Protein 9FYN (pdb70)

Structure (mmCIF, N/CA/C/O backbone):
data_9FYN
#
_entry.id   9FYN
#
_cell.length_a   90.788
_cell.length_b   93.628
_cell.length_c   93.729
_cell.angle_alpha   90.000
_cell.angle_beta   90.000
_cell.angle_gamma   90.000
#
_symmetry.space_group_name_H-M   'P 21 21 21'
#
loop_
_entity.id
_entity.type
_entity.pdbx_description
1 polymer 'lacto-n-biosidase GH20'
2 non-polymer 'NICKEL (II) ION'
3 water water
#
loop_
_atom_site.group_PDB
_atom_site.id
_atom_site.type_symbol
_atom_site.label_atom_id
_atom_site.label_alt_id
_atom_site.label_comp_id
_atom_site.label_asym_id
_atom_site.label_entity_id
_atom_site.label_seq_id
_atom_site.pdbx_PDB_ins_code
_atom_site.Cartn_x
_atom_site.Cartn_y
_atom_site.Cartn_z
_atom_site.occupancy
_atom_site.B_iso_or_equiv
_atom_site.auth_seq_id
_atom_site.auth_comp_id
_atom_site.auth_asym_id
_atom_site.auth_atom_id
_atom_site.pdbx_PDB_model_num
ATOM 1 N N . GLY A 1 13 ? 32.41307 -46.26823 -1.39240 1.000 79.31440 285 GLY A N 1
ATOM 2 C CA . GLY A 1 13 ? 32.46646 -46.83419 -2.73176 1.000 103.39449 285 GLY A CA 1
ATOM 3 C C . GLY A 1 13 ? 31.79503 -48.19106 -2.82279 1.000 103.64159 285 GLY A C 1
ATOM 4 O O . GLY A 1 13 ? 31.04099 -48.56648 -1.92994 1.000 102.99373 285 GLY A O 1
ATOM 7 N N . LEU A 1 14 ? 32.06031 -48.93173 -3.90240 1.000 99.61570 286 LEU A N 1
ATOM 8 C CA . LEU A 1 14 ? 31.50866 -50.27340 -4.06397 1.000 96.16078 286 LEU A CA 1
ATOM 9 C C . LEU A 1 14 ? 32.42995 -51.36843 -3.53320 1.000 96.86598 286 LEU A C 1
ATOM 10 O O . LEU A 1 14 ? 32.01452 -52.53179 -3.48604 1.000 93.85145 286 LEU A O 1
ATOM 26 N N . VAL A 1 15 ? 33.66449 -51.03182 -3.15923 1.000 108.86892 287 VAL A N 1
ATOM 27 C CA . VAL A 1 15 ? 34.54185 -51.94802 -2.42517 1.000 111.00727 287 VAL A CA 1
ATOM 28 C C . VAL A 1 15 ? 34.81795 -51.34040 -1.05232 1.000 96.16108 287 VAL A C 1
ATOM 29 O O . VAL A 1 15 ? 35.07021 -50.12316 -0.96813 1.000 96.02317 287 VAL A O 1
ATOM 42 N N . PRO A 1 16 ? 34.78237 -52.11294 0.04483 1.000 84.29228 288 PRO A N 1
ATOM 43 C CA . PRO A 1 16 ? 34.28882 -53.4914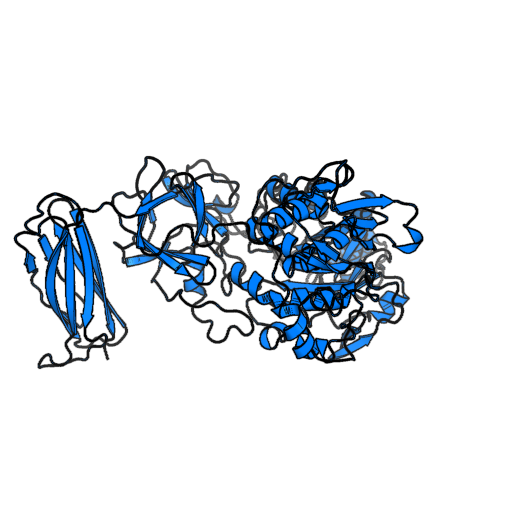8 0.19200 1.000 89.45352 288 PRO A CA 1
ATOM 44 C C . PRO A 1 16 ? 32.94897 -53.77576 -0.47978 1.000 86.97983 288 PRO A C 1
ATOM 45 O O . PRO A 1 16 ? 32.09527 -52.90384 -0.58960 1.000 79.54229 288 PRO A O 1
ATOM 56 N N . ARG A 1 17 ? 32.75799 -55.00868 -0.93802 1.000 105.81135 289 ARG A N 1
ATOM 57 C CA . ARG A 1 17 ? 31.62733 -55.32981 -1.79609 1.000 108.70624 289 ARG A CA 1
ATOM 58 C C . ARG A 1 17 ? 30.32131 -55.26025 -1.01318 1.000 106.75786 289 ARG A C 1
ATOM 59 O O . ARG A 1 17 ? 30.14588 -55.96883 -0.01777 1.000 102.45720 289 ARG A O 1
ATOM 80 N N . GLY A 1 18 ? 29.41146 -54.39903 -1.46138 1.000 87.87401 290 GLY A N 1
ATOM 81 C CA . GLY A 1 18 ? 28.06680 -54.36789 -0.91831 1.000 75.73667 290 GLY A CA 1
ATOM 82 C C . GLY A 1 18 ? 27.93193 -53.78656 0.46982 1.000 64.35869 290 GLY A C 1
ATOM 83 O O . GLY A 1 18 ? 27.01603 -54.16523 1.20933 1.000 68.55192 290 GLY A O 1
ATOM 87 N N . SER A 1 19 ? 28.80701 -52.86541 0.84441 1.000 60.63083 291 SER A N 1
ATOM 88 C CA . SER A 1 19 ? 28.77691 -52.27940 2.17387 1.000 60.56176 291 SER A CA 1
ATOM 89 C C . SER A 1 19 ? 27.98382 -50.98305 2.22388 1.000 51.89082 291 SER A C 1
ATOM 90 O O . SER A 1 19 ? 27.85199 -50.39821 3.30071 1.000 51.23570 291 SER A O 1
ATOM 98 N N . HIS A 1 20 ? 27.45379 -50.50988 1.09086 1.000 41.83057 292 HIS A N 1
ATOM 99 C CA . HIS A 1 20 ? 26.69548 -49.26263 1.04397 1.000 47.31458 292 HIS A CA 1
ATOM 100 C C . HIS A 1 20 ? 25.37354 -49.53553 0.32403 1.000 66.56981 292 HIS A C 1
ATOM 101 O O . HIS A 1 20 ? 25.12473 -49.02863 -0.76793 1.000 65.98682 292 HIS A O 1
ATOM 115 N N . MET A 1 21 ? 24.53081 -50.35787 0.93423 1.000 42.32639 293 MET A N 1
ATOM 116 C CA . MET A 1 21 ? 23.21069 -50.65307 0.39151 1.000 43.42070 293 MET A CA 1
ATOM 117 C C . MET A 1 21 ? 22.27848 -51.04914 1.52610 1.000 42.59609 293 MET A C 1
ATOM 118 O O . MET A 1 21 ? 22.71886 -51.49836 2.58701 1.000 39.38094 293 MET A O 1
ATOM 132 N N . ILE A 1 22 ? 20.98017 -50.87051 1.28613 1.000 36.62368 294 ILE A N 1
ATOM 133 C CA . ILE A 1 22 ? 19.95200 -51.22280 2.27244 1.000 32.11661 294 ILE A CA 1
ATOM 134 C C . ILE A 1 22 ? 18.81432 -51.97378 1.58450 1.000 33.85179 294 ILE A C 1
ATOM 135 O O . ILE A 1 22 ? 18.22473 -51.46357 0.60119 1.000 34.30573 294 ILE A O 1
ATOM 151 N N . PRO A 1 23 ? 18.47225 -53.18269 2.04135 1.000 33.33233 295 PRO A N 1
ATOM 152 C CA . PRO A 1 23 ? 19.09843 -53.96576 3.13169 1.000 34.31100 295 PRO A CA 1
ATOM 153 C C . PRO A 1 23 ? 20.49158 -54.46479 2.76579 1.000 44.18815 295 PRO A C 1
ATOM 154 O O . PRO A 1 23 ? 20.80168 -54.64554 1.57958 1.000 36.06021 295 PRO A O 1
ATOM 165 N N . ALA A 1 24 ? 21.36692 -54.68360 3.74664 1.000 32.94842 296 ALA A N 1
ATOM 166 C CA . ALA A 1 24 ? 22.64174 -55.33049 3.46315 1.000 34.77304 296 ALA A CA 1
ATOM 167 C C . ALA A 1 24 ? 22.40697 -56.73932 2.91074 1.000 40.44712 296 ALA A C 1
ATOM 168 O O . ALA A 1 24 ? 21.38400 -57.38958 3.17886 1.000 37.23373 296 ALA A O 1
ATOM 175 N N . LEU A 1 25 ? 23.38943 -57.22807 2.15559 1.000 42.53104 297 LEU A N 1
ATOM 176 C CA . LEU A 1 25 ? 23.29972 -58.57212 1.59237 1.000 43.86198 297 LEU A CA 1
ATOM 177 C C . LEU A 1 25 ? 23.42377 -59.61571 2.69678 1.000 43.33222 297 LEU A C 1
ATOM 178 O O . LEU A 1 25 ? 24.15858 -59.42130 3.66724 1.000 43.84588 297 LEU A O 1
ATOM 194 N N . THR A 1 26 ? 22.69675 -60.72707 2.54888 1.000 41.38747 298 THR A N 1
ATOM 195 C CA . THR A 1 26 ? 22.65746 -61.76564 3.57632 1.000 46.76300 298 THR A CA 1
ATOM 196 C C . THR A 1 26 ? 23.73493 -62.82852 3.40609 1.000 44.91907 298 THR A C 1
ATOM 197 O O . THR A 1 26 ? 23.82629 -63.74135 4.24066 1.000 45.48496 298 THR A O 1
ATOM 208 N N . SER A 1 27 ? 24.55446 -62.73913 2.35832 1.000 47.08002 299 SER A N 1
ATOM 209 C CA . SER A 1 27 ? 25.77196 -63.53743 2.24611 1.000 50.43508 299 SER A CA 1
ATOM 210 C C . SER A 1 27 ? 26.84788 -62.66623 1.61311 1.000 50.53865 299 SER A C 1
ATOM 211 O O . SER A 1 27 ? 26.58742 -61.54816 1.16851 1.000 44.28959 299 SER A O 1
ATOM 219 N N . ASN A 1 28 ? 28.07514 -63.17063 1.59574 1.000 56.39515 300 ASN A N 1
ATOM 220 C CA . ASN A 1 28 ? 29.19224 -62.36897 1.12211 1.000 59.47323 300 ASN A CA 1
ATOM 221 C C . ASN A 1 28 ? 29.25790 -62.38282 -0.39842 1.000 47.69054 300 ASN A C 1
ATOM 222 O O . ASN A 1 28 ? 29.02520 -63.41208 -1.04218 1.000 52.93763 300 ASN A O 1
ATOM 233 N N . PHE A 1 29 ? 29.56778 -61.22384 -0.96621 1.000 55.82546 301 PHE A N 1
ATOM 234 C CA . PHE A 1 29 ? 29.75192 -61.07531 -2.40764 1.000 55.70479 301 PHE A CA 1
ATOM 235 C C . PHE A 1 29 ? 31.12329 -61.63541 -2.75995 1.000 55.24105 301 PHE A C 1
ATOM 236 O O . PHE A 1 29 ? 32.14954 -61.06643 -2.37617 1.000 54.84315 301 PHE A O 1
ATOM 253 N N . LYS A 1 30 ? 31.14263 -62.77168 -3.45213 1.000 51.98227 302 LYS A N 1
ATOM 254 C CA . LYS A 1 30 ? 32.39334 -63.40399 -3.85850 1.000 58.07605 302 LYS A CA 1
ATOM 255 C C . LYS A 1 30 ? 32.96218 -62.66897 -5.06856 1.000 54.77946 302 LYS A C 1
ATOM 256 O O . LYS A 1 30 ? 32.31004 -62.58674 -6.11403 1.000 50.78951 302 LYS A O 1
ATOM 275 N N . ALA A 1 31 ? 34.17619 -62.14605 -4.93111 1.000 55.96733 303 ALA A N 1
ATOM 276 C CA . ALA A 1 31 ? 34.77709 -61.32494 -5.97492 1.000 63.72954 303 ALA A CA 1
ATOM 277 C C . ALA A 1 31 ? 35.29426 -62.17620 -7.12601 1.000 52.08152 303 ALA A C 1
ATOM 278 O O . ALA A 1 31 ? 35.68163 -63.33065 -6.94658 1.000 56.12769 303 ALA A O 1
ATOM 285 N N . ALA A 1 32 ? 35.28829 -61.58865 -8.32252 1.000 55.04492 304 ALA A N 1
ATOM 286 C CA . ALA A 1 32 ? 35.82022 -62.22583 -9.51968 1.000 52.78621 304 ALA A CA 1
ATOM 287 C C . ALA A 1 32 ? 36.66195 -61.20714 -10.27587 1.000 50.74502 304 ALA A C 1
ATOM 288 O O . ALA A 1 32 ? 36.75871 -60.03904 -9.88343 1.000 50.69414 304 ALA A O 1
ATOM 295 N N . GLU A 1 33 ? 37.25462 -61.64990 -11.38497 1.000 57.80482 305 GLU A N 1
ATOM 296 C CA . GLU A 1 33 ? 38.17552 -60.80761 -12.13625 1.000 60.20797 305 GLU A CA 1
ATOM 297 C C . GLU A 1 33 ? 37.43125 -59.73711 -12.92441 1.000 54.57253 305 GLU A C 1
ATOM 298 O O . GLU A 1 33 ? 36.39161 -59.99493 -13.53031 1.000 54.36255 305 GLU A O 1
ATOM 310 N N . GLY A 1 34 ? 37.97477 -58.53143 -12.91428 1.000 53.64725 306 GLY A N 1
ATOM 311 C CA . GLY A 1 34 ? 37.49551 -57.47583 -13.77999 1.000 58.07513 306 GLY A CA 1
ATOM 312 C C . GLY A 1 34 ? 36.34958 -56.67615 -13.19475 1.000 54.32095 306 GLY A C 1
ATOM 313 O O . GLY A 1 34 ? 36.08530 -56.66224 -11.98830 1.000 45.20201 306 GLY A O 1
ATOM 317 N N . SER A 1 35 ? 35.64882 -55.99590 -14.09708 1.000 48.42490 307 SER A N 1
ATOM 318 C CA . SER A 1 35 ? 34.54393 -55.12821 -13.72602 1.000 50.39877 307 SER A CA 1
ATOM 319 C C . SER A 1 35 ? 33.58840 -55.02112 -14.90709 1.000 50.11300 307 SER A C 1
ATOM 320 O O . SER A 1 35 ? 33.85303 -55.53626 -15.99552 1.000 44.58482 307 SER A O 1
ATOM 328 N N . TRP A 1 36 ? 32.48173 -54.31972 -14.68623 1.000 42.82513 308 TRP A N 1
ATOM 329 C CA . TRP A 1 36 ? 31.49647 -54.05120 -15.71988 1.000 40.44761 308 TRP A CA 1
ATOM 330 C C . TRP A 1 36 ? 30.93401 -52.65830 -15.49352 1.000 44.44387 308 TRP A C 1
ATOM 331 O O . TRP A 1 36 ? 30.63876 -52.28082 -14.35888 1.000 40.00408 308 TRP A O 1
ATOM 352 N N . THR A 1 37 ? 30.77816 -51.89443 -16.57183 1.000 38.79497 309 THR A N 1
ATOM 353 C CA . THR A 1 37 ? 30.33715 -50.51029 -16.47336 1.000 35.11336 309 THR A CA 1
ATOM 354 C C . THR A 1 37 ? 29.03034 -50.32450 -17.22818 1.000 44.30228 309 THR A C 1
ATOM 355 O O . THR A 1 37 ? 28.92478 -50.68289 -18.40389 1.000 37.81661 309 THR A O 1
ATOM 366 N N . ALA A 1 38 ? 28.03996 -49.75422 -16.55526 1.000 39.58593 310 ALA A N 1
ATOM 367 C CA . ALA A 1 38 ? 26.81822 -49.35888 -17.24268 1.000 35.20711 310 ALA A CA 1
ATOM 368 C C . ALA A 1 38 ? 27.10990 -48.16934 -18.14521 1.000 39.10285 310 ALA A C 1
ATOM 369 O O . ALA A 1 38 ? 27.73918 -47.19166 -17.71939 1.000 34.49539 310 ALA A O 1
ATOM 376 N N . THR A 1 39 ? 26.65997 -48.26233 -19.39915 1.000 37.48078 311 THR A N 1
ATOM 377 C CA . THR A 1 39 ? 26.75787 -47.17443 -20.35019 1.000 36.78760 311 THR A CA 1
ATOM 378 C C . THR A 1 39 ? 25.42446 -47.05513 -21.07846 1.000 45.46818 311 THR A C 1
ATOM 379 O O . THR A 1 39 ? 24.52470 -47.88461 -20.90488 1.000 38.68055 311 THR A O 1
ATOM 390 N N . GLN A 1 40 ? 25.32138 -46.05057 -21.95772 1.000 41.45189 312 GLN A N 1
ATOM 391 C CA . GLN A 1 40 ? 24.14009 -45.89850 -22.80070 1.000 38.40445 312 GLN A CA 1
ATOM 392 C C . GLN A 1 40 ? 24.07533 -46.92254 -23.93219 1.000 40.13822 312 GLN A C 1
ATOM 393 O O . GLN A 1 40 ? 23.13366 -46.88491 -24.73539 1.000 41.14033 312 GLN A O 1
ATOM 407 N N . GLY A 1 41 ? 25.04003 -47.82653 -24.01990 1.000 37.91146 313 GLY A N 1
ATOM 408 C CA . GLY A 1 41 ? 25.00096 -48.89167 -24.98944 1.000 38.30755 313 GLY A CA 1
ATOM 409 C C . GLY A 1 41 ? 24.36326 -50.17778 -24.51125 1.000 45.50185 313 GLY A C 1
ATOM 410 O O . GLY A 1 41 ? 24.19822 -51.10668 -25.30745 1.000 45.82180 313 GLY A O 1
ATOM 414 N N . ILE A 1 42 ? 23.97947 -50.26465 -23.23575 1.000 37.55743 314 ILE A N 1
ATOM 415 C CA . ILE A 1 42 ? 23.51296 -51.52680 -22.68290 1.000 42.37318 314 ILE A CA 1
ATOM 416 C C . ILE A 1 42 ? 22.00131 -51.65217 -22.85063 1.000 39.45532 314 ILE A C 1
ATOM 417 O O . ILE A 1 42 ? 21.27428 -50.68313 -23.08851 1.000 38.22477 314 ILE A O 1
ATOM 433 N N . THR A 1 43 ? 21.51853 -52.88704 -22.66564 1.000 41.70288 315 THR A N 1
ATOM 434 C CA . THR A 1 43 ? 20.09866 -53.22476 -22.66817 1.000 34.34665 315 THR A CA 1
ATOM 435 C C . THR A 1 43 ? 19.77310 -54.02992 -21.41176 1.000 43.66970 315 THR A C 1
ATOM 436 O O . THR A 1 43 ? 20.62688 -54.74159 -20.86920 1.000 41.51725 315 THR A O 1
ATOM 447 N N . VAL A 1 44 ? 18.54511 -53.87311 -20.92458 1.000 39.27736 316 VAL A N 1
ATOM 448 C CA . VAL A 1 44 ? 18.02138 -54.73403 -19.86640 1.000 42.34292 316 VAL A CA 1
ATOM 449 C C . VAL A 1 44 ? 17.25100 -55.87454 -20.52541 1.000 45.73877 316 VAL A C 1
ATOM 450 O O . VAL A 1 44 ? 16.16284 -55.66731 -21.07282 1.000 40.95600 316 VAL A O 1
ATOM 463 N N . VAL A 1 45 ? 17.84338 -57.06191 -20.52871 1.000 45.07305 317 VAL A N 1
ATOM 464 C CA . VAL A 1 45 ? 17.27669 -58.21694 -21.21213 1.000 43.72320 317 VAL A CA 1
ATOM 465 C C . VAL A 1 45 ? 16.42458 -58.98298 -20.21254 1.000 50.27705 317 VAL A C 1
ATOM 466 O O . VAL A 1 45 ? 16.92234 -59.40933 -19.16675 1.000 47.02847 317 VAL A O 1
ATOM 479 N N . ARG A 1 46 ? 15.14509 -59.16260 -20.53085 1.000 47.41768 318 ARG A N 1
ATOM 480 C CA . ARG A 1 46 ? 14.20878 -59.80006 -19.61661 1.000 48.61008 318 ARG A CA 1
ATOM 481 C C . ARG A 1 46 ? 13.07758 -60.41500 -20.41911 1.000 50.38004 318 ARG A C 1
ATOM 482 O O . ARG A 1 46 ? 12.74149 -59.90685 -21.49516 1.000 52.22520 318 ARG A O 1
ATOM 503 N N . PRO A 1 47 ? 12.44761 -61.47493 -19.91059 1.000 54.25693 319 PRO A N 1
ATOM 504 C CA . PRO A 1 47 ? 11.26834 -62.02015 -20.59778 1.000 59.52573 319 PRO A CA 1
ATOM 505 C C . PRO A 1 47 ? 10.12023 -61.02401 -20.54516 1.000 54.55767 319 PRO A C 1
ATOM 506 O O . PRO A 1 47 ? 10.02825 -60.19518 -19.63723 1.000 53.78647 319 PRO A O 1
ATOM 517 N N . GLU A 1 48 ? 9.22877 -61.11630 -21.53364 1.000 51.31126 320 GLU A N 1
ATOM 518 C CA . GLU A 1 48 ? 8.18181 -60.10255 -21.65499 1.000 55.30755 320 GLU A CA 1
ATOM 519 C C . GLU A 1 48 ? 7.26758 -60.07001 -20.43095 1.000 52.65161 320 GLU A C 1
ATOM 520 O O . GLU A 1 48 ? 6.70224 -59.01554 -20.10249 1.000 49.43071 320 GLU A O 1
ATOM 532 N N . LYS A 1 49 ? 7.09980 -61.20168 -19.74434 1.000 53.27587 321 LYS A N 1
ATOM 533 C CA . LYS A 1 49 ? 6.26271 -61.20042 -18.54649 1.000 53.06195 321 LYS A CA 1
ATOM 534 C C . LYS A 1 49 ? 6.86818 -60.36270 -17.42815 1.000 55.36854 321 LYS A C 1
ATOM 535 O O . LYS A 1 49 ? 6.15624 -59.97286 -16.49436 1.000 54.79916 321 LYS A O 1
ATOM 554 N N . PHE A 1 50 ? 8.16003 -60.05764 -17.50558 1.000 50.36190 322 PHE A N 1
ATOM 555 C CA . PHE A 1 50 ? 8.83130 -59.22490 -16.51245 1.000 48.45939 322 PHE A CA 1
ATOM 556 C C . PHE A 1 50 ? 8.96585 -57.76989 -16.95939 1.000 42.80013 322 PHE A C 1
ATOM 557 O O . PHE A 1 50 ? 9.66147 -56.98973 -16.30428 1.000 40.19111 322 PHE A O 1
ATOM 574 N N . ALA A 1 51 ? 8.29058 -57.37585 -18.04214 1.000 46.59836 323 ALA A N 1
ATOM 575 C CA . ALA A 1 51 ? 8.52061 -56.05015 -18.60871 1.000 44.77482 323 ALA A CA 1
ATOM 576 C C . ALA A 1 51 ? 8.18212 -54.95311 -17.60957 1.000 47.14584 323 ALA A C 1
ATOM 577 O O . ALA A 1 51 ? 8.98183 -54.04072 -17.38682 1.000 46.32090 323 ALA A O 1
ATOM 584 N N . ALA A 1 52 ? 7.00791 -55.03462 -16.98397 1.000 45.50077 324 ALA A N 1
ATOM 585 C CA . ALA A 1 52 ? 6.56768 -53.97764 -16.08157 1.000 50.72116 324 ALA A CA 1
ATOM 586 C C . ALA A 1 52 ? 7.45128 -53.87618 -14.84863 1.000 42.07569 324 ALA A C 1
ATOM 587 O O . ALA A 1 52 ? 7.67404 -52.77289 -14.34932 1.000 38.68991 324 ALA A O 1
ATOM 594 N N . SER A 1 53 ? 7.98620 -55.00147 -14.36963 1.000 46.48766 325 SER A N 1
ATOM 595 C CA . SER A 1 53 ? 8.85470 -54.97624 -13.19899 1.000 40.16695 325 SER A CA 1
ATOM 596 C C . SER A 1 53 ? 10.23754 -54.42887 -13.54987 1.000 43.87968 325 SER A C 1
ATOM 597 O O . SER A 1 53 ? 10.86360 -53.73296 -12.73808 1.000 37.42910 325 SER A O 1
ATOM 605 N N . ALA A 1 54 ? 10.73538 -54.73152 -14.75900 1.000 39.47344 326 ALA A N 1
ATOM 606 C CA . ALA A 1 54 ? 12.04279 -54.22559 -15.16670 1.000 39.93680 326 ALA A CA 1
ATOM 607 C C . ALA A 1 54 ? 12.00101 -52.74030 -15.51611 1.000 40.00508 326 ALA A C 1
ATOM 608 O O . ALA A 1 54 ? 13.06038 -52.10130 -15.61035 1.000 38.15698 326 ALA A O 1
ATOM 615 N N . GLN A 1 55 ? 10.80858 -52.18086 -15.74028 1.000 38.55750 327 GLN A N 1
ATOM 616 C CA . GLN A 1 55 ? 10.73203 -50.80643 -16.22981 1.000 40.36411 327 GLN A CA 1
ATOM 617 C C . GLN A 1 55 ? 11.43775 -49.84232 -15.28473 1.000 44.05088 327 GLN A C 1
ATOM 618 O O . GLN A 1 55 ? 12.14850 -48.93149 -15.72935 1.000 39.44459 327 GLN A O 1
ATOM 632 N N . LEU A 1 56 ? 11.26365 -50.02624 -13.97154 1.000 39.94937 328 LEU A N 1
ATOM 633 C CA . LEU A 1 56 ? 11.91043 -49.13597 -13.01090 1.000 35.10643 328 LEU A CA 1
ATOM 634 C C . LEU A 1 56 ? 13.41673 -49.09041 -13.23063 1.000 36.15156 328 LEU A C 1
ATOM 635 O O . LEU A 1 56 ? 14.01603 -48.00869 -13.29208 1.000 36.39374 328 LEU A O 1
ATOM 651 N N . LEU A 1 57 ? 14.04748 -50.26133 -13.36137 1.000 34.82194 329 LEU A N 1
ATOM 652 C CA . LEU A 1 57 ? 15.49030 -50.29906 -13.60199 1.000 36.96975 329 LEU A CA 1
ATOM 653 C C . LEU A 1 57 ? 15.85494 -49.60396 -14.91281 1.000 35.14276 329 LEU A C 1
ATOM 654 O O . LEU A 1 57 ? 16.84564 -48.85869 -14.98200 1.000 32.87108 329 LEU A O 1
ATOM 670 N N . VAL A 1 58 ? 15.05962 -49.82101 -15.95715 1.000 35.68858 330 VAL A N 1
ATOM 671 C CA . VAL A 1 58 ? 15.34538 -49.19125 -17.24502 1.000 37.62989 330 VAL A CA 1
ATOM 672 C C . VAL A 1 58 ? 15.36293 -47.67338 -17.09926 1.000 37.34778 330 VAL A C 1
ATOM 673 O O . VAL A 1 58 ? 16.30668 -47.00313 -17.53482 1.000 36.74069 330 VAL A O 1
ATOM 686 N N . ASP A 1 59 ? 14.32099 -47.10953 -16.47338 1.000 40.15890 331 ASP A N 1
ATOM 687 C CA . ASP A 1 59 ? 14.25933 -45.66255 -16.28754 1.000 39.53497 331 ASP A CA 1
ATOM 688 C C . ASP A 1 59 ? 15.41150 -45.16268 -15.42728 1.000 32.88591 331 ASP A C 1
ATOM 689 O O . ASP A 1 59 ? 15.97798 -44.09310 -15.68766 1.000 36.43807 331 ASP A O 1
ATOM 698 N N . GLU A 1 60 ? 15.77986 -45.92592 -14.40421 1.000 35.77255 332 GLU A N 1
ATOM 699 C CA . GLU A 1 60 ? 16.88403 -45.51803 -13.53820 1.000 34.72998 332 GLU A CA 1
ATOM 700 C C . GLU A 1 60 ? 18.21050 -45.54848 -14.28384 1.000 35.29270 332 GLU A C 1
ATOM 701 O O . GLU A 1 60 ? 19.04560 -44.64981 -14.11985 1.000 35.49003 332 GLU A O 1
ATOM 713 N N . LEU A 1 61 ? 18.42974 -46.59196 -15.08415 1.000 38.84230 333 LEU A N 1
ATOM 714 C CA . LEU A 1 61 ? 19.67529 -46.70137 -15.84924 1.000 42.05414 333 LEU A CA 1
ATOM 715 C C . LEU A 1 61 ? 19.88449 -45.50583 -16.78102 1.000 34.26020 333 LEU A C 1
ATOM 716 O O . LEU A 1 61 ? 20.99995 -44.97859 -16.90260 1.000 37.14639 333 LEU A O 1
ATOM 732 N N . ASN A 1 62 ? 18.82398 -45.05546 -17.43949 1.000 35.43877 334 ASN A N 1
ATOM 733 C CA . ASN A 1 62 ? 18.93173 -43.86038 -18.25900 1.000 39.36810 334 ASN A CA 1
ATOM 734 C C . ASN A 1 62 ? 19.24665 -42.62953 -17.41331 1.000 43.04601 334 ASN A C 1
ATOM 735 O O . ASN A 1 62 ? 20.02933 -41.76444 -17.83118 1.000 34.93232 334 ASN A O 1
ATOM 746 N N . ALA A 1 63 ? 18.65679 -42.52421 -16.22109 1.000 39.08965 335 ALA A N 1
ATOM 747 C CA . ALA A 1 63 ? 19.02873 -41.43282 -15.33091 1.000 37.48297 335 ALA A CA 1
ATOM 748 C C . ALA A 1 63 ? 20.50683 -41.50604 -14.97397 1.000 31.53245 335 ALA A C 1
ATOM 749 O O . ALA A 1 63 ? 21.22881 -40.50832 -15.07621 1.000 36.03583 335 ALA A O 1
ATOM 756 N N . TYR A 1 64 ? 20.97883 -42.68745 -14.56112 1.000 33.29876 336 TYR A N 1
ATOM 757 C CA . TYR A 1 64 ? 22.35169 -42.80117 -14.07815 1.000 36.42464 336 TYR A CA 1
ATOM 758 C C . TYR A 1 64 ? 23.35932 -42.45885 -15.16532 1.000 40.93198 336 TYR A C 1
ATOM 759 O O . TYR A 1 64 ? 24.36489 -41.78545 -14.90122 1.000 37.28991 336 TYR A O 1
ATOM 777 N N . THR A 1 65 ? 23.11825 -42.93601 -16.39047 1.000 33.86874 337 THR A N 1
ATOM 778 C CA . THR A 1 65 ? 24.03751 -42.76604 -17.50787 1.000 36.16500 337 THR A CA 1
ATOM 779 C C . THR A 1 65 ? 23.75717 -41.51163 -18.32331 1.000 42.14911 337 THR A C 1
ATOM 780 O O . THR A 1 65 ? 24.42789 -41.29219 -19.33600 1.000 41.69484 337 THR A O 1
ATOM 791 N N . LYS A 1 66 ? 22.78901 -40.68849 -17.91323 1.000 41.61819 338 LYS A N 1
ATOM 792 C CA . LYS A 1 66 ? 22.55645 -39.36960 -18.51508 1.000 39.02077 338 LYS A CA 1
ATOM 793 C C . LYS A 1 66 ? 22.27029 -39.47159 -20.01532 1.000 42.15418 338 LYS A C 1
ATOM 794 O O . LYS A 1 66 ? 22.86822 -38.76409 -20.83748 1.000 45.79719 338 LYS A O 1
ATOM 813 N N . GLY A 1 67 ? 21.32143 -40.33730 -20.35838 1.000 41.39031 339 GLY A N 1
ATOM 814 C CA . GLY A 1 67 ? 20.84643 -40.50811 -21.71314 1.000 45.89302 339 GLY A CA 1
ATOM 815 C C . GLY A 1 67 ? 19.43639 -41.05718 -21.67750 1.000 48.59111 339 GLY A C 1
ATOM 816 O O . GLY A 1 67 ? 18.77990 -41.10148 -20.63266 1.000 41.86938 339 GLY A O 1
ATOM 820 N N . THR A 1 68 ? 18.97880 -41.50860 -22.85960 1.000 47.23330 340 THR A N 1
ATOM 821 C CA . THR A 1 68 ? 17.61648 -42.02201 -22.94547 1.000 46.02606 340 THR A CA 1
ATOM 822 C C . THR A 1 68 ? 17.45890 -43.24727 -23.83959 1.000 43.64100 340 THR A C 1
ATOM 823 O O . THR A 1 68 ? 16.31456 -43.60636 -24.16681 1.000 41.32132 340 THR A O 1
ATOM 834 N N . ALA A 1 69 ? 18.54985 -43.90271 -24.23072 1.000 44.39671 341 ALA A N 1
ATOM 835 C CA . ALA A 1 69 ? 18.51376 -44.93293 -25.26160 1.000 44.46860 341 ALA A CA 1
ATOM 836 C C . ALA A 1 69 ? 18.35654 -46.34139 -24.70130 1.000 46.84905 341 ALA A C 1
ATOM 837 O O . ALA A 1 69 ? 18.04383 -47.26241 -25.46296 1.000 39.70761 341 ALA A O 1
ATOM 844 N N . ILE A 1 70 ? 18.54912 -46.53601 -23.39695 1.000 43.32874 342 ILE A N 1
ATOM 845 C CA . ILE A 1 70 ? 18.47197 -47.87681 -22.83759 1.000 42.86508 342 ILE A CA 1
ATOM 846 C C . ILE A 1 70 ? 17.02027 -48.33223 -22.80905 1.000 45.55756 342 ILE A C 1
ATOM 847 O O . ILE A 1 70 ? 16.12692 -47.59175 -22.37049 1.000 45.10935 342 ILE A O 1
ATOM 863 N N . LYS A 1 71 ? 16.78396 -49.56475 -23.25496 1.000 40.59629 343 LYS A N 1
ATOM 864 C CA . LYS A 1 71 ? 15.45448 -50.15688 -23.28335 1.000 43.27476 343 LYS A CA 1
ATOM 865 C C . LYS A 1 71 ? 15.47259 -51.51914 -22.59612 1.000 43.97477 343 LYS A C 1
ATOM 866 O O . LYS A 1 71 ? 16.52990 -52.12332 -22.38581 1.000 41.24508 343 LYS A O 1
ATOM 885 N N . GLY A 1 72 ? 14.28335 -52.00356 -22.24826 1.000 47.13550 344 GLY A N 1
ATOM 886 C CA . GLY A 1 72 ? 14.09688 -53.39934 -21.86645 1.000 44.81498 344 GLY A CA 1
ATOM 887 C C . GLY A 1 72 ? 13.64234 -54.18951 -23.07479 1.000 45.56830 344 GLY A C 1
ATOM 888 O O . GLY A 1 72 ? 12.77612 -53.74587 -23.82414 1.000 46.04050 344 GLY A O 1
ATOM 892 N N . ALA A 1 73 ? 14.24353 -55.36475 -23.27356 1.000 41.66811 345 ALA A N 1
ATOM 893 C CA . ALA A 1 73 ? 13.98211 -56.16115 -24.46875 1.000 49.80554 345 ALA A CA 1
ATOM 894 C C . ALA A 1 73 ? 14.17301 -57.63177 -24.12905 1.000 50.93227 345 ALA A C 1
ATOM 895 O O . ALA A 1 73 ? 14.75634 -57.98659 -23.10432 1.000 44.47734 345 ALA A O 1
ATOM 902 N N . THR A 1 74 ? 13.67198 -58.49574 -25.00499 1.000 49.50737 346 THR A N 1
ATOM 903 C CA . THR A 1 74 ? 13.82900 -59.93075 -24.80099 1.000 53.21533 346 THR A CA 1
ATOM 904 C C . THR A 1 74 ? 15.18869 -60.43827 -25.25356 1.000 57.75750 346 THR A C 1
ATOM 905 O O . THR A 1 74 ? 15.54102 -61.58192 -24.94657 1.000 60.76431 346 THR A O 1
ATOM 916 N N . ALA A 1 75 ? 15.95620 -59.62226 -25.97033 1.000 53.47632 347 ALA A N 1
ATOM 917 C CA . ALA A 1 75 ? 17.29777 -59.97951 -26.40401 1.000 51.34683 347 ALA A CA 1
ATOM 918 C C . ALA A 1 75 ? 18.17536 -58.73782 -26.36355 1.000 53.86520 347 ALA A C 1
ATOM 919 O O . ALA A 1 75 ? 17.68191 -57.60914 -26.45961 1.000 58.63349 347 ALA A O 1
ATOM 926 N N . GLY A 1 76 ? 19.47348 -58.95084 -26.21981 1.000 51.36765 348 GLY A N 1
ATOM 927 C CA . GLY A 1 76 ? 20.41589 -57.85534 -26.15637 1.000 53.83058 348 GLY A CA 1
ATOM 928 C C . GLY A 1 76 ? 21.57532 -58.20385 -25.24440 1.000 50.88342 348 GLY A C 1
ATOM 929 O O . GLY A 1 76 ? 21.72797 -59.33932 -24.80512 1.000 54.05603 348 GLY A O 1
ATOM 933 N N . THR A 1 77 ? 22.39226 -57.18942 -24.96952 1.000 49.75359 349 THR A N 1
ATOM 934 C CA . THR A 1 77 ? 23.60155 -57.34301 -24.17786 1.000 42.26546 349 THR A CA 1
ATOM 935 C C . THR A 1 77 ? 23.60285 -56.32003 -23.05385 1.000 45.68051 349 THR A C 1
ATOM 936 O O . THR A 1 77 ? 23.19170 -55.17086 -23.24843 1.000 43.31884 349 THR A O 1
ATOM 947 N N . GLY A 1 78 ? 24.06740 -56.73989 -21.87848 1.000 41.88038 350 GLY A N 1
ATOM 948 C CA . GLY A 1 78 ? 24.14000 -55.82820 -20.76249 1.000 40.93423 350 GLY A CA 1
ATOM 949 C C . GLY A 1 78 ? 23.71956 -56.43846 -19.44003 1.000 45.49839 350 GLY A C 1
ATOM 950 O O . GLY A 1 78 ? 24.55047 -56.98583 -18.70761 1.000 46.84927 350 GLY A O 1
ATOM 954 N N . ILE A 1 79 ? 22.43457 -56.33240 -19.11915 1.000 40.81091 351 ILE A N 1
ATOM 955 C CA . ILE A 1 79 ? 21.86850 -56.88731 -17.89337 1.000 36.57206 351 ILE A CA 1
ATOM 956 C C . ILE A 1 79 ? 20.80332 -57.89239 -18.30038 1.000 47.16251 351 ILE A C 1
ATOM 957 O O . ILE A 1 79 ? 19.82162 -57.52419 -18.95450 1.000 50.86236 351 ILE A O 1
ATOM 973 N N . GLU A 1 80 ? 20.98864 -59.15143 -17.91668 1.000 48.01549 352 GLU A N 1
ATOM 974 C CA . GLU A 1 80 ? 20.02502 -60.20393 -18.20907 1.000 47.41040 352 GLU A CA 1
ATOM 975 C C . GLU A 1 80 ? 19.28565 -60.58125 -16.93399 1.000 44.49566 352 GLU A C 1
ATOM 976 O O . GLU A 1 80 ? 19.90428 -60.75044 -15.88085 1.000 42.91124 352 GLU A O 1
ATOM 988 N N . ILE A 1 81 ? 17.96946 -60.73883 -17.04186 1.000 42.88029 353 ILE A N 1
ATOM 989 C CA . ILE A 1 81 ? 17.12571 -61.19948 -15.94444 1.000 47.04165 353 ILE A CA 1
ATOM 990 C C . ILE A 1 81 ? 16.50815 -62.52197 -16.37033 1.000 52.47016 353 ILE A C 1
ATOM 991 O O . ILE A 1 81 ? 15.91420 -62.61248 -17.45181 1.000 47.54480 353 ILE A O 1
ATOM 1007 N N . VAL A 1 82 ? 16.67533 -63.54750 -15.53814 1.000 43.21511 354 VAL A N 1
ATOM 1008 C CA . VAL A 1 82 ? 16.25402 -64.90413 -15.85691 1.000 46.48039 354 VAL A CA 1
ATOM 1009 C C . VAL A 1 82 ? 15.33029 -65.40215 -14.75626 1.000 50.10580 354 VAL A C 1
ATOM 1010 O O . VAL A 1 82 ? 15.72126 -65.43441 -13.58279 1.000 49.47011 354 VAL A O 1
ATOM 1023 N N . LEU A 1 83 ? 14.12019 -65.80844 -15.13800 1.000 49.60431 355 LEU A N 1
ATOM 1024 C CA . LEU A 1 83 ? 13.17319 -66.45141 -14.23736 1.000 50.12470 355 LEU A CA 1
ATOM 1025 C C . LEU A 1 83 ? 13.21856 -67.95180 -14.49003 1.000 54.16893 355 LEU A C 1
ATOM 1026 O O . LEU A 1 83 ? 12.87819 -68.41484 -15.58816 1.000 59.11669 355 LEU A O 1
ATOM 1042 N N . ASP A 1 84 ? 13.64526 -68.70977 -13.48377 1.000 49.15016 356 ASP A N 1
ATOM 1043 C CA . ASP A 1 84 ? 13.90228 -70.14415 -13.64587 1.000 56.78024 356 ASP A CA 1
ATOM 1044 C C . ASP A 1 84 ? 13.31864 -70.89356 -12.45657 1.000 52.22847 356 ASP A C 1
ATOM 1045 O O . ASP A 1 84 ? 13.86638 -70.83497 -11.35308 1.000 54.81023 356 ASP A O 1
ATOM 1054 N N . GLU A 1 85 ? 12.21819 -71.60940 -12.68589 1.000 57.85861 357 GLU A N 1
ATOM 1055 C CA . GLU A 1 85 ? 11.54909 -72.31203 -11.59374 1.000 67.07676 357 GLU A CA 1
ATOM 1056 C C . GLU A 1 85 ? 12.44772 -73.36161 -10.94802 1.000 63.36089 357 GLU A C 1
ATOM 1057 O O . GLU A 1 85 ? 12.27538 -73.68135 -9.76691 1.000 65.45766 357 GLU A O 1
ATOM 1069 N N . ASN A 1 86 ? 13.40919 -73.90460 -11.69683 1.000 60.59213 358 ASN A N 1
ATOM 1070 C CA . ASN A 1 86 ? 14.31308 -74.90380 -11.13726 1.000 66.16732 358 ASN A CA 1
ATOM 1071 C C . ASN A 1 86 ? 15.05090 -74.39530 -9.90415 1.000 59.58809 358 ASN A C 1
ATOM 1072 O O . ASN A 1 86 ? 15.53495 -75.20499 -9.10765 1.000 64.21651 358 ASN A O 1
ATOM 1083 N N . GLN A 1 87 ? 15.13939 -73.08060 -9.72389 1.000 65.19271 359 GLN A N 1
ATOM 1084 C CA . GLN A 1 87 ? 15.85702 -72.48319 -8.60873 1.000 57.11829 359 GLN A CA 1
ATOM 1085 C C . GLN A 1 87 ? 14.96095 -72.23221 -7.39913 1.000 55.53587 359 GLN A C 1
ATOM 1086 O O . GLN A 1 87 ? 15.39797 -71.58525 -6.44847 1.000 53.60224 359 GLN A O 1
ATOM 1100 N N . LYS A 1 88 ? 13.72575 -72.73422 -7.41003 1.000 57.00556 360 LYS A N 1
ATOM 1101 C CA . LYS A 1 88 ? 12.78647 -72.41502 -6.33871 1.000 64.13106 360 LYS A CA 1
ATOM 1102 C C . LYS A 1 88 ? 13.25474 -72.98595 -5.00353 1.000 65.48164 360 LYS A C 1
ATOM 1103 O O . LYS A 1 88 ? 13.07750 -72.35566 -3.95383 1.000 55.00028 360 LYS A O 1
ATOM 1122 N N . ALA A 1 89 ? 13.85224 -74.17603 -5.02004 1.000 56.47516 361 ALA A N 1
ATOM 1123 C CA . ALA A 1 89 ? 14.30465 -74.78295 -3.77434 1.000 64.54573 361 ALA A CA 1
ATOM 1124 C C . ALA A 1 89 ? 15.49372 -74.02948 -3.19148 1.000 63.86160 361 ALA A C 1
ATOM 1125 O O . ALA A 1 89 ? 15.59134 -73.86201 -1.97084 1.000 67.84433 361 ALA A O 1
ATOM 1132 N N . ASP A 1 90 ? 16.40326 -73.56028 -4.04521 1.000 59.77854 362 ASP A N 1
ATOM 1133 C CA . ASP A 1 90 ? 17.59228 -72.87124 -3.55303 1.000 65.14417 362 ASP A CA 1
ATOM 1134 C C . ASP A 1 90 ? 17.29326 -71.42529 -3.17256 1.000 59.84397 362 ASP A C 1
ATOM 1135 O O . ASP A 1 90 ? 17.85606 -70.90674 -2.20304 1.000 55.61853 362 ASP A O 1
ATOM 1144 N N . LEU A 1 91 ? 16.42340 -70.75558 -3.92978 1.000 58.49119 363 LEU A N 1
ATOM 1145 C CA . LEU A 1 91 ? 16.19638 -69.32738 -3.76858 1.000 57.44638 363 LEU A CA 1
ATOM 1146 C C . LEU A 1 91 ? 14.87783 -68.99180 -3.08823 1.000 51.77400 363 LEU A C 1
ATOM 1147 O O . LEU A 1 91 ? 14.73199 -67.87806 -2.57512 1.000 51.02508 363 LEU A O 1
ATOM 1163 N N . GLY A 1 92 ? 13.93166 -69.91528 -3.05614 1.000 57.48882 364 GLY A N 1
ATOM 1164 C CA . GLY A 1 92 ? 12.63875 -69.60595 -2.49574 1.000 57.38395 364 GLY A CA 1
ATOM 1165 C C . GLY A 1 92 ? 11.88113 -68.63367 -3.38384 1.000 55.00104 364 GLY A C 1
ATOM 1166 O O . GLY A 1 92 ? 12.22983 -68.38621 -4.53246 1.000 44.81275 364 GLY A O 1
ATOM 1170 N N . ALA A 1 93 ? 10.82424 -68.06529 -2.80733 1.000 48.75603 365 ALA A N 1
ATOM 1171 C CA . ALA A 1 93 ? 9.93641 -67.18800 -3.56055 1.000 53.23834 365 ALA A CA 1
ATOM 1172 C C . ALA A 1 93 ? 10.49352 -65.78156 -3.73921 1.000 48.83915 365 ALA A C 1
ATOM 1173 O O . ALA A 1 93 ? 9.98563 -65.03403 -4.58204 1.000 47.13619 365 ALA A O 1
ATOM 1180 N N . GLU A 1 94 ? 11.51200 -65.39420 -2.96330 1.000 42.13967 366 GLU A N 1
ATOM 1181 C CA . GLU A 1 94 ? 12.01935 -64.03396 -3.03618 1.000 40.73521 366 GLU A CA 1
ATOM 1182 C C . GLU A 1 94 ? 13.53245 -63.93497 -3.15740 1.000 35.01300 366 GLU A C 1
ATOM 1183 O O . GLU A 1 94 ? 14.05763 -62.81476 -3.20514 1.000 38.62974 366 GLU A O 1
ATOM 1195 N N . GLY A 1 95 ? 14.24466 -65.05074 -3.18689 1.000 40.60033 367 GLY A N 1
ATOM 1196 C CA . GLY A 1 95 ? 15.67968 -64.99396 -3.30246 1.000 42.57556 367 GLY A CA 1
ATOM 1197 C C . GLY A 1 95 ? 16.13020 -64.79698 -4.73447 1.000 40.38815 367 GLY A C 1
ATOM 1198 O O . GLY A 1 95 ? 15.39691 -65.02758 -5.69134 1.000 42.59212 367 GLY A O 1
ATOM 1202 N N . TYR A 1 96 ? 17.37079 -64.34860 -4.87422 1.000 39.47384 368 TYR A N 1
ATOM 1203 C CA . TYR A 1 96 ? 17.95159 -64.12125 -6.18737 1.000 41.58295 368 TYR A CA 1
ATOM 1204 C C . TYR A 1 96 ? 19.45336 -64.33129 -6.10403 1.000 41.68479 368 TYR A C 1
ATOM 1205 O O . TYR A 1 96 ? 20.05138 -64.29095 -5.02725 1.000 37.18579 368 TYR A O 1
ATOM 1223 N N . THR A 1 97 ? 20.05972 -64.53636 -7.26180 1.000 39.61093 369 THR A N 1
ATOM 1224 C CA . THR A 1 97 ? 21.50531 -64.54073 -7.41241 1.000 35.48019 369 THR A CA 1
ATOM 1225 C C . THR A 1 97 ? 21.87137 -63.40950 -8.35698 1.000 39.43980 369 THR A C 1
ATOM 1226 O O . THR A 1 97 ? 21.29949 -63.29913 -9.44648 1.000 38.40567 369 THR A O 1
ATOM 1237 N N . LEU A 1 98 ? 22.80958 -62.57097 -7.93687 1.000 39.38721 370 LEU A N 1
ATOM 1238 C CA . LEU A 1 98 ? 23.30502 -61.46420 -8.74339 1.000 37.89454 370 LEU A CA 1
ATOM 1239 C C . LEU A 1 98 ? 24.73477 -61.78811 -9.14065 1.000 45.95870 370 LEU A C 1
ATOM 1240 O O . LEU A 1 98 ? 25.57460 -62.03694 -8.27677 1.000 39.63928 370 LEU A O 1
ATOM 1256 N N . THR A 1 99 ? 25.01058 -61.78446 -10.44217 1.000 41.52056 371 THR A N 1
ATOM 1257 C CA . THR A 1 99 ? 26.32419 -62.13206 -10.96043 1.000 39.31244 371 THR A CA 1
ATOM 1258 C C . THR A 1 99 ? 26.79626 -61.02561 -11.88803 1.000 45.88806 371 THR A C 1
ATOM 1259 O O . THR A 1 99 ? 26.07803 -60.64335 -12.81525 1.000 41.19524 371 THR A O 1
ATOM 1270 N N . ILE A 1 100 ? 27.99285 -60.51028 -11.62505 1.000 45.63074 372 ILE A N 1
ATOM 1271 C CA . ILE A 1 100 ? 28.60003 -59.44562 -12.40823 1.000 39.42208 372 ILE A CA 1
ATOM 1272 C C . ILE A 1 100 ? 29.87509 -59.99558 -13.02931 1.000 43.30576 372 ILE A C 1
ATOM 1273 O O . ILE A 1 100 ? 30.73817 -60.52467 -12.31934 1.000 45.93813 372 ILE A O 1
ATOM 1289 N N . ALA A 1 101 ? 29.99132 -59.86756 -14.35008 1.000 44.54299 373 ALA A N 1
ATOM 1290 C CA . ALA A 1 101 ? 31.17804 -60.29136 -15.07447 1.000 40.08149 373 ALA A CA 1
ATOM 1291 C C . ALA A 1 101 ? 31.47779 -59.25618 -16.14790 1.000 45.92582 373 ALA A C 1
ATOM 1292 O O . ALA A 1 101 ? 30.63691 -58.41878 -16.48218 1.000 41.35433 373 ALA A O 1
ATOM 1299 N N . GLU A 1 102 ? 32.68991 -59.32163 -16.70007 1.000 49.72935 374 GLU A N 1
ATOM 1300 C CA . GLU A 1 102 ? 33.04807 -58.39460 -17.76742 1.000 48.98604 374 GLU A CA 1
ATOM 1301 C C . GLU A 1 102 ? 32.02194 -58.43612 -18.88507 1.000 45.71455 374 GLU A C 1
ATOM 1302 O O . GLU A 1 102 ? 31.71352 -57.40183 -19.48105 1.000 47.05497 374 GLU A O 1
ATOM 1314 N N . SER A 1 103 ? 31.45647 -59.61600 -19.15475 1.000 45.97618 375 SER A N 1
ATOM 1315 C CA . SER A 1 103 ? 30.49728 -59.76735 -20.24470 1.000 49.99021 375 SER A CA 1
ATOM 1316 C C . SER A 1 103 ? 29.16038 -59.09224 -19.94119 1.000 52.52659 375 SER A C 1
ATOM 1317 O O . SER A 1 103 ? 28.42538 -58.73636 -20.86876 1.000 48.23000 375 SER A O 1
ATOM 1325 N N . GLY A 1 104 ? 28.81343 -58.92719 -18.67391 1.000 43.35947 376 GLY A N 1
ATOM 1326 C CA . GLY A 1 104 ? 27.56029 -58.29485 -18.31405 1.000 41.01601 376 GLY A CA 1
ATOM 1327 C C . GLY A 1 104 ? 27.07208 -58.78911 -16.97014 1.000 38.13471 376 GLY A C 1
ATOM 1328 O O . GLY A 1 104 ? 27.80099 -59.44719 -16.23272 1.000 45.28370 376 GLY A O 1
ATOM 1332 N N . VAL A 1 105 ? 25.82973 -58.42182 -16.66105 1.000 38.66251 377 VAL A N 1
ATOM 1333 C CA . VAL A 1 105 ? 25.19752 -58.71344 -15.37508 1.000 41.74858 377 VAL A CA 1
ATOM 1334 C C . VAL A 1 105 ? 24.09196 -59.73035 -15.59845 1.000 42.93196 377 VAL A C 1
ATOM 1335 O O . VAL A 1 105 ? 23.40547 -59.69312 -16.62467 1.000 41.44800 377 VAL A O 1
ATOM 1348 N N . LYS A 1 106 ? 23.91220 -60.62709 -14.62805 1.000 38.53652 378 LYS A N 1
ATOM 1349 C CA . LYS A 1 106 ? 22.89974 -61.67155 -14.69182 1.000 39.75214 378 LYS A CA 1
ATOM 1350 C C . LYS A 1 106 ? 22.18542 -61.72911 -13.35248 1.000 46.25492 378 LYS A C 1
ATOM 1351 O O . LYS A 1 106 ? 22.82375 -61.93988 -12.31541 1.000 40.73436 378 LYS A O 1
ATOM 1370 N N . ILE A 1 107 ? 20.87318 -61.52736 -13.37210 1.000 37.10668 379 ILE A N 1
ATOM 1371 C CA . ILE A 1 107 ? 20.03013 -61.71300 -12.19542 1.000 38.27164 379 ILE A CA 1
ATOM 1372 C C . ILE A 1 107 ? 19.19443 -62.96274 -12.44090 1.000 45.19357 379 ILE A C 1
ATOM 1373 O O . ILE A 1 107 ? 18.47353 -63.04669 -13.44464 1.000 46.19566 379 ILE A O 1
ATOM 1389 N N . THR A 1 108 ? 19.31117 -63.94196 -11.54547 1.000 38.97747 380 THR A N 1
ATOM 1390 C CA . THR A 1 108 ? 18.54122 -65.17444 -11.61207 1.000 37.21126 380 THR A CA 1
ATOM 1391 C C . THR A 1 108 ? 17.66446 -65.29316 -10.37431 1.000 42.01572 380 THR A C 1
ATOM 1392 O O . THR A 1 108 ? 18.10084 -65.00876 -9.25321 1.000 40.05109 380 THR A O 1
ATOM 1403 N N . ALA A 1 109 ? 16.41854 -65.69770 -10.58879 1.000 47.09176 381 ALA A N 1
ATOM 1404 C CA . ALA A 1 109 ? 15.47236 -65.88435 -9.49848 1.000 45.22331 381 ALA A CA 1
ATOM 1405 C C . ALA A 1 109 ? 14.48189 -66.95125 -9.92294 1.000 47.57282 381 ALA A C 1
ATOM 1406 O O . ALA A 1 109 ? 14.38761 -67.30106 -11.10067 1.000 46.76115 381 ALA A O 1
ATOM 1413 N N . ALA A 1 110 ? 13.74465 -67.47470 -8.94396 1.000 54.09246 382 ALA A N 1
ATOM 1414 C CA . ALA A 1 110 ? 12.72855 -68.47809 -9.23452 1.000 51.17713 382 ALA A CA 1
ATOM 1415 C C . ALA A 1 110 ? 11.40393 -67.85126 -9.63862 1.000 50.80669 382 ALA A C 1
ATOM 1416 O O . ALA A 1 110 ? 10.58384 -68.52679 -10.26712 1.000 47.46062 382 ALA A O 1
ATOM 1423 N N . ALA A 1 111 ? 11.17574 -66.58517 -9.28529 1.000 47.47627 383 ALA A N 1
ATOM 1424 C CA . ALA A 1 111 ? 9.92458 -65.91376 -9.60053 1.000 51.16375 383 ALA A CA 1
ATOM 1425 C C . ALA A 1 111 ? 10.19057 -64.42272 -9.77715 1.000 50.16843 383 ALA A C 1
ATOM 1426 O O . ALA A 1 111 ? 11.30202 -63.93655 -9.55858 1.000 46.58902 383 ALA A O 1
ATOM 1433 N N . GLN A 1 112 ? 9.14494 -63.69596 -10.17576 1.000 44.29372 384 GLN A N 1
ATOM 1434 C CA . GLN A 1 112 ? 9.27581 -62.26490 -10.42417 1.000 47.04510 384 GLN A CA 1
ATOM 1435 C C . GLN A 1 112 ? 9.72579 -61.51550 -9.17600 1.000 45.35860 384 GLN A C 1
ATOM 1436 O O . GLN A 1 112 ? 10.59396 -60.63548 -9.24351 1.000 41.09908 384 GLN A O 1
ATOM 1450 N N . ARG A 1 113 ? 9.13294 -61.82573 -8.02636 1.000 41.58552 385 ARG A N 1
ATOM 1451 C CA . ARG A 1 113 ? 9.47503 -61.08320 -6.82134 1.000 39.30977 385 ARG A CA 1
ATOM 1452 C C . ARG A 1 113 ? 10.97705 -61.07534 -6.59380 1.000 35.45146 385 ARG A C 1
ATOM 1453 O O . ARG A 1 113 ? 11.58873 -60.01356 -6.40725 1.000 38.26428 385 ARG A O 1
ATOM 1474 N N . GLY A 1 114 ? 11.59404 -62.25157 -6.61626 1.000 37.03727 386 GLY A N 1
ATOM 1475 C CA . GLY A 1 114 ? 13.02462 -62.31965 -6.35738 1.000 39.04269 386 GLY A CA 1
ATOM 1476 C C . GLY A 1 114 ? 13.83553 -61.58442 -7.40549 1.000 42.85711 386 GLY A C 1
ATOM 1477 O O . GLY A 1 114 ? 14.79869 -60.89006 -7.08755 1.000 39.64845 386 GLY A O 1
ATOM 1481 N N . ALA A 1 115 ? 13.45436 -61.72116 -8.67386 1.000 40.14167 387 ALA A N 1
ATOM 1482 C CA . ALA A 1 115 ? 14.16876 -61.00206 -9.72446 1.000 43.92772 387 ALA A CA 1
ATOM 1483 C C . ALA A 1 115 ? 14.08156 -59.49597 -9.50840 1.000 33.64895 387 ALA A C 1
ATOM 1484 O O . ALA A 1 115 ? 15.06296 -58.77283 -9.71717 1.000 37.31728 387 ALA A O 1
ATOM 1491 N N . PHE A 1 116 ? 12.90768 -58.99797 -9.09856 1.000 37.26703 388 PHE A N 1
ATOM 1492 C CA . PHE A 1 116 ? 12.77285 -57.56376 -8.84856 1.000 35.62888 388 PHE A CA 1
ATOM 1493 C C . PHE A 1 116 ? 13.69499 -57.10681 -7.72632 1.000 35.58773 388 PHE A C 1
ATOM 1494 O O . PHE A 1 116 ? 14.37534 -56.07700 -7.84188 1.000 35.31099 388 PHE A O 1
ATOM 1511 N N . TRP A 1 117 ? 13.70038 -57.83267 -6.60221 1.000 38.55592 389 TRP A N 1
ATOM 1512 C CA . TRP A 1 117 ? 14.61174 -57.46322 -5.52051 1.000 33.85935 389 TRP A CA 1
ATOM 1513 C C . TRP A 1 117 ? 16.05602 -57.41252 -6.02968 1.000 38.28156 389 TRP A C 1
ATOM 1514 O O . TRP A 1 117 ? 16.83034 -56.51591 -5.66537 1.000 36.09812 389 TRP A O 1
ATOM 1535 N N . GLY A 1 118 ? 16.43339 -58.36054 -6.88615 1.000 35.64475 390 GLY A N 1
ATOM 1536 C CA . GLY A 1 118 ? 17.75540 -58.30371 -7.50413 1.000 37.40069 390 GLY A CA 1
ATOM 1537 C C . GLY A 1 118 ? 18.02794 -57.00046 -8.24157 1.000 35.67493 390 GLY A C 1
ATOM 1538 O O . GLY A 1 118 ? 19.12590 -56.43568 -8.14157 1.000 32.43863 390 GLY A O 1
ATOM 1542 N N . THR A 1 119 ? 17.02967 -56.48698 -8.97305 1.000 34.63576 391 THR A N 1
ATOM 1543 C CA . THR A 1 119 ? 17.23937 -55.22271 -9.67569 1.000 34.57816 391 THR A CA 1
ATOM 1544 C C . THR A 1 119 ? 17.41533 -54.06051 -8.70539 1.000 35.95010 391 THR A C 1
ATOM 1545 O O . THR A 1 119 ? 18.07453 -53.06547 -9.03753 1.000 32.40778 391 THR A O 1
ATOM 1556 N N . ARG A 1 120 ? 16.80763 -54.14082 -7.51829 1.000 33.93590 392 ARG A N 1
ATOM 1557 C CA . ARG A 1 120 ? 16.99611 -53.09257 -6.51504 1.000 29.64551 392 ARG A CA 1
ATOM 1558 C C . ARG A 1 120 ? 18.43083 -53.07310 -6.01870 1.000 29.91266 392 ARG A C 1
ATOM 1559 O O . ARG A 1 120 ? 19.04012 -52.00449 -5.88559 1.000 32.00756 392 ARG A O 1
ATOM 1580 N N . THR A 1 121 ? 18.98558 -54.25288 -5.72869 1.000 31.64229 393 THR A N 1
ATOM 1581 C CA . THR A 1 121 ? 20.38983 -54.34959 -5.34810 1.000 31.78885 393 THR A CA 1
ATOM 1582 C C . THR A 1 121 ? 21.28930 -53.77198 -6.43279 1.000 39.16061 393 THR A C 1
ATOM 1583 O O . THR A 1 121 ? 22.17396 -52.95171 -6.15440 1.000 34.12165 393 THR A O 1
ATOM 1594 N N . LEU A 1 122 ? 21.07761 -54.20676 -7.67834 1.000 37.17987 394 LEU A N 1
ATOM 1595 C CA . LEU A 1 122 ? 21.85668 -53.69844 -8.80431 1.000 36.10125 394 LEU A CA 1
ATOM 1596 C C . LEU A 1 122 ? 21.70273 -52.19157 -8.93045 1.000 32.63763 394 LEU A C 1
ATOM 1597 O O . LEU A 1 122 ? 22.69198 -51.46030 -9.07598 1.000 34.51880 394 LEU A O 1
ATOM 1613 N N . SER A 1 123 ? 20.46451 -51.70829 -8.83932 1.000 34.92297 395 SER A N 1
ATOM 1614 C CA . SER A 1 123 ? 20.20502 -50.27443 -8.94053 1.000 28.54380 395 SER A CA 1
ATOM 1615 C C . SER A 1 123 ? 20.94651 -49.49230 -7.86581 1.000 33.85252 395 SER A C 1
ATOM 1616 O O . SER A 1 123 ? 21.56507 -48.46274 -8.15948 1.000 31.46736 395 SER A O 1
ATOM 1624 N N . GLN A 1 124 ? 20.90310 -49.96293 -6.60429 1.000 33.05869 396 GLN A N 1
ATOM 1625 C CA . GLN A 1 124 ? 21.58265 -49.22455 -5.54395 1.000 30.66742 396 GLN A CA 1
ATOM 1626 C C . GLN A 1 124 ? 23.08938 -49.18247 -5.77759 1.000 34.81320 396 GLN A C 1
ATOM 1627 O O . GLN A 1 124 ? 23.76393 -48.19761 -5.43662 1.000 33.12769 396 GLN A O 1
ATOM 1641 N N . MET A 1 125 ? 23.64678 -50.25893 -6.32182 1.000 34.73660 397 MET A N 1
ATOM 1642 C CA . MET A 1 125 ? 25.07260 -50.26233 -6.63686 1.000 36.51079 397 MET A CA 1
ATOM 1643 C C . MET A 1 125 ? 25.39718 -49.24299 -7.72380 1.000 34.58421 397 MET A C 1
ATOM 1644 O O . MET A 1 125 ? 26.35478 -48.47025 -7.60373 1.000 32.81092 397 MET A O 1
ATOM 1658 N N . LEU A 1 126 ? 24.61616 -49.24295 -8.80659 1.000 33.87315 398 LEU A N 1
ATOM 1659 C CA . LEU A 1 126 ? 24.85818 -48.31454 -9.91360 1.000 34.90468 398 LEU A CA 1
ATOM 1660 C C . LEU A 1 126 ? 24.52951 -46.88534 -9.52336 1.000 38.70359 398 LEU A C 1
ATOM 1661 O O . LEU A 1 126 ? 25.08109 -45.94727 -10.10587 1.000 37.08121 398 LEU A O 1
ATOM 1677 N N . ARG A 1 127 ? 23.65007 -46.70801 -8.54045 1.000 34.89197 399 ARG A N 1
ATOM 1678 C CA . ARG A 1 127 ? 23.35618 -45.38048 -8.01865 1.000 35.82590 399 ARG A CA 1
ATOM 1679 C C . ARG A 1 127 ? 24.59799 -44.70635 -7.45905 1.000 37.50114 399 ARG A C 1
ATOM 1680 O O . ARG A 1 127 ? 24.66190 -43.46940 -7.41183 1.000 37.52860 399 ARG A O 1
ATOM 1701 N N . GLN A 1 128 ? 25.58326 -45.49379 -7.01666 1.000 34.56454 400 GLN A N 1
ATOM 1702 C CA . GLN A 1 128 ? 26.80250 -44.95509 -6.42341 1.000 42.86208 400 GLN A CA 1
ATOM 1703 C C . GLN A 1 128 ? 27.99558 -44.96614 -7.36593 1.000 36.91977 400 GLN A C 1
ATOM 1704 O O . GLN A 1 128 ? 28.85854 -44.08804 -7.27252 1.000 37.15590 400 GLN A O 1
ATOM 1718 N N . ASN A 1 129 ? 28.09460 -45.95170 -8.24651 1.000 39.17091 401 ASN A N 1
ATOM 1719 C CA . ASN A 1 129 ? 29.20616 -45.99608 -9.18807 1.000 42.00729 401 ASN A CA 1
ATOM 1720 C C . ASN A 1 129 ? 28.76929 -46.77625 -10.41862 1.000 41.25022 401 ASN A C 1
ATOM 1721 O O . ASN A 1 129 ? 28.17016 -47.84800 -10.28752 1.000 33.78473 401 ASN A O 1
ATOM 1732 N N . LEU A 1 130 ? 29.06367 -46.23447 -11.60682 1.000 36.70362 402 LEU A N 1
ATOM 1733 C CA . LEU A 1 130 ? 28.66510 -46.90072 -12.83900 1.000 40.96291 402 LEU A CA 1
ATOM 1734 C C . LEU A 1 130 ? 29.48516 -48.15344 -13.09313 1.000 36.82425 402 LEU A C 1
ATOM 1735 O O . LEU A 1 130 ? 29.02013 -49.05443 -13.79592 1.000 41.74372 402 LEU A O 1
ATOM 1751 N N . THR A 1 131 ? 30.69374 -48.23404 -12.54579 1.000 40.17168 403 THR A N 1
ATOM 1752 C CA . THR A 1 131 ? 31.55014 -49.40390 -12.70894 1.000 36.83957 403 THR A CA 1
ATOM 1753 C C . THR A 1 131 ? 31.36546 -50.32778 -11.50835 1.000 43.25432 403 THR A C 1
ATOM 1754 O O . THR A 1 131 ? 31.52418 -49.89893 -10.36198 1.000 38.39493 403 THR A O 1
ATOM 1765 N N . LEU A 1 132 ? 31.01321 -51.58783 -11.76913 1.000 44.14380 404 LEU A N 1
ATOM 1766 C CA . LEU A 1 132 ? 30.78625 -52.55407 -10.70176 1.000 43.51289 404 LEU A CA 1
ATOM 1767 C C . LEU A 1 132 ? 31.88719 -53.60669 -10.67281 1.000 44.42321 404 LEU A C 1
ATOM 1768 O O . LEU A 1 132 ? 32.31693 -54.08481 -11.72672 1.000 39.48000 404 LEU A O 1
ATOM 1784 N N . PRO A 1 133 ? 32.36343 -53.99935 -9.49541 1.000 41.70556 405 PRO A N 1
ATOM 1785 C CA . PRO A 1 133 ? 33.31555 -55.11367 -9.43842 1.000 37.56618 405 PRO A CA 1
ATOM 1786 C C . PRO A 1 133 ? 32.63863 -56.41381 -9.83807 1.000 41.96295 405 PRO A C 1
ATOM 1787 O O . PRO A 1 133 ? 31.46378 -56.64726 -9.52956 1.000 40.12373 405 PRO A O 1
ATOM 1798 N N . ALA A 1 134 ? 33.39700 -57.26860 -10.52202 1.000 50.63117 406 ALA A N 1
ATOM 1799 C CA . ALA A 1 134 ? 32.89210 -58.58169 -10.89521 1.000 48.31810 406 ALA A CA 1
ATOM 1800 C C . ALA A 1 134 ? 32.77904 -59.47842 -9.66532 1.000 45.12213 406 ALA A C 1
ATOM 1801 O O . ALA A 1 134 ? 33.57940 -59.39078 -8.72988 1.000 47.15724 406 ALA A O 1
ATOM 1808 N N . GLY A 1 135 ? 31.76910 -60.33585 -9.67448 1.000 46.57102 407 GLY A N 1
ATOM 1809 C CA . GLY A 1 135 ? 31.53011 -61.24684 -8.57438 1.000 49.91568 407 GLY A CA 1
ATOM 1810 C C . GLY A 1 135 ? 30.08966 -61.70890 -8.57946 1.000 45.81683 407 GLY A C 1
ATOM 1811 O O . GLY A 1 135 ? 29.30960 -61.38740 -9.47261 1.000 39.96053 407 GLY A O 1
ATOM 1815 N N . SER A 1 136 ? 29.74704 -62.46963 -7.54869 1.000 46.37734 408 SER A N 1
ATOM 1816 C CA . SER A 1 136 ? 28.39376 -62.99212 -7.42830 1.000 45.12075 408 SER A CA 1
ATOM 1817 C C . SER A 1 136 ? 27.97603 -63.04574 -5.97176 1.000 46.82127 408 SER A C 1
ATOM 1818 O O . SER A 1 136 ? 28.80854 -63.16782 -5.07240 1.000 44.85636 408 SER A O 1
ATOM 1826 N N . VAL A 1 137 ? 26.66966 -62.95420 -5.75400 1.000 43.56946 409 VAL A N 1
ATOM 1827 C CA . VAL A 1 137 ? 26.10064 -63.06068 -4.41560 1.000 42.39236 409 VAL A CA 1
ATOM 1828 C C . VAL A 1 137 ? 24.70040 -63.63700 -4.55018 1.000 40.73327 409 VAL A C 1
ATOM 1829 O O . VAL A 1 137 ? 23.98599 -63.34058 -5.51332 1.000 42.27179 409 VAL A O 1
ATOM 1842 N N . THR A 1 138 ? 24.32377 -64.48813 -3.59610 1.000 39.70299 410 THR A N 1
ATOM 1843 C CA . THR A 1 138 ? 22.95597 -64.97002 -3.43612 1.000 44.77234 410 THR A CA 1
ATOM 1844 C C . THR A 1 138 ? 22.36069 -64.31176 -2.19538 1.000 45.76682 410 THR A C 1
ATOM 1845 O O . THR A 1 138 ? 23.00882 -64.27029 -1.14458 1.000 41.24004 410 THR A O 1
ATOM 1856 N N . ASP A 1 139 ? 21.13153 -63.80587 -2.31239 1.000 39.24302 411 ASP A N 1
ATOM 1857 C CA . ASP A 1 139 ? 20.51240 -62.98232 -1.26978 1.000 39.85006 411 ASP A CA 1
ATOM 1858 C C . ASP A 1 139 ? 19.07549 -63.43783 -1.09646 1.000 42.80240 411 ASP A C 1
ATOM 1859 O O . ASP A 1 139 ? 18.36864 -63.61025 -2.09224 1.000 39.05482 411 ASP A O 1
ATOM 1868 N N . LYS A 1 140 ? 18.65551 -63.64413 0.15394 1.000 41.75671 412 LYS A N 1
ATOM 1869 C CA . LYS A 1 140 ? 17.33290 -64.15549 0.48467 1.000 38.97215 412 LYS A CA 1
ATOM 1870 C C . LYS A 1 140 ? 16.81938 -63.48705 1.75314 1.000 43.84420 412 LYS A C 1
ATOM 1871 O O . LYS A 1 140 ? 17.60804 -63.15403 2.64679 1.000 41.48478 412 LYS A O 1
ATOM 1890 N N . PRO A 1 141 ? 15.50687 -63.28571 1.86364 1.000 36.65752 413 PRO A N 1
ATOM 1891 C CA . PRO A 1 141 ? 14.96797 -62.58270 3.03474 1.000 34.93660 413 PRO A CA 1
ATOM 1892 C C . PRO A 1 141 ? 14.79198 -63.48958 4.24241 1.000 40.07385 413 PRO A C 1
ATOM 1893 O O . PRO A 1 141 ? 14.46238 -64.67242 4.13658 1.000 41.42271 413 PRO A O 1
ATOM 1904 N N . ALA A 1 142 ? 14.99246 -62.89661 5.41041 1.000 38.18578 414 ALA A N 1
ATOM 1905 C CA . ALA A 1 142 ? 14.76731 -63.62202 6.65624 1.000 36.22323 414 ALA A CA 1
ATOM 1906 C C . ALA A 1 142 ? 13.28616 -63.77563 6.97267 1.000 37.03248 414 ALA A C 1
ATOM 1907 O O . ALA A 1 142 ? 12.88285 -64.79349 7.55225 1.000 41.35644 414 ALA A O 1
ATOM 1914 N N . TYR A 1 143 ? 12.46154 -62.79626 6.60585 1.000 37.20647 415 TYR A N 1
ATOM 1915 C CA . TYR A 1 143 ? 11.02999 -62.84296 6.88793 1.000 40.11753 415 TYR A CA 1
ATOM 1916 C C . TYR A 1 143 ? 10.22869 -62.55121 5.62517 1.000 42.71693 415 TYR A C 1
ATOM 1917 O O . TYR A 1 143 ? 10.68115 -61.82504 4.73749 1.000 42.09280 415 TYR A O 1
ATOM 1935 N N . ALA A 1 144 ? 9.01931 -63.11620 5.56693 1.000 37.10088 416 ALA A N 1
ATOM 1936 C CA . ALA A 1 144 ? 8.20461 -63.08959 4.35788 1.000 43.85998 416 ALA A CA 1
ATOM 1937 C C . ALA A 1 144 ? 7.35771 -61.83047 4.22377 1.000 43.70907 416 ALA A C 1
ATOM 1938 O O . ALA A 1 144 ? 6.95869 -61.48334 3.10695 1.000 40.19611 416 ALA A O 1
ATOM 1945 N N . GLU A 1 145 ? 7.05505 -61.14648 5.32315 1.000 35.50003 417 GLU A N 1
ATOM 1946 C CA . GLU A 1 145 ? 6.26916 -59.91703 5.28070 1.000 36.00745 417 GLU A CA 1
ATOM 1947 C C . GLU A 1 145 ? 7.11270 -58.81591 5.89635 1.000 41.23093 417 GLU A C 1
ATOM 1948 O O . GLU A 1 145 ? 7.41072 -58.85329 7.09295 1.000 35.87418 417 GLU A O 1
ATOM 1960 N N . ARG A 1 146 ? 7.49319 -57.83933 5.07889 1.000 38.64028 418 ARG A N 1
ATOM 1961 C CA . ARG A 1 146 ? 8.36261 -56.72977 5.46847 1.000 35.30752 418 ARG A CA 1
ATOM 1962 C C . ARG A 1 146 ? 7.53302 -55.48829 5.19159 1.000 36.43698 418 ARG A C 1
ATOM 1963 O O . ARG A 1 146 ? 7.40375 -55.07595 4.03988 1.000 39.11669 418 ARG A O 1
ATOM 1984 N N . GLY A 1 147 ? 6.92784 -54.90078 6.24095 1.000 34.76953 419 GLY A N 1
ATOM 1985 C CA . GLY A 1 147 ? 5.64615 -54.25222 6.08926 1.000 36.22745 419 GLY A CA 1
ATOM 1986 C C . GLY A 1 147 ? 5.55407 -52.84316 6.64981 1.000 38.03232 419 GLY A C 1
ATOM 1987 O O . GLY A 1 147 ? 6.41152 -52.35884 7.39664 1.000 37.24131 419 GLY A O 1
ATOM 1991 N N . VAL A 1 148 ? 4.44580 -52.21610 6.28294 1.000 38.08974 420 VAL A N 1
ATOM 1992 C CA . VAL A 1 148 ? 4.04925 -50.89446 6.73836 1.000 34.95344 420 VAL A CA 1
ATOM 1993 C C . VAL A 1 148 ? 2.53810 -50.92446 6.90838 1.000 35.03528 420 VAL A C 1
ATOM 1994 O O . VAL A 1 148 ? 1.82303 -51.50069 6.07858 1.000 36.78749 420 VAL A O 1
ATOM 2007 N N . THR A 1 149 ? 2.04945 -50.32779 7.99202 1.000 35.46734 421 THR A N 1
ATOM 2008 C CA . THR A 1 149 ? 0.63874 -49.99197 8.12271 1.000 36.60726 421 THR A CA 1
ATOM 2009 C C . THR A 1 149 ? 0.48635 -48.52095 7.75714 1.000 37.32878 42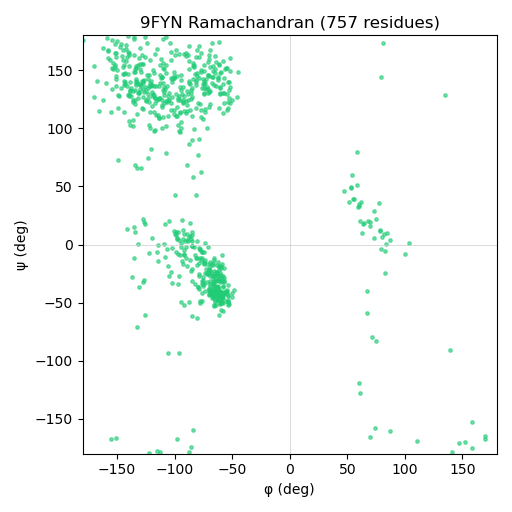1 THR A C 1
ATOM 2010 O O . THR A 1 149 ? 1.08317 -47.65687 8.40392 1.000 37.60204 421 THR A O 1
ATOM 2021 N N . LEU A 1 150 ? -0.28711 -48.23913 6.71029 1.000 44.99180 422 LEU A N 1
ATOM 2022 C CA . LEU A 1 150 ? -0.56420 -46.87322 6.27311 1.000 37.09004 422 LEU A CA 1
ATOM 2023 C C . LEU A 1 150 ? -2.04547 -46.61514 6.50646 1.000 43.05790 422 LEU A C 1
ATOM 2024 O O . LEU A 1 150 ? -2.89349 -47.18635 5.81359 1.000 45.44813 422 LEU A O 1
ATOM 2040 N N . CYS A 1 151 ? -2.35741 -45.78181 7.49835 1.000 43.97606 423 CYS A N 1
ATOM 2041 C CA . CYS A 1 151 ? -3.74070 -45.41548 7.81206 1.000 41.27903 423 CYS A CA 1
ATOM 2042 C C . CYS A 1 151 ? -4.10098 -44.22088 6.93892 1.000 51.15206 423 CYS A C 1
ATOM 2043 O O . CYS A 1 151 ? -3.92671 -43.06460 7.32533 1.000 45.98454 423 CYS A O 1
ATOM 2050 N N . ALA A 1 152 ? -4.56022 -44.50834 5.71792 1.000 51.63222 424 ALA A N 1
ATOM 2051 C CA . ALA A 1 152 ? -5.12098 -43.49247 4.82394 1.000 53.76766 424 ALA A CA 1
ATOM 2052 C C . ALA A 1 152 ? -6.59006 -43.28856 5.18795 1.000 52.67935 424 ALA A C 1
ATOM 2053 O O . ALA A 1 152 ? -7.49568 -43.44736 4.36981 1.000 47.03483 424 ALA A O 1
ATOM 2060 N N . CYS A 1 153 ? -6.79760 -42.92378 6.45459 1.000 49.71863 425 CYS A N 1
ATOM 2061 C CA . CYS A 1 153 ? -8.07077 -43.07891 7.14530 1.000 51.88927 425 CYS A CA 1
ATOM 2062 C C . CYS A 1 153 ? -8.60672 -41.72746 7.59660 1.000 56.58869 425 CYS A C 1
ATOM 2063 O O . CYS A 1 153 ? -7.88092 -40.94146 8.21998 1.000 51.42534 425 CYS A O 1
ATOM 2070 N N . GLN A 1 154 ? -9.88549 -41.47498 7.29960 1.000 50.51430 426 GLN A N 1
ATOM 2071 C CA . GLN A 1 154 ? -10.54680 -40.23140 7.67468 1.000 44.97911 426 GLN A CA 1
ATOM 2072 C C . GLN A 1 154 ? -9.94569 -39.05820 6.91782 1.000 51.93829 426 GLN A C 1
ATOM 2073 O O . GLN A 1 154 ? -10.65737 -38.35931 6.18736 1.000 58.81112 426 GLN A O 1
ATOM 2087 N N . ILE A 1 155 ? -8.64287 -38.83434 7.08845 1.000 49.00274 427 ILE A N 1
ATOM 2088 C CA . ILE A 1 155 ? -7.89075 -37.90771 6.24767 1.000 47.85750 427 ILE A CA 1
ATOM 2089 C C . ILE A 1 155 ? -7.39070 -38.67061 5.03079 1.000 53.43477 427 ILE A C 1
ATOM 2090 O O . ILE A 1 155 ? -7.48242 -39.90100 4.97546 1.000 50.78883 427 ILE A O 1
ATOM 2106 N N . ASN A 1 156 ? -6.84651 -37.94841 4.05674 1.000 51.48887 428 ASN A N 1
ATOM 2107 C CA . ASN A 1 156 ? -6.50509 -38.50226 2.75633 1.000 50.21692 428 ASN A CA 1
ATOM 2108 C C . ASN A 1 156 ? -5.00722 -38.39611 2.49871 1.000 48.68210 428 ASN A C 1
ATOM 2109 O O . ASN A 1 156 ? -4.34390 -37.46868 2.96970 1.000 54.18874 428 ASN A O 1
ATOM 2120 N N . PHE A 1 157 ? -4.47575 -39.36827 1.75960 1.000 51.34686 429 PHE A N 1
ATOM 2121 C CA . PHE A 1 157 ? -3.14724 -39.27894 1.16723 1.000 49.77853 429 PHE A CA 1
ATOM 2122 C C . PHE A 1 157 ? -3.31667 -39.12751 -0.34248 1.000 45.05692 429 PHE A C 1
ATOM 2123 O O . PHE A 1 157 ? -4.02865 -39.91868 -0.96979 1.000 50.98725 429 PHE A O 1
ATOM 2140 N N . SER A 1 158 ? -2.67255 -38.11816 -0.92212 1.000 46.26492 430 SER A N 1
ATOM 2141 C CA . SER A 1 158 ? -2.77650 -37.90974 -2.35820 1.000 47.20441 430 SER A CA 1
ATOM 2142 C C . SER A 1 158 ? -2.23602 -39.12877 -3.10780 1.000 53.04112 430 SER A C 1
ATOM 2143 O O . SER A 1 158 ? -1.30690 -39.80541 -2.66048 1.000 46.64953 430 SER A O 1
ATOM 2151 N N . THR A 1 159 ? -2.82564 -39.40360 -4.27594 1.000 56.55813 431 THR A N 1
ATOM 2152 C CA . THR A 1 159 ? -2.36778 -40.53933 -5.07112 1.000 47.43147 431 THR A CA 1
ATOM 2153 C C . THR A 1 159 ? -0.89329 -40.39848 -5.42470 1.000 43.36103 431 THR A C 1
ATOM 2154 O O . THR A 1 159 ? -0.17445 -41.40030 -5.52538 1.000 47.01901 431 THR A O 1
ATOM 2165 N N . GLU A 1 160 ? -0.41620 -39.16562 -5.58534 1.000 47.85970 432 GLU A N 1
ATOM 2166 C CA . GLU A 1 160 ? 0.99799 -38.96825 -5.86878 1.000 46.88286 432 GLU A CA 1
ATOM 2167 C C . GLU A 1 160 ? 1.85682 -39.40131 -4.68842 1.000 46.79593 432 GLU A C 1
ATOM 2168 O O . GLU A 1 160 ? 2.92549 -39.99852 -4.87418 1.000 41.97748 432 GLU A O 1
ATOM 2180 N N . TRP A 1 161 ? 1.40594 -39.10793 -3.46764 1.000 45.26292 433 TRP A N 1
ATOM 2181 C CA . TRP A 1 161 ? 2.12092 -39.55503 -2.26982 1.000 39.13981 433 TRP A CA 1
ATOM 2182 C C . TRP A 1 161 ? 2.18120 -41.07431 -2.21207 1.000 36.95240 433 TRP A C 1
ATOM 2183 O O . TRP A 1 161 ? 3.24140 -41.65860 -1.95198 1.000 43.29713 433 TRP A O 1
ATOM 2204 N N . ILE A 1 162 ? 1.04710 -41.73599 -2.46033 1.000 42.51757 434 ILE A N 1
ATOM 2205 C CA . ILE A 1 162 ? 1.02482 -43.19551 -2.42927 1.000 44.60029 434 ILE A CA 1
ATOM 2206 C C . ILE A 1 162 ? 1.94984 -43.75862 -3.49719 1.000 47.28467 434 ILE A C 1
ATOM 2207 O O . ILE A 1 162 ? 2.67707 -44.73629 -3.26763 1.000 38.90325 434 ILE A O 1
ATOM 2223 N N . ASP A 1 163 ? 1.91264 -43.16984 -4.69570 1.000 46.02275 435 ASP A N 1
ATOM 2224 C CA . ASP A 1 163 ? 2.77452 -43.62817 -5.78186 1.000 46.94236 435 ASP A CA 1
ATOM 2225 C C . ASP A 1 163 ? 4.24347 -43.55766 -5.37065 1.000 41.10982 435 ASP A C 1
ATOM 2226 O O . ASP A 1 163 ? 5.01333 -44.50269 -5.58959 1.000 38.40685 435 ASP A O 1
ATOM 2235 N N . ARG A 1 164 ? 4.65205 -42.43674 -4.77435 1.000 38.31189 436 ARG A N 1
ATOM 2236 C CA . ARG A 1 164 ? 6.02264 -42.32044 -4.28199 1.000 38.44846 436 ARG A CA 1
ATOM 2237 C C . ARG A 1 164 ? 6.31224 -43.35857 -3.20232 1.000 40.68770 436 ARG A C 1
ATOM 2238 O O . ARG A 1 164 ? 7.40003 -43.95157 -3.16465 1.000 38.70448 436 ARG A O 1
ATOM 2259 N N . PHE A 1 165 ? 5.34607 -43.59222 -2.31458 1.000 38.67624 437 PHE A N 1
ATOM 2260 C CA . PHE A 1 165 ? 5.57458 -44.48520 -1.18330 1.000 33.20191 437 PHE A CA 1
ATOM 2261 C C . PHE A 1 165 ? 5.82775 -45.90384 -1.64059 1.000 35.75022 437 PHE A C 1
ATOM 2262 O O . PHE A 1 165 ? 6.66814 -46.59867 -1.06989 1.000 34.14756 437 PHE A O 1
ATOM 2279 N N . LEU A 1 166 ? 5.12122 -46.35075 -2.68129 1.000 35.51919 438 LEU A N 1
ATOM 2280 C CA . LEU A 1 166 ? 5.37808 -47.67629 -3.23372 1.000 38.90299 438 LEU A CA 1
ATOM 2281 C C . LEU A 1 166 ? 6.79832 -47.78651 -3.77238 1.000 39.37726 438 LEU A C 1
ATOM 2282 O O . LEU A 1 166 ? 7.41465 -48.85645 -3.68758 1.000 36.44907 438 LEU A O 1
ATOM 2298 N N . ASN A 1 167 ? 7.32055 -46.70058 -4.36454 1.000 37.74109 439 ASN A N 1
ATOM 2299 C CA . ASN A 1 167 ? 8.71585 -46.68895 -4.79801 1.000 39.87296 439 ASN A CA 1
ATOM 2300 C C . ASN A 1 167 ? 9.66180 -46.73467 -3.60133 1.000 36.80125 439 ASN A C 1
ATOM 2301 O O . ASN A 1 167 ? 10.66783 -47.45100 -3.61391 1.000 34.32653 439 ASN A O 1
ATOM 2312 N N . GLU A 1 168 ? 9.36943 -45.95689 -2.56638 1.000 34.73099 440 GLU A N 1
ATOM 2313 C CA . GLU A 1 168 ? 10.16608 -46.02412 -1.33807 1.000 32.67609 440 GLU A CA 1
ATOM 2314 C C . GLU A 1 168 ? 10.24299 -47.45349 -0.81463 1.000 32.78575 440 GLU A C 1
ATOM 2315 O O . GLU A 1 168 ? 11.33576 -47.95642 -0.51453 1.000 34.48287 440 GLU A O 1
ATOM 2327 N N . MET A 1 169 ? 9.09360 -48.12742 -0.69714 1.000 36.84992 441 MET A N 1
ATOM 2328 C CA . MET A 1 169 ? 9.10864 -49.50762 -0.22926 1.000 33.67436 441 MET A CA 1
ATOM 2329 C C . MET A 1 169 ? 9.88064 -50.41268 -1.17324 1.000 39.04640 441 MET A C 1
ATOM 2330 O O . MET A 1 169 ? 10.69923 -51.23288 -0.73765 1.000 35.30486 441 MET A O 1
ATOM 2344 N N . ALA A 1 170 ? 9.61567 -50.28984 -2.48296 1.000 35.05354 442 ALA A N 1
ATOM 2345 C CA . ALA A 1 170 ? 10.18451 -51.22665 -3.44236 1.000 31.07946 442 ALA A CA 1
ATOM 2346 C C . ALA A 1 170 ? 11.70105 -51.22447 -3.39157 1.000 29.79935 442 ALA A C 1
ATOM 2347 O O . ALA A 1 170 ? 12.32647 -52.29027 -3.41611 1.000 33.12773 442 ALA A O 1
ATOM 2354 N N . ASP A 1 171 ? 12.31429 -50.04362 -3.32431 1.000 31.69069 443 ASP A N 1
ATOM 2355 C CA . ASP A 1 171 ? 13.76760 -49.97203 -3.38810 1.000 33.03018 443 ASP A CA 1
ATOM 2356 C C . ASP A 1 171 ? 14.41999 -50.54290 -2.13813 1.000 34.85735 443 ASP A C 1
ATOM 2357 O O . ASP A 1 171 ? 15.59523 -50.93603 -2.17119 1.000 33.12944 443 ASP A O 1
ATOM 2366 N N . LEU A 1 172 ? 13.68080 -50.59349 -1.03874 1.000 33.96340 444 LEU A N 1
ATOM 2367 C CA . LEU A 1 172 ? 14.16469 -51.14008 0.22211 1.000 31.73049 444 LEU A CA 1
ATOM 2368 C C . LEU A 1 172 ? 13.75597 -52.59563 0.41166 1.000 34.85476 444 LEU A C 1
ATOM 2369 O O . LEU A 1 172 ? 14.05274 -53.18937 1.45363 1.000 34.61672 444 LEU A O 1
ATOM 2385 N N . LYS A 1 173 ? 13.10602 -53.18375 -0.58228 1.000 33.20946 445 LYS A N 1
ATOM 2386 C CA . LYS A 1 173 ? 12.64313 -54.56678 -0.56870 1.000 33.49595 445 LYS A CA 1
ATOM 2387 C C . LYS A 1 173 ? 11.52156 -54.79462 0.44814 1.000 32.26681 445 LYS A C 1
ATOM 2388 O O . LYS A 1 173 ? 11.23824 -55.94628 0.82145 1.000 36.33099 445 LYS A O 1
ATOM 2407 N N . LEU A 1 174 ? 10.83425 -53.73131 0.87250 1.000 30.55720 446 LEU A N 1
ATOM 2408 C CA . LEU A 1 174 ? 9.61077 -53.89418 1.64998 1.000 34.55108 446 LEU A CA 1
ATOM 2409 C C . LEU A 1 174 ? 8.49425 -54.32435 0.71021 1.000 41.31194 446 LEU A C 1
ATOM 2410 O O . LEU A 1 174 ? 8.37805 -53.81984 -0.41730 1.000 35.06632 446 LEU A O 1
ATOM 2426 N N . ASN A 1 175 ? 7.67361 -55.27690 1.16076 1.000 33.79875 447 ASN A N 1
ATOM 2427 C CA . ASN A 1 175 ? 6.80952 -56.00156 0.23119 1.000 34.78732 447 ASN A CA 1
ATOM 2428 C C . ASN A 1 175 ? 5.36770 -56.15060 0.69760 1.000 39.90859 447 ASN A C 1
ATOM 2429 O O . ASN A 1 175 ? 4.60356 -56.90259 0.06899 1.000 36.74811 447 ASN A O 1
ATOM 2440 N N . SER A 1 176 ? 4.97043 -55.44761 1.75815 1.000 39.51045 448 SER A N 1
ATOM 2441 C CA . SER A 1 176 ? 3.63701 -55.60158 2.32465 1.000 39.76183 448 SER A CA 1
ATOM 2442 C C . SER A 1 176 ? 3.19473 -54.27289 2.91909 1.000 43.00358 448 SER A C 1
ATOM 2443 O O . SER A 1 176 ? 3.91996 -53.67505 3.71896 1.000 39.38056 448 SER A O 1
ATOM 2451 N N . VAL A 1 177 ? 2.01166 -53.80327 2.53129 1.000 36.78888 449 VAL A N 1
ATOM 2452 C CA . VAL A 1 177 ? 1.47095 -52.57777 3.11163 1.000 41.82449 449 VAL A CA 1
ATOM 2453 C C . VAL A 1 177 ? -0.00352 -52.80026 3.41554 1.000 42.30423 449 VAL A C 1
ATOM 2454 O O . VAL A 1 177 ? -0.77933 -53.15969 2.52191 1.000 42.56577 449 VAL A O 1
ATOM 2467 N N . LEU A 1 178 ? -0.38070 -52.61454 4.67552 1.000 42.65339 450 LEU A N 1
ATOM 2468 C CA . LEU A 1 178 ? -1.77564 -52.63129 5.09895 1.000 41.41232 450 LEU A CA 1
ATOM 2469 C C . LEU A 1 178 ? -2.31016 -51.21179 4.98647 1.000 40.27860 450 LEU A C 1
ATOM 2470 O O . LEU A 1 178 ? -1.79136 -50.29725 5.63536 1.000 44.25517 450 LEU A O 1
ATOM 2486 N N . MET A 1 179 ? -3.33761 -51.02336 4.16983 1.000 44.33756 451 MET A N 1
ATOM 2487 C CA . MET A 1 179 ? -3.86215 -49.68738 3.90015 1.000 45.21412 451 MET A CA 1
ATOM 2488 C C . MET A 1 179 ? -5.30249 -49.61429 4.40428 1.000 49.25074 451 MET A C 1
ATOM 2489 O O . MET A 1 179 ? -6.23016 -50.06987 3.72496 1.000 46.57369 451 MET A O 1
ATOM 2503 N N . GLU A 1 180 ? -5.48457 -49.04609 5.60117 1.000 44.43953 452 GLU A N 1
ATOM 2504 C CA . GLU A 1 180 ? -6.81457 -48.71612 6.09356 1.000 41.17884 452 GLU A CA 1
ATOM 2505 C C . GLU A 1 180 ? -7.30665 -47.49536 5.32887 1.000 48.64625 452 GLU A C 1
ATOM 2506 O O . GLU A 1 180 ? -6.74602 -46.40492 5.46971 1.000 44.03120 452 GLU A O 1
ATOM 2518 N N . MET A 1 181 ? -8.34957 -47.66366 4.51934 1.000 49.13527 453 MET A N 1
ATOM 2519 C CA . MET A 1 181 ? -8.77812 -46.59135 3.62962 1.000 49.98316 453 MET A CA 1
ATOM 2520 C C . MET A 1 181 ? -10.23660 -46.8101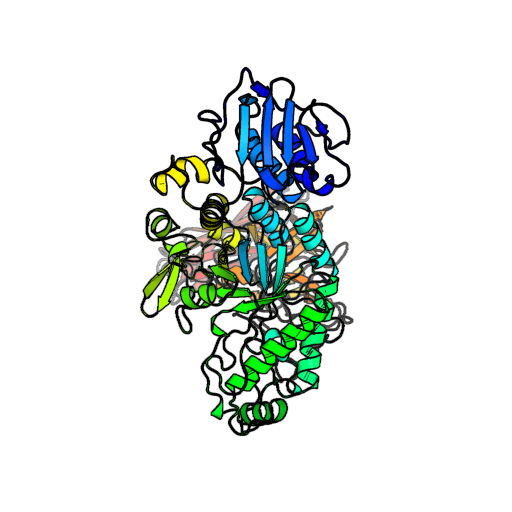3 3.26002 1.000 53.05625 453 MET A C 1
ATOM 2521 O O . MET A 1 181 ? -10.79797 -47.88456 3.48267 1.000 49.25274 453 MET A O 1
ATOM 2535 N N . LYS A 1 182 ? -10.83656 -45.77219 2.67268 1.000 59.01332 454 LYS A N 1
ATOM 2536 C CA . LYS A 1 182 ? -12.18727 -45.83739 2.13459 1.000 46.01059 454 LYS A CA 1
ATOM 2537 C C . LYS A 1 182 ? -12.11667 -45.87556 0.61044 1.000 56.93582 454 LYS A C 1
ATOM 2538 O O . LYS A 1 182 ? -11.52886 -44.98346 -0.01283 1.000 49.78121 454 LYS A O 1
ATOM 2557 N N . LEU A 1 183 ? -12.72092 -46.90066 0.01791 1.000 60.41486 455 LEU A N 1
ATOM 2558 C CA . LEU A 1 183 ? -12.92927 -46.97626 -1.42234 1.000 57.32511 455 LEU A CA 1
ATOM 2559 C C . LEU A 1 183 ? -14.34647 -46.49983 -1.70388 1.000 57.25386 455 LEU A C 1
ATOM 2560 O O . LEU A 1 183 ? -15.30625 -47.03707 -1.13801 1.000 57.62722 455 LEU A O 1
ATOM 2576 N N . LYS A 1 184 ? -14.47934 -45.49111 -2.56482 1.000 65.72287 456 LYS A N 1
ATOM 2577 C CA . LYS A 1 184 ? -15.79733 -44.93816 -2.86238 1.000 67.03677 456 LYS A CA 1
ATOM 2578 C C . LYS A 1 184 ? -16.75552 -46.05091 -3.26271 1.000 70.85709 456 LYS A C 1
ATOM 2579 O O . LYS A 1 184 ? -16.50766 -46.78235 -4.22873 1.000 63.93657 456 LYS A O 1
ATOM 2598 N N . SER A 1 185 ? -17.85034 -46.17298 -2.51553 1.000 67.96675 457 SER A N 1
ATOM 2599 C CA . SER A 1 185 ? -18.76837 -47.28975 -2.68408 1.000 70.22078 457 SER A CA 1
ATOM 2600 C C . SER A 1 185 ? -19.76753 -47.00621 -3.79818 1.000 77.68498 457 SER A C 1
ATOM 2601 O O . SER A 1 185 ? -20.34177 -45.91431 -3.87140 1.000 77.80581 457 SER A O 1
ATOM 2609 N N . ASP A 1 186 ? -19.97303 -48.00055 -4.66476 1.000 82.49907 458 ASP A N 1
ATOM 2610 C CA . ASP A 1 186 ? -20.99029 -47.89105 -5.70015 1.000 78.46724 458 ASP A CA 1
ATOM 2611 C C . ASP A 1 186 ? -22.38910 -48.09359 -5.13811 1.000 80.57564 458 ASP A C 1
ATOM 2612 O O . ASP A 1 186 ? -23.33889 -47.45813 -5.61048 1.000 94.50616 458 ASP A O 1
ATOM 2621 N N . LYS A 1 187 ? -22.53658 -48.95701 -4.13233 1.000 82.68009 459 LYS A N 1
ATOM 2622 C CA . LYS A 1 187 ? -23.85503 -49.31641 -3.63225 1.000 84.83442 459 LYS A CA 1
ATOM 2623 C C . LYS A 1 187 ? -24.32760 -48.46232 -2.46588 1.000 87.26431 459 LYS A C 1
ATOM 2624 O O . LYS A 1 187 ? -25.53142 -48.46384 -2.16916 1.000 96.71601 459 LYS A O 1
ATOM 2643 N N . PHE A 1 188 ? -23.42977 -47.73538 -1.80186 1.000 83.85082 460 PHE A N 1
ATOM 2644 C CA . PHE A 1 188 ? -23.77539 -46.94482 -0.62022 1.000 80.00660 460 PHE A CA 1
ATOM 2645 C C . PHE A 1 188 ? -23.19321 -45.54367 -0.74760 1.000 80.02854 460 PHE A C 1
ATOM 2646 O O . PHE A 1 188 ? -22.32820 -45.13598 0.03787 1.000 72.96600 460 PHE A O 1
ATOM 2663 N N . PRO A 1 189 ? -23.67480 -44.76379 -1.71867 1.000 82.87335 461 PRO A N 1
ATOM 2664 C CA . PRO A 1 189 ? -23.13290 -43.40226 -1.89758 1.000 84.13101 461 PRO A CA 1
ATOM 2665 C C . PRO A 1 189 ? -23.34713 -42.50408 -0.68716 1.000 79.61250 461 PRO A C 1
ATOM 2666 O O . PRO A 1 189 ? -22.63163 -41.50538 -0.53416 1.000 73.19855 461 PRO A O 1
ATOM 2677 N N . VAL A 1 190 ? -24.31794 -42.81965 0.17231 1.000 74.00880 462 VAL A N 1
ATOM 2678 C CA . VAL A 1 190 ? -24.57984 -41.98782 1.34044 1.000 77.25563 462 VAL A CA 1
ATOM 2679 C C . VAL A 1 190 ? -23.48360 -42.13114 2.39066 1.000 83.67855 462 VAL A C 1
ATOM 2680 O O . VAL A 1 190 ? -23.36323 -41.27534 3.27831 1.000 75.66361 462 VAL A O 1
ATOM 2693 N N . ALA A 1 191 ? -22.66870 -43.18251 2.30778 1.000 74.07446 463 ALA A N 1
ATOM 2694 C CA . ALA A 1 191 ? -21.54432 -43.37529 3.21251 1.000 76.01423 463 ALA A CA 1
ATOM 2695 C C . ALA A 1 191 ? -20.22143 -42.93807 2.59896 1.000 78.75113 463 ALA A C 1
ATOM 2696 O O . ALA A 1 191 ? -19.16382 -43.18596 3.18900 1.000 74.31339 463 ALA A O 1
ATOM 2703 N N . ASN A 1 192 ? -20.25517 -42.29206 1.43242 1.000 74.73560 464 ASN A N 1
ATOM 2704 C CA . ASN A 1 192 ? -19.04219 -41.86010 0.74023 1.000 74.60714 464 ASN A CA 1
ATOM 2705 C C . ASN A 1 192 ? -18.47910 -40.55649 1.28911 1.000 76.52027 464 ASN A C 1
ATOM 2706 O O . ASN A 1 192 ? -18.07184 -39.68012 0.51944 1.000 70.89109 464 ASN A O 1
ATOM 2717 N N . THR A 1 193 ? -18.45394 -40.39844 2.61284 1.000 69.08894 465 THR A N 1
ATOM 2718 C CA . THR A 1 193 ? -17.77120 -39.25607 3.20617 1.000 69.62104 465 THR A CA 1
ATOM 2719 C C . THR A 1 193 ? -16.28782 -39.28965 2.84168 1.000 62.76551 465 THR A C 1
ATOM 2720 O O . THR A 1 193 ? -15.64636 -40.34223 2.88650 1.000 66.68630 465 THR A O 1
ATOM 2731 N N . PHE A 1 194 ? -15.74718 -38.13123 2.46225 1.000 71.49448 466 PHE A N 1
ATOM 2732 C CA . PHE A 1 194 ? -14.30613 -37.98511 2.27749 1.000 65.70610 466 PHE A CA 1
ATOM 2733 C C . PHE A 1 194 ? -13.62121 -38.11712 3.63259 1.000 61.54247 466 PHE A C 1
ATOM 2734 O O . PHE A 1 194 ? -14.16550 -37.68842 4.65164 1.000 63.23176 466 PHE A O 1
ATOM 2751 N N . SER A 1 195 ? -12.43611 -38.72715 3.65882 1.000 58.72442 467 SER A N 1
ATOM 2752 C CA . SER A 1 195 ? -11.63333 -39.22856 2.56337 1.000 59.39000 467 SER A CA 1
ATOM 2753 C C . SER A 1 195 ? -12.13789 -40.49450 1.89914 1.000 62.12849 467 SER A C 1
ATOM 2754 O O . SER A 1 195 ? -12.61065 -41.41550 2.55963 1.000 56.89043 467 SER A O 1
ATOM 2762 N N . TYR A 1 196 ? -12.04495 -40.53258 0.57195 1.000 60.51063 468 TYR A N 1
ATOM 2763 C CA . TYR A 1 196 ? -12.29168 -41.75046 -0.18560 1.000 58.59162 468 TYR A CA 1
ATOM 2764 C C . TYR A 1 196 ? -11.35100 -41.77724 -1.38365 1.000 58.12267 468 TYR A C 1
ATOM 2765 O O . TYR A 1 196 ? -10.69302 -40.78441 -1.71864 1.000 53.50981 468 TYR A O 1
ATOM 2783 N N . TYR A 1 197 ? -11.27298 -42.94410 -2.01616 1.000 59.60048 469 TYR A N 1
ATOM 2784 C CA . TYR A 1 197 ? -10.39732 -43.16413 -3.15577 1.000 60.72456 469 TYR A CA 1
ATOM 2785 C C . TYR A 1 197 ? -11.22121 -43.69388 -4.31531 1.000 57.42294 469 TYR A C 1
ATOM 2786 O O . TYR A 1 197 ? -12.07121 -44.57160 -4.13199 1.000 53.23024 469 TYR A O 1
ATOM 2804 N N . SER A 1 198 ? -10.97771 -43.14218 -5.50312 1.000 63.02151 470 SER A N 1
ATOM 2805 C CA . SER A 1 198 ? -11.67201 -43.60286 -6.69635 1.000 56.54032 470 SER A CA 1
ATOM 2806 C C . SER A 1 198 ? -11.29079 -45.04638 -7.00146 1.000 57.69563 470 SER A C 1
ATOM 2807 O O . SER A 1 198 ? -10.18890 -45.49741 -6.69114 1.000 56.55804 470 SER A O 1
ATOM 2815 N N . ARG A 1 199 ? -12.21695 -45.77984 -7.62509 1.000 62.12351 471 ARG A N 1
ATOM 2816 C CA . ARG A 1 199 ? -11.91335 -47.15571 -8.01378 1.000 60.76742 471 ARG A CA 1
ATOM 2817 C C . ARG A 1 199 ? -10.77927 -47.20066 -9.03570 1.000 63.52496 471 ARG A C 1
ATOM 2818 O O . ARG A 1 199 ? -9.86014 -48.02631 -8.92856 1.000 56.25567 471 ARG A O 1
ATOM 2839 N N . ASP A 1 200 ? -10.81069 -46.29743 -10.01867 1.000 57.26922 472 ASP A N 1
ATOM 2840 C CA . ASP A 1 200 ? -9.73676 -46.24477 -11.00273 1.000 60.55267 472 ASP A CA 1
ATOM 2841 C C . ASP A 1 200 ? -8.41205 -45.86506 -10.35120 1.000 64.27244 472 ASP A C 1
ATOM 2842 O O . ASP A 1 200 ? -7.35378 -46.37562 -10.74029 1.000 56.67160 472 ASP A O 1
ATOM 2851 N N . ASP A 1 201 ? -8.44752 -44.96778 -9.35824 1.000 61.38254 473 ASP A N 1
ATOM 2852 C CA . ASP A 1 201 ? -7.21266 -44.54953 -8.70184 1.000 57.76298 473 ASP A CA 1
ATOM 2853 C C . ASP A 1 201 ? -6.57225 -45.70986 -7.94784 1.000 55.01250 473 ASP A C 1
ATOM 2854 O O . ASP A 1 201 ? -5.34765 -45.89420 -7.99889 1.000 52.62677 473 ASP A O 1
ATOM 2863 N N . VAL A 1 202 ? -7.37688 -46.49736 -7.23157 1.000 54.96182 474 VAL A N 1
ATOM 2864 C CA . VAL A 1 202 ? -6.82283 -47.63298 -6.49803 1.000 52.33954 474 VAL A CA 1
ATOM 2865 C C . VAL A 1 202 ? -6.30235 -48.68695 -7.46974 1.000 51.38441 474 VAL A C 1
ATOM 2866 O O . VAL A 1 202 ? -5.20271 -49.22542 -7.30125 1.000 52.19494 474 VAL A O 1
ATOM 2879 N N . LYS A 1 203 ? -7.08985 -49.00592 -8.50066 1.000 59.27601 475 LYS A N 1
ATOM 2880 C CA . LYS A 1 203 ? -6.61280 -49.93710 -9.51494 1.000 56.56257 475 LYS A CA 1
ATOM 2881 C C . LYS A 1 203 ? -5.23144 -49.52942 -10.00678 1.000 55.26857 475 LYS A C 1
ATOM 2882 O O . LYS A 1 203 ? -4.33870 -50.37055 -10.15662 1.000 55.33125 475 LYS A O 1
ATOM 2901 N N . LYS A 1 204 ? -5.02253 -48.23041 -10.22112 1.000 51.95088 476 LYS A N 1
ATOM 2902 C CA . LYS A 1 204 ? -3.74204 -47.76139 -10.73521 1.000 53.66318 476 LYS A CA 1
ATOM 2903 C C . LYS A 1 204 ? -2.59866 -48.09543 -9.77650 1.000 54.31855 476 LYS A C 1
ATOM 2904 O O . LYS A 1 204 ? -1.64941 -48.79745 -10.13938 1.000 48.68060 476 LYS A O 1
ATOM 2923 N N . PHE A 1 205 ? -2.64839 -47.58549 -8.54008 1.000 54.80773 477 PHE A N 1
ATOM 2924 C CA . PHE A 1 205 ? -1.50067 -47.82136 -7.65974 1.000 50.07400 477 PHE A CA 1
ATOM 2925 C C . PHE A 1 205 ? -1.40807 -49.28732 -7.23876 1.000 44.75917 477 PHE A C 1
ATOM 2926 O O . PHE A 1 205 ? -0.31810 -49.74882 -6.89105 1.000 49.25478 477 PHE A O 1
ATOM 2943 N N . VAL A 1 206 ? -2.50072 -50.04773 -7.31722 1.000 45.73879 478 VAL A N 1
ATOM 2944 C CA . VAL A 1 206 ? -2.39160 -51.48906 -7.09905 1.000 51.46973 478 VAL A CA 1
ATOM 2945 C C . VAL A 1 206 ? -1.63947 -52.15189 -8.25434 1.000 56.47504 478 VAL A C 1
ATOM 2946 O O . VAL A 1 206 ? -0.88104 -53.11383 -8.05694 1.000 45.58321 478 VAL A O 1
ATOM 2959 N N . LYS A 1 207 ? -1.83441 -51.65221 -9.48037 1.000 51.28023 479 LYS A N 1
ATOM 2960 C CA . LYS A 1 207 ? -1.08985 -52.19156 -10.61492 1.000 52.47316 479 LYS A CA 1
ATOM 2961 C C . LYS A 1 207 ? 0.40751 -51.93328 -10.45638 1.000 46.87629 479 LYS A C 1
ATOM 2962 O O . LYS A 1 207 ? 1.23365 -52.80743 -10.75410 1.000 48.05471 479 LYS A O 1
ATOM 2981 N N . LYS A 1 208 ? 0.77926 -50.73804 -9.98968 1.000 46.18673 480 LYS A N 1
ATOM 2982 C CA . LYS A 1 208 ? 2.18832 -50.46219 -9.74298 1.000 51.05122 480 LYS A CA 1
ATOM 2983 C C . LYS A 1 208 ? 2.73873 -51.37870 -8.65685 1.000 50.23763 480 LYS A C 1
ATOM 2984 O O . LYS A 1 208 ? 3.84232 -51.92472 -8.79513 1.000 41.07749 480 LYS A O 1
ATOM 3003 N N . ALA A 1 209 ? 1.98043 -51.56168 -7.57007 1.000 43.32788 481 ALA A N 1
ATOM 3004 C CA . ALA A 1 209 ? 2.41179 -52.46815 -6.50667 1.000 42.36181 481 ALA A CA 1
ATOM 3005 C C . ALA A 1 209 ? 2.64989 -53.87502 -7.04403 1.000 45.21180 481 ALA A C 1
ATOM 3006 O O . ALA A 1 209 ? 3.63101 -54.53457 -6.67801 1.000 48.53742 481 ALA A O 1
ATOM 3013 N N . GLU A 1 210 ? 1.75212 -54.36067 -7.90213 1.000 51.20938 482 GLU A N 1
ATOM 3014 C CA . GLU A 1 210 ? 1.91518 -55.70485 -8.45474 1.000 45.91509 482 GLU A CA 1
ATOM 3015 C C . GLU A 1 210 ? 3.25057 -55.84115 -9.17509 1.000 44.38951 482 GLU A C 1
ATOM 3016 O O . GLU A 1 210 ? 3.95141 -56.84744 -9.00972 1.000 45.45401 482 GLU A O 1
ATOM 3028 N N . ALA A 1 211 ? 3.63845 -54.81408 -9.94064 1.000 46.75638 483 ALA A N 1
ATOM 3029 C CA . ALA A 1 211 ? 4.90068 -54.86186 -10.67139 1.000 43.24510 483 ALA A CA 1
ATOM 3030 C C . ALA A 1 211 ? 6.09268 -54.89244 -9.72911 1.000 44.73250 483 ALA A C 1
ATOM 3031 O O . ALA A 1 211 ? 7.11361 -55.52843 -10.02586 1.000 40.09184 483 ALA A O 1
ATOM 3038 N N . TYR A 1 212 ? 5.99574 -54.18758 -8.60488 1.000 39.86968 484 TYR A N 1
ATOM 3039 C CA . TYR A 1 212 ? 7.07586 -54.10861 -7.64022 1.000 37.18076 484 TYR A CA 1
ATOM 3040 C C . TYR A 1 212 ? 7.02872 -55.22515 -6.59936 1.000 39.26813 484 TYR A C 1
ATOM 3041 O O . TYR A 1 212 ? 7.84704 -55.22128 -5.67082 1.000 40.83984 484 TYR A O 1
ATOM 3059 N N . GLY A 1 213 ? 6.07921 -56.14835 -6.71073 1.000 41.43901 485 GLY A N 1
ATOM 3060 C CA . GLY A 1 213 ? 5.99641 -57.26959 -5.79927 1.000 42.42750 485 GLY A CA 1
ATOM 3061 C C . GLY A 1 213 ? 5.46171 -56.93226 -4.42547 1.000 46.39199 485 GLY A C 1
ATOM 3062 O O . GLY A 1 213 ? 5.70557 -57.68683 -3.48000 1.000 39.00500 485 GLY A O 1
ATOM 3066 N N . ILE A 1 214 ? 4.72974 -55.83018 -4.28942 1.000 39.80662 486 ILE A N 1
ATOM 3067 C CA . ILE A 1 214 ? 4.20738 -55.37747 -3.00579 1.000 41.78703 486 ILE A CA 1
ATOM 3068 C C . ILE A 1 214 ? 2.77434 -55.86462 -2.85749 1.000 42.42706 486 ILE A C 1
ATOM 3069 O O . ILE A 1 214 ? 1.93466 -55.63969 -3.74097 1.000 41.84837 486 ILE A O 1
ATOM 3085 N N . ASP A 1 215 ? 2.49230 -56.51754 -1.73593 1.000 45.09923 487 ASP A N 1
ATOM 3086 C CA . ASP A 1 215 ? 1.14865 -56.97517 -1.40029 1.000 44.98311 487 ASP A CA 1
ATOM 3087 C C . ASP A 1 215 ? 0.40040 -55.82361 -0.72838 1.000 48.21982 487 ASP A C 1
ATOM 3088 O O . ASP A 1 215 ? 0.72423 -55.43383 0.39756 1.000 42.10407 487 ASP A O 1
ATOM 3097 N N . VAL A 1 216 ? -0.59161 -55.26772 -1.41561 1.000 39.95469 488 VAL A N 1
ATOM 3098 C CA . VAL A 1 216 ? -1.39270 -54.17820 -0.86734 1.000 44.24532 488 VAL A CA 1
ATOM 3099 C C . VAL A 1 216 ? -2.63394 -54.80352 -0.24762 1.000 46.73346 488 VAL A C 1
ATOM 3100 O O . VAL A 1 216 ? -3.46744 -55.36370 -0.95952 1.000 45.91324 488 VAL A O 1
ATOM 3113 N N . ILE A 1 217 ? -2.75793 -54.70479 1.06953 1.000 43.92159 489 ILE A N 1
ATOM 3114 C CA . ILE A 1 217 ? -3.84063 -55.32074 1.83008 1.000 47.51465 489 ILE A CA 1
ATOM 3115 C C . ILE A 1 217 ? -4.79885 -54.22119 2.27924 1.000 47.57415 489 ILE A C 1
ATOM 3116 O O . ILE A 1 217 ? -4.38483 -53.29260 2.98345 1.000 42.93461 489 ILE A O 1
ATOM 3132 N N . PRO A 1 218 ? -6.07547 -54.29077 1.93263 1.000 47.63317 490 PRO A N 1
ATOM 3133 C CA . PRO A 1 218 ? -7.02536 -53.30650 2.45222 1.000 47.84107 490 PRO A CA 1
ATOM 3134 C C . PRO A 1 218 ? -7.50785 -53.69478 3.84077 1.000 51.94056 490 PRO A C 1
ATOM 3135 O O . PRO A 1 218 ? -7.55609 -54.87536 4.20234 1.000 49.23165 490 PRO A O 1
ATOM 3146 N N . GLU A 1 219 ? -7.87935 -52.67660 4.61519 1.000 51.27235 491 GLU A N 1
ATOM 3147 C CA . GLU A 1 219 ? -8.52217 -52.87878 5.90418 1.000 45.75096 491 GLU A CA 1
ATOM 3148 C C . GLU A 1 219 ? -9.74976 -51.98929 6.01033 1.000 48.53326 491 GLU A C 1
ATOM 3149 O O . GLU A 1 219 ? -9.65798 -50.77340 5.81656 1.000 52.22077 491 GLU A O 1
ATOM 3161 N N . ILE A 1 220 ? -10.88900 -52.59371 6.32279 1.000 48.01948 492 ILE A N 1
ATOM 3162 C CA . ILE A 1 220 ? -12.04472 -51.88251 6.85030 1.000 49.47397 492 ILE A CA 1
ATOM 3163 C C . ILE A 1 220 ? -12.18621 -52.34101 8.29638 1.000 44.75027 492 ILE A C 1
ATOM 3164 O O . ILE A 1 220 ? -12.69024 -53.43448 8.55894 1.000 48.32717 492 ILE A O 1
ATOM 3180 N N . ASN A 1 221 ? -11.71481 -51.52629 9.23480 1.000 46.62334 493 ASN A N 1
ATOM 3181 C CA . ASN A 1 221 ? -11.78809 -51.88515 10.64451 1.000 48.87533 493 ASN A CA 1
ATOM 3182 C C . ASN A 1 221 ? -13.24236 -52.06466 11.05627 1.000 53.08308 493 ASN A C 1
ATOM 3183 O O . ASN A 1 221 ? -14.09105 -51.21355 10.77255 1.000 57.85138 493 ASN A O 1
ATOM 3194 N N . SER A 1 222 ? -13.53078 -53.18880 11.70480 1.000 52.95488 494 SER A N 1
ATOM 3195 C CA . SER A 1 222 ? -14.88641 -53.53207 12.10949 1.000 56.37205 494 SER A CA 1
ATOM 3196 C C . SER A 1 222 ? -14.80683 -54.53266 13.24970 1.000 52.30416 494 SER A C 1
ATOM 3197 O O . SER A 1 222 ? -13.77520 -55.18344 13.43469 1.000 57.93055 494 SER A O 1
ATOM 3205 N N . PRO A 1 223 ? -15.88061 -54.69025 14.02379 1.000 56.56012 495 PRO A N 1
ATOM 3206 C CA . PRO A 1 223 ? -17.15202 -53.94588 13.97759 1.000 61.77540 495 PRO A CA 1
ATOM 3207 C C . PRO A 1 223 ? -17.10805 -52.63851 14.77030 1.000 62.16155 495 PRO A C 1
ATOM 3208 O O . PRO A 1 223 ? -18.13087 -51.98438 14.96676 1.000 63.98197 495 PRO A O 1
ATOM 3219 N N . GLY A 1 224 ? -15.92926 -52.24497 15.25157 1.000 58.99902 496 GLY A N 1
ATOM 3220 C CA . GLY A 1 224 ? -15.71925 -50.94498 15.84237 1.000 61.00354 496 GLY A CA 1
ATOM 3221 C C . GLY A 1 224 ? -14.89904 -50.04887 14.92437 1.000 55.30069 496 GLY A C 1
ATOM 3222 O O . GLY A 1 224 ? -14.46230 -50.44274 13.84943 1.000 60.57513 496 GLY A O 1
ATOM 3226 N N . HIS A 1 225 ? -14.69336 -48.81670 15.38630 1.000 54.15487 497 HIS A N 1
ATOM 3227 C CA . HIS A 1 225 ? -13.94394 -47.81651 14.63376 1.000 62.17341 497 HIS A CA 1
ATOM 3228 C C . HIS A 1 225 ? -14.54691 -47.60182 13.24773 1.000 65.88265 497 HIS A C 1
ATOM 3229 O O . HIS A 1 225 ? -13.82497 -47.43331 12.26079 1.000 52.39390 497 HIS A O 1
ATOM 3243 N N . MET A 1 226 ? -15.88285 -47.60158 13.16726 1.000 61.90842 498 MET A N 1
ATOM 3244 C CA . MET A 1 226 ? -16.57239 -47.49036 11.88601 1.000 66.16419 498 MET A CA 1
ATOM 3245 C C . MET A 1 226 ? -17.24241 -46.13510 11.68986 1.000 68.15520 498 MET A C 1
ATOM 3246 O O . MET A 1 226 ? -18.11281 -46.00261 10.82175 1.000 64.96824 498 MET A O 1
ATOM 3260 N N . ASN A 1 227 ? -16.84754 -45.12229 12.46927 1.000 63.52842 499 ASN A N 1
ATOM 3261 C CA . ASN A 1 227 ? -17.45219 -43.80155 12.32253 1.000 62.77500 499 ASN A CA 1
ATOM 3262 C C . ASN A 1 227 ? -17.48384 -43.36990 10.86129 1.000 66.03497 499 ASN A C 1
ATOM 3263 O O . ASN A 1 227 ? -18.47135 -42.79558 10.39143 1.000 64.48113 499 ASN A O 1
ATOM 3274 N N . ILE A 1 228 ? -16.41802 -43.66636 10.11864 1.000 58.18649 500 ILE A N 1
ATOM 3275 C CA . ILE A 1 228 ? -16.29639 -43.18657 8.74736 1.000 65.23269 500 ILE A CA 1
ATOM 3276 C C . ILE A 1 228 ? -17.29382 -43.86830 7.82463 1.000 64.69244 500 ILE A C 1
ATOM 3277 O O . ILE A 1 228 ? -17.58609 -43.34793 6.74029 1.000 63.04946 500 ILE A O 1
ATOM 3293 N N . TRP A 1 229 ? -17.84074 -45.01284 8.22525 1.000 63.70711 501 TRP A N 1
ATOM 3294 C CA . TRP A 1 229 ? -18.79807 -45.73552 7.40127 1.000 65.02078 501 TRP A CA 1
ATOM 3295 C C . TRP A 1 229 ? -20.23816 -45.61092 7.87728 1.000 65.88734 501 TRP A C 1
ATOM 3296 O O . TRP A 1 229 ? -21.15475 -45.71390 7.05951 1.000 66.94218 501 TRP A O 1
ATOM 3317 N N . LEU A 1 230 ? -20.46135 -45.38076 9.16925 1.000 68.56876 502 LEU A N 1
ATOM 3318 C CA . LEU A 1 230 ? -21.80008 -45.42334 9.73967 1.000 68.00715 502 LEU A CA 1
ATOM 3319 C C . LEU A 1 230 ? -22.33856 -44.05775 10.14033 1.000 71.64888 502 LEU A C 1
ATOM 3320 O O . LEU A 1 230 ? -23.46198 -43.97753 10.65120 1.000 71.07289 502 LEU A O 1
ATOM 3336 N N . GLU A 1 231 ? -21.57444 -42.98514 9.92958 1.000 69.40793 503 GLU A N 1
ATOM 3337 C CA . GLU A 1 231 ? -22.03023 -41.65785 10.33127 1.000 74.57249 503 GLU A CA 1
ATOM 3338 C C . GLU A 1 231 ? -23.43596 -41.37830 9.81175 1.000 75.44503 503 GLU A C 1
ATOM 3339 O O . GLU A 1 231 ? -24.30221 -40.89092 10.54670 1.000 68.53325 503 GLU A O 1
ATOM 3351 N N . ASN A 1 232 ? -23.68262 -41.69314 8.54210 1.000 68.34489 504 ASN A N 1
ATOM 3352 C CA . ASN A 1 232 ? -24.94751 -41.38125 7.89191 1.000 71.22497 504 ASN A CA 1
ATOM 3353 C C . ASN A 1 232 ? -25.88903 -42.57716 7.83035 1.000 77.56713 504 ASN A C 1
ATOM 3354 O O . ASN A 1 232 ? -26.92950 -42.49855 7.16532 1.000 88.25168 504 ASN A O 1
ATOM 3365 N N . LEU A 1 233 ? -25.55881 -43.67890 8.50683 1.000 75.23651 505 LEU A N 1
ATOM 3366 C CA . LEU A 1 233 ? -26.34675 -44.91142 8.46706 1.000 70.08077 505 LEU A CA 1
ATOM 3367 C C . LEU A 1 233 ? -26.75397 -45.29796 9.88673 1.000 75.46340 505 LEU A C 1
ATOM 3368 O O . LEU A 1 233 ? -26.21094 -46.25062 10.46451 1.000 77.96085 505 LEU A O 1
ATOM 3384 N N . PRO A 1 234 ? -27.71613 -44.58567 10.47546 1.000 77.69099 506 PRO A N 1
ATOM 3385 C CA . PRO A 1 234 ? -28.06260 -44.86317 11.88320 1.000 79.65805 506 PRO A CA 1
ATOM 3386 C C . PRO A 1 234 ? -28.63055 -46.25283 12.11609 1.000 79.89110 506 PRO A C 1
ATOM 3387 O O . PRO A 1 234 ? -28.46132 -46.80664 13.21039 1.000 86.59512 506 PRO A O 1
ATOM 3398 N N . ASP A 1 235 ? -29.30062 -46.83749 11.12238 1.000 79.23985 507 ASP A N 1
ATOM 3399 C CA . ASP A 1 235 ? -29.95648 -48.12074 11.33279 1.000 87.85430 507 ASP A CA 1
ATOM 3400 C C . ASP A 1 235 ? -28.97119 -49.27208 11.48805 1.000 92.16765 507 ASP A C 1
ATOM 3401 O O . ASP A 1 235 ? -29.33643 -50.30313 12.06791 1.000 89.36083 507 ASP A O 1
ATOM 3410 N N . PHE A 1 236 ? -27.74037 -49.12999 10.99621 1.000 94.41873 508 PHE A N 1
ATOM 3411 C CA . PHE A 1 236 ? -26.72622 -50.15337 11.20685 1.000 92.04433 508 PHE A CA 1
ATOM 3412 C C . PHE A 1 236 ? -25.86149 -49.89661 12.43552 1.000 85.42314 508 PHE A C 1
ATOM 3413 O O . PHE A 1 236 ? -24.90504 -50.64531 12.66671 1.000 74.00633 508 PHE A O 1
ATOM 3430 N N . GLN A 1 237 ? -26.16078 -48.86340 13.22044 1.000 83.22302 509 GLN A N 1
ATOM 3431 C CA . GLN A 1 237 ? -25.38622 -48.55674 14.41642 1.000 85.40385 509 GLN A CA 1
ATOM 3432 C C . GLN A 1 237 ? -25.90999 -49.34604 15.60871 1.000 81.55034 509 GLN A C 1
ATOM 3433 O O . GLN A 1 237 ? -27.12368 -49.47776 15.79412 1.000 81.08956 509 GLN A O 1
ATOM 3447 N N . LEU A 1 238 ? -24.98558 -49.87108 16.41327 1.000 75.73692 510 LEU A N 1
ATOM 3448 C CA . LEU A 1 238 ? -25.36192 -50.50269 17.67173 1.000 81.77660 510 LEU A CA 1
ATOM 3449 C C . LEU A 1 238 ? -25.97346 -49.46313 18.60356 1.000 78.64703 510 LEU A C 1
ATOM 3450 O O . LEU A 1 238 ? -25.47015 -48.34224 18.72191 1.000 82.26124 510 LEU A O 1
ATOM 3466 N N . LYS A 1 239 ? -27.06547 -49.83826 19.26685 1.000 81.13027 511 LYS A N 1
ATOM 3467 C CA . LYS A 1 239 ? -27.89107 -48.89412 20.00842 1.000 91.10570 511 LYS A CA 1
ATOM 3468 C C . LYS A 1 239 ? -27.80557 -49.13345 21.51133 1.000 85.01036 511 LYS A C 1
ATOM 3469 O O . LYS A 1 239 ? -27.72866 -50.27636 21.96805 1.000 84.60066 511 LYS A O 1
ATOM 3488 N N . ASP A 1 240 ? -27.82899 -48.04149 22.27055 1.000 85.62257 512 ASP A N 1
ATOM 3489 C CA . ASP A 1 240 ? -27.90357 -48.10086 23.72097 1.000 101.30233 512 ASP A CA 1
ATOM 3490 C C . ASP A 1 240 ? -29.19138 -48.79815 24.15747 1.000 89.74156 512 ASP A C 1
ATOM 3491 O O . ASP A 1 240 ? -30.05235 -49.13927 23.34269 1.000 84.14683 512 ASP A O 1
ATOM 3500 N N . GLN A 1 241 ? -29.31562 -49.01487 25.47342 1.000 97.00686 513 GLN A N 1
ATOM 3501 C CA . GLN A 1 241 ? -30.60054 -49.44627 26.01470 1.000 100.17307 513 GLN A CA 1
ATOM 3502 C C . GLN A 1 241 ? -31.65016 -48.34671 25.89348 1.000 101.16492 513 GLN A C 1
ATOM 3503 O O . GLN A 1 241 ? -32.85412 -48.63934 25.88141 1.000 82.49185 513 GLN A O 1
ATOM 3517 N N . SER A 1 242 ? -31.21309 -47.08847 25.82797 1.000 104.84228 514 SER A N 1
ATOM 3518 C CA . SER A 1 242 ? -32.08380 -45.96278 25.52827 1.000 104.87635 514 SER A CA 1
ATOM 3519 C C . SER A 1 242 ? -32.35246 -45.81371 24.03913 1.000 103.77127 514 SER A C 1
ATOM 3520 O O . SER A 1 242 ? -33.03372 -44.86300 23.64200 1.000 106.34703 514 SER A O 1
ATOM 3528 N N . GLY A 1 243 ? -31.83773 -46.72133 23.21355 1.000 98.35158 515 GLY A N 1
ATOM 3529 C CA . GLY A 1 243 ? -31.97681 -46.60464 21.78097 1.000 86.52066 515 GLY A CA 1
ATOM 3530 C C . GLY A 1 243 ? -31.03183 -45.62571 21.13002 1.000 93.52933 515 GLY A C 1
ATOM 3531 O O . GLY A 1 243 ? -31.22939 -45.28731 19.95764 1.000 94.44086 515 GLY A O 1
ATOM 3535 N N . LYS A 1 244 ? -30.01480 -45.15809 21.84915 1.000 93.32130 516 LYS A N 1
ATOM 3536 C CA . LYS A 1 244 ? -29.05442 -44.20708 21.30908 1.000 89.07007 516 LYS A CA 1
ATOM 3537 C C . LYS A 1 244 ? -27.95106 -44.95380 20.56986 1.000 91.73816 516 LYS A C 1
ATOM 3538 O O . LYS A 1 244 ? -27.30377 -45.84264 21.13427 1.000 81.72280 516 LYS A O 1
ATOM 3557 N N . GLY A 1 245 ? -27.73832 -44.58840 19.30857 1.000 92.05149 517 GLY A N 1
ATOM 3558 C CA . GLY A 1 245 ? -26.72161 -45.20855 18.48878 1.000 88.55445 517 GLY A CA 1
ATOM 3559 C C . GLY A 1 245 ? -25.35464 -44.57449 18.67326 1.000 89.10580 517 GLY A C 1
ATOM 3560 O O . GLY A 1 245 ? -25.13815 -43.70684 19.52022 1.000 92.61817 517 GLY A O 1
ATOM 3564 N N . ASN A 1 246 ? -24.41303 -45.03405 17.85399 1.000 75.83365 518 ASN A N 1
ATOM 3565 C CA . ASN A 1 246 ? -23.05000 -44.52207 17.86693 1.000 84.59208 518 ASN A CA 1
ATOM 3566 C C . ASN A 1 246 ? -22.35278 -44.98475 16.59337 1.000 78.91946 518 ASN A C 1
ATOM 3567 O O . ASN A 1 246 ? -22.15065 -46.18789 16.39835 1.000 79.74373 518 ASN A O 1
ATOM 3578 N N . ALA A 1 247 ? -21.97951 -44.04128 15.72277 1.000 80.59909 519 ALA A N 1
ATOM 3579 C CA . ALA A 1 247 ? -21.39399 -44.38932 14.43062 1.000 73.04710 519 ALA A CA 1
ATOM 3580 C C . ALA A 1 247 ? -20.12299 -45.21524 14.55409 1.000 67.15626 519 ALA A C 1
ATOM 3581 O O . ALA A 1 247 ? -19.63845 -45.72609 13.53851 1.000 71.02639 519 ALA A O 1
ATOM 3588 N N . ASP A 1 248 ? -19.58034 -45.36802 15.76216 1.000 72.74943 520 ASP A N 1
ATOM 3589 C CA . ASP A 1 248 ? -18.33658 -46.11035 15.92493 1.000 71.79986 520 ASP A CA 1
ATOM 3590 C C . ASP A 1 248 ? -18.55019 -47.61192 15.80086 1.000 61.10967 520 ASP A C 1
ATOM 3591 O O . ASP A 1 248 ? -17.62769 -48.33549 15.40761 1.000 65.79005 520 ASP A O 1
ATOM 3600 N N . ARG A 1 249 ? -19.74010 -48.10014 16.13561 1.000 66.85352 521 ARG A N 1
ATOM 3601 C CA . ARG A 1 249 ? -19.98189 -49.52900 16.26207 1.000 70.91021 521 ARG A CA 1
ATOM 3602 C C . ARG A 1 249 ? -21.11425 -49.97313 15.34841 1.000 79.01452 521 ARG A C 1
ATOM 3603 O O . ARG A 1 249 ? -22.22365 -49.42675 15.40710 1.000 72.35747 521 ARG A O 1
ATOM 3624 N N . LEU A 1 250 ? -20.83025 -50.97555 14.51842 1.000 69.16408 522 LEU A N 1
ATOM 3625 C CA . LEU A 1 250 ? -21.85064 -51.59192 13.68271 1.000 72.84127 522 LEU A CA 1
ATOM 3626 C C . LEU A 1 250 ? -22.64564 -52.61311 14.49571 1.000 75.83363 522 LEU A C 1
ATOM 3627 O O . LEU A 1 250 ? -22.08588 -53.38601 15.27877 1.000 75.97138 522 LEU A O 1
ATOM 3643 N N . ASP A 1 251 ? -23.96133 -52.60188 14.31939 1.000 74.07687 523 ASP A N 1
ATOM 3644 C CA . ASP A 1 251 ? -24.82961 -53.57365 14.98079 1.000 84.39955 523 ASP A CA 1
ATOM 3645 C C . ASP A 1 251 ? -24.62115 -54.93166 14.32299 1.000 76.25137 523 ASP A C 1
ATOM 3646 O O . ASP A 1 251 ? -25.16457 -55.20430 13.24967 1.000 72.22486 523 ASP A O 1
ATOM 3655 N N . ILE A 1 252 ? -23.82968 -55.79748 14.96776 1.000 75.65016 524 ILE A N 1
ATOM 3656 C CA . ILE A 1 252 ? -23.51941 -57.10171 14.38231 1.000 72.24201 524 ILE A CA 1
ATOM 3657 C C . ILE A 1 252 ? -24.66412 -58.09325 14.50344 1.000 78.26012 524 ILE A C 1
ATOM 3658 O O . ILE A 1 252 ? -24.57383 -59.19924 13.95480 1.000 75.14763 524 ILE A O 1
ATOM 3674 N N . THR A 1 253 ? -25.73531 -57.73451 15.20841 1.000 78.98595 525 THR A N 1
ATOM 3675 C CA . THR A 1 253 ? -26.92872 -58.56510 15.27239 1.000 78.30129 525 THR A CA 1
ATOM 3676 C C . THR A 1 253 ? -27.94832 -58.21067 14.19553 1.000 77.81258 525 THR A C 1
ATOM 3677 O O . THR A 1 253 ? -28.93929 -58.93007 14.03642 1.000 80.82685 525 THR A O 1
ATOM 3688 N N . ASN A 1 254 ? -27.73105 -57.12500 13.46004 1.000 83.02933 526 ASN A N 1
ATOM 3689 C CA . ASN A 1 254 ? -28.65968 -56.68086 12.42557 1.000 86.49935 526 ASN A CA 1
ATOM 3690 C C . ASN A 1 254 ? -28.27595 -57.32304 11.09986 1.000 77.97972 526 ASN A C 1
ATOM 3691 O O . ASN A 1 254 ? -27.13553 -57.14946 10.64996 1.000 79.66351 526 ASN A O 1
ATOM 3702 N N . PRO A 1 255 ? -29.17893 -58.05668 10.44515 1.000 92.10893 527 PRO A N 1
ATOM 3703 C CA . PRO A 1 255 ? -28.77422 -58.75972 9.21761 1.000 87.94263 527 PRO A CA 1
ATOM 3704 C C . PRO A 1 255 ? -28.41831 -57.82253 8.07782 1.000 80.46288 527 PRO A C 1
ATOM 3705 O O . PRO A 1 255 ? -27.52792 -58.14905 7.28042 1.000 82.36326 527 PRO A O 1
ATOM 3716 N N . GLU A 1 256 ? -29.09453 -56.67318 7.96628 1.000 80.96096 528 GLU A N 1
ATOM 3717 C CA . GLU A 1 256 ? -28.77764 -55.73889 6.88812 1.000 85.48518 528 GLU A CA 1
ATOM 3718 C C . GLU A 1 256 ? -27.43774 -55.04572 7.12505 1.000 89.88085 528 GLU A C 1
ATOM 3719 O O . GLU A 1 256 ? -26.78689 -54.60405 6.16761 1.000 84.55229 528 GLU A O 1
ATOM 3731 N N . ALA A 1 257 ? -27.00825 -54.93633 8.38823 1.000 83.13008 529 ALA A N 1
ATOM 3732 C CA . ALA A 1 257 ? -25.70245 -54.34532 8.67488 1.000 76.70429 529 ALA A CA 1
ATOM 3733 C C . ALA A 1 257 ? -24.57274 -55.30012 8.30642 1.000 65.80823 529 ALA A C 1
ATOM 3734 O O . ALA A 1 257 ? -23.53848 -54.87387 7.78262 1.000 68.78106 529 ALA A O 1
ATOM 3741 N N . ILE A 1 258 ? -24.74483 -56.59211 8.58630 1.000 72.76037 530 ILE A N 1
ATOM 3742 C CA . ILE A 1 258 ? -23.77383 -57.58265 8.13000 1.000 81.01023 530 ILE A CA 1
ATOM 3743 C C . ILE A 1 258 ? -23.71329 -57.59655 6.60727 1.000 71.59156 530 ILE A C 1
ATOM 3744 O O . ILE A 1 258 ? -22.63166 -57.66348 6.01402 1.000 76.61137 530 ILE A O 1
ATOM 3760 N N . LYS A 1 259 ? -24.87490 -57.54951 5.95038 1.000 84.33642 531 LYS A N 1
ATOM 3761 C CA . LYS A 1 259 ? -24.90232 -57.45707 4.49291 1.000 84.50140 531 LYS A CA 1
ATOM 3762 C C . LYS A 1 259 ? -24.15561 -56.21772 4.01795 1.000 76.63283 531 LYS A C 1
ATOM 3763 O O . LYS A 1 259 ? -23.41182 -56.27257 3.03317 1.000 69.55594 531 LYS A O 1
ATOM 3782 N N . PHE A 1 260 ? -24.34025 -55.08927 4.70996 1.000 81.77249 532 PHE A N 1
ATOM 3783 C CA . PHE A 1 260 ? -23.66796 -53.85288 4.31756 1.000 74.47188 532 PHE A CA 1
ATOM 3784 C C . PHE A 1 260 ? -22.15349 -54.01735 4.34890 1.000 79.97453 532 PHE A C 1
ATOM 3785 O O . PHE A 1 260 ? -21.45517 -53.60300 3.41258 1.000 72.04065 532 PHE A O 1
ATOM 3802 N N . TYR A 1 261 ? -21.62503 -54.63316 5.40910 1.000 73.29530 533 TYR A N 1
ATOM 3803 C CA . TYR A 1 261 ? -20.18373 -54.84464 5.48343 1.000 72.25182 533 TYR A CA 1
ATOM 3804 C C . TYR A 1 261 ? -19.70865 -55.77597 4.37429 1.000 73.23104 533 TYR A C 1
ATOM 3805 O O . TYR A 1 261 ? -18.76821 -55.45932 3.63183 1.000 60.00939 533 TYR A O 1
ATOM 3823 N N . LYS A 1 262 ? -20.34605 -56.94161 4.25445 1.000 75.56914 534 LYS A N 1
ATOM 3824 C CA . LYS A 1 262 ? -19.92674 -57.90614 3.24650 1.000 71.38568 534 LYS A CA 1
ATOM 3825 C C . LYS A 1 262 ? -20.00743 -57.31850 1.84421 1.000 71.25482 534 LYS A C 1
ATOM 3826 O O . LYS A 1 262 ? -19.24916 -57.72460 0.95796 1.000 71.70838 534 LYS A O 1
ATOM 3845 N N . THR A 1 263 ? -20.91585 -56.36628 1.62133 1.000 76.36965 535 THR A N 1
ATOM 3846 C CA . THR A 1 263 ? -20.97152 -55.69033 0.32880 1.000 72.30440 535 THR A CA 1
ATOM 3847 C C . THR A 1 263 ? -19.71215 -54.86678 0.08753 1.000 72.46038 535 THR A C 1
ATOM 3848 O O . THR A 1 263 ? -19.20443 -54.81143 -1.03965 1.000 69.55370 535 THR A O 1
ATOM 3859 N N . LEU A 1 264 ? -19.19282 -54.21543 1.13275 1.000 73.64281 536 LEU A N 1
ATOM 3860 C CA . LEU A 1 264 ? -17.94443 -53.47503 0.98493 1.000 69.01396 536 LEU A CA 1
ATOM 3861 C C . LEU A 1 264 ? -16.80052 -54.41409 0.63758 1.000 60.51487 536 LEU A C 1
ATOM 3862 O O . LEU A 1 264 ? -15.95253 -54.08654 -0.19923 1.000 67.30380 536 LEU A O 1
ATOM 3878 N N . ILE A 1 265 ? -16.75680 -55.58639 1.27724 1.000 62.45782 537 ILE A N 1
ATOM 3879 C CA . ILE A 1 265 ? -15.75137 -56.58745 0.92511 1.000 67.38664 537 ILE A CA 1
ATOM 3880 C C . ILE A 1 265 ? -15.81412 -56.87608 -0.56946 1.000 62.56311 537 ILE A C 1
ATOM 3881 O O . ILE A 1 265 ? -14.79164 -56.90127 -1.26551 1.000 64.55010 537 ILE A O 1
ATOM 3897 N N . ASP A 1 266 ? -17.02792 -57.10248 -1.08194 1.000 65.44030 538 ASP A N 1
ATOM 3898 C CA . ASP A 1 266 ? -17.18624 -57.39006 -2.50414 1.000 69.48279 538 ASP A CA 1
ATOM 3899 C C . ASP A 1 266 ? -16.64900 -56.24928 -3.36371 1.000 76.23886 538 ASP A C 1
ATOM 3900 O O . ASP A 1 266 ? -15.94545 -56.48350 -4.35703 1.000 64.97441 538 ASP A O 1
ATOM 3909 N N . GLU A 1 267 ? -16.97214 -55.00532 -2.99805 1.000 71.30084 539 GLU A N 1
ATOM 3910 C CA . GLU A 1 267 ? -16.55160 -53.86631 -3.80656 1.000 67.04214 539 GLU A CA 1
ATOM 3911 C C . GLU A 1 267 ? -15.03906 -53.74641 -3.83612 1.000 66.24076 539 GLU A C 1
ATOM 3912 O O . GLU A 1 267 ? -14.45673 -53.44404 -4.88570 1.000 64.14470 539 GLU A O 1
ATOM 3924 N N . TYR A 1 268 ? -14.38287 -53.98932 -2.69698 1.000 62.60585 540 TYR A N 1
ATOM 3925 C CA . TYR A 1 268 ? -12.92851 -53.90707 -2.65568 1.000 65.34604 540 TYR A CA 1
ATOM 3926 C C . TYR A 1 268 ? -12.28972 -54.98627 -3.52125 1.000 64.29971 540 TYR A C 1
ATOM 3927 O O . TYR A 1 268 ? -11.23802 -54.76047 -4.13155 1.000 63.69168 540 TYR A O 1
ATOM 3945 N N . ASP A 1 269 ? -12.89854 -56.17496 -3.57033 1.000 62.88707 541 ASP A N 1
ATOM 3946 C CA . ASP A 1 269 ? -12.27343 -57.29093 -4.27573 1.000 69.83585 541 ASP A CA 1
ATOM 3947 C C . ASP A 1 269 ? -11.99925 -56.95422 -5.73679 1.000 67.87265 541 ASP A C 1
ATOM 3948 O O . ASP A 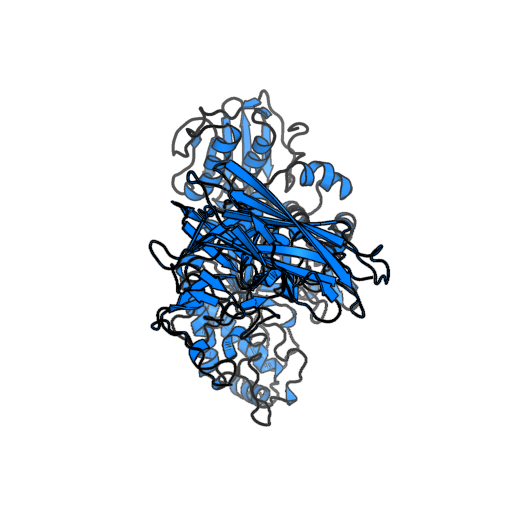1 269 ? -11.07351 -57.50941 -6.33916 1.000 66.54951 541 ASP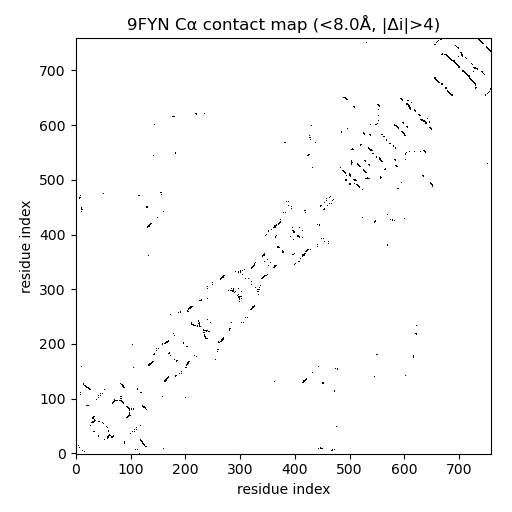 A O 1
ATOM 3957 N N . GLY A 1 270 ? -12.78341 -56.05237 -6.31780 1.000 63.04375 542 GLY A N 1
ATOM 3958 C CA . GLY A 1 270 ? -12.61927 -55.67789 -7.70114 1.000 69.59396 542 GLY A CA 1
ATOM 3959 C C . GLY A 1 270 ? -11.49050 -54.72814 -7.99232 1.000 69.75672 542 GLY A C 1
ATOM 3960 O O . GLY A 1 270 ? -11.23516 -54.44111 -9.16375 1.000 64.85372 542 GLY A O 1
ATOM 3964 N N . VAL A 1 271 ? -10.79308 -54.23236 -6.97135 1.000 60.53413 543 VAL A N 1
ATOM 3965 C CA . VAL A 1 271 ? -9.72062 -53.26552 -7.18867 1.000 63.59410 543 VAL A CA 1
ATOM 3966 C C . VAL A 1 271 ? -8.44430 -53.74106 -6.50762 1.000 61.44121 543 VAL A C 1
ATOM 3967 O O . VAL A 1 271 ? -7.33694 -53.45845 -6.97706 1.000 58.76645 543 VAL A O 1
ATOM 3980 N N . PHE A 1 272 ? -8.58466 -54.44102 -5.38404 1.000 64.23669 544 PHE A N 1
ATOM 3981 C CA . PHE A 1 272 ? -7.44206 -55.03336 -4.70018 1.000 60.12814 544 PHE A CA 1
ATOM 3982 C C . PHE A 1 272 ? -7.26410 -56.46419 -5.18092 1.000 58.89923 544 PHE A C 1
ATOM 3983 O O . PHE A 1 272 ? -8.23772 -57.21355 -5.30345 1.000 69.42549 544 PHE A O 1
ATOM 4000 N N . SER A 1 273 ? -6.01709 -56.83648 -5.45866 1.000 53.67964 545 SER A N 1
ATOM 4001 C CA . SER A 1 273 ? -5.69871 -58.16406 -5.96455 1.000 58.29578 545 SER A CA 1
ATOM 4002 C C . SER A 1 273 ? -5.12657 -59.09090 -4.90028 1.000 54.52327 545 SER A C 1
ATOM 4003 O O . SER A 1 273 ? -4.87229 -60.26032 -5.19364 1.000 53.24466 545 SER A O 1
ATOM 4011 N N . THR A 1 274 ? -4.91441 -58.60207 -3.68297 1.000 49.39230 546 THR A N 1
ATOM 4012 C CA . THR A 1 274 ? -4.34162 -59.42766 -2.63029 1.000 50.84917 546 THR A CA 1
ATOM 4013 C C . THR A 1 274 ? -5.26525 -60.59199 -2.26914 1.000 44.95083 546 THR A C 1
ATOM 4014 O O . THR A 1 274 ? -6.48907 -60.56219 -2.47792 1.000 48.66951 546 THR A O 1
ATOM 4025 N N . LYS A 1 275 ? -4.66066 -61.63564 -1.70744 1.000 48.47289 547 LYS A N 1
ATOM 4026 C CA . LYS A 1 275 ? -5.41678 -62.76508 -1.17458 1.000 49.06640 547 LYS A CA 1
ATOM 4027 C C . LYS A 1 275 ? -5.88904 -62.53351 0.25959 1.000 43.82852 547 LYS A C 1
ATOM 4028 O O . LYS A 1 275 ? -6.54823 -63.41034 0.83035 1.000 54.94374 547 LYS A O 1
ATOM 4047 N N . TYR A 1 276 ? -5.55320 -61.39640 0.86200 1.000 47.77171 548 TYR A N 1
ATOM 4048 C CA . TYR A 1 276 ? -5.85364 -61.13900 2.26097 1.000 49.47850 548 TYR A CA 1
ATOM 4049 C C . TYR A 1 276 ? -6.96909 -60.11158 2.38707 1.000 58.04030 548 TYR A C 1
ATOM 4050 O O . TYR A 1 276 ? -7.09329 -59.19847 1.56298 1.000 54.35166 548 TYR A O 1
ATOM 4068 N N . TRP A 1 277 ? -7.77193 -60.26277 3.43811 1.000 54.61092 549 TRP A N 1
ATOM 4069 C CA . TRP A 1 277 ? -8.67757 -59.21619 3.89647 1.000 51.32667 549 TRP A CA 1
ATOM 4070 C C . TRP A 1 277 ? -8.42838 -58.97733 5.37916 1.000 50.55230 549 TRP A C 1
ATOM 4071 O O . TRP A 1 277 ? -8.33138 -59.93682 6.15174 1.000 49.45742 549 TRP A O 1
ATOM 4092 N N . HIS A 1 278 ? -8.32284 -57.70159 5.77009 1.000 51.37739 550 HIS A N 1
ATOM 4093 C CA . HIS A 1 278 ? -8.12407 -57.29268 7.16211 1.000 42.85703 550 HIS A CA 1
ATOM 4094 C C . HIS A 1 278 ? -9.41029 -56.63052 7.65735 1.000 48.26195 550 HIS A C 1
ATOM 4095 O O . HIS A 1 278 ? -9.74485 -55.51606 7.23866 1.000 50.07674 550 HIS A O 1
ATOM 4109 N N . MET A 1 279 ? -10.12925 -57.30676 8.54944 1.000 52.08084 551 MET A N 1
ATOM 4110 C CA . MET A 1 279 ? -11.34955 -56.74434 9.12329 1.000 47.49055 551 MET A CA 1
ATOM 4111 C C . MET A 1 279 ? -11.08904 -55.92529 10.38405 1.000 48.15328 551 MET A C 1
ATOM 4112 O O . MET A 1 279 ? -12.04483 -55.45696 11.01458 1.000 51.59468 551 MET A O 1
ATOM 4126 N N . GLY A 1 280 ? -9.82917 -55.74099 10.76317 1.000 46.82355 552 GLY A N 1
ATOM 4127 C CA . GLY A 1 280 ? -9.50211 -55.01754 11.97099 1.000 52.79027 552 GLY A CA 1
ATOM 4128 C C . GLY A 1 280 ? -9.77283 -55.83016 13.21969 1.000 51.70638 552 GLY A C 1
ATOM 4129 O O . GLY A 1 280 ? -8.87114 -56.46052 13.78359 1.000 47.35851 552 GLY A O 1
ATOM 4133 N N . ALA A 1 281 ? -11.02658 -55.81774 13.66260 1.000 52.41973 553 ALA A N 1
ATOM 4134 C CA . ALA A 1 281 ? -11.42536 -56.50712 14.88039 1.000 57.38111 553 ALA A CA 1
ATOM 4135 C C . ALA A 1 281 ? -10.67575 -55.96928 16.09707 1.000 62.74392 553 ALA A C 1
ATOM 4136 O O . ALA A 1 281 ? -10.36529 -56.71842 17.02818 1.000 55.44102 553 ALA A O 1
ATOM 4143 N N . ASP A 1 282 ? -10.35764 -54.67328 16.10233 1.000 58.81598 554 ASP A N 1
ATOM 4144 C CA . ASP A 1 282 ? -10.00862 -54.02139 17.36202 1.000 58.31293 554 ASP A CA 1
ATOM 4145 C C . ASP A 1 282 ? -11.17095 -54.21639 18.33374 1.000 57.15657 554 ASP A C 1
ATOM 4146 O O . ASP A 1 282 ? -12.32802 -54.35719 17.92526 1.000 57.51735 554 ASP A O 1
ATOM 4155 N N . GLU A 1 283 ? -10.85899 -54.24475 19.62713 1.000 57.22114 555 GLU A N 1
ATOM 4156 C CA . GLU A 1 283 ? -11.85872 -54.59061 20.63370 1.000 58.54775 555 GLU A CA 1
ATOM 4157 C C . GLU A 1 283 ? -13.17204 -53.85446 20.38483 1.000 67.47651 555 GLU A C 1
ATOM 4158 O O . GLU A 1 283 ? -13.20178 -52.62695 20.26639 1.000 61.70295 555 GLU A O 1
ATOM 4170 N N . TYR A 1 284 ? -14.26166 -54.62652 20.32694 1.000 69.91742 556 TYR A N 1
ATOM 4171 C CA . TYR A 1 284 ? -15.55720 -54.10570 19.89295 1.000 65.62574 556 TYR A CA 1
ATOM 4172 C C . TYR A 1 284 ? -16.03287 -52.96256 20.77832 1.000 71.78274 556 TYR A C 1
ATOM 4173 O O . TYR A 1 284 ? -16.44216 -51.90631 20.28205 1.000 75.57903 556 TYR A O 1
ATOM 4191 N N . MET A 1 285 ? -15.98934 -53.15458 22.09712 1.000 70.64164 557 MET A N 1
ATOM 4192 C CA . MET A 1 285 ? -16.57925 -52.17626 23.00545 1.000 77.16495 557 MET A CA 1
ATOM 4193 C C . MET A 1 285 ? -15.80077 -50.86165 23.03916 1.000 77.21398 557 MET A C 1
ATOM 4194 O O . MET A 1 285 ? -16.32665 -49.85854 23.53222 1.000 82.60585 557 MET A O 1
ATOM 4208 N N . MET A 1 286 ? -14.56809 -50.84013 22.52776 1.000 80.78728 558 MET A N 1
ATOM 4209 C CA . MET A 1 286 ? -13.73353 -49.63261 22.53236 1.000 82.59251 558 MET A CA 1
ATOM 4210 C C . MET A 1 286 ? -13.65720 -49.01719 23.93071 1.000 80.69348 558 MET A C 1
ATOM 4211 O O . MET A 1 286 ? -13.62220 -47.79510 24.09798 1.000 82.67021 558 MET A O 1
ATOM 4225 N N . GLY A 1 287 ? -13.62650 -49.87727 24.94772 1.000 77.05316 559 GLY A N 1
ATOM 4226 C CA . GLY A 1 287 ? -13.52233 -49.44775 26.32278 1.000 83.77382 559 GLY A CA 1
ATOM 4227 C C . GLY A 1 287 ? -14.82509 -49.43824 27.09267 1.000 87.22456 559 GLY A C 1
ATOM 4228 O O . GLY A 1 287 ? -14.80148 -49.22642 28.31211 1.000 84.13123 559 GLY A O 1
ATOM 4232 N N . ALA A 1 288 ? -15.95720 -49.64692 26.42264 1.000 93.11233 560 ALA A N 1
ATOM 4233 C CA . ALA A 1 288 ? -17.25320 -49.68442 27.09205 1.000 82.42183 560 ALA A CA 1
ATOM 4234 C C . ALA A 1 288 ? -17.50309 -51.07913 27.65217 1.000 81.93442 560 ALA A C 1
ATOM 4235 O O . ALA A 1 288 ? -16.55730 -51.84948 27.84777 1.000 94.79374 560 ALA A O 1
ATOM 4242 N N . SER A 1 289 ? -18.76375 -51.41899 27.91272 1.000 85.35935 561 SER A N 1
ATOM 4243 C CA . SER A 1 289 ? -19.11071 -52.70820 28.49267 1.000 81.66225 561 SER A CA 1
ATOM 4244 C C . SER A 1 289 ? -20.27020 -53.32947 27.72536 1.000 89.84299 561 SER A C 1
ATOM 4245 O O . SER A 1 289 ? -21.22891 -52.64185 27.35512 1.000 84.23536 561 SER A O 1
ATOM 4253 N N . TYR A 1 290 ? -20.18042 -54.64294 27.50252 1.000 91.19912 562 TYR A N 1
ATOM 4254 C CA . TYR A 1 290 ? -21.22023 -55.35334 26.76633 1.000 85.37379 562 TYR A CA 1
ATOM 4255 C C . TYR A 1 290 ? -22.57905 -55.27339 27.45025 1.000 89.41714 562 TYR A C 1
ATOM 4256 O O . TYR A 1 290 ? -23.60925 -55.41421 26.78031 1.000 80.27483 562 TYR A O 1
ATOM 4274 N N . TYR A 1 291 ? -22.60869 -55.06101 28.76585 1.000 86.42335 563 TYR A N 1
ATOM 4275 C CA . TYR A 1 291 ? -23.87855 -55.01084 29.47897 1.000 92.33433 563 TYR A CA 1
ATOM 4276 C C . TYR A 1 291 ? -24.72445 -53.81746 29.06508 1.000 86.63858 563 TYR A C 1
ATOM 4277 O O . TYR A 1 291 ? -25.94527 -53.85934 29.22843 1.000 81.08774 563 TYR A O 1
ATOM 4295 N N . SER A 1 292 ? -24.11081 -52.76485 28.52403 1.000 87.50190 564 SER A N 1
ATOM 4296 C CA . SER A 1 292 ? -24.86403 -51.64434 27.97455 1.000 89.12860 564 SER A CA 1
ATOM 4297 C C . SER A 1 292 ? -25.50684 -51.96613 26.62911 1.000 87.42581 564 SER A C 1
ATOM 4298 O O . SER A 1 292 ? -26.26943 -51.14243 26.11213 1.000 86.63949 564 SER A O 1
ATOM 4306 N N . TYR A 1 293 ? -25.21799 -53.13368 26.05510 1.000 80.10581 565 TYR A N 1
ATOM 4307 C CA . TYR A 1 293 ? -25.78690 -53.56781 24.77972 1.000 80.66496 565 TYR A CA 1
ATOM 4308 C C . TYR A 1 293 ? -26.23682 -55.01990 24.92602 1.000 78.78267 565 TYR A C 1
ATOM 4309 O O . TYR A 1 293 ? -25.65542 -55.93624 24.33664 1.000 77.08383 565 TYR A O 1
ATOM 4327 N N . PRO A 1 294 ? -27.27991 -55.24942 25.72680 1.000 78.34549 566 PRO A N 1
ATOM 4328 C CA . PRO A 1 294 ? -27.68521 -56.64378 26.00090 1.000 79.72482 566 PRO A CA 1
ATOM 4329 C C . PRO A 1 294 ? -28.11496 -57.41292 24.76366 1.000 78.91886 566 PRO A C 1
ATOM 4330 O O . PRO A 1 294 ? -28.12872 -58.65079 24.80114 1.000 79.87589 566 PRO A O 1
ATOM 4341 N N . GLN A 1 295 ? -28.47041 -56.73150 23.66956 1.000 82.93569 567 GLN A N 1
ATOM 4342 C CA . GLN A 1 295 ? -28.87717 -57.43889 22.45806 1.000 80.39886 567 GLN A CA 1
ATOM 4343 C C . GLN A 1 295 ? -27.73417 -58.23301 21.83884 1.000 76.44669 567 GLN A C 1
ATOM 4344 O O . GLN A 1 295 ? -27.98196 -59.05893 20.95439 1.000 78.56342 567 GLN A O 1
ATOM 4358 N N . LEU A 1 296 ? -26.49531 -57.99801 22.27199 1.000 80.25089 568 LEU A N 1
ATOM 4359 C CA . LEU A 1 296 ? -25.36992 -58.79002 21.78481 1.000 77.59963 568 LEU A CA 1
ATOM 4360 C C . LEU A 1 296 ? -25.35013 -60.16850 22.43886 1.000 77.61887 568 LEU A C 1
ATOM 4361 O O . LEU A 1 296 ? -25.23584 -61.19093 21.75095 1.000 79.16055 568 LEU A O 1
ATOM 4377 N N . ALA A 1 297 ? -25.47618 -60.21329 23.76912 1.000 73.81060 569 ALA A N 1
ATOM 4378 C CA . ALA A 1 297 ? -25.52748 -61.49489 24.46526 1.000 75.48618 569 ALA A CA 1
ATOM 4379 C C . ALA A 1 297 ? -26.70217 -62.33540 23.98557 1.000 76.06113 569 ALA A C 1
ATOM 4380 O O . ALA A 1 297 ? -26.57764 -63.55418 23.82332 1.000 78.23417 569 ALA A O 1
ATOM 4387 N N . LYS A 1 298 ? -27.85775 -61.70549 23.76353 1.000 77.39208 570 LYS A N 1
ATOM 4388 C CA . LYS A 1 298 ? -29.02012 -62.45302 23.29423 1.000 78.15468 570 LYS A CA 1
ATOM 4389 C C . LYS A 1 298 ? -28.81459 -62.95879 21.86883 1.000 84.45198 570 LYS A C 1
ATOM 4390 O O . LYS A 1 298 ? -29.20086 -64.08783 21.54252 1.000 87.09462 570 LYS A O 1
ATOM 4409 N N . TYR A 1 299 ? -28.21154 -62.13967 21.00298 1.000 80.76850 571 TYR A N 1
ATOM 4410 C CA . TYR A 1 299 ? -27.91166 -62.59698 19.65091 1.000 76.51020 571 TYR A CA 1
ATOM 4411 C C . TYR A 1 299 ? -26.97168 -63.79474 19.67959 1.000 86.69941 571 TYR A C 1
ATOM 4412 O O . TYR A 1 299 ? -27.16340 -64.76059 18.92972 1.000 85.66373 571 TYR A O 1
ATOM 4430 N N . ALA A 1 300 ? -25.95885 -63.75703 20.55124 1.000 73.86625 572 ALA A N 1
ATOM 4431 C CA . ALA A 1 300 ? -25.00230 -64.85613 20.63659 1.000 74.35483 572 ALA A CA 1
ATOM 4432 C C . ALA A 1 300 ? -25.69581 -66.16603 20.99927 1.000 75.09834 572 ALA A C 1
ATOM 4433 O O . ALA A 1 300 ? -25.59443 -67.16285 20.27497 1.000 82.65158 572 ALA A O 1
ATOM 4440 N N . GLN A 1 301 ? -26.40969 -66.18321 22.12731 1.000 77.26965 573 GLN A N 1
ATOM 4441 C CA . GLN A 1 301 ? -27.05177 -67.41581 22.56587 1.000 79.67889 573 GLN A CA 1
ATOM 4442 C C . GLN A 1 301 ? -28.05093 -67.94105 21.53961 1.000 81.70595 573 GLN A C 1
ATOM 4443 O O . GLN A 1 301 ? -28.40564 -69.12150 21.58655 1.000 83.94720 573 GLN A O 1
ATOM 4457 N N . GLN A 1 302 ? -28.50643 -67.09984 20.61055 1.000 86.60178 574 GLN A N 1
ATOM 4458 C CA . GLN A 1 302 ? -29.41071 -67.56460 19.56298 1.000 91.93875 574 GLN A CA 1
ATOM 4459 C C . GLN A 1 302 ? -28.64328 -68.31160 18.47455 1.000 87.79870 574 GLN A C 1
ATOM 4460 O O . GLN A 1 302 ? -29.03777 -69.40920 18.06895 1.000 89.95088 574 GLN A O 1
ATOM 4474 N N . VAL A 1 303 ? -27.54533 -67.72984 17.98765 1.000 79.39686 575 VAL A N 1
ATOM 4475 C CA . VAL A 1 303 ? -26.80800 -68.34982 16.89556 1.000 87.10982 575 VAL A CA 1
ATOM 4476 C C . VAL A 1 303 ? -26.04045 -69.58594 17.35096 1.000 89.22029 575 VAL A C 1
ATOM 4477 O O . VAL A 1 303 ? -25.69646 -70.43937 16.52071 1.000 88.63914 575 VAL A O 1
ATOM 4490 N N . THR A 1 304 ? -25.76473 -69.70983 18.64884 1.000 84.82740 576 THR A N 1
ATOM 4491 C CA . THR A 1 304 ? -25.05157 -70.86433 19.18041 1.000 81.09936 576 THR A CA 1
ATOM 4492 C C . THR A 1 304 ? -25.97588 -71.93594 19.73897 1.000 85.16181 576 THR A C 1
ATOM 4493 O O . THR A 1 304 ? -25.60466 -73.11401 19.75504 1.000 86.32877 576 THR A O 1
ATOM 4504 N N . GLY A 1 305 ? -27.16517 -71.55910 20.19679 1.000 84.64456 577 GLY A N 1
ATOM 4505 C CA . GLY A 1 305 ? -28.01579 -72.47611 20.92232 1.000 87.90657 577 GLY A CA 1
ATOM 4506 C C . GLY A 1 305 ? -27.62978 -72.68084 22.36729 1.000 94.94583 577 GLY A C 1
ATOM 4507 O O . GLY A 1 305 ? -28.15059 -73.60417 23.00518 1.000 90.90446 577 GLY A O 1
ATOM 4511 N N . LYS A 1 306 ? -26.73577 -71.84883 22.90227 1.000 93.15013 578 LYS A N 1
ATOM 4512 C CA . LYS A 1 306 ? -26.23406 -71.98085 24.26382 1.000 87.91636 578 LYS A CA 1
ATOM 4513 C C . LYS A 1 306 ? -26.72991 -70.80271 25.09548 1.000 85.35606 578 LYS A C 1
ATOM 4514 O O . LYS A 1 306 ? -26.51362 -69.64194 24.72933 1.000 82.88154 578 LYS A O 1
ATOM 4533 N N . ALA A 1 307 ? -27.37949 -71.10471 26.22364 1.000 88.47243 579 ALA A N 1
ATOM 4534 C CA . ALA A 1 307 ? -27.98827 -70.05132 27.02912 1.000 87.49456 579 ALA A CA 1
ATOM 4535 C C . ALA A 1 307 ? -26.94682 -69.12631 27.65086 1.000 88.45156 579 ALA A C 1
ATOM 4536 O O . ALA A 1 307 ? -27.23846 -67.95182 27.90749 1.000 88.67670 579 ALA A O 1
ATOM 4543 N N . ASN A 1 308 ? -25.73410 -69.62233 27.89084 1.000 96.01746 580 ASN A N 1
ATOM 4544 C CA . ASN A 1 308 ? -24.70595 -68.85916 28.58257 1.000 89.00390 580 ASN A CA 1
ATOM 4545 C C . ASN A 1 308 ? -23.78064 -68.10179 27.63283 1.000 86.05557 580 ASN A C 1
ATOM 4546 O O . ASN A 1 308 ? -22.66416 -67.74359 28.02919 1.000 84.95780 580 ASN A O 1
ATOM 4557 N N . ALA A 1 309 ? -24.21619 -67.84194 26.40171 1.000 87.50464 581 ALA A N 1
ATOM 4558 C CA . ALA A 1 309 ? -23.39995 -67.07666 25.46658 1.000 79.69601 581 ALA A CA 1
ATOM 4559 C C . ALA A 1 309 ? -23.33703 -65.61134 25.88837 1.000 78.26767 581 ALA A C 1
ATOM 4560 O O . ALA A 1 309 ? -24.29980 -65.04977 26.41995 1.000 74.63627 581 ALA A O 1
ATOM 4567 N N . THR A 1 310 ? -22.19088 -64.99148 25.63640 1.000 78.40198 582 THR A N 1
ATOM 4568 C CA . THR A 1 310 ? -21.88172 -63.65452 26.12357 1.000 79.35670 582 THR A CA 1
ATOM 4569 C C . THR A 1 310 ? -21.85617 -62.65221 24.96955 1.000 78.48254 582 THR A C 1
ATOM 4570 O O . THR A 1 310 ? -21.99936 -63.00682 23.79518 1.000 80.59358 582 THR A O 1
ATOM 4581 N N . GLY A 1 311 ? -21.65184 -61.37874 25.31886 1.000 70.71615 583 GLY A N 1
ATOM 4582 C CA . GLY A 1 311 ? -21.45459 -60.36642 24.29445 1.000 71.23961 583 GLY A CA 1
ATOM 4583 C C . GLY A 1 311 ? -20.16955 -60.57852 23.51569 1.000 77.77017 583 GLY A C 1
ATOM 4584 O O . GLY A 1 311 ? -20.14971 -60.46676 22.28323 1.000 73.34920 583 GLY A O 1
ATOM 4588 N N . ALA A 1 312 ? -19.07593 -60.88394 24.22274 1.000 72.36768 584 ALA A N 1
ATOM 4589 C CA . ALA A 1 312 ? -17.82573 -61.20753 23.54350 1.000 70.34713 584 ALA A CA 1
ATOM 4590 C C . ALA A 1 312 ? -18.00418 -62.37235 22.57577 1.000 63.07394 584 ALA A C 1
ATOM 4591 O O . ALA A 1 312 ? -17.32173 -62.43753 21.54353 1.000 70.56080 584 ALA A O 1
ATOM 4598 N N . ASP A 1 313 ? -18.90612 -63.30252 22.89416 1.000 62.62978 585 ASP A N 1
ATOM 4599 C CA . ASP A 1 313 ? -19.17082 -64.41567 21.98997 1.000 70.82864 585 ASP A CA 1
ATOM 4600 C C . ASP A 1 313 ? -19.73070 -63.91890 20.66313 1.000 68.37197 585 ASP A C 1
ATOM 4601 O O . ASP A 1 313 ? -19.32384 -64.38996 19.59417 1.000 70.07559 585 ASP A O 1
ATOM 4610 N N . ALA A 1 314 ? -20.67360 -62.97249 20.71147 1.000 67.75199 586 ALA A N 1
ATOM 4611 C CA . ALA A 1 314 ? -21.20077 -62.39123 19.48153 1.000 73.86610 586 ALA A CA 1
ATOM 4612 C C . ALA A 1 314 ? -20.09263 -61.72706 18.67966 1.000 69.73293 586 ALA A C 1
ATOM 4613 O O . ALA A 1 314 ? -20.02387 -61.87978 17.45441 1.000 71.82099 586 ALA A O 1
ATOM 4620 N N . PHE A 1 315 ? -19.21399 -60.98742 19.35887 1.000 64.70105 587 PHE A N 1
ATOM 4621 C CA . PHE A 1 315 ? -18.06189 -60.38463 18.69896 1.000 66.44292 587 PHE A CA 1
ATOM 4622 C C . PHE A 1 315 ? -17.25367 -61.43432 17.94358 1.000 64.27861 587 PHE A C 1
ATOM 4623 O O . PHE A 1 315 ? -16.92222 -61.25418 16.76512 1.000 59.69705 587 PHE A O 1
ATOM 4640 N N . THR A 1 316 ? -16.92447 -62.54051 18.61195 1.000 62.83188 588 THR A N 1
ATOM 4641 C CA . THR A 1 316 ? -16.13459 -63.58180 17.96471 1.000 66.73265 588 THR A CA 1
ATOM 4642 C C . THR A 1 316 ? -16.93528 -64.27628 16.86781 1.000 65.86661 588 THR A C 1
ATOM 4643 O O . THR A 1 316 ? -16.39657 -64.58735 15.79924 1.000 63.18215 588 THR A O 1
ATOM 4654 N N . TYR A 1 317 ? -18.22158 -64.53403 17.11141 1.000 65.89155 589 TYR A N 1
ATOM 4655 C CA . TYR A 1 317 ? -19.05836 -65.10098 16.05805 1.000 76.48387 589 TYR A CA 1
ATOM 4656 C C . TYR A 1 317 ? -18.99009 -64.24030 14.80047 1.000 74.29095 589 TYR A C 1
ATOM 4657 O O . TYR A 1 317 ? -18.95012 -64.76049 13.67652 1.000 72.77171 589 TYR A O 1
ATOM 4675 N N . PHE A 1 318 ? -18.96764 -62.91516 14.97470 1.000 70.77958 590 PHE A N 1
ATOM 4676 C CA . PHE A 1 318 ? -18.84727 -62.01590 13.83201 1.000 60.67141 590 PHE A CA 1
ATOM 4677 C C . PHE A 1 318 ? -17.51998 -62.22033 13.11773 1.000 64.59522 590 PHE A C 1
ATOM 4678 O O . PHE A 1 318 ? -17.46992 -62.28858 11.87975 1.000 68.02997 590 PHE A O 1
ATOM 4695 N N . ILE A 1 319 ? -16.43130 -62.33525 13.87924 1.000 59.45387 591 ILE A N 1
ATOM 4696 C CA . ILE A 1 319 ? -15.12902 -62.57649 13.26298 1.000 60.99337 591 ILE A CA 1
ATOM 4697 C C . ILE A 1 319 ? -15.16412 -63.85359 12.43518 1.000 60.67249 591 ILE A C 1
ATOM 4698 O O . ILE A 1 319 ? -14.64211 -63.90140 11.31271 1.000 60.52511 591 ILE A O 1
ATOM 4714 N N . ASN A 1 320 ? -15.77907 -64.90903 12.97670 1.000 56.74204 592 ASN A N 1
ATOM 4715 C CA . ASN A 1 320 ? -15.79187 -66.19257 12.28822 1.000 68.48684 592 ASN A CA 1
ATOM 4716 C C . ASN A 1 320 ? -16.65805 -66.14102 11.03851 1.000 70.88857 592 ASN A C 1
ATOM 4717 O O . ASN A 1 320 ? -16.29836 -66.71820 10.00349 1.000 75.69835 592 ASN A O 1
ATOM 4728 N N . ASP A 1 321 ? -17.81127 -65.47166 11.11747 1.000 66.29314 593 ASP A N 1
ATOM 4729 C CA . ASP A 1 321 ? -18.66013 -65.33384 9.93815 1.000 68.08073 593 ASP A CA 1
ATOM 4730 C C . ASP A 1 321 ? -17.91245 -64.63243 8.80600 1.000 73.62486 593 ASP A C 1
ATOM 4731 O O . ASP A 1 321 ? -17.96274 -65.06670 7.64683 1.000 75.35683 593 ASP A O 1
ATOM 4740 N N . ILE A 1 322 ? -17.20215 -63.54911 9.12465 1.000 62.61039 594 ILE A N 1
ATOM 4741 C CA . ILE A 1 322 ? -16.41612 -62.86462 8.10818 1.000 63.11868 594 ILE A CA 1
ATOM 4742 C C . ILE A 1 322 ? -15.26906 -63.75304 7.64316 1.000 71.04708 594 ILE A C 1
ATOM 4743 O O . ILE A 1 322 ? -14.86031 -63.69139 6.47524 1.000 68.84958 594 ILE A O 1
ATOM 4759 N N . ASN A 1 323 ? -14.72566 -64.58443 8.53725 1.000 58.31512 595 ASN A N 1
ATOM 4760 C CA . ASN A 1 323 ? -13.70618 -65.54321 8.12536 1.000 61.15940 595 ASN A CA 1
ATOM 4761 C C . ASN A 1 323 ? -14.26095 -66.49466 7.06539 1.000 69.81339 595 ASN A C 1
ATOM 4762 O O . ASN A 1 323 ? -13.65299 -66.69721 6.00562 1.000 67.66202 595 ASN A O 1
ATOM 4773 N N . ASN A 1 324 ? -15.42548 -67.08506 7.33181 1.000 62.20005 596 ASN A N 1
ATOM 4774 C CA . ASN A 1 324 ? -16.03395 -67.97144 6.34541 1.000 70.61739 596 ASN A CA 1
ATOM 4775 C C . ASN A 1 324 ? -16.33787 -67.22585 5.05237 1.000 72.10634 596 ASN A C 1
ATOM 4776 O O . ASN A 1 324 ? -16.16437 -67.76707 3.95340 1.000 77.89895 596 ASN A O 1
ATOM 4787 N N . TYR A 1 325 ? -16.79021 -65.97871 5.16402 1.000 73.10030 597 TYR A N 1
ATOM 4788 C CA . TYR A 1 325 ? -17.19733 -65.22854 3.98105 1.000 75.68333 597 TYR A CA 1
ATOM 4789 C C . TYR A 1 325 ? -16.00951 -64.94886 3.06252 1.000 67.63053 597 TYR A C 1
ATOM 4790 O O . TYR A 1 325 ? -16.09794 -65.13533 1.84268 1.000 75.77272 597 TYR A O 1
ATOM 4808 N N . VAL A 1 326 ? -14.88390 -64.50857 3.62565 1.000 73.49250 598 VAL A N 1
ATOM 4809 C CA . VAL A 1 326 ? -13.72166 -64.22080 2.78659 1.000 66.82538 598 VAL A CA 1
ATOM 4810 C C . VAL A 1 326 ? -13.03308 -65.51020 2.34723 1.000 72.14795 598 VAL A C 1
ATOM 4811 O O . VAL A 1 326 ? -12.44848 -65.56762 1.25476 1.000 67.37718 598 VAL A O 1
ATOM 4824 N N . LYS A 1 327 ? -13.08729 -66.55788 3.17409 1.000 64.03033 599 LYS A N 1
ATOM 4825 C CA . LYS A 1 327 ? -12.50203 -67.83369 2.77895 1.000 71.12060 599 LYS A CA 1
ATOM 4826 C C . LYS A 1 327 ? -13.22209 -68.41407 1.56852 1.000 74.55286 599 LYS A C 1
ATOM 4827 O O . LYS A 1 327 ? -12.59085 -69.01499 0.69279 1.000 69.42250 599 LYS A O 1
ATOM 4846 N N . ALA A 1 328 ? -14.54500 -68.24266 1.50039 1.000 67.10489 600 ALA A N 1
ATOM 4847 C CA . ALA A 1 328 ? -15.29242 -68.67466 0.32564 1.000 70.32670 600 ALA A CA 1
ATOM 4848 C C . ALA A 1 328 ? -14.81819 -67.97088 -0.93927 1.000 78.63920 600 ALA A C 1
ATOM 4849 O O . ALA A 1 328 ? -15.06655 -68.47159 -2.04102 1.000 80.40807 600 ALA A O 1
ATOM 4856 N N . LYS A 1 329 ? -14.14532 -66.82492 -0.80839 1.000 70.68033 601 LYS A N 1
ATOM 4857 C CA . LYS A 1 329 ? -13.53849 -66.13766 -1.93920 1.000 71.94448 601 LYS A CA 1
ATOM 4858 C C . LYS A 1 329 ? -12.08288 -66.53680 -2.14665 1.000 71.97087 601 LYS A C 1
ATOM 4859 O O . LYS A 1 329 ? -11.36827 -65.86835 -2.90400 1.000 65.92814 601 LYS A O 1
ATOM 4878 N N . GLY A 1 330 ? -11.62636 -67.60091 -1.48757 1.000 66.30545 602 GLY A N 1
ATOM 4879 C CA . GLY A 1 330 ? -10.22708 -67.96679 -1.56968 1.000 63.40774 602 GLY A CA 1
ATOM 4880 C C . GLY A 1 330 ? -9.28983 -67.00619 -0.87830 1.000 58.95042 602 GLY A C 1
ATOM 4881 O O . GLY A 1 330 ? -8.09169 -67.00041 -1.17123 1.000 61.83555 602 GLY A O 1
ATOM 4885 N N . LYS A 1 331 ? -9.80259 -66.18633 0.02802 1.000 59.56229 603 LYS A N 1
ATOM 4886 C CA . LYS A 1 331 ? -9.00423 -65.20655 0.74766 1.000 61.54222 603 LYS A CA 1
ATOM 4887 C C . LYS A 1 331 ? -8.72607 -65.68801 2.16781 1.000 53.29760 603 LYS A C 1
ATOM 4888 O O . LYS A 1 331 ? -9.34072 -66.63123 2.66248 1.000 58.25951 603 LYS A O 1
ATOM 4907 N N . THR A 1 332 ? -7.76735 -65.03038 2.81586 1.000 56.16802 604 THR A N 1
ATOM 4908 C CA . THR A 1 332 ? -7.37575 -65.33465 4.18717 1.000 53.30256 604 THR A CA 1
ATOM 4909 C C . THR A 1 332 ? -7.57655 -64.09615 5.05367 1.000 54.13897 604 THR A C 1
ATOM 4910 O O . THR A 1 332 ? -7.24800 -62.97490 4.64717 1.000 49.17616 604 THR A O 1
ATOM 4921 N N . LEU A 1 333 ? -8.12722 -64.30220 6.24545 1.000 53.04486 605 LEU A N 1
ATOM 4922 C CA . LEU A 1 333 ? -8.51051 -63.20627 7.12428 1.000 50.97179 605 LEU A CA 1
ATOM 4923 C C . LEU A 1 333 ? -7.34544 -62.77512 8.00615 1.000 46.13825 605 LEU A C 1
ATOM 4924 O O . LEU A 1 333 ? -6.46320 -63.57036 8.33667 1.000 50.59366 605 LEU A O 1
ATOM 4940 N N . ARG A 1 334 ? -7.35038 -61.48846 8.37286 1.000 46.93815 606 ARG A N 1
ATOM 4941 C CA . ARG A 1 334 ? -6.36323 -60.89866 9.26746 1.000 48.33937 606 ARG A CA 1
ATOM 4942 C C . ARG A 1 334 ? -7.08704 -60.05024 10.29971 1.000 53.72972 606 ARG A C 1
ATOM 4943 O O . ARG A 1 334 ? -8.08541 -59.38817 9.97118 1.000 44.53629 606 ARG A O 1
ATOM 4964 N N . ILE A 1 335 ? -6.58699 -60.07807 11.54725 1.000 41.09607 607 ILE A N 1
ATOM 4965 C CA . ILE A 1 335 ? -7.16529 -59.29918 12.63891 1.000 45.86600 607 ILE A CA 1
ATOM 4966 C C . ILE A 1 335 ? -6.05418 -58.76023 13.53788 1.000 52.25224 607 ILE A C 1
ATOM 4967 O O . ILE A 1 335 ? -4.94362 -59.29564 13.58234 1.000 46.54037 607 ILE A O 1
ATOM 4983 N N . TRP A 1 336 ? -6.37451 -57.68818 14.26966 1.000 47.06458 608 TRP A N 1
ATOM 4984 C CA . TRP A 1 336 ? -5.50476 -57.19890 15.32855 1.000 47.13215 608 TRP A CA 1
ATOM 4985 C C . TRP A 1 336 ? -5.65411 -58.09404 16.54976 1.000 44.96840 608 TRP A C 1
ATOM 4986 O O . TRP A 1 336 ? -6.73109 -58.63894 16.81015 1.000 45.74001 608 TRP A O 1
ATOM 5007 N N . ASN A 1 337 ? -4.56567 -58.22897 17.31497 1.000 46.79291 609 ASN A N 1
ATOM 5008 C CA . ASN A 1 337 ? -4.56987 -59.20165 18.40691 1.000 49.71698 609 ASN A CA 1
ATOM 5009 C C . ASN A 1 337 ? -5.53080 -58.80791 19.52658 1.000 52.87556 609 ASN A C 1
ATOM 5010 O O . ASN A 1 337 ? -6.00815 -59.67467 20.27137 1.000 52.24695 609 ASN A O 1
ATOM 5021 N N . ASP A 1 338 ? -5.81690 -57.51357 19.68852 1.000 59.21005 610 ASP A N 1
ATOM 5022 C CA . ASP A 1 338 ? -6.77090 -57.11418 20.73255 1.000 51.50523 610 ASP A CA 1
ATOM 5023 C C . ASP A 1 338 ? -8.20270 -57.51792 20.39423 1.000 53.04277 610 ASP A C 1
ATOM 5024 O O . ASP A 1 338 ? -9.11198 -57.29127 21.20319 1.000 51.99733 610 ASP A O 1
ATOM 5033 N N . GLY A 1 339 ? -8.41991 -58.12705 19.22629 1.000 56.25903 611 GLY A N 1
ATOM 5034 C CA . GLY A 1 339 ? -9.67506 -58.77093 18.90781 1.000 59.85868 611 GLY A CA 1
ATOM 5035 C C . GLY A 1 339 ? -9.79403 -60.19699 19.39930 1.000 61.50986 611 GLY A C 1
ATOM 5036 O O . GLY A 1 339 ? -10.83689 -60.83245 19.20575 1.000 58.66353 611 GLY A O 1
ATOM 5040 N N . ILE A 1 340 ? -8.75045 -60.72084 20.03664 1.000 58.00583 612 ILE A N 1
ATOM 5041 C CA . ILE A 1 340 ? -8.74204 -62.07498 20.57780 1.000 54.99296 612 ILE A CA 1
ATOM 5042 C C . ILE A 1 340 ? -9.11383 -61.94597 22.04949 1.000 56.19078 612 ILE A C 1
ATOM 5043 O O . ILE A 1 340 ? -8.26625 -61.64735 22.89629 1.000 54.94591 612 ILE A O 1
ATOM 5059 N N . VAL A 1 341 ? -10.38930 -62.17066 22.35621 1.000 53.11142 613 VAL A N 1
ATOM 5060 C CA . VAL A 1 341 ? -10.93025 -61.92312 23.68350 1.000 56.54410 613 VAL A CA 1
ATOM 5061 C C . VAL A 1 341 ? -11.37702 -63.24343 24.29823 1.000 62.04969 613 VAL A C 1
ATOM 5062 O O . VAL A 1 341 ? -11.47673 -64.26770 23.62835 1.000 62.13024 613 VAL A O 1
ATOM 5075 N N . SER A 1 342 ? -11.65597 -63.19920 25.59735 1.000 57.62281 614 SER A N 1
ATOM 5076 C CA . SER A 1 342 ? -12.11048 -64.38587 26.30857 1.000 71.90052 614 SER A CA 1
ATOM 5077 C C . SER A 1 342 ? -13.56116 -64.69517 25.94853 1.000 76.11739 614 SER A C 1
ATOM 5078 O O . SER A 1 342 ? -14.42322 -63.80871 25.91424 1.000 71.29655 614 SER A O 1
ATOM 5086 N N . THR A 1 343 ? -13.83249 -65.96768 25.67817 1.000 69.20615 615 THR A N 1
ATOM 5087 C CA . THR A 1 343 ? -15.12637 -66.37920 25.15441 1.000 70.21029 615 THR A CA 1
ATOM 5088 C C . THR A 1 343 ? -15.72167 -67.47762 26.03185 1.000 72.48877 615 THR A C 1
ATOM 5089 O O . THR A 1 343 ? -15.12090 -67.92252 27.01324 1.000 79.79947 615 THR A O 1
ATOM 5100 N N . ARG A 1 344 ? -16.92489 -67.91241 25.66309 1.000 74.39796 616 ARG A N 1
ATOM 5101 C CA . ARG A 1 344 ? -17.61346 -68.98592 26.36611 1.000 85.96106 616 ARG A CA 1
ATOM 5102 C C . ARG A 1 344 ? -18.15506 -69.99981 25.36225 1.000 83.44224 616 ARG A C 1
ATOM 5103 O O . ARG A 1 344 ? -17.62905 -71.11223 25.25055 1.000 83.23706 616 ARG A O 1
ATOM 5124 N N . ALA A 1 345 ? -19.19056 -69.61630 24.61335 1.000 79.45667 617 ALA A N 1
ATOM 5125 C CA . ALA A 1 345 ? -19.88263 -70.51574 23.69908 1.000 76.05386 617 ALA A CA 1
ATOM 5126 C C . ALA A 1 345 ? -19.41938 -70.37326 22.24947 1.000 77.45023 617 ALA A C 1
ATOM 5127 O O . ALA A 1 345 ? -19.99855 -71.00280 21.35930 1.000 82.51677 617 ALA A O 1
ATOM 5134 N N . VAL A 1 346 ? -18.40315 -69.55738 21.98815 1.000 73.18233 618 VAL A N 1
ATOM 5135 C CA . VAL A 1 346 ? -17.86427 -69.38502 20.64306 1.000 67.00551 618 VAL A CA 1
ATOM 5136 C C . VAL A 1 346 ? -16.34984 -69.33799 20.75216 1.000 71.76505 618 VAL A C 1
ATOM 5137 O O . VAL A 1 346 ? -15.80819 -68.61193 21.58863 1.000 74.33545 618 VAL A O 1
ATOM 5150 N N . THR A 1 347 ? -15.66453 -70.10391 19.91171 1.000 77.71321 619 THR A N 1
ATOM 5151 C CA . THR A 1 347 ? -14.21051 -70.14553 19.89969 1.000 65.96724 619 THR A CA 1
ATOM 5152 C C . THR A 1 347 ? -13.69143 -69.53499 18.60560 1.000 72.21425 619 THR A C 1
ATOM 5153 O O . THR A 1 347 ? -14.24671 -69.77219 17.52694 1.000 67.55515 619 THR A O 1
ATOM 5164 N N . LEU A 1 348 ? -12.62168 -68.75403 18.72250 1.000 69.43861 620 LEU A N 1
ATOM 5165 C CA . LEU A 1 348 ? -12.05052 -68.07395 17.56923 1.000 67.27270 620 LEU A CA 1
ATOM 5166 C C . LEU A 1 348 ? -11.41250 -69.07816 16.61873 1.000 61.84043 620 LEU A C 1
ATOM 5167 O O . LEU A 1 348 ? -10.64308 -69.94649 17.04178 1.000 64.66902 620 LEU A O 1
ATOM 5183 N N . ASP A 1 349 ? -11.73133 -68.95372 15.32845 1.000 70.80998 621 ASP A N 1
ATOM 5184 C CA . ASP A 1 349 ? -11.11526 -69.80824 14.31970 1.000 68.85819 621 ASP A CA 1
ATOM 5185 C C . ASP A 1 349 ? -9.59792 -69.70329 14.40675 1.000 64.15720 621 ASP A C 1
ATOM 5186 O O . ASP A 1 349 ? -9.04650 -68.67571 14.81317 1.000 64.58677 621 ASP A O 1
ATOM 5195 N N . LYS A 1 350 ? -8.91883 -70.77849 14.00234 1.000 68.99064 622 LYS A N 1
ATOM 5196 C CA . LYS A 1 350 ? -7.46732 -70.86455 14.11195 1.000 68.56461 622 LYS A CA 1
ATOM 5197 C C . LYS A 1 350 ? -6.73203 -70.51223 12.82456 1.000 56.33956 622 LYS A C 1
ATOM 5198 O O . LYS A 1 350 ? -5.50188 -70.38519 12.85127 1.000 54.96498 622 LYS A O 1
ATOM 5217 N N . ASP A 1 351 ? -7.44137 -70.33824 11.71169 1.000 64.22592 623 ASP A N 1
ATOM 5218 C CA . ASP A 1 351 ? -6.81911 -70.04157 10.41986 1.000 61.41333 623 ASP A CA 1
ATOM 5219 C C . ASP A 1 351 ? -6.88329 -68.55624 10.07916 1.000 61.42533 623 ASP A C 1
ATOM 5220 O O . ASP A 1 351 ? -7.15592 -68.17206 8.93413 1.000 58.10896 623 ASP A O 1
ATOM 5229 N N . ILE A 1 352 ? -6.62208 -67.69853 11.06072 1.000 56.84757 624 ILE A N 1
ATOM 5230 C CA . ILE A 1 352 ? -6.62675 -66.25339 10.88303 1.000 47.39230 624 ILE A CA 1
ATOM 5231 C C . ILE A 1 352 ? -5.23960 -65.73154 11.22592 1.000 54.05855 624 ILE A C 1
ATOM 5232 O O . ILE A 1 352 ? -4.63085 -66.17218 12.20812 1.000 50.09688 624 ILE A O 1
ATOM 5248 N N . VAL A 1 353 ? -4.73851 -64.80087 10.41020 1.000 51.57192 625 VAL A N 1
ATOM 5249 C CA . VAL A 1 353 ? -3.46915 -64.13916 10.69627 1.000 45.67144 625 VAL A CA 1
ATOM 5250 C C . VAL A 1 353 ? -3.68921 -63.10822 11.79354 1.000 49.98344 625 VAL A C 1
ATOM 5251 O O . VAL A 1 353 ? -4.64163 -62.31964 11.74051 1.000 53.69876 625 VAL A O 1
ATOM 5264 N N . VAL A 1 354 ? -2.79203 -63.09009 12.77634 1.000 48.30374 626 VAL A N 1
ATOM 5265 C CA . VAL A 1 354 ? -2.89046 -62.19827 13.92441 1.000 45.20290 626 VAL A CA 1
ATOM 5266 C C . VAL A 1 354 ? -1.76561 -61.17741 13.81942 1.000 49.94178 626 VAL A C 1
ATOM 5267 O O . VAL A 1 354 ? -0.58431 -61.54525 13.81610 1.000 46.31216 626 VAL A O 1
ATOM 5280 N N . GLU A 1 355 ? -2.12901 -59.89747 13.71725 1.000 42.81307 627 GLU A N 1
ATOM 5281 C CA . GLU A 1 355 ? -1.16279 -58.80225 13.68165 1.000 41.94982 627 GLU A CA 1
ATOM 5282 C C . GLU A 1 355 ? -1.08052 -58.23565 15.09203 1.000 42.68102 627 GLU A C 1
ATOM 5283 O O . GLU A 1 355 ? -2.03791 -57.63484 15.59540 1.000 47.44098 627 GLU A O 1
ATOM 5295 N N . HIS A 1 356 ? 0.05122 -58.45386 15.74342 1.000 45.06698 628 HIS A N 1
ATOM 5296 C CA . HIS A 1 356 ? 0.17357 -58.22362 17.17788 1.000 36.58711 628 HIS A CA 1
ATOM 5297 C C . HIS A 1 356 ? 0.77624 -56.85544 17.44851 1.000 39.41455 628 HIS A C 1
ATOM 5298 O O . HIS A 1 356 ? 1.84832 -56.53665 16.92765 1.000 45.97235 628 HIS A O 1
ATOM 5312 N N . TRP A 1 357 ? 0.07554 -56.04683 18.27244 1.000 40.93394 629 TRP A N 1
ATOM 5313 C CA . TRP A 1 357 ? 0.54612 -54.72157 18.68011 1.000 43.32317 629 TRP A CA 1
ATOM 5314 C C . TRP A 1 357 ? 0.35154 -54.41418 20.15703 1.000 45.54451 629 TRP A C 1
ATOM 5315 O O . TRP A 1 357 ? 1.14481 -53.64620 20.71094 1.000 46.99480 629 TRP A O 1
ATOM 5336 N N . LEU A 1 358 ? -0.64092 -54.98670 20.81927 1.000 44.31783 630 LEU A N 1
ATOM 5337 C CA . LEU A 1 358 ? -1.00999 -54.60463 22.17648 1.000 45.37085 630 LEU A CA 1
ATOM 5338 C C . LEU A 1 358 ? -0.47726 -55.62042 23.17387 1.000 49.64138 630 LEU A C 1
ATOM 5339 O O . LEU A 1 358 ? -0.74635 -56.81768 23.04869 1.000 47.16793 630 LEU A O 1
ATOM 5355 N N . GLY A 1 359 ? 0.25618 -55.13536 24.17115 1.000 57.64813 631 GLY A N 1
ATOM 5356 C CA . GLY A 1 359 ? 0.78001 -55.98924 25.21582 1.000 49.80171 631 GLY A CA 1
ATOM 5357 C C . GLY A 1 359 ? -0.27291 -56.37220 26.23800 1.000 61.83308 631 GLY A C 1
ATOM 5358 O O . GLY A 1 359 ? -0.16252 -56.03076 27.42284 1.000 55.36085 631 GLY A O 1
ATOM 5362 N N . SER A 1 360 ? -1.30304 -57.08275 25.78469 1.000 55.97014 632 SER A N 1
ATOM 5363 C CA . SER A 1 360 ? -2.40127 -57.48737 26.64937 1.000 59.76236 632 SER A CA 1
ATOM 5364 C C . SER A 1 360 ? -3.05652 -58.71495 26.03789 1.000 62.43890 632 SER A C 1
ATOM 5365 O O . SER A 1 360 ? -2.93108 -58.97577 24.83666 1.000 53.89202 632 SER A O 1
ATOM 5373 N N . GLY A 1 361 ? -3.76759 -59.45803 26.88461 1.000 55.09535 633 GLY A N 1
ATOM 5374 C CA . GLY A 1 361 ? -4.44669 -60.64205 26.41196 1.000 59.88961 633 GLY A CA 1
ATOM 5375 C C . GLY A 1 361 ? -3.47349 -61.78405 26.14088 1.000 60.18707 633 GLY A C 1
ATOM 5376 O O . GLY A 1 361 ? -2.35889 -61.83162 26.66274 1.000 58.24006 633 GLY A O 1
ATOM 5380 N N . ARG A 1 362 ? -3.92500 -62.71435 25.29742 1.000 57.77754 634 ARG A N 1
ATOM 5381 C CA . ARG A 1 362 ? -3.16603 -63.93243 25.04593 1.000 56.09865 634 ARG A CA 1
ATOM 5382 C C . ARG A 1 362 ? -1.77791 -63.58432 24.52690 1.000 57.65879 634 ARG A C 1
ATOM 5383 O O . ARG A 1 362 ? -1.62485 -62.79006 23.58644 1.000 55.36549 634 ARG A O 1
ATOM 5404 N N . SER A 1 363 ? -0.76207 -64.18275 25.14238 1.000 56.41909 635 SER A N 1
ATOM 5405 C CA . SER A 1 363 ? 0.60636 -63.85242 24.78445 1.000 51.21113 635 SER A CA 1
ATOM 5406 C C . SER A 1 363 ? 0.88828 -64.26705 23.34028 1.000 55.49929 635 SER A C 1
ATOM 5407 O O . SER A 1 363 ? 0.33881 -65.25898 22.84667 1.000 52.08579 635 SER A O 1
ATOM 5415 N N . PRO A 1 364 ? 1.74076 -63.51983 22.63711 1.000 51.58968 636 PRO A N 1
ATOM 5416 C CA . PRO A 1 364 ? 2.05658 -63.90627 21.24837 1.000 49.50399 636 PRO A CA 1
ATOM 5417 C C . PRO A 1 364 ? 2.80162 -65.22972 21.15352 1.000 56.08712 636 PRO A C 1
ATOM 5418 O O . PRO A 1 364 ? 2.63652 -65.95483 20.16241 1.000 53.97397 636 PRO A O 1
ATOM 5429 N N . ASN A 1 365 ? 3.61704 -65.57308 22.15322 1.000 52.35908 637 ASN A N 1
ATOM 5430 C CA . ASN A 1 365 ? 4.31460 -66.85403 22.11327 1.000 56.14371 637 ASN A CA 1
ATOM 5431 C C . ASN A 1 365 ? 3.32946 -68.01324 22.21002 1.000 59.41696 637 ASN A C 1
ATOM 5432 O O . ASN A 1 365 ? 3.48161 -69.02960 21.51700 1.000 58.78421 637 ASN A O 1
ATOM 5443 N N . GLU A 1 366 ? 2.30640 -67.88023 23.05753 1.000 53.20476 638 GLU A N 1
ATOM 5444 C CA . GLU A 1 366 ? 1.30390 -68.93637 23.14775 1.000 58.16901 638 GLU A CA 1
ATOM 5445 C C . GLU A 1 366 ? 0.41408 -68.96125 21.90987 1.000 60.57536 638 GLU A C 1
ATOM 5446 O O . GLU A 1 366 ? -0.04957 -70.03145 21.50081 1.000 61.21211 638 GLU A O 1
ATOM 5458 N N . LEU A 1 367 ? 0.16917 -67.80000 21.30130 1.000 58.64778 639 LEU A N 1
ATOM 5459 C CA . LEU A 1 367 ? -0.56501 -67.75736 20.04085 1.000 58.80014 639 LEU A CA 1
ATOM 5460 C C . LEU A 1 367 ? 0.19091 -68.49599 18.94285 1.000 59.33414 639 LEU A C 1
ATOM 5461 O O . LEU A 1 367 ? -0.38738 -69.30322 18.20904 1.000 57.84604 639 LEU A O 1
ATOM 5477 N N . ALA A 1 368 ? 1.48845 -68.22058 18.80604 1.000 54.57053 640 ALA A N 1
ATOM 5478 C CA . ALA A 1 368 ? 2.29356 -68.92360 17.80993 1.000 53.43250 640 ALA A CA 1
ATOM 5479 C C . ALA A 1 368 ? 2.32927 -70.42075 18.09231 1.000 61.16994 640 ALA A C 1
ATOM 5480 O O . ALA A 1 368 ? 2.12861 -71.23896 17.18542 1.000 64.49983 640 ALA A O 1
ATOM 5487 N N . ASN A 1 369 ? 2.56993 -70.80055 19.35449 1.000 56.87445 641 ASN A N 1
ATOM 5488 C CA . ASN A 1 369 ? 2.56791 -72.22021 19.70962 1.000 68.54675 641 ASN A CA 1
ATOM 5489 C C . ASN A 1 369 ? 1.23936 -72.87823 19.35639 1.000 64.77995 641 ASN A C 1
ATOM 5490 O O . ASN A 1 369 ? 1.18942 -74.08233 19.08216 1.000 65.26782 641 ASN A O 1
ATOM 5501 N N . ASP A 1 370 ? 0.15388 -72.11063 19.37534 1.000 70.83486 642 ASP A N 1
ATOM 5502 C CA . ASP A 1 370 ? -1.18126 -72.61849 19.08514 1.000 70.27176 642 ASP A CA 1
ATOM 5503 C C . ASP A 1 370 ? -1.49376 -72.62186 17.59467 1.000 68.96344 642 ASP A C 1
ATOM 5504 O O . ASP A 1 370 ? -2.62842 -72.93066 17.21751 1.000 63.21667 642 ASP A O 1
ATOM 5513 N N . GLY A 1 371 ? -0.52357 -72.26983 16.74682 1.000 66.69489 643 GLY A N 1
ATOM 5514 C CA . GLY A 1 371 ? -0.64933 -72.40152 15.31118 1.000 58.71528 643 GLY A CA 1
ATOM 5515 C C . GLY A 1 371 ? -0.91513 -71.12221 14.55478 1.000 60.16466 643 GLY A C 1
ATOM 5516 O O . GLY A 1 371 ? -1.05304 -71.16910 13.32703 1.000 55.60541 643 GLY A O 1
ATOM 5520 N N . TYR A 1 372 ? -0.99245 -69.98510 15.23540 1.000 53.92802 644 TYR A N 1
ATOM 5521 C CA . TYR A 1 372 ? -1.30462 -68.73888 14.55927 1.000 55.08580 644 TYR A CA 1
ATOM 5522 C C . TYR A 1 372 ? -0.06397 -68.16684 13.89147 1.000 57.42873 644 TYR A C 1
ATOM 5523 O O . TYR A 1 372 ? 1.05903 -68.32995 14.37228 1.000 56.79206 644 TYR A O 1
ATOM 5541 N N . LYS A 1 373 ? -0.28097 -67.49681 12.76450 1.000 56.00272 645 LYS A N 1
ATOM 5542 C CA . LYS A 1 373 ? 0.77130 -66.76478 12.07246 1.000 50.04696 645 LYS A CA 1
ATOM 5543 C C . LYS A 1 373 ? 0.71878 -65.31789 12.52402 1.000 45.30377 645 LYS A C 1
ATOM 5544 O O . LYS A 1 373 ? -0.36229 -64.72069 12.56781 1.000 48.47834 645 LYS A O 1
ATOM 5563 N N . LEU A 1 374 ? 1.88203 -64.76165 12.85546 1.000 47.33663 646 LEU A N 1
ATOM 5564 C CA . LEU A 1 374 ? 1.97285 -63.49170 13.55058 1.000 48.24339 646 LEU A CA 1
ATOM 5565 C C . LEU A 1 374 ? 2.76656 -62.47313 12.75087 1.000 45.54583 646 LEU A C 1
ATOM 5566 O O . LEU A 1 374 ? 3.81321 -62.79610 12.18409 1.000 45.13421 646 LEU A O 1
ATOM 5582 N N . VAL A 1 375 ? 2.28324 -61.23214 12.75784 1.000 43.13173 647 VAL A N 1
ATOM 5583 C CA . VAL A 1 375 ? 3.05151 -60.06333 12.33654 1.000 46.59816 647 VAL A CA 1
ATOM 5584 C C . VAL A 1 375 ? 3.35718 -59.24100 13.58388 1.000 46.62525 647 VAL A C 1
ATOM 5585 O O . VAL A 1 375 ? 2.46652 -58.99677 14.41261 1.000 45.51005 647 VAL A O 1
ATOM 5598 N N . ASN A 1 376 ? 4.61207 -58.82548 13.72593 1.000 41.78997 648 ASN A N 1
ATOM 5599 C CA . ASN A 1 376 ? 5.03319 -57.95927 14.82994 1.000 44.02971 648 ASN A CA 1
ATOM 5600 C C . ASN A 1 376 ? 4.74514 -56.51593 14.43158 1.000 48.35744 648 ASN A C 1
ATOM 5601 O O . ASN A 1 376 ? 5.57166 -55.83406 13.81585 1.000 42.24799 648 ASN A O 1
ATOM 5612 N N . ALA A 1 377 ? 3.53658 -56.05191 14.75589 1.000 37.51308 649 ALA A N 1
ATOM 5613 C CA . ALA A 1 377 ? 3.13107 -54.67521 14.44304 1.000 41.67711 649 ALA A CA 1
ATOM 5614 C C . ALA A 1 377 ? 3.52585 -53.78438 15.62224 1.000 40.76235 649 ALA A C 1
ATOM 5615 O O . ALA A 1 377 ? 2.69556 -53.24297 16.35316 1.000 43.64605 649 ALA A O 1
ATOM 5622 N N . ASN A 1 378 ? 4.83901 -53.63479 15.78165 1.000 47.54617 650 ASN A N 1
ATOM 5623 C CA . ASN A 1 378 ? 5.40673 -53.26246 17.07155 1.000 44.09903 650 ASN A CA 1
ATOM 5624 C C . ASN A 1 378 ? 5.12517 -51.81518 17.44015 1.000 48.29383 650 ASN A C 1
ATOM 5625 O O . ASN A 1 378 ? 5.29816 -50.90124 16.63485 1.000 39.19347 650 ASN A O 1
ATOM 5636 N N . LEU A 1 379 ? 4.73435 -51.60414 18.69983 1.000 37.55458 651 LEU A N 1
ATOM 5637 C CA . LEU A 1 379 ? 4.43730 -50.25380 19.16063 1.000 39.48310 651 LEU A CA 1
ATOM 5638 C C . LEU A 1 379 ? 5.66099 -49.35527 19.12148 1.000 38.40570 651 LEU A C 1
ATOM 5639 O O . LEU A 1 379 ? 5.52557 -48.12586 19.04617 1.000 39.43148 651 LEU A O 1
ATOM 5655 N N . ASN A 1 380 ? 6.85848 -49.93503 19.19791 1.000 36.66374 652 ASN A N 1
ATOM 5656 C CA . ASN A 1 380 ? 8.06478 -49.12211 19.11297 1.000 40.23485 652 ASN A CA 1
ATOM 5657 C C . ASN A 1 380 ? 8.25691 -48.51526 17.72597 1.000 39.65989 652 ASN A C 1
ATOM 5658 O O . ASN A 1 380 ? 9.02680 -47.55769 17.58126 1.000 35.64777 652 ASN A O 1
ATOM 5669 N N . LEU A 1 381 ? 7.56593 -49.03740 16.71424 1.000 39.33255 653 LEU A N 1
ATOM 5670 C CA . LEU A 1 381 ? 7.69690 -48.56473 15.34399 1.000 37.34466 653 LEU A CA 1
ATOM 5671 C C . LEU A 1 381 ? 6.51155 -47.71218 14.90501 1.000 43.15637 653 LEU A C 1
ATOM 5672 O O . LEU A 1 381 ? 6.29986 -47.52237 13.69191 1.000 36.00691 653 LEU A O 1
ATOM 5688 N N . TYR A 1 382 ? 5.76301 -47.17550 15.86775 1.000 36.53815 654 TYR A N 1
ATOM 5689 C CA . TYR A 1 382 ? 4.59874 -46.34176 15.59561 1.000 38.54279 654 TYR A CA 1
ATOM 5690 C C . TYR A 1 382 ? 5.01002 -44.91102 15.26879 1.000 37.91865 654 TYR A C 1
ATOM 5691 O O . TYR A 1 382 ? 5.94036 -44.36845 15.87553 1.000 36.90078 654 TYR A O 1
ATOM 5709 N N . PHE A 1 383 ? 4.25768 -44.28859 14.36480 1.000 37.98351 655 PHE A N 1
ATOM 5710 C CA . PHE A 1 383 ? 4.39399 -42.88988 13.98034 1.000 37.55698 655 PHE A CA 1
ATOM 5711 C C . PHE A 1 383 ? 3.02943 -42.21959 14.11201 1.000 43.14555 655 PHE A C 1
ATOM 5712 O O . PHE A 1 383 ? 2.00583 -42.79575 13.73206 1.000 43.30360 655 PHE A O 1
ATOM 5729 N N . ALA A 1 384 ? 3.00837 -40.99650 14.62533 1.000 42.25020 656 ALA A N 1
ATOM 5730 C CA . ALA A 1 384 ? 1.78739 -40.21265 14.68695 1.000 39.19024 656 ALA A CA 1
ATOM 5731 C C . ALA A 1 384 ? 2.10582 -38.74719 14.44951 1.000 42.15579 656 ALA A C 1
ATOM 5732 O O . ALA A 1 384 ? 3.18407 -38.26354 14.80093 1.000 39.77668 656 ALA A O 1
ATOM 5739 N N . ARG A 1 385 ? 1.16324 -38.04596 13.80740 1.000 47.01928 657 ARG A N 1
ATOM 5740 C CA . ARG A 1 385 ? 1.32166 -36.60594 13.63131 1.000 46.58625 657 ARG A CA 1
ATOM 5741 C C . ARG A 1 385 ? 1.05226 -35.83811 14.92344 1.000 42.44547 657 ARG A C 1
ATOM 5742 O O . ARG A 1 385 ? 1.62835 -34.76358 15.13844 1.000 40.58026 657 ARG A O 1
ATOM 5763 N N . LEU A 1 386 ? 0.17447 -36.35935 15.78270 1.000 47.37133 658 LEU A N 1
ATOM 5764 C CA . LEU A 1 386 ? -0.26691 -35.61151 16.96178 1.000 45.76871 658 LEU A CA 1
ATOM 5765 C C . LEU A 1 386 ? 0.74525 -35.69337 18.10367 1.000 39.61433 658 LEU A C 1
ATOM 5766 O O . LEU A 1 386 ? 1.32514 -34.67977 18.50604 1.000 48.99789 658 LEU A O 1
ATOM 5782 N N . SER A 1 387 ? 0.98872 -36.89157 18.62131 1.000 43.48953 659 SER A N 1
ATOM 5783 C CA . SER A 1 387 ? 1.91379 -37.09136 19.73681 1.000 47.70461 659 SER A CA 1
ATOM 5784 C C . SER A 1 387 ? 3.06572 -37.97913 19.30530 1.000 41.71847 659 SER A C 1
ATOM 5785 O O . SER A 1 387 ? 2.93340 -39.21500 19.32742 1.000 46.52255 659 SER A O 1
ATOM 5793 N N . PRO A 1 388 ? 4.21779 -37.41090 18.93938 1.000 44.98363 660 PRO A N 1
ATOM 5794 C CA . PRO A 1 388 ? 5.30654 -38.23795 18.39624 1.000 45.56607 660 PRO A CA 1
ATOM 5795 C C . PRO A 1 388 ? 5.72920 -39.33644 19.36007 1.000 44.72519 660 PRO A C 1
ATOM 5796 O O . PRO A 1 388 ? 5.82916 -39.12341 20.56616 1.000 46.58574 660 PRO A O 1
ATOM 5807 N N . TYR A 1 389 ? 5.96674 -40.52145 18.81086 1.000 41.63817 661 TYR A N 1
ATOM 5808 C CA . TYR A 1 389 ? 6.46149 -41.65902 19.57108 1.000 42.22196 661 TYR A CA 1
ATOM 5809 C C . TYR A 1 389 ? 7.96777 -41.54527 19.77332 1.000 42.36572 661 TYR A C 1
ATOM 5810 O O . TYR A 1 389 ? 8.64131 -40.72504 19.14538 1.000 45.73050 661 TYR A O 1
ATOM 5828 N N . PRO A 1 390 ? 8.53772 -42.37002 20.65624 1.000 46.05857 662 PRO A N 1
ATOM 5829 C CA . PRO A 1 390 ? 9.99202 -42.27065 20.89295 1.000 47.15712 662 PRO A CA 1
ATOM 5830 C C . PRO A 1 390 ? 10.83769 -42.46873 19.63838 1.000 38.43556 662 PRO A C 1
ATOM 5831 O O . PRO A 1 390 ? 11.89045 -41.82974 19.51345 1.000 38.30118 662 PRO A O 1
ATOM 5842 N N . ILE A 1 391 ? 10.42622 -43.34202 18.71456 1.000 39.46301 663 ILE A N 1
ATOM 5843 C CA . ILE A 1 391 ? 11.22220 -43.52154 17.49865 1.000 41.37132 663 ILE A CA 1
ATOM 5844 C C . ILE A 1 391 ? 11.20931 -42.25479 16.66205 1.000 39.28099 663 ILE A C 1
ATOM 5845 O O . ILE A 1 391 ? 12.14340 -42.00008 15.89177 1.000 36.93201 663 ILE A O 1
ATOM 5861 N N . GLN A 1 392 ? 10.15316 -41.44719 16.78154 1.000 34.99307 664 GLN A N 1
ATOM 5862 C CA . GLN A 1 392 ? 10.14903 -40.15017 16.11798 1.000 37.52259 664 GLN A CA 1
ATOM 5863 C C . GLN A 1 392 ? 11.01254 -39.15801 16.86848 1.000 41.51713 664 GLN A C 1
ATOM 5864 O O . GLN A 1 392 ? 11.75470 -38.39360 16.25028 1.000 42.63780 664 GLN A O 1
ATOM 5878 N N . LYS A 1 393 ? 10.93434 -39.16768 18.20070 1.000 43.47291 665 LYS A N 1
ATOM 5879 C CA . LYS A 1 393 ? 11.67918 -38.19820 18.99204 1.000 42.03653 665 LYS A CA 1
ATOM 5880 C C . LYS A 1 393 ? 13.17329 -38.45940 18.90871 1.000 35.18306 665 LYS A C 1
ATOM 5881 O O . LYS A 1 393 ? 13.97034 -37.51617 18.86664 1.000 47.87063 665 LYS A O 1
ATOM 5900 N N . ASN A 1 394 ? 13.57387 -39.73369 18.90175 1.000 39.30209 666 ASN A N 1
ATOM 5901 C CA . ASN A 1 394 ? 14.96251 -40.09724 19.12821 1.000 40.31773 666 ASN A CA 1
ATOM 5902 C C . ASN A 1 394 ? 15.59707 -40.89980 18.01000 1.000 38.26841 666 ASN A C 1
ATOM 5903 O O . ASN A 1 394 ? 16.80458 -41.15306 18.07113 1.000 41.49053 666 ASN A O 1
ATOM 5914 N N . GLY A 1 395 ? 14.83628 -41.32305 17.01252 1.000 38.26428 667 GLY A N 1
ATOM 5915 C CA . GLY A 1 395 ? 15.38645 -42.13646 15.95327 1.000 39.50665 667 GLY A CA 1
ATOM 5916 C C . GLY A 1 395 ? 15.49100 -43.58752 16.36780 1.000 39.70345 667 GLY A C 1
ATOM 5917 O O . GLY A 1 395 ? 15.24378 -43.94325 17.53626 1.000 38.80538 667 GLY A O 1
ATOM 5921 N N . PRO A 1 396 ? 15.86601 -44.45810 15.42249 1.000 35.76766 668 PRO A N 1
ATOM 5922 C CA . PRO A 1 396 ? 15.84276 -45.90604 15.68932 1.000 36.26695 668 PRO A CA 1
ATOM 5923 C C . PRO A 1 396 ? 17.00196 -46.42727 16.52506 1.000 34.62119 668 PRO A C 1
ATOM 5924 O O . PRO A 1 396 ? 17.03218 -47.62507 16.81801 1.000 34.78555 668 PRO A O 1
ATOM 5935 N N . ALA A 1 397 ? 17.97207 -45.59123 16.88246 1.000 34.28143 669 ALA A N 1
ATOM 5936 C CA . ALA A 1 397 ? 19.16503 -46.09490 17.54880 1.000 37.38554 669 ALA A CA 1
ATOM 5937 C C . ALA A 1 397 ? 18.82771 -46.90275 18.79779 1.000 38.67268 669 ALA A C 1
ATOM 5938 O O . ALA A 1 397 ? 19.44912 -47.94083 19.04929 1.000 37.54736 669 ALA A O 1
ATOM 5945 N N . PHE A 1 398 ? 17.84868 -46.44998 19.59735 1.000 36.88406 670 PHE A N 1
ATOM 5946 C CA . PHE A 1 398 ? 17.53738 -47.17008 20.83791 1.000 41.06637 670 PHE A CA 1
ATOM 5947 C C . PHE A 1 398 ? 17.03260 -48.58687 20.57703 1.000 42.90503 670 PHE A C 1
ATOM 5948 O O . PHE A 1 398 ? 17.05770 -49.42023 21.49084 1.000 35.10054 670 PHE A O 1
ATOM 5965 N N . LEU A 1 399 ? 16.59191 -48.88647 19.35381 1.000 42.78997 671 LEU A N 1
ATOM 5966 C CA . LEU A 1 399 ? 16.20777 -50.24308 18.97776 1.000 42.94733 671 LEU A CA 1
ATOM 5967 C C . LEU A 1 399 ? 17.34999 -50.99321 18.31001 1.000 42.74844 671 LEU A C 1
ATOM 5968 O O . LEU A 1 399 ? 17.66291 -52.12857 18.68957 1.000 42.59648 671 LEU A O 1
ATOM 5984 N N . TYR A 1 400 ? 17.97738 -50.36183 17.31225 1.000 38.53949 672 TYR A N 1
ATOM 5985 C CA . TYR A 1 400 ? 19.09831 -50.96109 16.60275 1.000 37.81227 672 TYR A CA 1
ATOM 5986 C C . TYR A 1 400 ? 20.18121 -51.39717 17.56228 1.000 36.00543 672 TYR A C 1
ATOM 5987 O O . TYR A 1 400 ? 20.71721 -52.50396 17.44418 1.000 40.17315 672 TYR A O 1
ATOM 6005 N N . ASN A 1 401 ? 20.50052 -50.55042 18.53647 1.000 39.80116 673 ASN A N 1
ATOM 6006 C CA . ASN A 1 401 ? 21.59795 -50.79290 19.45670 1.000 37.90172 673 ASN A CA 1
ATOM 6007 C C . ASN A 1 401 ? 21.21469 -51.69873 20.62156 1.000 36.82358 673 ASN A C 1
ATOM 6008 O O . ASN A 1 401 ? 22.08610 -52.03191 21.42316 1.000 39.18768 673 ASN A O 1
ATOM 6019 N N . ASP A 1 402 ? 19.96306 -52.11706 20.70830 1.000 41.18576 674 ASP A N 1
ATOM 6020 C CA . ASP A 1 402 ? 19.45486 -53.01316 21.74683 1.000 42.15502 674 ASP A CA 1
ATOM 6021 C C . ASP A 1 402 ? 19.47950 -54.45626 21.26499 1.000 47.19193 674 ASP A C 1
ATOM 6022 O O . ASP A 1 402 ? 18.59009 -54.87646 20.50216 1.000 47.74398 674 ASP A O 1
ATOM 6031 N N . PRO A 1 403 ? 20.48141 -55.24135 21.67192 1.000 42.24180 675 PRO A N 1
ATOM 6032 C CA . PRO A 1 403 ? 20.53963 -56.64059 21.20976 1.000 50.33519 675 PRO A CA 1
ATOM 6033 C C . PRO A 1 403 ? 19.35548 -57.48936 21.65476 1.000 53.33396 675 PRO A C 1
ATOM 6034 O O . PRO A 1 403 ? 19.16031 -58.57979 21.09859 1.000 54.76317 675 PRO A O 1
ATOM 6045 N N . SER A 1 404 ? 18.56664 -57.03312 22.62687 1.000 46.92986 676 SER A N 1
ATOM 6046 C CA . SER A 1 404 ? 17.37121 -57.74660 23.05332 1.000 46.05917 676 SER A CA 1
ATOM 6047 C C . SER A 1 404 ? 16.13669 -57.36892 22.23123 1.000 52.76129 676 SER A C 1
ATOM 6048 O O . SER A 1 404 ? 15.02685 -57.80175 22.55385 1.000 45.99253 676 SER A O 1
ATOM 6056 N N . PHE A 1 405 ? 16.29627 -56.57987 21.17284 1.000 44.28515 677 PHE A N 1
ATOM 6057 C CA . PHE A 1 405 ? 15.18915 -56.24351 20.29873 1.000 43.11970 677 PHE A CA 1
ATOM 6058 C C . PHE A 1 405 ? 15.40827 -56.87803 18.93252 1.000 43.78639 677 PHE A C 1
ATOM 6059 O O . PHE A 1 405 ? 16.54284 -57.00507 18.46378 1.000 40.49400 677 PHE A O 1
ATOM 6076 N N . GLY A 1 406 ? 14.31101 -57.27478 18.30263 1.000 40.19035 678 GLY A N 1
ATOM 6077 C CA . GLY A 1 406 ? 14.37842 -57.85645 16.97197 1.000 40.77357 678 GLY A CA 1
ATOM 6078 C C . GLY A 1 406 ? 12.98299 -58.20387 16.50814 1.000 46.37511 678 GLY A C 1
ATOM 6079 O O . GLY A 1 406 ? 12.00549 -58.06358 17.25077 1.000 43.30469 678 GLY A O 1
ATOM 6083 N N . VAL A 1 407 ? 12.90447 -58.66712 15.25689 1.000 36.29168 679 VAL A N 1
ATOM 6084 C CA . VAL A 1 407 ? 11.61134 -58.98104 14.65668 1.000 40.64897 679 VAL A CA 1
ATOM 6085 C C . VAL A 1 407 ? 10.84246 -59.99993 15.48084 1.000 40.25610 679 VAL A C 1
ATOM 6086 O O . VAL A 1 407 ? 9.60730 -59.96992 15.52681 1.000 48.75653 679 VAL A O 1
ATOM 6099 N N . ASP A 1 408 ? 11.53827 -60.90850 16.14468 1.000 40.11181 680 ASP A N 1
ATOM 6100 C CA . ASP A 1 408 ? 10.89029 -61.95789 16.92256 1.000 40.27148 680 ASP A CA 1
ATOM 6101 C C . ASP A 1 408 ? 10.61212 -61.55154 18.36838 1.000 44.79127 680 ASP A C 1
ATOM 6102 O O . ASP A 1 408 ? 10.20302 -62.40044 19.16383 1.000 50.49170 680 ASP A O 1
ATOM 6111 N N . VAL A 1 409 ? 10.80408 -60.28288 18.72281 1.000 44.51822 681 VAL A N 1
ATOM 6112 C CA . VAL A 1 409 ? 10.55397 -59.79841 20.07823 1.000 44.33944 681 VAL A CA 1
ATOM 6113 C C . VAL A 1 409 ? 9.26723 -58.98518 20.04997 1.000 40.91792 681 VAL A C 1
ATOM 6114 O O . VAL A 1 409 ? 9.23413 -57.87642 19.50004 1.000 43.21854 681 VAL A O 1
ATOM 6127 N N . PHE A 1 410 ? 8.21469 -59.52246 20.66502 1.000 42.26286 682 PHE A N 1
ATOM 6128 C CA . PHE A 1 410 ? 6.91570 -58.87136 20.73054 1.000 40.73482 682 PHE A CA 1
ATOM 6129 C C . PHE A 1 410 ? 6.73820 -58.18242 22.07943 1.000 52.43662 682 PHE A C 1
ATOM 6130 O O . PHE A 1 410 ? 7.44718 -58.46672 23.04734 1.000 47.66599 682 PHE A O 1
ATOM 6147 N N . GLN A 1 411 ? 5.76183 -57.27914 22.13908 1.000 44.57547 683 GLN A N 1
ATOM 6148 C CA . GLN A 1 411 ? 5.49104 -56.54637 23.36623 1.000 49.46852 683 GLN A CA 1
ATOM 6149 C C . GLN A 1 411 ? 4.59187 -57.34855 24.30173 1.000 53.24127 683 GLN A C 1
ATOM 6150 O O . GLN A 1 411 ? 3.65358 -58.02862 23.86800 1.000 49.36470 683 GLN A O 1
ATOM 6164 N N . GLY A 1 412 ? 4.87439 -57.24994 25.59405 1.000 52.06977 684 GLY A N 1
ATOM 6165 C CA . GLY A 1 412 ? 4.09873 -57.93255 26.59982 1.000 53.25790 684 GLY A CA 1
ATOM 6166 C C . GLY A 1 412 ? 3.55886 -56.97843 27.64076 1.000 56.53356 684 GLY A C 1
ATOM 6167 O O . GLY A 1 412 ? 3.88615 -55.79041 27.65904 1.000 54.79735 684 GLY A O 1
ATOM 6171 N N . PRO A 1 413 ? 2.71925 -57.48422 28.53563 1.000 58.17498 685 PRO A N 1
ATOM 6172 C CA . PRO A 1 413 ? 2.14845 -56.61393 29.57413 1.000 61.81990 685 PRO A CA 1
ATOM 6173 C C . PRO A 1 413 ? 3.23084 -56.01529 30.46078 1.000 67.05781 685 PRO A C 1
ATOM 6174 O O . PRO A 1 413 ? 4.32494 -56.56711 30.60379 1.000 58.17753 685 PRO A O 1
ATOM 6185 N N . TYR A 1 414 ? 2.91115 -54.85549 31.04187 1.000 69.54107 686 TYR A N 1
ATOM 6186 C CA . TYR A 1 414 ? 3.75153 -54.20927 32.05182 1.000 68.02547 686 TYR A CA 1
ATOM 6187 C C . TYR A 1 414 ? 5.17558 -53.99395 31.54875 1.000 72.22419 686 TYR A C 1
ATOM 6188 O O . TYR A 1 414 ? 6.14420 -54.15712 32.29286 1.000 64.43594 686 TYR A O 1
ATOM 6206 N N . SER A 1 415 ? 5.29531 -53.61624 30.27549 1.000 73.09413 687 SER A N 1
ATOM 6207 C CA . SER A 1 415 ? 6.55403 -53.23406 29.64608 1.000 70.81494 687 SER A CA 1
ATOM 6208 C C . SER A 1 415 ? 7.51080 -54.40681 29.46413 1.000 63.70957 687 SER A C 1
ATOM 6209 O O . SER A 1 415 ? 8.70172 -54.19894 29.22704 1.000 69.35210 687 SER A O 1
ATOM 6217 N N . ARG A 1 416 ? 7.02669 -55.63766 29.57465 1.000 66.31215 688 ARG A N 1
ATOM 6218 C CA . ARG A 1 416 ? 7.87251 -56.80231 29.36618 1.000 61.41888 688 ARG A CA 1
ATOM 6219 C C . ARG A 1 416 ? 7.95967 -57.12402 27.87790 1.000 67.68691 688 ARG A C 1
ATOM 6220 O O . ARG A 1 416 ? 7.06587 -56.78980 27.09518 1.000 70.31331 688 ARG A O 1
ATOM 6241 N N . SER A 1 417 ? 9.05943 -57.76242 27.48910 1.000 68.96026 689 SER A N 1
ATOM 6242 C CA . SER A 1 417 ? 9.25762 -58.23342 26.12504 1.000 58.29057 689 SER A CA 1
ATOM 6243 C C . SER A 1 417 ? 9.03247 -59.73910 26.07429 1.000 60.01599 689 SER A C 1
ATOM 6244 O O . SER A 1 417 ? 9.41239 -60.46336 26.99756 1.000 52.53015 689 SER A O 1
ATOM 6252 N N . ILE A 1 418 ? 8.43883 -60.21120 24.97833 1.000 51.82952 690 ILE A N 1
ATOM 6253 C CA . ILE A 1 418 ? 8.12062 -61.62454 24.80823 1.000 48.71756 690 ILE A CA 1
ATOM 6254 C C . ILE A 1 418 ? 8.70081 -62.08386 23.47917 1.000 53.98592 690 ILE A C 1
ATOM 6255 O O . ILE A 1 418 ? 8.29294 -61.59231 22.42130 1.000 54.93486 690 ILE A O 1
ATOM 6271 N N . LYS A 1 419 ? 9.64399 -63.02200 23.53069 1.000 58.37242 691 LYS A N 1
ATOM 6272 C CA . LYS A 1 419 ? 10.24915 -63.58058 22.32802 1.000 58.33977 691 LYS A CA 1
ATOM 6273 C C . LYS A 1 419 ? 9.41143 -64.76411 21.85260 1.000 52.66298 691 LYS A C 1
ATOM 6274 O O . LYS A 1 419 ? 9.16425 -65.70356 22.61630 1.000 53.77681 691 LYS A O 1
ATOM 6293 N N . VAL A 1 420 ? 8.96214 -64.71228 20.60181 1.000 49.20312 692 VAL A N 1
ATOM 6294 C CA . VAL A 1 420 ? 8.20567 -65.81597 20.02051 1.000 50.11051 692 VAL A CA 1
ATOM 6295 C C . VAL A 1 420 ? 9.19640 -66.87775 19.55788 1.000 57.16148 692 VAL A C 1
ATOM 6296 O O . VAL A 1 420 ? 10.01983 -66.62541 18.67258 1.000 56.80952 692 VAL A O 1
ATOM 6309 N N . LYS A 1 421 ? 9.10826 -68.07237 20.14538 1.000 56.86589 693 LYS A N 1
ATOM 6310 C CA . LYS A 1 421 ? 10.11577 -69.10391 19.91029 1.000 60.99325 693 LYS A CA 1
ATOM 6311 C C . LYS A 1 421 ? 9.83505 -69.92010 18.65129 1.000 56.34835 693 LYS A C 1
ATOM 6312 O O . LYS A 1 421 ? 10.77451 -70.40368 18.01262 1.000 63.25783 693 LYS A O 1
ATOM 6331 N N . LYS A 1 422 ? 8.56234 -70.10721 18.29454 1.000 56.81254 694 LYS A N 1
ATOM 6332 C CA . LYS A 1 422 ? 8.17974 -70.83659 17.08190 1.000 60.60229 694 LYS A CA 1
ATOM 6333 C C . LYS A 1 422 ? 8.34352 -69.88474 15.89939 1.000 58.11648 694 LYS A C 1
ATOM 6334 O O . LYS A 1 422 ? 7.38333 -69.32659 15.35808 1.000 51.60208 694 LYS A O 1
ATOM 6353 N N . ALA A 1 423 ? 9.60301 -69.70378 15.49330 1.000 61.31319 695 ALA A N 1
ATOM 6354 C CA . ALA A 1 423 ? 9.93402 -68.63210 14.55881 1.000 54.85068 695 ALA A CA 1
ATOM 6355 C C . ALA A 1 423 ? 9.26167 -68.81854 13.20319 1.000 48.52641 695 ALA A C 1
ATOM 6356 O O . ALA A 1 423 ? 9.04248 -67.83646 12.47772 1.000 46.48069 695 ALA A O 1
ATOM 6363 N N . GLU A 1 424 ? 8.93355 -70.05667 12.83593 1.000 51.89086 696 GLU A N 1
ATOM 6364 C CA . GLU A 1 424 ? 8.32092 -70.30080 11.53571 1.000 53.57144 696 GLU A CA 1
ATOM 6365 C C . GLU A 1 424 ? 6.93184 -69.68844 11.42809 1.000 56.92911 696 GLU A C 1
ATOM 6366 O O . GLU A 1 424 ? 6.41999 -69.53184 10.31382 1.000 54.46842 696 GLU A O 1
ATOM 6378 N N . ASN A 1 425 ? 6.32092 -69.32340 12.55364 1.000 55.99634 697 ASN A N 1
ATOM 6379 C CA . ASN A 1 425 ? 4.99463 -68.72396 12.56660 1.000 51.60261 697 ASN A CA 1
ATOM 6380 C C . ASN A 1 425 ? 5.04253 -67.20503 12.63589 1.000 47.97662 697 ASN A C 1
ATOM 6381 O O . ASN A 1 425 ? 4.00362 -66.56825 12.83395 1.000 44.75262 697 ASN A O 1
ATOM 6392 N N . ILE A 1 426 ? 6.21748 -66.61171 12.46358 1.000 53.31853 698 ILE A N 1
ATOM 6393 C CA . ILE A 1 426 ? 6.38010 -65.16551 12.43979 1.000 45.80594 698 ILE A CA 1
ATOM 6394 C C . ILE A 1 426 ? 6.48920 -64.75211 10.97750 1.000 47.86165 698 ILE A C 1
ATOM 6395 O O . ILE A 1 426 ? 7.48230 -65.06433 10.31135 1.000 41.97729 698 ILE A O 1
ATOM 6411 N N . LEU A 1 427 ? 5.47271 -64.03872 10.47355 1.000 44.99801 699 LEU A N 1
ATOM 6412 C CA . LEU A 1 427 ? 5.50319 -63.60775 9.07968 1.000 46.29229 699 LEU A CA 1
ATOM 6413 C C . LEU A 1 427 ? 6.48447 -62.46618 8.88059 1.000 45.41722 699 LEU A C 1
ATOM 6414 O O . LEU A 1 427 ? 7.12227 -62.38825 7.82337 1.000 44.19868 699 LEU A O 1
ATOM 6430 N N . GLY A 1 428 ? 6.62770 -61.59583 9.87608 1.000 39.30439 700 GLY A N 1
ATOM 6431 C CA . GLY A 1 428 ? 7.55915 -60.48178 9.79896 1.000 39.06643 700 GLY A CA 1
ATOM 6432 C C . GLY A 1 428 ? 7.15430 -59.37790 10.76842 1.000 45.36784 700 GLY A C 1
ATOM 6433 O O . GLY A 1 428 ? 6.52560 -59.63832 11.79467 1.000 43.00267 700 GLY A O 1
ATOM 6437 N N . ALA A 1 429 ? 7.53011 -58.14984 10.40975 1.000 37.87717 701 ALA A N 1
ATOM 6438 C CA . ALA A 1 429 ? 7.25979 -56.98465 11.22892 1.000 35.79280 701 ALA A CA 1
ATOM 6439 C C . ALA A 1 429 ? 6.99624 -55.78725 10.33378 1.000 38.76173 701 ALA A C 1
ATOM 6440 O O . ALA A 1 429 ? 7.31580 -55.79420 9.14568 1.000 35.40719 701 ALA A O 1
ATOM 6447 N N . LYS A 1 430 ? 6.39138 -54.75698 10.91623 1.000 35.05316 702 LYS A N 1
ATOM 6448 C CA . LYS A 1 430 ? 6.08674 -53.55545 10.16180 1.000 37.42434 702 LYS A CA 1
ATOM 6449 C C . LYS A 1 430 ? 6.06427 -52.32853 11.05841 1.000 39.13769 702 LYS A C 1
ATOM 6450 O O . LYS A 1 430 ? 5.85419 -52.42576 12.26676 1.000 34.79561 702 LYS A O 1
ATOM 6469 N N . LEU A 1 431 ? 6.31485 -51.17041 10.45427 1.000 34.93516 703 LEU A N 1
ATOM 6470 C CA . LEU A 1 431 ? 6.09913 -49.89677 11.11782 1.000 36.91729 703 LEU A CA 1
ATOM 6471 C C . LEU A 1 431 ? 4.69488 -49.40664 10.79722 1.000 36.06397 703 LEU A C 1
ATOM 6472 O O . LEU A 1 431 ? 4.03100 -49.90838 9.88817 1.000 35.41926 703 LEU A O 1
ATOM 6488 N N . SER A 1 432 ? 4.22992 -48.44170 11.58204 1.000 39.37996 704 SER A N 1
ATOM 6489 C CA . SER A 1 432 ? 2.85163 -47.96898 11.49997 1.000 39.82434 704 SER A CA 1
ATOM 6490 C C . SER A 1 432 ? 2.81213 -46.45487 11.37456 1.000 36.11258 704 SER A C 1
ATOM 6491 O O . SER A 1 432 ? 3.55275 -45.75154 12.06581 1.000 43.64541 704 SER A O 1
ATOM 6499 N N . ILE A 1 433 ? 1.94323 -45.96374 10.48163 1.000 35.53050 705 ILE A N 1
ATOM 6500 C CA . ILE A 1 433 ? 1.84986 -44.54795 10.14072 1.000 35.91535 705 ILE A CA 1
ATOM 6501 C C . ILE A 1 433 ? 0.41757 -44.12533 10.43158 1.000 40.85952 705 ILE A C 1
ATOM 6502 O O . ILE A 1 433 ? -0.49007 -44.40045 9.63402 1.000 42.54132 705 ILE A O 1
ATOM 6518 N N . TRP A 1 434 ? 0.21509 -43.42541 11.56134 1.000 42.48221 706 TRP A N 1
ATOM 6519 C CA . TRP A 1 434 ? -1.09702 -42.99742 12.03178 1.000 42.71035 706 TRP A CA 1
ATOM 6520 C C . TRP A 1 434 ? -1.24108 -41.48775 11.92260 1.000 43.59881 706 TRP A C 1
ATOM 6521 O O . TRP A 1 434 ? -0.26421 -40.76530 12.14868 1.000 42.52164 706 TRP A O 1
ATOM 6542 N N . PRO A 1 435 ? -2.43032 -40.97436 11.60032 1.000 46.76563 707 PRO A N 1
ATOM 6543 C CA . PRO A 1 435 ? -2.59528 -39.50793 11.54544 1.000 49.90302 707 PRO A CA 1
ATOM 6544 C C . PRO A 1 435 ? -2.90802 -38.87615 12.89941 1.000 45.43659 707 PRO A C 1
ATOM 6545 O O . PRO A 1 435 ? -2.14696 -38.02207 13.37540 1.000 50.25295 707 PRO A O 1
ATOM 6556 N N . ASP A 1 436 ? -4.03218 -39.25894 13.51495 1.000 47.29135 708 ASP A N 1
ATOM 6557 C CA . ASP A 1 436 ? -4.46084 -38.75248 14.82482 1.000 53.18462 708 ASP A CA 1
ATOM 6558 C C . ASP A 1 436 ? -4.84506 -37.27569 14.80502 1.000 46.13072 708 ASP A C 1
ATOM 6559 O O . ASP A 1 436 ? -5.81562 -36.86857 15.44859 1.000 43.77927 708 ASP A O 1
ATOM 6568 N N . ASN A 1 437 ? -4.09167 -36.45987 14.08108 1.000 45.12222 709 ASN A N 1
ATOM 6569 C CA . ASN A 1 437 ? -4.47544 -35.07696 13.80953 1.000 51.32389 709 ASN A CA 1
ATOM 6570 C C . ASN A 1 437 ? -4.01575 -34.75372 12.39338 1.000 45.99634 709 ASN A C 1
ATOM 6571 O O . ASN A 1 437 ? -2.81352 -34.71328 12.12737 1.000 44.20391 709 ASN A O 1
ATOM 6582 N N . GLY A 1 438 ? -4.96613 -34.52090 11.49213 1.000 53.60485 710 GLY A N 1
ATOM 6583 C CA . GLY A 1 438 ? -4.65254 -34.36413 10.08513 1.000 51.91036 710 GLY A CA 1
ATOM 6584 C C . GLY A 1 438 ? -4.05156 -33.03553 9.68064 1.000 56.17027 710 GLY A C 1
ATOM 6585 O O . GLY A 1 438 ? -3.56447 -32.92135 8.55140 1.000 54.33070 710 GLY A O 1
ATOM 6589 N N . VAL A 1 439 ? -4.07112 -32.03282 10.55805 1.000 52.82867 711 VAL A N 1
ATOM 6590 C CA . VAL A 1 439 ? -3.51751 -30.72267 10.23791 1.000 51.35218 711 VAL A CA 1
ATOM 6591 C C . VAL A 1 439 ? -2.22020 -30.43527 10.96954 1.000 51.43329 711 VAL A C 1
ATOM 6592 O O . VAL A 1 439 ? -1.55581 -29.43805 10.64344 1.000 58.46045 711 VAL A O 1
ATOM 6605 N N . LYS A 1 440 ? -1.83738 -31.25259 11.95203 1.000 54.75331 712 LYS A N 1
ATOM 6606 C CA . LYS A 1 440 ? -0.60507 -30.97763 12.68614 1.000 48.93058 712 LYS A CA 1
ATOM 6607 C C . LYS A 1 440 ? 0.61946 -31.20380 11.81094 1.000 49.73003 712 LYS A C 1
ATOM 6608 O O . LYS A 1 440 ? 1.63970 -30.52818 11.97934 1.000 45.43608 712 LYS A O 1
ATOM 6627 N N . GLN A 1 441 ? 0.54122 -32.14748 10.87859 1.000 53.81856 713 GLN A N 1
ATOM 6628 C CA . GLN A 1 441 ? 1.58980 -32.37880 9.90052 1.000 45.98727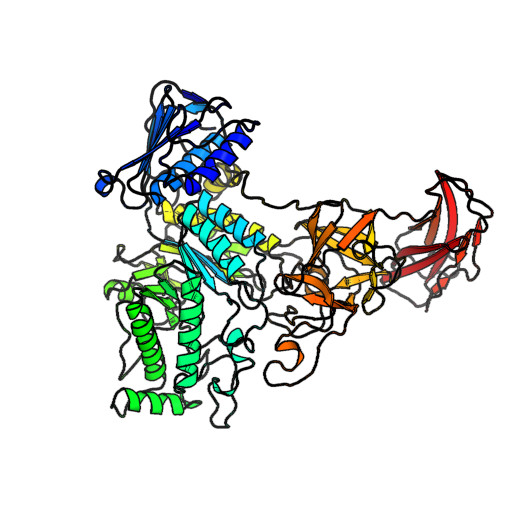 713 GLN A CA 1
ATOM 6629 C C . GLN A 1 441 ? 0.95442 -32.51621 8.52710 1.000 49.51576 713 GLN A C 1
ATOM 6630 O O . GLN A 1 441 ? -0.20816 -32.91242 8.40777 1.000 48.28641 713 GLN A O 1
ATOM 6644 N N . THR A 1 442 ? 1.72619 -32.18527 7.49237 1.000 51.03803 714 THR A N 1
ATOM 6645 C CA . THR A 1 442 ? 1.33624 -32.46724 6.12102 1.000 44.67240 714 THR A CA 1
ATOM 6646 C C . THR A 1 442 ? 1.84963 -33.85057 5.72252 1.000 44.33937 714 THR A C 1
ATOM 6647 O O . THR A 1 442 ? 2.73579 -34.42324 6.36465 1.000 43.30469 714 THR A O 1
ATOM 6658 N N . GLU A 1 443 ? 1.26915 -34.39569 4.65370 1.000 49.31589 715 GLU A N 1
ATOM 6659 C CA . GLU A 1 443 ? 1.72677 -35.69925 4.18439 1.000 46.36346 715 GLU A CA 1
ATOM 6660 C C . GLU A 1 443 ? 3.17392 -35.63719 3.70886 1.000 40.41519 715 GLU A C 1
ATOM 6661 O O . GLU A 1 443 ? 3.90993 -36.62613 3.81952 1.000 43.29703 715 GLU A O 1
ATOM 6673 N N . ASN A 1 444 ? 3.60130 -34.49310 3.16979 1.000 42.88917 716 ASN A N 1
ATOM 6674 C CA . ASN A 1 444 ? 4.99090 -34.38277 2.74932 1.000 48.58049 716 ASN A CA 1
ATOM 6675 C C . ASN A 1 444 ? 5.92124 -34.37760 3.94890 1.000 42.45766 716 ASN A C 1
ATOM 6676 O O . ASN A 1 444 ? 7.07850 -34.77578 3.82761 1.000 39.24519 716 ASN A O 1
ATOM 6687 N N . GLU A 1 445 ? 5.43997 -33.92682 5.11095 1.000 44.50219 717 GLU A N 1
ATOM 6688 C CA . GLU A 1 445 ? 6.23139 -34.04867 6.33075 1.000 40.92188 717 GLU A CA 1
ATOM 6689 C C . GLU A 1 445 ? 6.33760 -35.50357 6.77073 1.000 38.18683 717 GLU A C 1
ATOM 6690 O O . GLU A 1 445 ? 7.41003 -35.96005 7.17875 1.000 38.99549 717 GLU A O 1
ATOM 6702 N N . VAL A 1 446 ? 5.24767 -36.25740 6.65302 1.000 38.17717 718 VAL A N 1
ATOM 6703 C CA . VAL A 1 446 ? 5.26367 -37.65976 7.05381 1.000 39.00874 718 VAL A CA 1
ATOM 6704 C C . VAL A 1 446 ? 6.25900 -38.44943 6.22000 1.000 39.17353 718 VAL A C 1
ATOM 6705 O O . VAL A 1 446 ? 7.00928 -39.27582 6.75563 1.000 36.38342 718 VAL A O 1
ATOM 6718 N N . GLU A 1 447 ? 6.27422 -38.22296 4.89655 1.000 37.59579 719 GLU A N 1
ATOM 6719 C CA . GLU A 1 447 ? 7.18423 -38.97239 4.02949 1.000 41.64996 719 GLU A CA 1
ATOM 6720 C C . GLU A 1 447 ? 8.63240 -38.71995 4.40595 1.000 36.90211 719 GLU A C 1
ATOM 6721 O O . GLU A 1 447 ? 9.47653 -39.61181 4.24468 1.000 38.47637 719 GLU A O 1
ATOM 6733 N N . ALA A 1 448 ? 8.93411 -37.52505 4.92478 1.000 36.44099 720 ALA A N 1
ATOM 6734 C CA . ALA A 1 448 ? 10.26313 -37.25579 5.45426 1.000 37.09300 720 ALA A CA 1
ATOM 6735 C C . ALA A 1 448 ? 10.43269 -37.85075 6.84575 1.000 40.73264 720 ALA A C 1
ATOM 6736 O O . ALA A 1 448 ? 11.50960 -38.36132 7.17400 1.000 34.81348 720 ALA A O 1
ATOM 6743 N N . ASP A 1 449 ? 9.37693 -37.79450 7.66664 1.000 37.84464 721 ASP A N 1
ATOM 6744 C CA . ASP A 1 449 ? 9.46414 -38.23819 9.06201 1.000 36.26516 721 ASP A CA 1
ATOM 6745 C C . ASP A 1 449 ? 9.86538 -39.70919 9.15011 1.000 39.06112 721 ASP A C 1
ATOM 6746 O O . ASP A 1 449 ? 10.70141 -40.08963 9.98497 1.000 34.84539 721 ASP A O 1
ATOM 6755 N N . VAL A 1 450 ? 9.30267 -40.54662 8.26884 1.000 40.45071 722 VAL A N 1
ATOM 6756 C CA . VAL A 1 450 ? 9.50475 -41.99405 8.36339 1.000 32.45851 722 VAL A CA 1
ATOM 6757 C C . VAL A 1 450 ? 10.78211 -42.46405 7.69299 1.000 33.86532 722 VAL A C 1
ATOM 6758 O O . VAL A 1 450 ? 11.03898 -43.67597 7.64399 1.000 34.26353 722 VAL A O 1
ATOM 6771 N N . TYR A 1 451 ? 11.59284 -41.54497 7.17150 1.000 36.10799 723 TYR A N 1
ATOM 6772 C CA . TYR A 1 451 ? 12.73220 -41.93722 6.33800 1.000 37.79255 723 TYR A CA 1
ATOM 6773 C C . TYR A 1 451 ? 13.62870 -42.95105 7.04652 1.000 38.90173 723 TYR A C 1
ATOM 6774 O O . TYR A 1 451 ? 13.90224 -44.03788 6.52148 1.000 34.67755 723 TYR A O 1
ATOM 6792 N N . GLU A 1 452 ? 14.05060 -42.64470 8.27430 1.000 36.16521 724 GLU A N 1
ATOM 6793 C CA . GLU A 1 452 ? 15.00884 -43.53820 8.92301 1.000 26.35453 724 GLU A CA 1
ATOM 6794 C C . GLU A 1 452 ? 14.37074 -44.86227 9.29416 1.000 32.24012 724 GLU A C 1
ATOM 6795 O O . GLU A 1 452 ? 15.00038 -45.92120 9.15716 1.000 33.17699 724 GLU A O 1
ATOM 6807 N N . ALA A 1 453 ? 13.12129 -44.82947 9.74765 1.000 35.21287 725 ALA A N 1
ATOM 6808 C CA . ALA A 1 453 ? 12.48747 -46.05897 10.20732 1.000 34.74392 725 ALA A CA 1
ATOM 6809 C C . ALA A 1 453 ? 12.20440 -47.01234 9.05612 1.000 38.87241 725 ALA A C 1
ATOM 6810 O O . ALA A 1 453 ? 12.23500 -48.24545 9.23890 1.000 34.45640 725 ALA A O 1
ATOM 6817 N N . MET A 1 454 ? 11.88324 -46.48276 7.86947 1.000 33.05286 726 MET A N 1
ATOM 6818 C CA . MET A 1 454 ? 11.68482 -47.38523 6.74152 1.000 30.00394 726 MET A CA 1
ATOM 6819 C C . MET A 1 454 ? 12.94888 -48.18981 6.47738 1.000 30.94638 726 MET A C 1
ATOM 6820 O O . MET A 1 454 ? 12.89176 -49.40108 6.23772 1.000 36.23750 726 MET A O 1
ATOM 6834 N N . ARG A 1 455 ? 14.10861 -47.53952 6.54469 1.000 29.41652 727 ARG A N 1
ATOM 6835 C CA . ARG A 1 455 ? 15.35231 -48.24847 6.26069 1.000 32.22205 727 ARG A CA 1
ATOM 6836 C C . ARG A 1 455 ? 15.66805 -49.25396 7.35547 1.000 34.84754 727 ARG A C 1
ATOM 6837 O O . ARG A 1 455 ? 16.08384 -50.38445 7.07602 1.000 32.19391 727 ARG A O 1
ATOM 6858 N N . TYR A 1 456 ? 15.47875 -48.85876 8.61274 1.000 33.25538 728 TYR A N 1
ATOM 6859 C CA . TYR A 1 456 ? 15.76016 -49.76294 9.72431 1.000 32.63850 728 TYR A CA 1
ATOM 6860 C C . TYR A 1 456 ? 14.88602 -51.00816 9.65652 1.000 29.71759 728 TYR A C 1
ATOM 6861 O O . TYR A 1 456 ? 15.37443 -52.13637 9.79503 1.000 32.23013 728 TYR A O 1
ATOM 6879 N N . VAL A 1 457 ? 13.58254 -50.82670 9.43457 1.000 33.30839 729 VAL A N 1
ATOM 6880 C CA . VAL A 1 457 ? 12.68925 -51.98115 9.36855 1.000 31.36646 729 VAL A CA 1
ATOM 6881 C C . VAL A 1 457 ? 13.01770 -52.83197 8.14917 1.000 34.80725 729 VAL A C 1
ATOM 6882 O O . VAL A 1 457 ? 13.00617 -54.06576 8.21256 1.000 32.26351 729 VAL A O 1
ATOM 6895 N N . ALA A 1 458 ? 13.31432 -52.18820 7.01547 1.000 32.77843 730 ALA A N 1
ATOM 6896 C CA . ALA A 1 458 ? 13.71178 -52.94091 5.83162 1.000 34.18243 730 ALA A CA 1
ATOM 6897 C C . ALA A 1 458 ? 14.92661 -53.80061 6.13425 1.000 29.63312 730 ALA A C 1
ATOM 6898 O O . ALA A 1 458 ? 14.99634 -54.96484 5.72978 1.000 33.20621 730 ALA A O 1
ATOM 6905 N N . GLN A 1 459 ? 15.89078 -53.24279 6.86913 1.000 33.19662 731 GLN A N 1
ATOM 6906 C CA . GLN A 1 459 ? 17.10857 -53.98451 7.18202 1.000 30.50604 7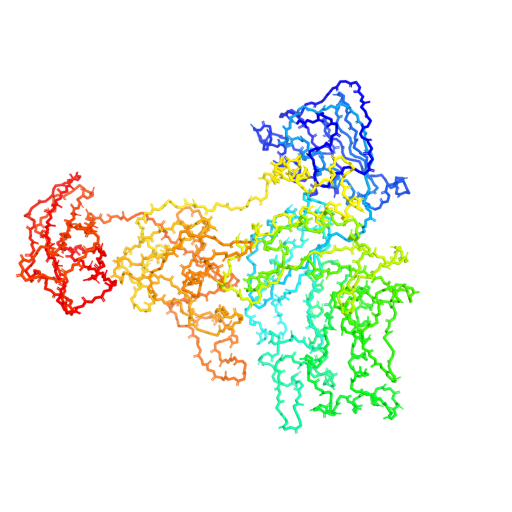31 GLN A CA 1
ATOM 6907 C C . GLN A 1 459 ? 16.81533 -55.18996 8.07377 1.000 34.01195 731 GLN A C 1
ATOM 6908 O O . GLN A 1 459 ? 17.23884 -56.31510 7.77727 1.000 32.64122 731 GLN A O 1
ATOM 6922 N N . ILE A 1 460 ? 16.11351 -54.98272 9.19105 1.000 33.98552 732 ILE A N 1
ATOM 6923 C CA . ILE A 1 460 ? 15.97293 -56.09993 10.11260 1.000 33.14580 732 ILE A CA 1
ATOM 6924 C C . ILE A 1 460 ? 15.00974 -57.16227 9.60600 1.000 33.56203 732 ILE A C 1
ATOM 6925 O O . ILE A 1 460 ? 15.11810 -58.32279 10.01348 1.000 40.87375 732 ILE A O 1
ATOM 6941 N N . THR A 1 461 ? 14.05675 -56.80768 8.73590 1.000 39.41717 733 THR A N 1
ATOM 6942 C CA . THR A 1 461 ? 13.14170 -57.82220 8.21342 1.000 34.37403 733 THR A CA 1
ATOM 6943 C C . THR A 1 461 ? 13.73685 -58.60057 7.04350 1.000 36.23226 733 THR A C 1
ATOM 6944 O O . THR A 1 461 ? 13.46318 -59.79523 6.90942 1.000 36.17544 733 THR A O 1
ATOM 6955 N N . TRP A 1 462 ? 14.55125 -57.96661 6.19649 1.000 36.41298 734 TRP A N 1
ATOM 6956 C CA . TRP A 1 462 ? 15.21285 -58.72626 5.13732 1.000 39.68081 734 TRP A CA 1
ATOM 6957 C C . TRP A 1 462 ? 16.40395 -59.50192 5.68404 1.000 33.11549 734 TRP A C 1
ATOM 6958 O O . TRP A 1 462 ? 16.53317 -60.71528 5.45923 1.000 35.62974 734 TRP A O 1
ATOM 6979 N N . GLY A 1 463 ? 17.27635 -58.82128 6.42646 1.000 36.58852 735 GLY A N 1
ATOM 6980 C CA . GLY A 1 463 ? 18.46632 -59.47979 6.93062 1.000 39.75909 735 GLY A CA 1
ATOM 6981 C C . GLY A 1 463 ? 18.25824 -60.31176 8.17232 1.000 36.99360 735 GLY A C 1
ATOM 6982 O O . GLY A 1 463 ? 19.10422 -61.16058 8.47986 1.000 37.60060 735 GLY A O 1
ATOM 6986 N N . GLY A 1 464 ? 17.15450 -60.09493 8.88766 1.000 38.11591 736 GLY A N 1
ATOM 6987 C CA . GLY A 1 464 ? 16.93956 -60.75009 10.15958 1.000 38.46004 736 GLY A CA 1
ATOM 6988 C C . GLY A 1 464 ? 17.66845 -60.11334 11.31765 1.000 46.90768 736 GLY A C 1
ATOM 6989 O O . GLY A 1 464 ? 17.64642 -60.66126 12.42371 1.000 49.28054 736 GLY A O 1
ATOM 6993 N N . GLY A 1 465 ? 18.30943 -58.97331 11.09830 1.000 43.31544 737 GLY A N 1
ATOM 6994 C CA . GLY A 1 465 ? 19.08845 -58.31635 12.12747 1.000 39.69077 737 GLY A CA 1
ATOM 6995 C C . GLY A 1 465 ? 19.89545 -57.19509 11.49876 1.000 43.24117 737 GLY A C 1
ATOM 6996 O O . GLY A 1 465 ? 19.64020 -56.79659 10.36463 1.000 38.57754 737 GLY A O 1
ATOM 7000 N N . ASN A 1 466 ? 20.87567 -56.70685 12.23917 1.000 39.16757 738 ASN A N 1
ATOM 7001 C CA . ASN A 1 466 ? 21.70001 -55.61707 11.75369 1.000 34.00679 738 ASN A CA 1
ATOM 7002 C C . ASN A 1 466 ? 22.80868 -56.15629 10.86978 1.000 33.84053 738 ASN A C 1
ATOM 7003 O O . ASN A 1 466 ? 23.21959 -57.30456 11.00680 1.000 42.87543 738 ASN A O 1
ATOM 7014 N N . PRO A 1 467 ? 23.32351 -55.33519 9.95651 1.000 38.80204 739 PRO A N 1
ATOM 7015 C CA . PRO A 1 467 ? 24.45502 -55.78307 9.13363 1.000 38.65448 739 PRO A CA 1
ATOM 7016 C C . PRO A 1 467 ? 25.66182 -56.07181 10.01171 1.000 47.29960 739 PRO A C 1
ATOM 7017 O O . PRO A 1 467 ? 25.92649 -55.36938 10.99276 1.000 40.57224 739 PRO A O 1
ATOM 7028 N N . ALA A 1 468 ? 26.39125 -57.13303 9.66467 1.000 43.30282 740 ALA A N 1
ATOM 7029 C CA . ALA A 1 468 ? 27.49783 -57.56308 10.51053 1.000 52.74841 740 ALA A CA 1
ATOM 7030 C C . ALA A 1 468 ? 28.60018 -56.51621 10.61138 1.000 49.68084 740 ALA A C 1
ATOM 7031 O O . ALA A 1 468 ? 29.35296 -56.52474 11.58610 1.000 49.37570 740 ALA A O 1
ATOM 7038 N N . ASP A 1 469 ? 28.72132 -55.61882 9.63846 1.000 44.17150 741 ASP A N 1
ATOM 7039 C CA . ASP A 1 469 ? 29.81699 -54.65861 9.61853 1.000 41.86050 741 ASP A CA 1
ATOM 7040 C C . ASP A 1 469 ? 29.42542 -53.29670 10.17407 1.000 48.07161 741 ASP A C 1
ATOM 7041 O O . ASP A 1 469 ? 30.23920 -52.36463 10.12473 1.000 44.87440 741 ASP A O 1
ATOM 7050 N N . ASN A 1 470 ? 28.20836 -53.15627 10.71564 1.000 45.83648 742 ASN A N 1
ATOM 7051 C CA . ASN A 1 470 ? 27.75064 -51.90674 11.32167 1.000 40.21070 742 ASN A CA 1
ATOM 7052 C C . ASN A 1 470 ? 27.39042 -52.17786 12.78508 1.000 41.70336 742 ASN A C 1
ATOM 7053 O O . ASN A 1 470 ? 26.21018 -52.37661 13.12949 1.000 37.48309 742 ASN A O 1
ATOM 7064 N N . PRO A 1 471 ? 28.37545 -52.18530 13.67844 1.000 42.27326 743 PRO A N 1
ATOM 7065 C CA . PRO A 1 471 ? 28.06363 -52.52363 15.08536 1.000 43.28034 743 PRO A CA 1
ATOM 7066 C C . PRO A 1 471 ? 27.01118 -51.63265 15.72307 1.000 40.92655 743 PRO A C 1
ATOM 7067 O O . PRO A 1 471 ? 26.15777 -52.13253 16.47199 1.000 40.85634 743 PRO A O 1
ATOM 7078 N N . THR A 1 472 ? 27.05358 -50.32355 15.46280 1.000 38.51323 744 THR A N 1
ATOM 7079 C CA . THR A 1 472 ? 26.14483 -49.37423 16.08320 1.000 38.41375 744 THR A CA 1
ATOM 7080 C C . THR A 1 472 ? 25.26920 -48.70554 15.03691 1.000 46.23423 744 THR A C 1
ATOM 7081 O O . THR A 1 472 ? 25.58516 -48.70138 13.84139 1.000 40.94472 744 THR A O 1
ATOM 7092 N N . TYR A 1 473 ? 24.18433 -48.07922 15.50976 1.000 39.45831 745 TYR A N 1
ATOM 7093 C CA . TYR A 1 473 ? 23.30845 -47.36959 14.58616 1.000 38.86862 745 TYR A CA 1
ATOM 7094 C C . TYR A 1 473 ? 24.05169 -46.23564 13.89454 1.000 45.06318 745 TYR A C 1
ATOM 7095 O O . TYR A 1 473 ? 23.78499 -45.92578 12.72971 1.000 38.78402 745 TYR A O 1
ATOM 7113 N N . ALA A 1 474 ? 24.94896 -45.55791 14.61561 1.000 40.61844 746 ALA A N 1
ATOM 7114 C CA . ALA A 1 474 ? 25.74678 -44.50196 13.98632 1.000 39.27634 746 ALA A CA 1
ATOM 7115 C C . ALA A 1 474 ? 26.50898 -45.02770 12.77204 1.000 41.79740 746 ALA A C 1
ATOM 7116 O O . ALA A 1 474 ? 26.57922 -44.35667 11.73592 1.000 43.08484 746 ALA A O 1
ATOM 7123 N N . ASP A 1 475 ? 27.08310 -46.22983 12.87241 1.000 39.76927 747 ASP A N 1
ATOM 7124 C CA . ASP A 1 475 ? 27.75791 -46.81259 11.71575 1.000 37.35723 747 ASP A CA 1
ATOM 7125 C C . ASP A 1 475 ? 26.76892 -47.10375 10.59445 1.000 45.06762 747 ASP A C 1
ATOM 7126 O O . ASP A 1 475 ? 27.01520 -46.76444 9.43068 1.000 42.40828 747 ASP A O 1
ATOM 7135 N N . PHE A 1 476 ? 25.65732 -47.76942 10.91893 1.000 39.64948 748 PHE A N 1
ATOM 7136 C CA . PHE A 1 476 ? 24.62120 -48.02872 9.91756 1.000 37.61043 748 PHE A CA 1
ATOM 7137 C C . PHE A 1 476 ? 24.18838 -46.73833 9.23255 1.000 47.65276 748 PHE A C 1
ATOM 7138 O O . PHE A 1 476 ? 24.02572 -46.69470 8.00306 1.000 36.52212 748 PHE A O 1
ATOM 7155 N N . LYS A 1 477 ? 24.00059 -45.67026 10.01484 1.000 38.88870 749 LYS A N 1
ATOM 7156 C CA . LYS A 1 477 ? 23.54739 -44.41042 9.43964 1.000 40.97278 749 LYS A CA 1
ATOM 7157 C C . LYS A 1 477 ? 24.62660 -43.76052 8.57772 1.000 43.24467 749 LYS A C 1
ATOM 7158 O O . LYS A 1 477 ? 24.33401 -43.24362 7.49327 1.000 42.38980 749 LYS A O 1
ATOM 7177 N N . GLU A 1 478 ? 25.86924 -43.75168 9.05009 1.000 41.71309 750 GLU A N 1
ATOM 7178 C CA . GLU A 1 478 ? 26.94213 -43.09760 8.30745 1.000 44.16818 750 GLU A CA 1
ATOM 7179 C C . GLU A 1 478 ? 27.28026 -43.86635 7.04131 1.000 48.96856 750 GLU A C 1
ATOM 7180 O O . GLU A 1 478 ? 27.48959 -43.26512 5.97811 1.000 45.76711 750 GLU A O 1
ATOM 7192 N N . LYS A 1 479 ? 27.35315 -45.19037 7.13114 1.000 41.31153 751 LYS A N 1
ATOM 7193 C CA . LYS A 1 479 ? 27.83728 -45.98084 6.00984 1.000 41.09039 751 LYS A CA 1
ATOM 7194 C C . LYS A 1 479 ? 26.74141 -46.40032 5.04375 1.000 43.48341 751 LYS A C 1
ATOM 7195 O O . LYS A 1 479 ? 27.05061 -46.73651 3.89275 1.000 43.48232 751 LYS A O 1
ATOM 7214 N N . ARG A 1 480 ? 25.47424 -46.36769 5.46003 1.000 33.49704 752 ARG A N 1
ATOM 7215 C CA . ARG A 1 480 ? 24.41460 -46.85507 4.58763 1.000 37.62524 752 ARG A CA 1
ATOM 7216 C C . ARG A 1 480 ? 23.33000 -45.80647 4.39360 1.000 43.71152 752 ARG A C 1
ATOM 7217 O O . ARG A 1 480 ? 23.09666 -45.36179 3.25918 1.000 41.30278 752 ARG A O 1
ATOM 7238 N N . VAL A 1 481 ? 22.68347 -45.38737 5.48135 1.000 39.09893 753 VAL A N 1
ATOM 7239 C CA . VAL A 1 481 ? 21.53385 -44.49631 5.36196 1.000 36.22161 753 VAL A CA 1
ATOM 7240 C C . VAL A 1 481 ? 21.93075 -43.20105 4.66827 1.000 41.94230 753 VAL A C 1
ATOM 7241 O O . VAL A 1 481 ? 21.24405 -42.73717 3.74608 1.000 45.58557 753 VAL A O 1
ATOM 7254 N N . ASP A 1 482 ? 23.06542 -42.62555 5.05831 1.000 38.16102 754 ASP A N 1
ATOM 7255 C CA . ASP A 1 482 ? 23.49292 -41.36510 4.47530 1.000 44.58537 754 ASP A CA 1
ATOM 7256 C C . ASP A 1 482 ? 24.10555 -41.52574 3.08945 1.000 40.06298 754 ASP A C 1
ATOM 7257 O O . ASP A 1 482 ? 24.33168 -40.51638 2.42156 1.000 49.69882 754 ASP A O 1
ATOM 7266 N N . LYS A 1 483 ? 24.40833 -42.75330 2.65414 1.000 42.60204 755 LYS A N 1
ATOM 7267 C CA . LYS A 1 483 ? 25.07634 -42.97397 1.37475 1.000 38.53522 755 LYS A CA 1
ATOM 7268 C C . LYS A 1 483 ? 24.13907 -43.46277 0.27758 1.000 45.27254 755 LYS A C 1
ATOM 7269 O O . LYS A 1 483 ? 24.44735 -43.28463 -0.90757 1.000 43.49205 755 LYS A O 1
ATOM 7288 N N . VAL A 1 484 ? 23.01909 -44.07673 0.63169 1.000 42.18934 756 VAL A N 1
ATOM 7289 C CA . VAL A 1 484 ? 22.10346 -44.66868 -0.33808 1.000 41.99904 756 VAL A CA 1
ATOM 7290 C C . VAL A 1 484 ? 21.00157 -43.64415 -0.58115 1.000 43.08137 756 VAL A C 1
ATOM 7291 O O . VAL A 1 484 ? 20.09437 -43.47536 0.23718 1.000 36.77128 756 VAL A O 1
ATOM 7304 N N . LYS A 1 485 ? 21.08274 -42.94826 -1.70574 1.000 35.64819 757 LYS A N 1
ATOM 7305 C CA . LYS A 1 485 ? 19.99943 -42.06877 -2.11264 1.000 36.61268 757 LYS A CA 1
ATOM 7306 C C . LYS A 1 485 ? 18.77975 -42.88632 -2.53862 1.000 29.75150 757 LYS A C 1
ATOM 7307 O O . LYS A 1 485 ? 18.85826 -44.08228 -2.79441 1.000 34.26043 757 LYS A O 1
ATOM 7326 N N . ARG A 1 486 ? 17.62383 -42.23861 -2.53299 1.000 33.83243 758 ARG A N 1
ATOM 7327 C CA . ARG A 1 486 ? 16.41940 -42.86803 -3.04483 1.000 29.59040 758 ARG A CA 1
ATOM 7328 C C . ARG A 1 486 ? 16.57616 -43.12843 -4.54487 1.000 30.12239 758 ARG A C 1
ATOM 7329 O O . ARG A 1 486 ? 17.46663 -42.58567 -5.21713 1.000 35.81767 758 ARG A O 1
ATOM 7350 N N . SER A 1 487 ? 15.73414 -44.00771 -5.06273 1.000 33.80833 759 SER A N 1
ATOM 7351 C CA . SER A 1 487 ? 15.66839 -44.18996 -6.50562 1.000 30.56726 759 SER A CA 1
ATOM 7352 C C . SER A 1 487 ? 15.45768 -42.83475 -7.17550 1.000 34.00738 759 SER A C 1
ATOM 7353 O O . SER A 1 487 ? 14.67434 -42.01503 -6.67936 1.000 39.33481 759 SER A O 1
ATOM 7361 N N . PRO A 1 488 ? 16.12143 -42.56332 -8.29803 1.000 36.53684 760 PRO A N 1
ATOM 7362 C CA . PRO A 1 488 ? 15.87922 -41.29004 -8.99712 1.000 37.57381 760 PRO A CA 1
ATOM 7363 C C . PRO A 1 488 ? 14.47728 -41.18313 -9.55976 1.000 38.01666 760 PRO A C 1
ATOM 7364 O O . PRO A 1 488 ? 14.07415 -40.09019 -9.96821 1.000 41.36753 760 PRO A O 1
ATOM 7375 N N . MET A 1 489 ? 13.72220 -42.27963 -9.58911 1.000 39.69073 761 MET A N 1
ATOM 7376 C CA . MET A 1 489 ? 12.33345 -42.26104 -10.02278 1.000 37.76562 761 MET A CA 1
ATOM 7377 C C . MET A 1 489 ? 11.35965 -42.10518 -8.86178 1.000 37.09386 761 MET A C 1
ATOM 7378 O O . MET A 1 489 ? 10.14466 -42.08193 -9.09288 1.000 40.15499 761 MET A O 1
ATOM 7392 N N . TRP A 1 490 ? 11.86299 -41.97515 -7.63025 1.000 37.98366 762 TRP A N 1
ATOM 7393 C CA . TRP A 1 490 ? 10.98769 -41.78623 -6.47459 1.000 37.81047 762 TRP A CA 1
ATOM 7394 C C . TRP A 1 490 ? 10.11767 -40.54981 -6.63734 1.000 41.22942 762 TRP A C 1
ATOM 7395 O O . TRP A 1 490 ? 8.88676 -40.62511 -6.55468 1.000 42.90708 762 TRP A O 1
ATOM 7416 N N . ASN A 1 491 ? 10.74528 -39.38786 -6.83217 1.000 38.49761 763 ASN A N 1
ATOM 7417 C CA . ASN A 1 491 ? 9.97897 -38.15526 -6.99270 1.000 42.29035 763 ASN A CA 1
ATOM 7418 C C . ASN A 1 491 ? 9.19613 -38.18765 -8.30499 1.000 49.18504 763 ASN A C 1
ATOM 7419 O O . ASN A 1 491 ? 9.70523 -38.62035 -9.33873 1.000 45.95551 763 ASN A O 1
ATOM 7430 N N . ASN A 1 492 ? 7.95198 -37.71575 -8.26482 1.000 43.56320 764 ASN A N 1
ATOM 7431 C CA . ASN A 1 492 ? 7.01685 -37.88073 -9.37004 1.000 47.04941 764 ASN A CA 1
ATOM 7432 C C . ASN A 1 492 ? 6.25974 -36.59653 -9.68156 1.000 54.30906 764 ASN A C 1
ATOM 7433 O O . ASN A 1 492 ? 5.26916 -36.63615 -10.40492 1.000 50.00743 764 ASN A O 1
ATOM 7444 N N . ILE A 1 493 ? 6.71413 -35.45473 -9.16952 1.000 51.11915 765 ILE A N 1
ATOM 7445 C CA . ILE A 1 493 ? 6.00818 -34.19369 -9.34269 1.000 51.42142 765 ILE A CA 1
ATOM 7446 C C . ILE A 1 493 ? 7.02137 -33.06048 -9.30574 1.000 53.87252 765 ILE A C 1
ATOM 7447 O O . ILE A 1 493 ? 8.08457 -33.16996 -8.68904 1.000 55.82658 765 ILE A O 1
ATOM 7463 N N . ASN A 1 494 ? 6.68192 -31.96545 -9.97781 1.000 51.14735 766 ASN A N 1
ATOM 7464 C CA . ASN A 1 494 ? 7.40492 -30.70511 -9.83910 1.000 61.29193 766 ASN A CA 1
ATOM 7465 C C . ASN A 1 494 ? 6.99012 -30.08713 -8.50885 1.000 57.60600 766 ASN A C 1
ATOM 7466 O O . ASN A 1 494 ? 5.86357 -29.59650 -8.37314 1.000 62.76833 766 ASN A O 1
ATOM 7477 N N . ARG A 1 495 ? 7.90099 -30.10632 -7.52578 1.000 58.01358 767 ARG A N 1
ATOM 7478 C CA . ARG A 1 495 ? 7.54107 -29.67208 -6.17613 1.000 54.57619 767 ARG A CA 1
ATOM 7479 C C . ARG A 1 495 ? 7.41854 -28.15711 -6.05937 1.000 61.65880 767 ARG A C 1
ATOM 7480 O O . ARG A 1 495 ? 6.87860 -27.66704 -5.06330 1.000 57.59778 767 ARG A O 1
ATOM 7501 N N . LYS A 1 496 ? 7.92616 -27.40490 -7.03872 1.000 66.55666 768 LYS A N 1
ATOM 7502 C CA . LYS A 1 496 ? 7.86583 -25.94159 -7.01661 1.000 64.74571 768 LYS A CA 1
ATOM 7503 C C . LYS A 1 496 ? 7.77763 -25.43641 -8.44861 1.000 71.23951 768 LYS A C 1
ATOM 7504 O O . LYS A 1 496 ? 8.74191 -24.89445 -9.00101 1.000 71.55045 768 LYS A O 1
ATOM 7523 N N . PRO A 1 497 ? 6.62235 -25.61405 -9.09068 1.000 71.58709 769 PRO A N 1
ATOM 7524 C CA . PRO A 1 497 ? 6.50014 -25.14878 -10.48613 1.000 76.08714 769 PRO A CA 1
ATOM 7525 C C . PRO A 1 497 ? 6.73334 -23.65237 -10.63477 1.000 79.68246 769 PRO A C 1
ATOM 7526 O O . PRO A 1 497 ? 7.52141 -23.22219 -11.48820 1.000 76.54560 769 PRO A O 1
ATOM 7537 N N . LEU A 1 498 ? 6.06086 -22.84675 -9.82251 1.000 77.75020 770 LEU A N 1
ATOM 7538 C CA . LEU A 1 498 ? 6.13413 -21.39645 -9.90253 1.000 84.13597 770 LEU A CA 1
ATOM 7539 C C . LEU A 1 498 ? 7.04377 -20.85529 -8.81068 1.000 78.90389 770 LEU A C 1
ATOM 7540 O O . LEU A 1 498 ? 7.03354 -21.34422 -7.67896 1.000 72.84684 770 LEU A O 1
ATOM 7556 N N . GLU A 1 499 ? 7.83790 -19.85050 -9.15878 1.000 71.16848 771 GLU A N 1
ATOM 7557 C CA . GLU A 1 499 ? 8.69606 -19.20545 -8.17915 1.000 84.92685 771 GLU A CA 1
ATOM 7558 C C . GLU A 1 499 ? 7.89211 -18.21865 -7.33115 1.000 87.03193 771 GLU A C 1
ATOM 7559 O O . GLU A 1 499 ? 6.79080 -17.79616 -7.69271 1.000 88.95708 771 GLU A O 1
ATOM 7571 N N . ASP A 1 500 ? 8.45828 -17.85948 -6.18170 1.000 82.10089 772 ASP A N 1
ATOM 7572 C CA . ASP A 1 500 ? 7.80430 -16.90665 -5.29410 1.000 81.30825 772 ASP A CA 1
ATOM 7573 C C . ASP A 1 500 ? 7.62239 -15.57207 -6.00648 1.000 79.70599 772 ASP A C 1
ATOM 7574 O O . ASP A 1 500 ? 8.56783 -15.03500 -6.59060 1.000 78.37575 772 ASP A O 1
ATOM 7583 N N . GLY A 1 501 ? 6.40711 -15.03834 -5.95980 1.000 84.00630 773 GLY A N 1
ATOM 7584 C CA . GLY A 1 501 ? 6.14634 -13.75432 -6.57437 1.000 77.83146 773 GLY A CA 1
ATOM 7585 C C . GLY A 1 501 ? 4.66102 -13.45726 -6.61941 1.000 87.50676 773 GLY A C 1
ATOM 7586 O O . GLY A 1 501 ? 3.85121 -14.13000 -5.97684 1.000 86.21679 773 GLY A O 1
ATOM 7590 N N . VAL A 1 502 ? 4.32508 -12.43264 -7.40499 1.000 85.83455 774 VAL A N 1
ATOM 7591 C CA . VAL A 1 502 ? 2.96058 -11.92975 -7.52823 1.000 86.54509 774 VAL A CA 1
ATOM 7592 C C . VAL A 1 502 ? 2.33124 -12.50775 -8.78840 1.000 88.38183 774 VAL A C 1
ATOM 7593 O O . VAL A 1 502 ? 2.91895 -12.43952 -9.87723 1.000 91.18101 774 VAL A O 1
ATOM 7606 N N . TYR A 1 503 ? 1.13237 -13.07018 -8.64286 1.000 96.43062 775 TYR A N 1
ATOM 7607 C CA . TYR A 1 503 ? 0.46619 -13.76529 -9.73211 1.000 98.22347 775 TYR A CA 1
ATOM 7608 C C . TYR A 1 503 ? -1.01938 -13.42614 -9.72912 1.000 102.38122 775 TYR A C 1
ATOM 7609 O O . TYR A 1 503 ? -1.56802 -12.93070 -8.74092 1.000 102.41503 775 TYR A O 1
ATOM 7627 N N . THR A 1 504 ? -1.66405 -13.70265 -10.85638 1.000 104.01669 776 THR A N 1
ATOM 7628 C CA . THR A 1 504 ? -3.11299 -13.67535 -10.97390 1.000 98.96655 776 THR A CA 1
ATOM 7629 C C . THR A 1 504 ? -3.64521 -15.10693 -10.97476 1.000 95.50668 776 THR A C 1
ATOM 7630 O O . THR A 1 504 ? -2.92483 -16.06151 -11.27625 1.000 98.28749 776 THR A O 1
ATOM 7641 N N . ILE A 1 505 ? -4.92417 -15.24767 -10.63552 1.000 93.48742 777 ILE A N 1
ATOM 7642 C CA . ILE A 1 505 ? -5.57676 -16.55160 -10.55436 1.000 85.73462 777 ILE A CA 1
ATOM 7643 C C . ILE A 1 505 ? -6.96037 -16.43179 -11.17765 1.000 93.10881 777 ILE A C 1
ATOM 7644 O O . ILE A 1 505 ? -7.73684 -15.54296 -10.81101 1.000 95.92176 777 ILE A O 1
ATOM 7660 N N . ALA A 1 506 ? -7.26911 -17.32630 -12.11450 1.000 89.02709 778 ALA A N 1
ATOM 7661 C CA . ALA A 1 506 ? -8.50814 -17.24167 -12.87534 1.000 88.24573 778 ALA A CA 1
ATOM 7662 C C . ALA A 1 506 ? -8.83297 -18.61394 -13.44828 1.000 92.80017 778 ALA A C 1
ATOM 7663 O O . ALA A 1 506 ? -8.07392 -19.57268 -13.28713 1.000 99.22702 778 ALA A O 1
ATOM 7670 N N . GLN A 1 507 ? -9.97596 -18.69836 -14.13141 1.000 94.79933 779 GLN A N 1
ATOM 7671 C CA . GLN A 1 507 ? -10.29870 -19.88581 -14.90557 1.000 103.08045 779 GLN A CA 1
ATOM 7672 C C . GLN A 1 507 ? -9.72334 -19.75514 -16.30928 1.000 106.81572 779 GLN A C 1
ATOM 7673 O O . GLN A 1 507 ? -9.45401 -18.64430 -16.78114 1.000 96.81452 779 GLN A O 1
ATOM 7687 N N . PRO A 1 508 ? -9.51120 -20.87296 -17.00510 1.000 106.46325 780 PRO A N 1
ATOM 7688 C CA . PRO A 1 508 ? -9.13082 -20.79155 -18.42671 1.000 101.26603 780 PRO A CA 1
ATOM 7689 C C . PRO A 1 508 ? -10.14195 -19.97186 -19.21469 1.000 109.23636 780 PRO A C 1
ATOM 7690 O O . PRO A 1 508 ? -11.30913 -20.34781 -19.34325 1.000 114.97571 780 PRO A O 1
ATOM 7701 N N . ASP A 1 509 ? -9.68265 -18.83747 -19.74038 1.000 102.93153 781 ASP A N 1
ATOM 7702 C CA . ASP A 1 509 ? -10.52541 -17.92984 -20.51729 1.000 93.77325 781 ASP A CA 1
ATOM 7703 C C . ASP A 1 509 ? -11.78355 -17.55244 -19.73507 1.000 99.09812 781 ASP A C 1
ATOM 7704 O O . ASP A 1 509 ? -12.90985 -17.62047 -20.23707 1.000 97.75000 781 ASP A O 1
ATOM 7713 N N . GLY A 1 510 ? -11.57946 -17.14029 -18.48538 1.000 102.06792 782 GLY A N 1
ATOM 7714 C CA . GLY A 1 510 ? -12.69017 -16.79314 -17.62209 1.000 106.64246 782 GLY A CA 1
ATOM 7715 C C . GLY A 1 510 ? -12.36317 -15.74395 -16.58172 1.000 103.55934 782 GLY A C 1
ATOM 7716 O O . GLY A 1 510 ? -11.32189 -15.08306 -16.65972 1.000 97.20430 782 GLY A O 1
ATOM 7720 N N . LYS A 1 511 ? -13.24953 -15.59033 -15.59941 1.000 101.45601 783 LYS A N 1
ATOM 7721 C CA . LYS A 1 511 ? -13.06975 -14.58518 -14.56669 1.000 104.60541 783 LYS A CA 1
ATOM 7722 C C . LYS A 1 511 ? -11.90836 -14.95305 -13.64900 1.000 110.52046 783 LYS A C 1
ATOM 7723 O O . LYS A 1 511 ? -11.45350 -16.09908 -13.60193 1.000 114.14392 783 LYS A O 1
ATOM 7742 N N . ASP A 1 512 ? -11.43485 -13.95788 -12.90294 1.000 115.41438 784 ASP A N 1
ATOM 7743 C CA . ASP A 1 512 ? -10.35478 -14.15998 -11.95268 1.000 109.07355 784 ASP A CA 1
ATOM 7744 C C . ASP A 1 512 ? -10.91998 -14.59776 -10.59953 1.000 106.37365 784 ASP A C 1
ATOM 7745 O O . ASP A 1 512 ? -12.13038 -14.75520 -10.41816 1.000 105.10446 784 ASP A O 1
ATOM 7754 N N . LEU A 1 513 ? -10.02823 -14.78892 -9.63190 1.000 102.03308 785 LEU A N 1
ATOM 7755 C CA . LEU A 1 513 ? -10.38301 -15.26104 -8.29903 1.000 94.06116 785 LEU A CA 1
ATOM 7756 C C . LEU A 1 513 ? -10.07898 -14.16641 -7.28726 1.000 94.18982 785 LEU A C 1
ATOM 7757 O O . LEU A 1 513 ? -8.94507 -13.67831 -7.21590 1.000 98.51232 785 LEU A O 1
ATOM 7773 N N . GLN A 1 514 ? -11.08865 -13.78649 -6.50904 1.000 93.93726 786 GLN A N 1
ATOM 7774 C CA . GLN A 1 514 ? -10.93815 -12.79053 -5.45997 1.000 97.34749 786 GLN A CA 1
ATOM 7775 C C . GLN A 1 514 ? -11.42025 -13.38147 -4.14481 1.000 97.11536 786 GLN A C 1
ATOM 7776 O O . GLN A 1 514 ? -12.15197 -14.37511 -4.11528 1.000 98.37185 786 GLN A O 1
ATOM 7790 N N . LEU A 1 515 ? -11.00160 -12.74891 -3.05068 1.000 102.70186 787 LEU A N 1
ATOM 7791 C CA . LEU A 1 515 ? -11.24546 -13.30053 -1.72113 1.000 103.09361 787 LEU A CA 1
ATOM 7792 C C . LEU A 1 515 ? -11.24058 -12.16707 -0.70503 1.000 101.48794 787 LEU A C 1
ATOM 7793 O O . LEU A 1 515 ? -10.19934 -11.54350 -0.47822 1.000 95.78894 787 LEU A O 1
ATOM 7809 N N . SER A 1 516 ? -12.39896 -11.91049 -0.10085 1.000 106.90696 788 SER A N 1
ATOM 7810 C CA . SER A 1 516 ? -12.51699 -11.02780 1.05875 1.000 106.03468 788 SER A CA 1
ATOM 7811 C C . SER A 1 516 ? -13.50956 -11.68810 2.00565 1.000 105.64360 788 SER A C 1
ATOM 7812 O O . SER A 1 516 ? -14.71584 -11.68942 1.73790 1.000 105.36001 788 SER A O 1
ATOM 7820 N N . GLY A 1 517 ? -13.00785 -12.25734 3.09970 1.000 106.53083 789 GLY A N 1
ATOM 7821 C CA . GLY A 1 517 ? -13.83339 -13.09679 3.94456 1.000 103.48708 789 GLY A CA 1
ATOM 7822 C C . GLY A 1 517 ? -14.12940 -14.41054 3.25008 1.000 110.88413 789 GLY A C 1
ATOM 7823 O O . GLY A 1 517 ? -13.49235 -15.43006 3.53462 1.000 104.92907 789 GLY A O 1
ATOM 7827 N N . ASN A 1 518 ? -15.08693 -14.39565 2.32820 1.000 108.66146 790 ASN A N 1
ATOM 7828 C CA . ASN A 1 518 ? -15.35830 -15.52967 1.45933 1.000 105.35535 790 ASN A CA 1
ATOM 7829 C C . ASN A 1 518 ? -14.69981 -15.30537 0.10075 1.000 112.84537 790 ASN A C 1
ATOM 7830 O O . ASN A 1 518 ? -14.25831 -14.20265 -0.23204 1.000 111.81032 790 ASN A O 1
ATOM 7841 N N . ALA A 1 519 ? -14.64332 -16.37202 -0.69122 1.000 112.37208 791 ALA A N 1
ATOM 7842 C CA . ALA A 1 519 ? -14.06996 -16.32535 -2.02712 1.000 100.41526 791 ALA A CA 1
ATOM 7843 C C . ALA A 1 519 ? -15.16530 -16.40644 -3.08124 1.000 103.73429 791 ALA A C 1
ATOM 7844 O O . ALA A 1 519 ? -16.25145 -16.93802 -2.83464 1.000 110.69223 791 ALA A O 1
ATOM 7851 N N . SER A 1 520 ? -14.86805 -15.86666 -4.25855 1.000 108.20630 792 SER A N 1
ATOM 7852 C CA . SER A 1 520 ? -15.82863 -15.82779 -5.35232 1.000 106.86794 792 SER A CA 1
ATOM 7853 C C . SER A 1 520 ? -15.06449 -15.57896 -6.64539 1.000 111.94570 792 SER A C 1
ATOM 7854 O O . SER A 1 520 ? -13.87630 -15.24893 -6.63161 1.000 112.90125 792 SER A O 1
ATOM 7862 N N . LEU A 1 521 ? -15.76105 -15.74344 -7.76724 1.000 107.42984 793 LEU A N 1
ATOM 7863 C CA . LEU A 1 521 ? -15.18029 -15.47532 -9.07948 1.000 110.46138 793 LEU A CA 1
ATOM 7864 C C . LEU A 1 521 ? -15.30090 -13.98109 -9.33972 1.000 113.82402 793 LEU A C 1
ATOM 7865 O O . LEU A 1 521 ? -16.37198 -13.47631 -9.72461 1.000 109.27919 793 LEU A O 1
ATOM 7881 N N . GLY A 1 522 ? -14.18734 -13.27529 -9.11101 1.000 115.69160 794 GLY A N 1
ATOM 7882 C CA . GLY A 1 522 ? -14.19747 -11.83170 -9.19157 1.000 117.09579 794 GLY A CA 1
ATOM 7883 C C . GLY A 1 522 ? -13.74750 -11.28778 -10.52028 1.000 128.07256 794 GLY A C 1
ATOM 7884 O O . GLY A 1 522 ? -14.54429 -11.20638 -11.43892 1.000 132.66250 794 GLY A O 1
ATOM 7888 N N . GLY A 1 523 ? -12.46345 -10.98043 -10.62940 1.000 117.97730 795 GLY A N 1
ATOM 7889 C CA . GLY A 1 523 ? -11.94333 -10.29676 -11.80202 1.000 104.38933 795 GLY A CA 1
ATOM 7890 C C . GLY A 1 523 ? -11.01091 -9.18018 -11.37774 1.000 104.17051 795 GLY A C 1
ATOM 7891 O O . GLY A 1 523 ? -11.36278 -8.36079 -10.52228 1.000 104.17943 795 GLY A O 1
ATOM 7895 N N . ASN A 1 524 ? -9.80973 -9.15005 -11.94903 1.000 113.16956 796 ASN A N 1
ATOM 7896 C CA . ASN A 1 524 ? -8.82747 -8.13516 -11.59070 1.000 120.28524 796 ASN A CA 1
ATOM 7897 C C . ASN A 1 524 ? -8.50855 -8.19307 -10.10013 1.000 113.03549 796 ASN A C 1
ATOM 7898 O O . ASN A 1 524 ? -9.02847 -7.39367 -9.31373 1.000 109.78513 796 ASN A O 1
ATOM 7909 N N . ASP A 1 525 ? -7.65326 -9.13567 -9.70565 1.000 119.57409 797 ASP A N 1
ATOM 7910 C CA . ASP A 1 525 ? -7.18503 -9.23949 -8.33139 1.000 112.86678 797 ASP A CA 1
ATOM 7911 C C . ASP A 1 525 ? -5.79134 -9.85591 -8.33081 1.000 111.92374 797 ASP A C 1
ATOM 7912 O O . ASP A 1 525 ? -5.47698 -10.72828 -9.14727 1.000 105.88214 797 ASP A O 1
ATOM 7921 N N . GLU A 1 526 ? -4.96173 -9.39740 -7.40057 1.000 112.24454 798 GLU A N 1
ATOM 7922 C CA . GLU A 1 526 ? -3.57761 -9.83388 -7.30460 1.000 97.45108 798 GLU A CA 1
ATOM 7923 C C . GLU A 1 526 ? -3.42668 -10.88027 -6.20620 1.000 98.26920 798 GLU A C 1
ATOM 7924 O O . GLU A 1 526 ? -4.14727 -10.86592 -5.20378 1.000 95.89787 798 GLU A O 1
ATOM 7936 N N . TRP A 1 527 ? -2.47796 -11.79382 -6.41048 1.000 91.27530 799 TRP A N 1
ATOM 7937 C CA . TRP A 1 527 ? -2.14781 -12.82948 -5.43878 1.000 88.36491 799 TRP A CA 1
ATOM 7938 C C . TRP A 1 527 ? -0.63889 -12.86515 -5.23757 1.000 87.99349 799 TRP A C 1
ATOM 7939 O O . TRP A 1 527 ? 0.13149 -12.38547 -6.07477 1.000 104.18297 799 TRP A O 1
ATOM 7960 N N . THR A 1 528 ? -0.21726 -13.44696 -4.11896 1.000 90.56794 800 THR A N 1
ATOM 7961 C CA . THR A 1 528 ? 1.19890 -13.63062 -3.82369 1.000 86.66205 800 THR A CA 1
ATOM 7962 C C . THR A 1 528 ? 1.44383 -15.08563 -3.46881 1.000 80.07624 800 THR A C 1
ATOM 7963 O O . THR A 1 528 ? 0.90796 -15.58059 -2.47126 1.000 84.51644 800 THR A O 1
ATOM 7974 N N . LEU A 1 529 ? 2.25358 -15.76101 -4.28248 1.000 76.37719 801 LEU A N 1
ATOM 7975 C CA . LEU A 1 529 ? 2.62953 -17.14513 -4.03984 1.000 74.80923 801 LEU A CA 1
ATOM 7976 C C . LEU A 1 529 ? 3.88198 -17.17309 -3.17400 1.000 72.77942 801 LEU A C 1
ATOM 7977 O O . LEU A 1 529 ? 4.85462 -16.46590 -3.45539 1.000 76.46199 801 LEU A O 1
ATOM 7993 N N . THR A 1 530 ? 3.85583 -17.98861 -2.12348 1.000 76.27305 802 THR A N 1
ATOM 7994 C CA . THR A 1 530 ? 5.00331 -18.17000 -1.23765 1.000 75.60151 802 THR A CA 1
ATOM 7995 C C . THR A 1 530 ? 5.21087 -19.66195 -1.01669 1.000 71.11147 802 THR A C 1
ATOM 7996 O O . THR A 1 530 ? 4.38518 -20.31700 -0.37344 1.000 71.38562 802 THR A O 1
ATOM 8007 N N . SER A 1 531 ? 6.30853 -20.19761 -1.54260 1.000 72.99234 803 SER A N 1
ATOM 8008 C CA . SER A 1 531 ? 6.59113 -21.61865 -1.39870 1.000 69.23460 803 SER A CA 1
ATOM 8009 C C . SER A 1 531 ? 6.97093 -21.94429 0.04268 1.000 63.02741 803 SER A C 1
ATOM 8010 O O . SER A 1 531 ? 7.41126 -21.08515 0.80860 1.000 62.32675 803 SER A O 1
ATOM 8018 N N . THR A 1 532 ? 6.79199 -23.20798 0.40658 1.000 57.93544 804 THR A N 1
ATOM 8019 C CA . THR A 1 532 ? 7.09750 -23.70918 1.73504 1.000 59.44198 804 THR A CA 1
ATOM 8020 C C . THR A 1 532 ? 8.11599 -24.83924 1.65400 1.000 56.64014 804 THR A C 1
ATOM 8021 O O . THR A 1 532 ? 8.27308 -25.47175 0.60229 1.000 63.31085 804 THR A O 1
ATOM 8032 N N . PRO A 1 533 ? 8.82708 -25.12188 2.74935 1.000 61.39662 805 PRO A N 1
ATOM 8033 C CA . PRO A 1 533 ? 9.87105 -26.16110 2.68374 1.000 56.26057 805 PRO A CA 1
ATOM 8034 C C . PRO A 1 533 ? 9.33368 -27.55269 2.38069 1.000 63.49125 805 PRO A C 1
ATOM 8035 O O . PRO A 1 533 ? 10.05195 -28.35604 1.77156 1.000 58.85327 805 PRO A O 1
ATOM 8046 N N . ASP A 1 534 ? 8.10543 -27.87587 2.79861 1.000 54.21484 806 ASP A N 1
ATOM 8047 C CA . ASP A 1 534 ? 7.48068 -29.13533 2.42476 1.000 55.92253 806 ASP A CA 1
ATOM 8048 C C . ASP A 1 534 ? 6.75388 -29.04617 1.08012 1.000 55.03877 806 ASP A C 1
ATOM 8049 O O . ASP A 1 534 ? 5.89182 -29.88800 0.79110 1.000 46.34962 806 ASP A O 1
ATOM 8058 N N . HIS A 1 535 ? 7.07754 -28.03333 0.26631 1.000 57.98728 807 HIS A N 1
ATOM 8059 C CA . HIS A 1 535 ? 6.75347 -28.01070 -1.15990 1.000 55.00155 807 HIS A CA 1
ATOM 8060 C C . HIS A 1 535 ? 5.29632 -27.65748 -1.42685 1.000 54.13134 807 HIS A C 1
ATOM 8061 O O . HIS A 1 535 ? 4.68880 -28.17739 -2.36666 1.000 57.40765 807 HIS A O 1
ATOM 8075 N N . TYR A 1 536 ? 4.73995 -26.76569 -0.61533 1.000 57.67317 808 TYR A N 1
ATOM 8076 C CA . TYR A 1 536 ? 3.39862 -26.22177 -0.79199 1.000 61.80136 808 TYR A CA 1
ATOM 8077 C C . TYR A 1 536 ? 3.49779 -24.72213 -1.07437 1.000 58.92923 808 TYR A C 1
ATOM 8078 O O . TYR A 1 536 ? 4.58996 -24.15069 -1.15855 1.000 61.47019 808 TYR A O 1
ATOM 8096 N N . TYR A 1 537 ? 2.33843 -24.08105 -1.21392 1.000 54.71362 809 TYR A N 1
ATOM 8097 C CA . TYR A 1 537 ? 2.26266 -22.65298 -1.47424 1.000 64.67977 809 TYR A CA 1
ATOM 8098 C C . TYR A 1 537 ? 1.23854 -22.00149 -0.55380 1.000 67.52038 809 TYR A C 1
ATOM 8099 O O . TYR A 1 537 ? 0.17436 -22.56894 -0.29519 1.000 70.44779 809 TYR A O 1
ATOM 8117 N N . GLN A 1 538 ? 1.56466 -20.80545 -0.06828 1.000 71.63514 810 GLN A N 1
ATOM 8118 C CA . GLN A 1 538 ? 0.59212 -19.92896 0.57264 1.000 71.95588 810 GLN A CA 1
ATOM 8119 C C . GLN A 1 538 ? 0.03452 -18.97662 -0.47995 1.000 74.72011 810 GLN A C 1
ATOM 8120 O O . GLN A 1 538 ? 0.79714 -18.34478 -1.21994 1.000 81.95207 810 GLN A O 1
ATOM 8134 N N . LEU A 1 539 ? -1.28897 -18.88599 -0.55260 1.000 76.58951 811 LEU A N 1
ATOM 8135 C CA . LEU A 1 539 ? -1.97880 -18.07174 -1.55081 1.000 68.96114 811 LEU A CA 1
ATOM 8136 C C . LEU A 1 539 ? -2.55123 -16.84795 -0.84264 1.000 77.08534 811 LEU A C 1
ATOM 8137 O O . LEU A 1 539 ? -3.58976 -16.93136 -0.18298 1.000 82.83912 811 LEU A O 1
ATOM 8153 N N . LYS A 1 540 ? -1.87504 -15.71179 -0.99011 1.000 85.14782 812 LYS A N 1
ATOM 8154 C CA . LYS A 1 540 ? -2.24388 -14.47784 -0.30644 1.000 83.07861 812 LYS A CA 1
ATOM 8155 C C . LYS A 1 540 ? -2.94079 -13.53722 -1.28015 1.000 90.09732 812 LYS A C 1
ATOM 8156 O O . LYS A 1 540 ? -2.32923 -13.08265 -2.25217 1.000 91.84779 812 LYS A O 1
ATOM 8175 N N . ASN A 1 541 ? -4.21390 -13.24757 -1.01821 1.000 91.79115 813 ASN A N 1
ATOM 8176 C CA . ASN A 1 541 ? -4.93293 -12.24185 -1.79144 1.000 93.92609 813 ASN A CA 1
ATOM 8177 C C . ASN A 1 541 ? -4.43820 -10.85771 -1.39075 1.000 87.36631 813 ASN A C 1
ATOM 8178 O O . ASN A 1 541 ? -4.59349 -10.44757 -0.23776 1.000 92.68778 813 ASN A O 1
ATOM 8189 N N . MET A 1 542 ? -3.83053 -10.14166 -2.33297 1.000 97.72078 814 MET A N 1
ATOM 8190 C CA . MET A 1 542 ? -3.20868 -8.85740 -2.02633 1.000 98.97375 814 MET A CA 1
ATOM 8191 C C . MET A 1 542 ? -4.21707 -7.71635 -1.92185 1.000 106.23486 814 MET A C 1
ATOM 8192 O O . MET A 1 542 ? -3.81523 -6.58630 -1.62291 1.000 99.76217 814 MET A O 1
ATOM 8206 N N . THR A 1 543 ? -5.50470 -7.97212 -2.16655 1.000 106.25252 815 THR A N 1
ATOM 8207 C CA . THR A 1 543 ? -6.54006 -6.96775 -1.94433 1.000 104.54127 815 THR A CA 1
ATOM 8208 C C . THR A 1 543 ? -7.12328 -7.08138 -0.53735 1.000 104.54349 815 THR A C 1
ATOM 8209 O O . THR A 1 543 ? -7.18163 -6.09114 0.19893 1.000 107.54585 815 THR A O 1
ATOM 8220 N N . SER A 1 544 ? -7.55415 -8.28243 -0.14992 1.000 104.46419 816 SER A N 1
ATOM 8221 C CA . SER A 1 544 ? -8.01251 -8.52628 1.21083 1.000 101.57492 816 SER A CA 1
ATOM 8222 C C . SER A 1 544 ? -6.86544 -8.66899 2.20390 1.000 104.57369 816 SER A C 1
ATOM 8223 O O . SER A 1 544 ? -7.11093 -8.64453 3.41542 1.000 102.54880 816 SER A O 1
ATOM 8231 N N . ASN A 1 545 ? -5.62894 -8.82870 1.73063 1.000 108.17248 817 ASN A N 1
ATOM 8232 C CA . ASN A 1 545 ? -4.45800 -9.01907 2.58167 1.000 106.67403 817 ASN A CA 1
ATOM 8233 C C . ASN A 1 545 ? -4.55285 -10.30226 3.40217 1.000 99.37323 817 ASN A C 1
ATOM 8234 O O . ASN A 1 545 ? -3.71333 -10.54355 4.27669 1.000 98.41621 817 ASN A O 1
ATOM 8245 N N . GLU A 1 546 ? -5.53234 -11.15411 3.10794 1.000 99.72662 818 GLU A N 1
ATOM 8246 C CA . GLU A 1 546 ? -5.75466 -12.40532 3.81697 1.000 96.46092 818 GLU A CA 1
ATOM 8247 C C . GLU A 1 546 ? -5.43947 -13.58560 2.90042 1.000 93.16118 818 GLU A C 1
ATOM 8248 O O . GLU A 1 546 ? -5.42193 -13.46329 1.67052 1.000 90.74944 818 GLU A O 1
ATOM 8260 N N . CYS A 1 547 ? -5.19056 -14.73843 3.51698 1.000 85.78280 819 CYS A N 1
ATOM 8261 C CA . CYS A 1 547 ? -4.74904 -15.92767 2.80486 1.000 81.66333 819 CYS A CA 1
ATOM 8262 C C . CYS A 1 547 ? -5.90247 -16.89704 2.57610 1.000 79.88223 819 CYS A C 1
ATOM 8263 O O . CYS A 1 547 ? -6.80096 -17.03240 3.40840 1.000 81.66261 819 CYS A O 1
ATOM 8270 N N . LEU A 1 548 ? -5.86248 -17.57443 1.43108 1.000 76.01807 820 LEU A N 1
ATOM 8271 C CA . LEU A 1 548 ? -6.86978 -18.57637 1.11117 1.000 79.29414 820 LEU A CA 1
ATOM 8272 C C . LEU A 1 548 ? -6.68252 -19.80101 1.99585 1.000 75.56458 820 LEU A C 1
ATOM 8273 O O . LEU A 1 548 ? -5.57288 -20.32889 2.11091 1.000 64.56773 820 LEU A O 1
ATOM 8289 N N . SER A 1 549 ? -7.77120 -20.25677 2.61554 1.000 75.37226 821 SER A N 1
ATOM 8290 C CA . SER A 1 549 ? -7.70273 -21.36171 3.56008 1.000 71.13458 821 SER A CA 1
ATOM 8291 C C . SER A 1 549 ? -8.98268 -22.18118 3.50628 1.000 71.85359 821 SER A C 1
ATOM 8292 O O . SER A 1 549 ? -9.97339 -21.79064 2.88783 1.000 71.73930 821 SER A O 1
ATOM 8300 N N . VAL A 1 550 ? -8.94666 -23.33296 4.17669 1.000 67.39971 822 VAL A N 1
ATOM 8301 C CA . VAL A 1 550 ? -10.10947 -24.20250 4.31653 1.000 64.24993 822 VAL A CA 1
ATOM 8302 C C . VAL A 1 550 ? -10.18086 -24.67346 5.76342 1.000 64.29138 822 VAL A C 1
ATOM 8303 O O . VAL A 1 550 ? -9.44297 -25.57903 6.16212 1.000 65.89077 822 VAL A O 1
ATOM 8316 N N . VAL A 1 551 ? -11.06992 -24.07056 6.55650 1.000 70.84775 823 VAL A N 1
ATOM 8317 C CA . VAL A 1 551 ? -11.15194 -24.36906 7.98301 1.000 70.39514 823 VAL A CA 1
ATOM 8318 C C . VAL A 1 551 ? -12.59937 -24.55117 8.42507 1.000 74.45471 823 VAL A C 1
ATOM 8319 O O . VAL A 1 551 ? -12.86660 -25.01306 9.54023 1.000 67.98046 823 VAL A O 1
ATOM 8332 N N . SER A 1 552 ? -13.54353 -24.18744 7.56583 1.000 75.81978 824 SER A N 1
ATOM 8333 C CA . SER A 1 552 ? -14.96206 -24.21811 7.89833 1.000 73.55869 824 SER A CA 1
ATOM 8334 C C . SER A 1 552 ? -15.63191 -25.39455 7.20247 1.000 75.04404 824 SER A C 1
ATOM 8335 O O . SER A 1 552 ? -15.50780 -25.55268 5.98183 1.000 76.69053 824 SER A O 1
ATOM 8343 N N . GLY A 1 553 ? -16.34091 -26.21233 7.98320 1.000 75.44858 825 GLY A N 1
ATOM 8344 C CA . GLY A 1 553 ? -17.08355 -27.33350 7.44489 1.000 77.47026 825 GLY A CA 1
ATOM 8345 C C . GLY A 1 553 ? -17.01139 -28.57227 8.31081 1.000 70.31000 825 GLY A C 1
ATOM 8346 O O . GLY A 1 553 ? -16.39958 -28.54969 9.38019 1.000 69.67366 825 GLY A O 1
ATOM 8350 N N . TYR A 1 554 ? -17.65009 -29.65301 7.86428 1.000 72.11583 826 TYR A N 1
ATOM 8351 C CA . TYR A 1 554 ? -17.58592 -30.91653 8.58549 1.000 69.69237 826 TYR A CA 1
ATOM 8352 C C . TYR A 1 554 ? -16.14933 -31.42360 8.62614 1.000 70.74135 826 TYR A C 1
ATOM 8353 O O . TYR A 1 554 ? -15.38885 -31.26660 7.66234 1.000 72.19667 826 TYR A O 1
ATOM 8371 N N . LYS A 1 555 ? -15.78146 -32.05588 9.74393 1.000 69.10621 827 LYS A N 1
ATOM 8372 C CA . LYS A 1 555 ? -14.39538 -32.41970 9.99249 1.000 63.57781 827 LYS A CA 1
ATOM 8373 C C . LYS A 1 555 ? -14.24957 -33.86456 10.45224 1.000 63.76923 827 LYS A C 1
ATOM 8374 O O . LYS A 1 555 ? -15.16706 -34.45537 11.02739 1.000 69.64579 827 LYS A O 1
ATOM 8393 N N . HIS A 1 556 ? -13.06799 -34.41856 10.19017 1.000 62.22015 828 HIS A N 1
ATOM 8394 C CA . HIS A 1 556 ? -12.54756 -35.60085 10.85967 1.000 58.15973 828 HIS A CA 1
ATOM 8395 C C . HIS A 1 556 ? -11.11153 -35.29684 11.26131 1.000 58.86481 828 HIS A C 1
ATOM 8396 O O . HIS A 1 556 ? -10.37385 -34.65965 10.49997 1.000 57.75258 828 HIS A O 1
ATOM 8410 N N . LEU A 1 557 ? -10.72041 -35.73503 12.45830 1.000 54.48542 829 LEU A N 1
ATOM 8411 C CA . LEU A 1 557 ? -9.36372 -35.51721 12.97365 1.000 53.27762 829 LEU A CA 1
ATOM 8412 C C . LEU A 1 557 ? -8.91941 -34.06938 12.77455 1.000 52.79825 829 LEU A C 1
ATOM 8413 O O . LEU A 1 557 ? -7.81880 -33.78159 12.30509 1.000 57.52400 829 LEU A O 1
ATOM 8429 N N . SER A 1 558 ? -9.80495 -33.14664 13.12094 1.000 55.23002 830 SER A N 1
ATOM 8430 C CA . SER A 1 558 ? -9.52295 -31.71762 13.08771 1.000 59.42176 830 SER A CA 1
ATOM 8431 C C . SER A 1 558 ? -9.25018 -31.20655 11.67998 1.000 56.52987 830 SER A C 1
ATOM 8432 O O . SER A 1 558 ? -8.70816 -30.10911 11.51823 1.000 57.46990 830 SER A O 1
ATOM 8440 N N . THR A 1 559 ? -9.63329 -31.97143 10.66108 1.000 54.19685 831 THR A N 1
ATOM 8441 C CA . THR A 1 559 ? -9.42854 -31.60340 9.26676 1.000 60.49660 831 THR A CA 1
ATOM 8442 C C . THR A 1 559 ? -10.77410 -31.52384 8.55919 1.000 63.44709 831 THR A C 1
ATOM 8443 O O . THR A 1 559 ? -11.63130 -32.39704 8.73399 1.000 57.82500 831 THR A O 1
ATOM 8454 N N . VAL A 1 560 ? -10.95563 -30.47621 7.75670 1.000 71.13244 832 VAL A N 1
ATOM 8455 C CA . VAL A 1 560 ? -12.20161 -30.30511 7.01605 1.000 57.30395 832 VAL A CA 1
ATOM 8456 C C . VAL A 1 560 ? -12.27144 -31.36472 5.92410 1.000 62.94944 832 VAL A C 1
ATOM 8457 O O . VAL A 1 560 ? -11.43252 -31.39907 5.01562 1.000 63.13070 832 VAL A O 1
ATOM 8470 N N . THR A 1 561 ? -13.28540 -32.22777 6.00224 1.000 66.51060 833 THR A N 1
ATOM 8471 C CA . THR A 1 561 ? -13.49198 -33.27401 5.01434 1.000 65.52753 833 THR A CA 1
ATOM 8472 C C . THR A 1 561 ? -14.78213 -33.11566 4.21888 1.000 64.13284 833 THR A C 1
ATOM 8473 O O . THR A 1 561 ? -15.00610 -33.89142 3.28263 1.000 69.12651 833 THR A O 1
ATOM 8484 N N . GLN A 1 562 ? -15.63562 -32.15520 4.56647 1.000 60.60700 834 GLN A N 1
ATOM 8485 C CA . GLN A 1 562 ? -16.86719 -31.93873 3.82395 1.000 64.89845 834 GLN A CA 1
ATOM 8486 C C . GLN A 1 562 ? -16.55738 -31.66501 2.35843 1.000 76.68667 834 GLN A C 1
ATOM 8487 O O . GLN A 1 562 ? -15.70634 -30.82945 2.03499 1.000 74.86921 834 GLN A O 1
ATOM 8501 N N . VAL A 1 563 ? -17.24349 -32.37549 1.46906 1.000 72.23492 835 VAL A N 1
ATOM 8502 C CA . VAL A 1 563 ? -17.13382 -32.08328 0.04447 1.000 79.22408 835 VAL A CA 1
ATOM 8503 C C . VAL A 1 563 ? -17.93613 -30.82290 -0.23923 1.000 76.56494 835 VAL A C 1
ATOM 8504 O O . VAL A 1 563 ? -19.00480 -30.60609 0.33981 1.000 71.44239 835 VAL A O 1
ATOM 8517 N N . GLY A 1 564 ? -17.43044 -29.98565 -1.13407 1.000 82.64076 836 GLY A N 1
ATOM 8518 C CA . GLY A 1 564 ? -18.05114 -28.70012 -1.35416 1.000 79.09860 836 GLY A CA 1
ATOM 8519 C C . GLY A 1 564 ? -17.83150 -27.69553 -0.24906 1.000 76.90248 836 GLY A C 1
ATOM 8520 O O . GLY A 1 564 ? -18.41284 -26.60790 -0.30732 1.000 86.42039 836 GLY A O 1
ATOM 8524 N N . ALA A 1 565 ? -17.02049 -28.02219 0.75877 1.000 78.05077 837 ALA A N 1
ATOM 8525 C CA . ALA A 1 565 ? -16.67658 -27.04987 1.78636 1.000 76.36675 837 ALA A CA 1
ATOM 8526 C C . ALA A 1 565 ? -16.17174 -25.76842 1.13914 1.000 72.39862 837 ALA A C 1
ATOM 8527 O O . ALA A 1 565 ? -15.56331 -25.78813 0.06619 1.000 76.82783 837 ALA A O 1
ATOM 8534 N N . ARG A 1 566 ? -16.41628 -24.64734 1.80282 1.000 74.63897 838 ARG A N 1
ATOM 8535 C CA . ARG A 1 566 ? -16.15603 -23.34900 1.20357 1.000 82.16261 838 ARG A CA 1
ATOM 8536 C C . ARG A 1 566 ? -14.82536 -22.80736 1.69426 1.000 75.86315 838 ARG A C 1
ATOM 8537 O O . ARG A 1 566 ? -14.70953 -22.45545 2.87691 1.000 79.67581 838 ARG A O 1
ATOM 8558 N N . PRO A 1 567 ? -13.80229 -22.72953 0.84856 1.000 77.48978 839 PRO A N 1
ATOM 8559 C CA . PRO A 1 567 ? -12.58957 -22.00249 1.24109 1.000 75.95173 839 PRO A CA 1
ATOM 8560 C C . PRO A 1 567 ? -12.93182 -20.58638 1.67831 1.000 86.79296 839 PRO A C 1
ATOM 8561 O O . PRO A 1 567 ? -13.91611 -19.99677 1.22856 1.000 85.21040 839 PRO A O 1
ATOM 8572 N N . GLU A 1 568 ? -12.10170 -20.03669 2.55919 1.000 84.76644 840 GLU A N 1
ATOM 8573 C CA . GLU A 1 568 ? -12.34474 -18.70648 3.09168 1.000 82.66280 840 GLU A CA 1
ATOM 8574 C C . GLU A 1 568 ? -11.01524 -18.01259 3.34539 1.000 88.36631 840 GLU A C 1
ATOM 8575 O O . GLU A 1 568 ? -9.94459 -18.61434 3.24070 1.000 81.23084 840 GLU A O 1
ATOM 8587 N N . ALA A 1 569 ? -11.10039 -16.72583 3.68161 1.000 95.13044 841 ALA A N 1
ATOM 8588 C CA . ALA A 1 569 ? -9.92567 -15.91525 3.97267 1.000 94.03785 841 ALA A CA 1
ATOM 8589 C C . ALA A 1 569 ? -9.55902 -16.04855 5.44548 1.000 93.02391 841 ALA A C 1
ATOM 8590 O O . ALA A 1 569 ? -10.43287 -16.06471 6.31902 1.000 93.77026 841 ALA A O 1
ATOM 8597 N N . ARG A 1 570 ? -8.26198 -16.13871 5.71712 1.000 86.32718 842 ARG A N 1
ATOM 8598 C CA . ARG A 1 570 ? -7.76525 -16.29374 7.07428 1.000 83.97058 842 ARG A CA 1
ATOM 8599 C C . ARG A 1 570 ? -6.52291 -15.43747 7.25511 1.000 84.97560 842 ARG A C 1
ATOM 8600 O O . ARG A 1 570 ? -5.81485 -15.15386 6.28130 1.000 80.47509 842 ARG A O 1
ATOM 8621 N N . PRO A 1 571 ? -6.23428 -15.01305 8.48518 1.000 80.81150 843 PRO A N 1
ATOM 8622 C CA . PRO A 1 571 ? -4.98641 -14.27596 8.73137 1.000 74.78782 843 PRO A CA 1
ATOM 8623 C C . PRO A 1 571 ? -3.78234 -15.06897 8.24371 1.000 77.63835 843 PRO A C 1
ATOM 8624 O O . PRO A 1 571 ? -3.62491 -16.25085 8.55944 1.000 74.01199 843 PRO A O 1
ATOM 8635 N N . CYS A 1 572 ? -2.93361 -14.41048 7.45773 1.000 75.15884 844 CYS A N 1
ATOM 8636 C CA . CYS A 1 572 ? -1.73766 -15.06570 6.94250 1.000 77.29598 844 CYS A CA 1
ATOM 8637 C C . CYS A 1 572 ? -0.73449 -15.28339 8.06717 1.000 78.83837 844 CYS A C 1
ATOM 8638 O O . CYS A 1 572 ? -0.47042 -14.37629 8.86235 1.000 76.14512 844 CYS A O 1
ATOM 8645 N N . VAL A 1 573 ? -0.17684 -16.49284 8.13036 1.000 74.43472 845 VAL A N 1
ATOM 8646 C CA . VAL A 1 573 ? 0.71002 -16.88165 9.21997 1.000 75.40754 845 VAL A CA 1
ATOM 8647 C C . VAL A 1 573 ? 2.05919 -17.30730 8.64836 1.000 63.49142 845 VAL A C 1
ATOM 8648 O O . VAL A 1 573 ? 2.26487 -17.29513 7.43123 1.000 66.17547 845 VAL A O 1
ATOM 8661 N N . ASP A 1 574 ? 2.97950 -17.69970 9.52566 1.000 69.32523 846 ASP A N 1
ATOM 8662 C CA . ASP A 1 574 ? 4.30425 -18.12629 9.09922 1.000 70.46709 846 ASP A CA 1
ATOM 8663 C C . ASP A 1 574 ? 4.23150 -19.51670 8.47747 1.000 64.28445 846 ASP A C 1
ATOM 8664 O O . ASP A 1 574 ? 3.67570 -20.45105 9.06768 1.000 59.14100 846 ASP A O 1
ATOM 8673 N N . VAL A 1 575 ? 4.80554 -19.65311 7.28472 1.000 65.48708 847 VAL A N 1
ATOM 8674 C CA . VAL A 1 575 ? 4.77507 -20.91673 6.56043 1.000 63.89292 847 VAL A CA 1
ATOM 8675 C C . VAL A 1 575 ? 6.18577 -21.32455 6.15505 1.000 62.55623 847 VAL A C 1
ATOM 8676 O O . VAL A 1 575 ? 6.36742 -22.12394 5.23120 1.000 58.96212 847 VAL A O 1
ATOM 8689 N N . SER A 1 576 ? 7.18849 -20.79537 6.85081 1.000 57.98704 848 SER A N 1
ATOM 8690 C CA . SER A 1 576 ? 8.57930 -21.02415 6.48856 1.000 61.27754 848 SER A CA 1
ATOM 8691 C C . SER A 1 576 ? 9.18893 -22.25049 7.15447 1.000 65.76331 848 SER A C 1
ATOM 8692 O O . SER A 1 576 ? 10.28141 -22.67320 6.75165 1.000 57.53612 848 SER A O 1
ATOM 8700 N N . GLN A 1 577 ? 8.51536 -22.83639 8.14127 1.000 67.96333 849 GLN A N 1
ATOM 8701 C CA . GLN A 1 577 ? 9.04951 -23.95502 8.90052 1.000 58.25825 849 GLN A CA 1
ATOM 8702 C C . GLN A 1 577 ? 8.30197 -25.24169 8.57903 1.000 51.01879 849 GLN A C 1
ATOM 8703 O O . GLN A 1 577 ? 7.11231 -25.22471 8.24210 1.000 53.08050 849 GLN A O 1
ATOM 8717 N N . THR A 1 578 ? 9.01666 -26.36145 8.72454 1.000 50.53733 850 THR A N 1
ATOM 8718 C CA . THR A 1 578 ? 8.46983 -27.70617 8.60306 1.000 49.89682 850 THR A CA 1
ATOM 8719 C C . THR A 1 578 ? 8.87508 -28.48371 9.85052 1.000 50.85400 850 THR A C 1
ATOM 8720 O O . THR A 1 578 ? 9.87812 -28.17236 10.49229 1.000 48.80653 850 THR A O 1
ATOM 8731 N N . PHE A 1 579 ? 8.09424 -29.50973 10.19335 1.000 47.22560 851 PHE A N 1
ATOM 8732 C CA . PHE A 1 579 ? 8.25061 -30.18959 11.47438 1.000 48.35929 851 PHE A CA 1
ATOM 8733 C C . PHE A 1 579 ? 8.17795 -31.69806 11.31401 1.000 46.60353 851 PHE A C 1
ATOM 8734 O O . PHE A 1 579 ? 7.19422 -32.22614 10.78697 1.000 47.88607 851 PHE A O 1
ATOM 8751 N N . THR A 1 580 ? 9.22312 -32.38223 11.78794 1.000 40.82100 852 THR A N 1
ATOM 8752 C CA . THR A 1 580 ? 9.28701 -33.83409 11.82325 1.000 43.93694 852 THR A CA 1
ATOM 8753 C C . THR A 1 580 ? 9.95354 -34.24869 13.13289 1.000 43.59066 852 THR A C 1
ATOM 8754 O O . THR A 1 580 ? 10.37424 -33.40864 13.93608 1.000 40.12405 852 THR A O 1
ATOM 8765 N N . GLY A 1 581 ? 10.08701 -35.54921 13.32909 1.000 42.27803 853 GLY A N 1
ATOM 8766 C CA . GLY A 1 581 ? 10.73277 -36.04495 14.52988 1.000 45.91090 853 GLY A CA 1
ATOM 8767 C C . GLY A 1 581 ? 9.97110 -35.58875 15.75462 1.000 44.90124 853 GLY A C 1
ATOM 8768 O O . GLY A 1 581 ? 8.79436 -35.91096 15.93085 1.000 39.33090 853 GLY A O 1
ATOM 8772 N N . ASN A 1 582 ? 10.64014 -34.82685 16.61953 1.000 44.23351 854 ASN A N 1
ATOM 8773 C CA . ASN A 1 582 ? 9.99406 -34.32565 17.82647 1.000 46.55093 854 ASN A CA 1
ATOM 8774 C C . ASN A 1 582 ? 9.02123 -33.18427 17.54481 1.000 48.17442 854 ASN A C 1
ATOM 8775 O O . ASN A 1 582 ? 8.20221 -32.85150 18.40485 1.000 45.84139 854 ASN A O 1
ATOM 8786 N N . GLN A 1 583 ? 9.09984 -32.56917 16.37393 1.000 43.10495 855 GLN A N 1
ATOM 8787 C CA . GLN A 1 583 ? 8.23435 -31.44454 16.02164 1.000 54.38913 855 GLN A CA 1
ATOM 8788 C C . GLN A 1 583 ? 8.42292 -30.28780 16.99896 1.000 54.87451 855 GLN A C 1
ATOM 8789 O O . GLN A 1 583 ? 7.47935 -29.56519 17.32727 1.000 49.58236 855 GLN A O 1
ATOM 8803 N N . THR A 1 584 ? 9.65709 -30.10878 17.46171 1.000 57.21198 856 THR A N 1
ATOM 8804 C CA . THR A 1 584 ? 9.97229 -29.00200 18.35088 1.000 56.14330 856 THR A CA 1
ATOM 8805 C C . THR A 1 584 ? 9.51331 -27.68274 17.74745 1.000 55.61844 856 THR A C 1
ATOM 8806 O O . THR A 1 584 ? 9.86434 -27.34403 16.61758 1.000 54.08395 856 THR A O 1
ATOM 8817 N N . GLY A 1 585 ? 8.72347 -26.93800 18.50868 1.000 62.46495 857 GLY A N 1
ATOM 8818 C CA . GLY A 1 585 ? 8.27458 -25.63670 18.07136 1.000 58.04486 857 GLY A CA 1
ATOM 8819 C C . GLY A 1 585 ? 7.08663 -25.63900 17.14532 1.000 53.09739 857 GLY A C 1
ATOM 8820 O O . GLY A 1 585 ? 6.74207 -24.57859 16.61034 1.000 62.84579 857 GLY A O 1
ATOM 8824 N N . ASN A 1 586 ? 6.44295 -26.78615 16.94407 1.000 56.41428 858 ASN A N 1
ATOM 8825 C CA . ASN A 1 586 ? 5.30161 -26.87341 16.03724 1.000 58.34422 858 ASN A CA 1
ATOM 8826 C C . ASN A 1 586 ? 4.06455 -26.32303 16.73835 1.000 58.24216 858 ASN A C 1
ATOM 8827 O O . ASN A 1 586 ? 3.32778 -27.04466 17.41124 1.000 57.03593 858 ASN A O 1
ATOM 8838 N N . VAL A 1 587 ? 3.82818 -25.02320 16.56817 1.000 58.76675 859 VAL A N 1
ATOM 8839 C CA . VAL A 1 587 ? 2.60220 -24.38047 17.02568 1.000 61.03857 859 VAL A CA 1
ATOM 8840 C C . VAL A 1 587 ? 2.00005 -23.62544 15.84822 1.000 62.71437 859 VAL A C 1
ATOM 8841 O O . VAL A 1 587 ? 2.70507 -23.23970 14.90872 1.000 62.62415 859 VAL A O 1
ATOM 8854 N N . GLY A 1 588 ? 0.68600 -23.41839 15.90078 1.000 59.12206 860 GLY A N 1
ATOM 8855 C CA . GLY A 1 588 ? -0.00247 -22.69819 14.85488 1.000 54.32651 860 GLY A CA 1
ATOM 8856 C C . GLY A 1 588 ? -0.39392 -23.53018 13.66247 1.000 54.33123 860 GLY A C 1
ATOM 8857 O O . GLY A 1 588 ? -0.83278 -22.96410 12.65390 1.000 56.31776 860 GLY A O 1
ATOM 8861 N N . TYR A 1 589 ? -0.25979 -24.85555 13.75045 1.000 56.75379 861 TYR A N 1
ATOM 8862 C CA . TYR A 1 589 ? -0.54854 -25.71036 12.60758 1.000 60.35021 861 TYR A CA 1
ATOM 8863 C C . TYR A 1 589 ? -2.01502 -25.64418 12.20913 1.000 63.96770 861 TYR A C 1
ATOM 8864 O O . TYR A 1 589 ? -2.34430 -25.89160 11.04137 1.000 66.51139 861 TYR A O 1
ATOM 8882 N N . GLU A 1 590 ? -2.90946 -25.32897 13.15791 1.000 60.15697 862 GLU A N 1
ATOM 8883 C CA . GLU A 1 590 ? -4.33190 -25.26166 12.83355 1.000 60.33676 862 GLU A CA 1
ATOM 8884 C C . GLU A 1 590 ? -4.61637 -24.21323 11.76495 1.000 61.22528 862 GLU A C 1
ATOM 8885 O O . GLU A 1 590 ? -5.55247 -24.36566 10.97175 1.000 58.19493 862 GLU A O 1
ATOM 8897 N N . GLU A 1 591 ? -3.83761 -23.13570 11.74051 1.000 62.11909 863 GLU A N 1
ATOM 8898 C CA . GLU A 1 591 ? -3.96550 -22.11084 10.71298 1.000 60.14958 863 GLU A CA 1
ATOM 8899 C C . GLU A 1 591 ? -2.96497 -22.29172 9.57786 1.000 67.04252 863 GLU A C 1
ATOM 8900 O O . GLU A 1 591 ? -3.28765 -21.99353 8.42266 1.000 65.65616 863 GLU A O 1
ATOM 8912 N N . ARG A 1 592 ? -1.76482 -22.78660 9.87822 1.000 58.50217 864 ARG A N 1
ATOM 8913 C CA . ARG A 1 592 ? -0.70845 -22.82833 8.87522 1.000 58.88736 864 ARG A CA 1
ATOM 8914 C C . ARG A 1 592 ? -1.05608 -23.78166 7.73811 1.000 61.24536 864 ARG A C 1
ATOM 8915 O O . ARG A 1 592 ? -1.01683 -23.40240 6.56019 1.000 62.46054 864 ARG A O 1
ATOM 8936 N N . ASN A 1 593 ? -1.39365 -25.02140 8.06788 1.000 58.31591 865 ASN A N 1
ATOM 8937 C CA . ASN A 1 593 ? -1.43887 -26.07691 7.06404 1.000 59.47460 865 ASN A CA 1
ATOM 8938 C C . ASN A 1 593 ? -2.72190 -26.02297 6.24388 1.000 61.84941 865 ASN A C 1
ATOM 8939 O O . ASN A 1 593 ? -2.68688 -26.30322 5.03768 1.000 60.35624 865 ASN A O 1
ATOM 8950 N N . PRO A 1 594 ? -3.86755 -25.67371 6.83788 1.000 62.70904 866 PRO A N 1
ATOM 8951 C CA . PRO A 1 594 ? -5.04694 -25.37957 6.00163 1.000 58.19327 866 PRO A CA 1
ATOM 8952 C C . PRO A 1 594 ? -4.83147 -24.20755 5.06634 1.000 59.56784 866 PRO A C 1
ATOM 8953 O O . PRO A 1 594 ? -5.58322 -24.06436 4.09506 1.000 65.89636 866 PRO A O 1
ATOM 8964 N N . GLN A 1 595 ? -3.83224 -23.36559 5.33150 1.000 63.68220 867 GLN A N 1
ATOM 8965 C CA . GLN A 1 595 ? -3.48735 -22.25805 4.45332 1.000 69.48729 867 GLN A CA 1
ATOM 8966 C C . GLN A 1 595 ? -2.60533 -22.68106 3.28672 1.000 64.94499 867 GLN A C 1
ATOM 8967 O O . GLN A 1 595 ? -2.37870 -21.87070 2.38221 1.000 72.27969 867 GLN A O 1
ATOM 8981 N N . LYS A 1 596 ? -2.10753 -23.91518 3.28537 1.000 62.63446 868 LYS A N 1
ATOM 8982 C CA . LYS A 1 596 ? -1.11754 -24.37006 2.32244 1.000 66.49455 868 LYS A CA 1
ATOM 8983 C C . LYS A 1 596 ? -1.78589 -25.12626 1.17940 1.000 63.79881 868 LYS A C 1
ATOM 8984 O O . LYS A 1 596 ? -2.76915 -25.84616 1.37017 1.000 64.92399 868 LYS A O 1
ATOM 9003 N N . TRP A 1 597 ? -1.22935 -24.96673 -0.01562 1.000 70.55020 869 TRP A N 1
ATOM 9004 C CA . TRP A 1 597 ? -1.83745 -25.51764 -1.21673 1.000 61.12396 869 TRP A CA 1
ATOM 9005 C C . TRP A 1 597 ? -0.76552 -26.13281 -2.10083 1.000 66.44939 869 TRP A C 1
ATOM 9006 O O . TRP A 1 597 ? 0.29071 -25.53136 -2.31330 1.000 68.00215 869 TRP A O 1
ATOM 9027 N N . MET A 1 598 ? -1.04398 -27.32826 -2.61319 1.000 64.76727 870 MET A N 1
ATOM 9028 C CA . MET A 1 598 ? -0.19772 -27.96217 -3.61473 1.000 65.43237 870 MET A CA 1
ATOM 9029 C C . MET A 1 598 ? -0.61762 -27.46060 -4.99049 1.000 60.48650 870 MET A C 1
ATOM 9030 O O . MET A 1 598 ? -1.81344 -27.42360 -5.30338 1.000 63.54358 870 MET A O 1
ATOM 9044 N N . LEU A 1 599 ? 0.36409 -27.06293 -5.80356 1.000 67.90932 871 LEU A N 1
ATOM 9045 C CA . LEU A 1 599 ? 0.12069 -26.56736 -7.15723 1.000 62.92095 871 LEU A CA 1
ATOM 9046 C C . LEU A 1 599 ? 0.74592 -27.54832 -8.14153 1.000 67.38518 871 LEU A C 1
ATOM 9047 O O . LEU A 1 599 ? 1.97630 -27.67128 -8.21440 1.000 62.46787 871 LEU A O 1
ATOM 9063 N N . LEU A 1 600 ? -0.10188 -28.25017 -8.88902 1.000 71.61218 872 LEU A N 1
ATOM 9064 C CA . LEU A 1 600 ? 0.33695 -29.28852 -9.81281 1.000 72.10210 872 LEU A CA 1
ATOM 9065 C C . LEU A 1 600 ? 0.27654 -28.74070 -11.23439 1.000 68.34699 872 LEU A C 1
ATOM 9066 O O . LEU A 1 600 ? -0.78776 -28.32281 -11.70089 1.000 70.49027 872 LEU A O 1
ATOM 9082 N N . ASP A 1 601 ? 1.41520 -28.75022 -11.91528 1.000 66.24172 873 ASP A N 1
ATOM 9083 C CA . ASP A 1 601 ? 1.49150 -28.21692 -13.26893 1.000 75.25567 873 ASP A CA 1
ATOM 9084 C C . ASP A 1 601 ? 0.57648 -29.00243 -14.19647 1.000 73.30643 873 ASP A C 1
ATOM 9085 O O . ASP A 1 601 ? 0.76200 -30.20638 -14.38940 1.000 80.86214 873 ASP A O 1
ATOM 9094 N N . ALA A 1 602 ? -0.42204 -28.32157 -14.75440 1.000 70.36794 874 ALA A N 1
ATOM 9095 C CA . ALA A 1 602 ? -1.33155 -28.91130 -15.72465 1.000 80.00262 874 ALA A CA 1
ATOM 9096 C C . ALA A 1 602 ? -0.97885 -28.51918 -17.15472 1.000 85.63276 874 ALA A C 1
ATOM 9097 O O . ALA A 1 602 ? -1.77983 -28.74647 -18.06566 1.000 86.59566 874 ALA A O 1
ATOM 9104 N N . GLY A 1 603 ? 0.19343 -27.92721 -17.36747 1.000 81.55998 875 GLY A N 1
ATOM 9105 C CA . GLY A 1 603 ? 0.62585 -27.55174 -18.69681 1.000 92.89597 875 GLY A CA 1
ATOM 9106 C C . GLY A 1 603 ? 0.00315 -26.26349 -19.18849 1.000 95.90459 875 GLY A C 1
ATOM 9107 O O . GLY A 1 603 ? -1.15988 -25.97343 -18.89399 1.000 92.24511 875 GLY A O 1
ATOM 9111 N N . ASP A 1 604 ? 0.77786 -25.48080 -19.93912 1.000 105.57329 876 ASP A N 1
ATOM 9112 C CA . ASP A 1 604 ? 0.28743 -24.25350 -20.56797 1.000 119.29188 876 ASP A CA 1
ATOM 9113 C C . ASP A 1 604 ? -0.18043 -23.23961 -19.52831 1.000 108.18316 876 ASP A C 1
ATOM 9114 O O . ASP A 1 604 ? -1.15573 -22.51672 -19.73618 1.000 111.39807 876 ASP A O 1
ATOM 9123 N N . GLY A 1 605 ? 0.52484 -23.17818 -18.40324 1.000 104.27870 877 GLY A N 1
ATOM 9124 C CA . GLY A 1 605 ? 0.19330 -22.24434 -17.35113 1.000 100.24020 877 GLY A CA 1
ATOM 9125 C C . GLY A 1 605 ? -0.96527 -22.64870 -16.46745 1.000 100.56083 877 GLY A C 1
ATOM 9126 O O . GLY A 1 605 ? -1.25796 -21.93811 -15.49503 1.000 97.70927 877 GLY A O 1
ATOM 9130 N N . LYS A 1 606 ? -1.63289 -23.75800 -16.76677 1.000 94.35641 878 LYS A N 1
ATOM 9131 C CA . LYS A 1 606 ? -2.74817 -24.21378 -15.95494 1.000 94.03018 878 LYS A CA 1
ATOM 9132 C C . LYS A 1 606 ? -2.22852 -25.01382 -14.76270 1.000 87.68787 878 LYS A C 1
ATOM 9133 O O . LYS A 1 606 ? -1.12706 -25.57478 -14.78973 1.000 83.09858 878 LYS A O 1
ATOM 9152 N N . PHE A 1 607 ? -3.04006 -25.06599 -13.70608 1.000 80.10142 879 PHE A N 1
ATOM 9153 C CA . PHE A 1 607 ? -2.60016 -25.66754 -12.45519 1.000 84.19319 879 PHE A CA 1
ATOM 9154 C C . PHE A 1 607 ? -3.76813 -26.30020 -11.71849 1.000 85.12052 879 PHE A C 1
ATOM 9155 O O . PHE A 1 607 ? -4.80050 -25.65528 -11.51349 1.000 82.57260 879 PHE A O 1
ATOM 9172 N N . LYS A 1 608 ? -3.59816 -27.56196 -11.32947 1.000 79.23749 880 LYS A N 1
ATOM 9173 C CA . LYS A 1 608 ? -4.47333 -28.17179 -10.34116 1.000 82.69087 880 LYS A CA 1
ATOM 9174 C C . LYS A 1 608 ? -4.09864 -27.61819 -8.97543 1.000 70.74948 880 LYS A C 1
ATOM 9175 O O . LYS A 1 608 ? -2.91780 -27.58266 -8.61753 1.000 71.95453 880 LYS A O 1
ATOM 9194 N N . VAL A 1 609 ? -5.09630 -27.16559 -8.22486 1.000 72.51159 881 VAL A N 1
ATOM 9195 C CA . VAL A 1 609 ? -4.88600 -26.52555 -6.93246 1.000 73.36169 881 VAL A CA 1
ATOM 9196 C C . VAL A 1 609 ? -5.54442 -27.40064 -5.87716 1.000 70.58772 881 VAL A C 1
ATOM 9197 O O . VAL A 1 609 ? -6.77726 -27.50595 -5.83283 1.000 68.62231 881 VAL A O 1
ATOM 9210 N N . VAL A 1 610 ? -4.72824 -28.02045 -5.02612 1.000 67.72475 882 VAL A N 1
ATOM 9211 C CA . VAL A 1 610 ? -5.18839 -28.98574 -4.03482 1.000 67.90544 882 VAL A CA 1
ATOM 9212 C C . VAL A 1 610 ? -4.75392 -28.51582 -2.65197 1.000 60.41146 882 VAL A C 1
ATOM 9213 O O . VAL A 1 610 ? -3.57386 -28.21407 -2.43203 1.000 61.29869 882 VAL A O 1
ATOM 9226 N N . ASN A 1 611 ? -5.70108 -28.47149 -1.71755 1.000 64.68659 883 ASN A N 1
ATOM 9227 C CA . ASN A 1 611 ? -5.35877 -28.12726 -0.34490 1.000 54.41657 883 ASN A CA 1
ATOM 9228 C C . ASN A 1 611 ? -4.39711 -29.15731 0.23177 1.000 57.01588 883 ASN A C 1
ATOM 9229 O O . ASN A 1 611 ? -4.50861 -30.35499 -0.03634 1.000 56.28220 883 ASN A O 1
ATOM 9240 N N . ALA A 1 612 ? -3.46067 -28.68528 1.05387 1.000 58.27037 884 ALA A N 1
ATOM 9241 C CA . ALA A 1 612 ? -2.37883 -29.54049 1.51741 1.000 56.92080 884 ALA A CA 1
ATOM 9242 C C . ALA A 1 612 ? -2.83235 -30.60158 2.51045 1.000 56.81212 884 ALA A C 1
ATOM 9243 O O . ALA A 1 612 ? -2.15803 -31.63375 2.62741 1.000 57.13746 884 ALA A O 1
ATOM 9250 N N . VAL A 1 613 ? -3.94534 -30.38571 3.22005 1.000 59.31299 885 VAL A N 1
ATOM 9251 C CA . VAL A 1 613 ? -4.33492 -31.30128 4.29182 1.000 53.94799 885 VAL A CA 1
ATOM 9252 C C . VAL A 1 613 ? -5.76628 -31.80213 4.12559 1.000 53.59115 885 VAL A C 1
ATOM 9253 O O . VAL A 1 613 ? -6.09273 -32.92497 4.53332 1.000 55.05148 885 VAL A O 1
ATOM 9266 N N . THR A 1 614 ? -6.63825 -30.98689 3.53596 1.000 54.62579 886 THR A N 1
ATOM 9267 C CA . THR A 1 614 ? -7.93641 -31.51616 3.13690 1.000 52.10878 886 THR A CA 1
ATOM 9268 C C . THR A 1 614 ? -7.83827 -32.31092 1.84009 1.000 58.41293 886 THR A C 1
ATOM 9269 O O . THR A 1 614 ? -8.67961 -33.18330 1.58760 1.000 65.30413 886 THR A O 1
ATOM 9280 N N . LEU A 1 615 ? -6.83575 -32.01423 1.00752 1.000 64.38998 887 LEU A N 1
ATOM 9281 C CA . LEU A 1 615 ? -6.53374 -32.78828 -0.19480 1.000 56.45163 887 LEU A CA 1
ATOM 9282 C C . LEU A 1 615 ? -7.70425 -32.82533 -1.17072 1.000 59.94216 887 LEU A C 1
ATOM 9283 O O . LEU A 1 615 ? -7.89486 -33.81111 -1.89141 1.000 62.49345 887 LEU A O 1
ATOM 9299 N N . GLN A 1 616 ? -8.48206 -31.74519 -1.20741 1.000 54.79607 888 GLN A N 1
ATOM 9300 C CA . GLN A 1 616 ? -9.51984 -31.53998 -2.20543 1.000 65.01002 888 GLN A CA 1
ATOM 9301 C C . GLN A 1 616 ? -9.11781 -30.36926 -3.09332 1.000 68.79146 888 GLN A C 1
ATOM 9302 O O . GLN A 1 616 ? -8.35446 -29.49108 -2.68176 1.000 67.19368 888 GLN A O 1
ATOM 9316 N N . ARG A 1 617 ? -9.62512 -30.36754 -4.32062 1.000 68.38253 889 ARG A N 1
ATOM 9317 C CA . ARG A 1 617 ? -9.19624 -29.40371 -5.32257 1.000 72.18187 889 ARG A CA 1
ATOM 9318 C C . ARG A 1 617 ? -10.02726 -28.13067 -5.24303 1.000 73.39598 889 ARG A C 1
ATOM 9319 O O . ARG A 1 617 ? -11.26240 -28.18459 -5.22119 1.000 70.77825 889 ARG A O 1
ATOM 9340 N N . LEU A 1 618 ? -9.34441 -26.98682 -5.18987 1.000 72.39160 890 LEU A N 1
ATOM 9341 C CA . LEU A 1 618 ? -10.01492 -25.70499 -5.37753 1.000 78.69987 890 LEU A CA 1
ATOM 9342 C C . LEU A 1 618 ? -10.79160 -25.74203 -6.68331 1.000 77.18078 890 LEU A C 1
ATOM 9343 O O . LEU A 1 618 ? -10.21857 -25.98880 -7.75121 1.000 73.50598 890 LEU A O 1
ATOM 9359 N N . ALA A 1 619 ? -12.09852 -25.50901 -6.59731 1.000 83.28239 891 ALA A N 1
ATOM 9360 C CA . ALA A 1 619 ? -12.98711 -25.76778 -7.71525 1.000 79.06828 891 ALA A CA 1
ATOM 9361 C C . ALA A 1 619 ? -14.03705 -24.67478 -7.82229 1.000 93.88042 891 ALA A C 1
ATOM 9362 O O . ALA A 1 619 ? -14.24527 -23.87959 -6.90121 1.000 88.58599 891 ALA A O 1
ATOM 9369 N N . VAL A 1 620 ? -14.69766 -24.64974 -8.97663 1.000 91.35986 892 VAL A N 1
ATOM 9370 C CA . VAL A 1 620 ? -15.82912 -23.77254 -9.22557 1.000 83.25007 892 VAL A CA 1
ATOM 9371 C C . VAL A 1 620 ? -17.05383 -24.66411 -9.38214 1.000 97.11922 892 VAL A C 1
ATOM 9372 O O . VAL A 1 620 ? -17.18839 -25.38216 -10.38170 1.000 94.38305 892 VAL A O 1
ATOM 9385 N N . ALA A 1 621 ? -17.94391 -24.62852 -8.39317 1.000 94.29611 893 ALA A N 1
ATOM 9386 C CA . ALA A 1 621 ? -19.11731 -25.48566 -8.41978 1.000 91.70246 893 ALA A CA 1
ATOM 9387 C C . ALA A 1 621 ? -19.94639 -25.22296 -9.67567 1.000 102.47489 893 ALA A C 1
ATOM 9388 O O . ALA A 1 621 ? -19.87286 -24.15913 -10.29897 1.000 98.31041 893 ALA A O 1
ATOM 9395 N N . LYS A 1 622 ? -20.74720 -26.22250 -10.04278 1.000 99.68391 894 LYS A N 1
ATOM 9396 C CA . LYS A 1 622 ? -21.57182 -26.16444 -11.23490 1.000 92.69973 894 LYS A CA 1
ATOM 9397 C C . LYS A 1 622 ? -23.06281 -26.17125 -10.93596 1.000 104.05694 894 LYS A C 1
ATOM 9398 O O . LYS A 1 622 ? -23.85925 -25.86081 -11.83295 1.000 101.35627 894 LYS A O 1
ATOM 9417 N N . GLY A 1 623 ? -23.46039 -26.50737 -9.71103 1.000 92.45023 895 GLY A N 1
ATOM 9418 C CA . GLY A 1 623 ? -24.85776 -26.66715 -9.38183 1.000 90.34344 895 GLY A CA 1
ATOM 9419 C C . GLY A 1 623 ? -25.43346 -28.02119 -9.72096 1.000 90.76986 895 GLY A C 1
ATOM 9420 O O . GLY A 1 623 ? -26.62907 -28.24488 -9.48913 1.000 99.07888 895 GLY A O 1
ATOM 9424 N N . THR A 1 624 ? -24.62523 -28.92921 -10.26199 1.000 91.29275 896 THR A N 1
ATOM 9425 C CA . THR A 1 624 ? -25.08212 -30.25477 -10.65502 1.000 106.34185 896 THR A CA 1
ATOM 9426 C C . THR A 1 624 ? -24.35016 -31.36656 -9.91469 1.000 106.46439 896 THR A C 1
ATOM 9427 O O . THR A 1 624 ? -24.55685 -32.54541 -10.22923 1.000 107.18791 896 THR A O 1
ATOM 9438 N N . GLU A 1 625 ? -23.49478 -31.02719 -8.95325 1.000 107.08730 897 GLU A N 1
ATOM 9439 C CA . GLU A 1 625 ? -22.74744 -32.03301 -8.21369 1.000 107.03504 897 GLU A CA 1
ATOM 9440 C C . GLU A 1 625 ? -23.61231 -32.63280 -7.11348 1.000 108.62168 897 GLU A C 1
ATOM 9441 O O . GLU A 1 625 ? -24.39085 -31.93056 -6.46190 1.000 110.57574 897 GLU A O 1
ATOM 9453 N N . GLU A 1 626 ? -23.47152 -33.94043 -6.91105 1.000 112.17561 898 GLU A N 1
ATOM 9454 C CA . GLU A 1 626 ? -24.27113 -34.67854 -5.94523 1.000 106.77129 898 GLU A CA 1
ATOM 9455 C C . GLU A 1 626 ? -23.36253 -35.36711 -4.93527 1.000 105.01383 898 GLU A C 1
ATOM 9456 O O . GLU A 1 626 ? -22.34167 -35.95713 -5.30277 1.000 104.86476 898 GLU A O 1
ATOM 9468 N N . HIS A 1 627 ? -23.74001 -35.28511 -3.66277 1.000 96.42467 899 HIS A N 1
ATOM 9469 C CA . HIS A 1 627 ? -23.06293 -36.01008 -2.59697 1.000 91.10671 899 HIS A CA 1
ATOM 9470 C C . HIS A 1 627 ? -23.90000 -35.88961 -1.33248 1.000 86.25029 899 HIS A C 1
ATOM 9471 O O . HIS A 1 627 ? -24.64005 -34.91616 -1.15570 1.000 91.24372 899 HIS A O 1
ATOM 9485 N N . ILE A 1 628 ? -23.76669 -36.88413 -0.45398 1.000 77.97752 900 ILE A N 1
ATOM 9486 C CA . ILE A 1 628 ? -24.56452 -36.90667 0.76832 1.000 80.26718 900 ILE A CA 1
ATOM 9487 C C . ILE A 1 628 ? -24.33598 -35.64068 1.58309 1.000 80.23317 900 ILE A C 1
ATOM 9488 O O . ILE A 1 628 ? -25.26136 -35.11100 2.20840 1.000 85.17372 900 ILE A O 1
ATOM 9504 N N . ASP A 1 629 ? -23.10320 -35.13396 1.58900 1.000 81.06759 901 ASP A N 1
ATOM 9505 C CA . ASP A 1 629 ? -22.77636 -33.98184 2.41970 1.000 85.81501 901 ASP A CA 1
ATOM 9506 C C . ASP A 1 629 ? -23.62193 -32.76719 2.08209 1.000 89.30239 901 ASP A C 1
ATOM 9507 O O . ASP A 1 629 ? -23.68394 -31.82874 2.88550 1.000 89.24526 901 ASP A O 1
ATOM 9516 N N . PHE A 1 630 ? -24.27111 -32.76014 0.91722 1.000 91.93439 902 PHE A N 1
ATOM 9517 C CA . PHE A 1 630 ? -25.12408 -31.64376 0.53618 1.000 91.84850 902 PHE A CA 1
ATOM 9518 C C . PHE A 1 630 ? -26.46914 -31.64659 1.25322 1.000 92.29175 902 PHE A C 1
ATOM 9519 O O . PHE A 1 630 ? -27.23302 -30.68758 1.09641 1.000 95.52957 902 PHE A O 1
ATOM 9536 N N . THR A 1 631 ? -26.78300 -32.68942 2.01942 1.000 95.85707 903 THR A N 1
ATOM 9537 C CA . THR A 1 631 ? -28.09285 -32.78693 2.65812 1.000 97.85260 903 THR A CA 1
ATOM 9538 C C . THR A 1 631 ? -28.02372 -33.11125 4.14193 1.000 103.56715 903 THR A C 1
ATOM 9539 O O . THR A 1 631 ? -28.83861 -32.59603 4.91221 1.000 104.64194 903 THR A O 1
ATOM 9550 N N . THR A 1 632 ? -27.08300 -33.95073 4.56525 1.000 92.86485 904 THR A N 1
ATOM 9551 C CA . THR A 1 632 ? -27.01381 -34.34623 5.96512 1.000 92.01021 904 THR A CA 1
ATOM 9552 C C . THR A 1 632 ? -25.60638 -34.82166 6.28623 1.000 86.24621 904 THR A C 1
ATOM 9553 O O . THR A 1 632 ? -24.79051 -35.06354 5.39353 1.000 73.50169 904 THR A O 1
ATOM 9564 N N . PHE A 1 633 ? -25.33650 -34.95202 7.58566 1.000 90.29102 905 PHE A N 1
ATOM 9565 C CA . PHE A 1 633 ? -24.06902 -35.50629 8.05841 1.000 91.14983 905 PHE A CA 1
ATOM 9566 C C . PHE A 1 633 ? -24.23307 -35.93624 9.50721 1.000 88.81519 905 PHE A C 1
ATOM 9567 O O . PHE A 1 633 ? -24.62362 -35.12164 10.35123 1.000 84.83778 905 PHE A O 1
ATOM 9584 N N . ASN A 1 634 ? -23.92957 -37.20370 9.79056 1.000 81.35925 906 ASN A N 1
ATOM 9585 C CA . ASN A 1 634 ? -23.92057 -37.74159 11.14974 1.000 83.34541 906 ASN A CA 1
ATOM 9586 C C . ASN A 1 634 ? -25.23758 -37.46400 11.86918 1.000 89.58961 906 ASN A C 1
ATOM 9587 O O . ASN A 1 634 ? -25.26860 -36.98552 13.00509 1.000 93.76913 906 ASN A O 1
ATOM 9598 N N . GLY A 1 635 ? -26.34063 -37.77615 11.19041 1.000 91.73714 907 GLY A N 1
ATOM 9599 C CA . GLY A 1 635 ? -27.65994 -37.65574 11.76707 1.000 84.51061 907 GLY A CA 1
ATOM 9600 C C . GLY A 1 635 ? -28.27519 -36.27749 11.71594 1.000 86.57299 907 GLY A C 1
ATOM 9601 O O . GLY A 1 635 ? -29.50512 -36.16479 11.76437 1.000 86.94584 907 GLY A O 1
ATOM 9605 N N . VAL A 1 636 ? -27.47069 -35.22593 11.62955 1.000 94.09489 908 VAL A N 1
ATOM 9606 C CA . VAL A 1 636 ? -27.97745 -33.85962 11.57941 1.000 96.67240 908 VAL A CA 1
ATOM 9607 C C . VAL A 1 636 ? -28.14157 -33.46162 10.11708 1.000 96.86890 908 VAL A C 1
ATOM 9608 O O . VAL A 1 636 ? -27.17579 -33.47748 9.34470 1.000 92.19578 908 VAL A O 1
ATOM 9621 N N . ALA A 1 637 ? -29.36407 -33.10056 9.73814 1.000 89.66933 909 ALA A N 1
ATOM 9622 C CA . ALA A 1 637 ? -29.68234 -32.77051 8.35618 1.000 95.54814 909 ALA A CA 1
ATOM 9623 C C . ALA A 1 637 ? -29.51016 -31.27528 8.12125 1.000 94.62298 909 ALA A C 1
ATOM 9624 O O . ALA A 1 637 ? -30.06543 -30.45465 8.85915 1.000 93.59647 909 ALA A O 1
ATOM 9631 N N . LYS A 1 638 ? -28.74424 -30.92853 7.08868 1.000 93.66755 910 LYS A N 1
ATOM 9632 C CA . LYS A 1 638 ? -28.52275 -29.53811 6.71850 1.000 91.62889 910 LYS A CA 1
ATOM 9633 C C . LYS A 1 638 ? -28.06433 -29.50539 5.26674 1.000 91.22051 910 LYS A C 1
ATOM 9634 O O . LYS A 1 638 ? -27.26575 -30.34469 4.84333 1.000 84.39727 910 LYS A O 1
ATOM 9653 N N . ASP A 1 639 ? -28.56920 -28.53494 4.51266 1.000 99.29100 911 ASP A N 1
ATOM 9654 C CA . ASP A 1 639 ? -28.27599 -28.43543 3.08891 1.000 101.02499 911 ASP A CA 1
ATOM 9655 C C . ASP A 1 639 ? -27.06658 -27.53257 2.87818 1.000 94.22152 911 ASP A C 1
ATOM 9656 O O . ASP A 1 639 ? -27.05913 -26.38071 3.32588 1.000 84.84210 911 ASP A O 1
ATOM 9665 N N . THR A 1 640 ? -26.04739 -28.06023 2.19177 1.000 90.92946 912 THR A N 1
ATOM 9666 C CA . THR A 1 640 ? -24.84085 -27.30334 1.88064 1.000 88.53138 912 THR A CA 1
ATOM 9667 C C . THR A 1 640 ? -24.54186 -27.30988 0.38436 1.000 89.81186 912 THR A C 1
ATOM 9668 O O . THR A 1 640 ? -23.40953 -27.02287 -0.01918 1.000 81.31194 912 THR A O 1
ATOM 9679 N N . LYS A 1 641 ? -25.52309 -27.63704 -0.44297 1.000 96.65764 913 LYS A N 1
ATOM 9680 C CA . LYS A 1 641 ? -25.29075 -27.76689 -1.87442 1.000 96.31682 913 LYS A CA 1
ATOM 9681 C C . LYS A 1 641 ? -24.71490 -26.47317 -2.43545 1.000 90.42353 913 LYS A C 1
ATOM 9682 O O . LYS A 1 641 ? -25.34335 -25.41452 -2.29542 1.000 94.41841 913 LYS A O 1
ATOM 9701 N N . PRO A 1 642 ? -23.53815 -26.50221 -3.05888 1.000 95.37262 914 PRO A N 1
ATOM 9702 C CA . PRO A 1 642 ? -23.02890 -25.28119 -3.69979 1.000 97.59578 914 PRO A CA 1
ATOM 9703 C C . PRO A 1 642 ? -23.77320 -24.98814 -4.99532 1.000 91.88746 914 PRO A C 1
ATOM 9704 O O . PRO A 1 642 ? -24.10001 -25.89318 -5.76793 1.000 97.73203 914 PRO A O 1
ATOM 9715 N N . ALA A 1 643 ? -24.03696 -23.70813 -5.22613 1.000 91.49687 915 ALA A N 1
ATOM 9716 C CA . ALA A 1 643 ? -24.71179 -23.27255 -6.43794 1.000 96.68495 915 ALA A CA 1
ATOM 9717 C C . ALA A 1 643 ? -23.69738 -23.01440 -7.54907 1.000 94.32199 915 ALA A C 1
ATOM 9718 O O . ALA A 1 643 ? -22.49774 -22.86479 -7.31055 1.000 89.62244 915 ALA A O 1
ATOM 9725 N N . ALA A 1 644 ? -24.20277 -22.96001 -8.77907 1.000 103.94779 916 ALA A N 1
ATOM 9726 C CA . ALA A 1 644 ? -23.34856 -22.70131 -9.93023 1.000 101.76215 916 ALA A CA 1
ATOM 9727 C C . ALA A 1 644 ? -22.51109 -21.44964 -9.69800 1.000 93.20409 916 ALA A C 1
ATOM 9728 O O . ALA A 1 644 ? -23.00789 -20.42878 -9.21105 1.000 93.91030 916 ALA A O 1
ATOM 9735 N N . GLY A 1 645 ? -21.22457 -21.54329 -10.03655 1.000 101.03239 917 GLY A N 1
ATOM 9736 C CA . GLY A 1 645 ? -20.30534 -20.44140 -9.86685 1.000 97.77001 917 GLY A CA 1
ATOM 9737 C C . GLY A 1 645 ? -19.72829 -20.28323 -8.48053 1.000 98.43194 917 GLY A C 1
ATOM 9738 O O . GLY A 1 645 ? -18.85771 -19.42404 -8.28724 1.000 95.14828 917 GLY A O 1
ATOM 9742 N N . GLU A 1 646 ? -20.17504 -21.07459 -7.51021 1.000 98.55057 918 GLU A N 1
ATOM 9743 C CA . GLU A 1 646 ? -19.66335 -20.96475 -6.15364 1.000 98.95140 918 GLU A CA 1
ATOM 9744 C C . GLU A 1 646 ? -18.31187 -21.65473 -6.03434 1.000 98.82889 918 GLU A C 1
ATOM 9745 O O . GLU A 1 646 ? -18.07154 -22.70302 -6.64384 1.000 94.15377 918 GLU A O 1
ATOM 9757 N N . ILE A 1 647 ? -17.42996 -21.06054 -5.23894 1.000 95.53974 919 ILE A N 1
ATOM 9758 C CA . ILE A 1 647 ? -16.10147 -21.60567 -5.00944 1.000 90.37872 919 ILE A CA 1
ATOM 9759 C C . ILE A 1 647 ? -16.17560 -22.61682 -3.87556 1.000 91.59134 919 ILE A C 1
ATOM 9760 O O . ILE A 1 647 ? -16.73016 -22.33138 -2.80778 1.000 88.43395 919 ILE A O 1
ATOM 9776 N N . VAL A 1 648 ? -15.61235 -23.80012 -4.10207 1.000 91.45038 920 VAL A N 1
ATOM 9777 C CA . VAL A 1 648 ? -15.63614 -24.88126 -3.12805 1.000 81.40262 920 VAL A CA 1
ATOM 9778 C C . VAL A 1 648 ? -14.40038 -25.74574 -3.33445 1.000 85.16987 920 VAL A C 1
ATOM 9779 O O . VAL A 1 648 ? -13.64510 -25.57525 -4.29850 1.000 84.38668 920 VAL A O 1
ATOM 9792 N N . GLN A 1 649 ? -14.20082 -26.69034 -2.41600 1.000 73.24438 921 GLN A N 1
ATOM 9793 C CA . GLN A 1 649 ? -13.22954 -27.76117 -2.57780 1.000 73.23601 921 GLN A CA 1
ATOM 9794 C C . GLN A 1 649 ? -13.97231 -29.03237 -2.96874 1.000 77.03720 921 GLN A C 1
ATOM 9795 O O . GLN A 1 649 ? -15.07350 -29.29439 -2.47621 1.000 74.29733 921 GLN A O 1
ATOM 9809 N N . PHE A 1 650 ? -13.36573 -29.82309 -3.85207 1.000 77.11956 922 PHE A N 1
ATOM 9810 C CA . PHE A 1 650 ? -13.97514 -31.05294 -4.33171 1.000 76.09737 922 PHE A CA 1
ATOM 9811 C C . PHE A 1 650 ? -12.91459 -32.14109 -4.41490 1.000 70.92047 922 PHE A C 1
ATOM 9812 O O . PHE A 1 650 ? -11.77260 -31.86403 -4.81682 1.000 72.65809 922 PHE A O 1
ATOM 9829 N N . PRO A 1 651 ? -13.25355 -33.38175 -4.02946 1.000 74.94488 923 PRO A N 1
ATOM 9830 C CA . PRO A 1 651 ? -12.35879 -34.51072 -4.33359 1.000 67.43068 923 PRO A CA 1
ATOM 9831 C C . PRO A 1 651 ? -11.98274 -34.55468 -5.80871 1.000 69.15364 923 PRO A C 1
ATOM 9832 O O . PRO A 1 651 ? -12.66612 -33.96686 -6.65379 1.000 77.04283 923 PRO A O 1
ATOM 9843 N N . ASP A 1 652 ? -10.89732 -35.26103 -6.12530 1.000 66.57120 924 ASP A N 1
ATOM 9844 C CA . ASP A 1 652 ? -10.38335 -35.26473 -7.49040 1.000 78.04958 924 ASP A CA 1
ATOM 9845 C C . ASP A 1 652 ? -11.41561 -35.78824 -8.48548 1.000 81.64041 924 ASP A C 1
ATOM 9846 O O . ASP A 1 652 ? -11.45040 -35.33790 -9.63738 1.000 79.63199 924 ASP A O 1
ATOM 9855 N N . ASP A 1 653 ? -12.27873 -36.70776 -8.06098 1.000 73.53049 925 ASP A N 1
ATOM 9856 C CA . ASP A 1 653 ? -13.18307 -37.39832 -8.96781 1.000 72.94971 925 ASP A CA 1
ATOM 9857 C C . ASP A 1 653 ? -14.49270 -36.65261 -9.20101 1.000 70.48705 925 ASP A C 1
ATOM 9858 O O . ASP A 1 653 ? -15.39579 -37.20118 -9.84042 1.000 79.71869 925 ASP A O 1
ATOM 9867 N N . MET A 1 654 ? -14.62176 -35.42568 -8.69840 1.000 71.18595 926 MET A N 1
ATOM 9868 C CA . MET A 1 654 ? -15.82700 -34.63297 -8.90315 1.000 75.23266 926 MET A CA 1
ATOM 9869 C C . MET A 1 654 ? -15.50008 -33.26528 -9.49209 1.000 77.20503 926 MET A C 1
ATOM 9870 O O . MET A 1 654 ? -16.32254 -32.34842 -9.41057 1.000 80.67553 926 MET A O 1
ATOM 9884 N N . THR A 1 655 ? -14.32012 -33.10752 -10.08739 1.000 85.59643 927 THR A N 1
ATOM 9885 C CA . THR A 1 655 ? -13.93056 -31.82325 -10.65040 1.000 85.64881 927 THR A CA 1
ATOM 9886 C C . THR A 1 655 ? -12.69821 -31.99643 -11.52483 1.000 93.48690 927 THR A C 1
ATOM 9887 O O . THR A 1 655 ? -11.79342 -32.76715 -11.18685 1.000 94.92832 927 THR A O 1
ATOM 9898 N N . ASP A 1 656 ? -12.67686 -31.27562 -12.64727 1.000 89.21602 928 ASP A N 1
ATOM 9899 C CA . ASP A 1 656 ? -11.48952 -31.14359 -13.47912 1.000 96.85817 928 ASP A CA 1
ATOM 9900 C C . ASP A 1 656 ? -10.96286 -29.71539 -13.49712 1.000 97.18506 928 ASP A C 1
ATOM 9901 O O . ASP A 1 656 ? -9.94594 -29.44594 -14.15016 1.000 93.62095 928 ASP A O 1
ATOM 9910 N N . ASP A 1 657 ? -11.61997 -28.80275 -12.78409 1.000 92.43830 929 ASP A N 1
ATOM 9911 C CA . ASP A 1 657 ? -11.23460 -27.39677 -12.77107 1.000 98.01196 929 ASP A CA 1
ATOM 9912 C C . ASP A 1 657 ? -9.77240 -27.22467 -12.40328 1.000 86.32737 929 ASP A C 1
ATOM 9913 O O . ASP A 1 657 ? -9.34779 -27.58438 -11.30329 1.000 86.88481 929 ASP A O 1
ATOM 9922 N N . VAL A 1 658 ? -9.00733 -26.67905 -13.33793 1.000 94.19381 930 VAL A N 1
ATOM 9923 C CA . VAL A 1 658 ? -7.67425 -26.19221 -13.06646 1.000 92.32264 930 VAL A CA 1
ATOM 9924 C C . VAL A 1 658 ? -7.73248 -24.67072 -13.01027 1.000 94.19188 930 VAL A C 1
ATOM 9925 O O . VAL A 1 658 ? -8.75335 -24.05356 -13.30887 1.000 98.86520 930 VAL A O 1
ATOM 9938 N N . TRP A 1 659 ? -6.61971 -24.04666 -12.63378 1.000 91.86190 931 TRP A N 1
ATOM 9939 C CA . TRP A 1 659 ? -6.57386 -22.60301 -12.44911 1.000 91.46225 931 TRP A CA 1
ATOM 9940 C C . TRP A 1 659 ? -5.37729 -22.01735 -13.17792 1.000 100.13332 931 TRP A C 1
ATOM 9941 O O . TRP A 1 659 ? -4.25674 -22.52249 -13.05142 1.000 92.98427 931 TRP A O 1
ATOM 9962 N N . THR A 1 660 ? -5.62342 -20.95806 -13.94434 1.000 107.77893 932 THR A N 1
ATOM 9963 C CA . THR A 1 660 ? -4.55585 -20.23160 -14.61734 1.000 109.76412 932 THR A CA 1
ATOM 9964 C C . THR A 1 660 ? -3.84212 -19.35238 -13.59598 1.000 110.89121 932 THR A C 1
ATOM 9965 O O . THR A 1 660 ? -4.44464 -18.43844 -13.02504 1.000 101.00654 932 THR A O 1
ATOM 9976 N N . ILE A 1 661 ? -2.56795 -19.63461 -13.35379 1.000 98.96560 933 ILE A N 1
ATOM 9977 C CA . ILE A 1 661 ? -1.72530 -18.82227 -12.48638 1.000 93.07543 933 ILE A CA 1
ATOM 9978 C C . ILE A 1 661 ? -0.60491 -18.25924 -13.34588 1.000 107.82708 933 ILE A C 1
ATOM 9979 O O . ILE A 1 661 ? 0.14965 -19.02019 -13.97020 1.000 106.93093 933 ILE A O 1
ATOM 9995 N N . LYS A 1 662 ? -0.50502 -16.93019 -13.38387 1.000 115.77885 934 LYS A N 1
ATOM 9996 C CA . LYS A 1 662 ? 0.43081 -16.23025 -14.25484 1.000 116.42300 934 LYS A CA 1
ATOM 9997 C C . LYS A 1 662 ? 0.92176 -14.99188 -13.52408 1.000 117.32081 934 LYS A C 1
ATOM 9998 O O . LYS A 1 662 ? 0.15804 -14.39426 -12.75993 1.000 120.91194 934 LYS A O 1
ATOM 10017 N N . PRO A 1 663 ? 2.17336 -14.58040 -13.74056 1.000 109.30249 935 PRO A N 1
ATOM 10018 C CA . PRO A 1 663 ? 2.64136 -13.33230 -13.11923 1.000 114.47441 935 PRO A CA 1
ATOM 10019 C C . PRO A 1 663 ? 1.79579 -12.15089 -13.57599 1.000 114.03088 935 PRO A C 1
ATOM 10020 O O . PRO A 1 663 ? 1.27226 -12.11871 -14.69395 1.000 111.32879 935 PRO A O 1
ATOM 10031 N N . SER A 1 664 ? 1.65980 -11.17417 -12.68696 1.000 108.55539 936 SER A N 1
ATOM 10032 C CA . SER A 1 664 ? 0.69523 -10.10610 -12.89499 1.000 111.52840 936 SER A CA 1
ATOM 10033 C C . SER A 1 664 ? 1.07101 -9.24199 -14.09185 1.000 113.76625 936 SER A C 1
ATOM 10034 O O . SER A 1 664 ? 2.24696 -9.05397 -14.41201 1.000 106.61919 936 SER A O 1
ATOM 10042 N N . THR A 1 665 ? 0.04176 -8.70598 -14.74816 1.000 122.00236 937 THR A N 1
ATOM 10043 C CA . THR A 1 665 ? 0.20254 -7.82016 -15.89100 1.000 127.08033 937 THR A CA 1
ATOM 10044 C C . THR A 1 665 ? 0.08969 -6.34658 -15.52248 1.000 124.65520 937 THR A C 1
ATOM 10045 O O . THR A 1 665 ? 0.34000 -5.49085 -16.37899 1.000 126.98306 937 THR A O 1
ATOM 10056 N N . ARG A 1 666 ? -0.27012 -6.03443 -14.27832 1.000 105.24644 938 ARG A N 1
ATOM 10057 C CA . ARG A 1 666 ? -0.61347 -4.66910 -13.90391 1.000 95.81350 938 ARG A CA 1
ATOM 10058 C C . ARG A 1 666 ? 0.48418 -3.69260 -14.29942 1.000 100.19281 938 ARG A C 1
ATOM 10059 O O . ARG A 1 666 ? 1.66894 -3.92824 -14.04626 1.000 94.40959 938 ARG A O 1
ATOM 10080 N N . SER A 1 667 ? 0.07360 -2.58264 -14.91589 1.000 96.19827 939 SER A N 1
ATOM 10081 C CA . SER A 1 667 ? 1.02148 -1.54169 -15.28554 1.000 104.21746 939 SER A CA 1
ATOM 10082 C C . SER A 1 667 ? 1.68361 -0.91637 -14.06916 1.000 103.16329 939 SER A C 1
ATOM 10083 O O . SER A 1 667 ? 2.77865 -0.35698 -14.19329 1.000 100.30292 939 SER A O 1
ATOM 10091 N N . ILE A 1 668 ? 1.04927 -0.99665 -12.90261 1.000 103.78608 940 ILE A N 1
ATOM 10092 C CA . ILE A 1 668 ? 1.59264 -0.42940 -11.67619 1.000 103.99411 940 ILE A CA 1
ATOM 10093 C C . ILE A 1 668 ? 1.81950 -1.52895 -10.65157 1.000 104.20965 940 ILE A C 1
ATOM 10094 O O . ILE A 1 668 ? 1.13279 -2.55517 -10.63814 1.000 98.66643 940 ILE A O 1
ATOM 10110 N N . SER A 1 669 ? 2.81171 -1.31284 -9.79373 1.000 105.90393 941 SER A N 1
ATOM 10111 C CA . SER A 1 669 ? 3.09584 -2.20464 -8.67861 1.000 96.69420 941 SER A CA 1
ATOM 10112 C C . SER A 1 669 ? 3.60617 -1.33926 -7.53870 1.000 96.23440 941 SER A C 1
ATOM 10113 O O . SER A 1 669 ? 4.44599 -0.45994 -7.75409 1.000 95.18425 941 SER A O 1
ATOM 10121 N N . ALA A 1 670 ? 3.09342 -1.57962 -6.33855 1.000 100.60246 942 ALA A N 1
ATOM 10122 C CA . ALA A 1 670 ? 3.42778 -0.78436 -5.16885 1.000 95.44774 942 ALA A CA 1
ATOM 10123 C C . ALA A 1 670 ? 3.97922 -1.69049 -4.07935 1.000 97.79333 942 ALA A C 1
ATOM 10124 O O . ALA A 1 670 ? 3.51898 -2.82270 -3.90840 1.000 95.03353 942 ALA A O 1
ATOM 10131 N N . ILE A 1 671 ? 4.96973 -1.18860 -3.34845 1.000 93.20107 943 ILE A N 1
ATOM 10132 C CA . ILE A 1 671 ? 5.59247 -1.90534 -2.24213 1.000 98.62306 943 ILE A CA 1
ATOM 10133 C C . ILE A 1 671 ? 5.72161 -0.93597 -1.07478 1.000 94.26000 943 ILE A C 1
ATOM 10134 O O . ILE A 1 671 ? 6.16000 0.20620 -1.25484 1.000 96.58013 943 ILE A O 1
ATOM 10150 N N . ALA A 1 672 ? 5.32754 -1.38582 0.11258 1.000 93.38876 944 ALA A N 1
ATOM 10151 C CA . ALA A 1 672 ? 5.40315 -0.59113 1.33012 1.000 96.00653 944 ALA A CA 1
ATOM 10152 C C . ALA A 1 672 ? 6.31696 -1.29596 2.32118 1.000 100.08489 944 ALA A C 1
ATOM 10153 O O . ALA A 1 672 ? 6.14122 -2.48674 2.59439 1.000 104.99081 944 ALA A O 1
ATOM 10160 N N . GLU A 1 673 ? 7.28320 -0.56397 2.86174 1.000 98.96789 945 GLU A N 1
ATOM 10161 C CA . GLU A 1 673 ? 8.23257 -1.09847 3.82912 1.000 104.54317 945 GLU A CA 1
ATOM 10162 C C . GLU A 1 673 ? 8.36482 -0.11904 4.98495 1.000 99.59850 945 GLU A C 1
ATOM 10163 O O . GLU A 1 673 ? 8.44799 1.09619 4.77466 1.000 92.98390 945 GLU A O 1
ATOM 10175 N N . ALA A 1 674 ? 8.38845 -0.65884 6.20199 1.000 101.76570 946 ALA A N 1
ATOM 10176 C CA . ALA A 1 674 ? 8.44026 0.13566 7.42042 1.000 96.09295 946 ALA A CA 1
ATOM 10177 C C . ALA A 1 674 ? 9.85863 0.17021 7.97415 1.000 105.58840 946 ALA A C 1
ATOM 10178 O O . ALA A 1 674 ? 10.58896 -0.82290 7.90467 1.000 105.67156 946 ALA A O 1
ATOM 10185 N N . THR A 1 675 ? 10.24119 1.32354 8.52839 1.000 107.52016 947 THR A N 1
ATOM 10186 C CA . THR A 1 675 ? 11.54830 1.50298 9.14819 1.000 110.60860 947 THR A CA 1
ATOM 10187 C C . THR A 1 675 ? 11.43090 2.51192 10.28501 1.000 103.95083 947 THR A C 1
ATOM 10188 O O . THR A 1 675 ? 11.09833 3.67546 10.03077 1.000 98.89745 947 THR A O 1
ATOM 10199 N N . PRO A 1 676 ? 11.69185 2.12600 11.54765 1.000 110.34214 948 PRO A N 1
ATOM 10200 C CA . PRO A 1 676 ? 12.03952 0.77536 12.01793 1.000 107.81802 948 PRO A CA 1
ATOM 10201 C C . PRO A 1 676 ? 10.89596 -0.22659 11.88757 1.000 102.26546 948 PRO A C 1
ATOM 10202 O O . PRO A 1 676 ? 9.77188 0.13774 11.55707 1.000 95.21711 948 PRO A O 1
ATOM 10213 N N . LYS A 1 677 ? 11.16056 -1.50729 12.15579 1.000 102.71626 949 LYS A N 1
ATOM 10214 C CA . LYS A 1 677 ? 10.09852 -2.50546 12.20987 1.000 97.17541 949 LYS A CA 1
ATOM 10215 C C . LYS A 1 677 ? 9.25356 -2.37981 13.47434 1.000 100.02722 949 LYS A C 1
ATOM 10216 O O . LYS A 1 677 ? 8.17989 -2.98503 13.54826 1.000 92.17921 949 LYS A O 1
ATOM 10235 N N . GLN A 1 678 ? 9.71465 -1.62347 14.46646 1.000 102.72937 950 GLN A N 1
ATOM 10236 C CA . GLN A 1 678 ? 9.01311 -1.44965 15.72831 1.000 100.84772 950 GLN A CA 1
ATOM 10237 C C . GLN A 1 678 ? 8.78080 0.03520 15.97491 1.000 96.73819 950 GLN A C 1
ATOM 10238 O O . GLN A 1 678 ? 9.59979 0.87988 15.59843 1.000 96.45665 950 GLN A O 1
ATOM 10252 N N . ALA A 1 679 ? 7.64447 0.34526 16.59762 1.000 92.48577 951 ALA A N 1
ATOM 10253 C CA . ALA A 1 679 ? 7.25899 1.71399 16.90729 1.000 90.17684 951 ALA A CA 1
ATOM 10254 C C . ALA A 1 679 ? 6.75586 1.78988 18.34158 1.000 91.26661 951 ALA A C 1
ATOM 10255 O O . ALA A 1 679 ? 6.18149 0.83216 18.86581 1.000 92.67922 951 ALA A O 1
ATOM 10262 N N . TYR A 1 680 ? 6.97558 2.94095 18.97369 1.000 94.48546 952 TYR A N 1
ATOM 10263 C CA . TYR A 1 680 ? 6.53870 3.17970 20.34376 1.000 106.02904 952 TYR A CA 1
ATOM 10264 C C . TYR A 1 680 ? 5.86482 4.53997 20.42856 1.000 104.16105 952 TYR A C 1
ATOM 10265 O O . TYR A 1 680 ? 6.16121 5.45022 19.64737 1.000 100.25637 952 TYR A O 1
ATOM 10283 N N . ALA A 1 681 ? 4.94026 4.66096 21.38089 1.000 96.52462 953 ALA A N 1
ATOM 10284 C CA . ALA A 1 681 ? 4.20452 5.90460 21.55506 1.000 96.88224 953 ALA A CA 1
ATOM 10285 C C . ALA A 1 681 ? 5.16756 7.03836 21.87582 1.000 95.57395 953 ALA A C 1
ATOM 10286 O O . ALA A 1 681 ? 6.07252 6.88749 22.69864 1.000 97.68309 953 ALA A O 1
ATOM 10293 N N . SER A 1 682 ? 4.97746 8.17560 21.21584 1.000 106.57430 954 SER A N 1
ATOM 10294 C CA . SER A 1 682 ? 5.85625 9.31903 21.40657 1.000 114.26403 954 SER A CA 1
ATOM 10295 C C . SER A 1 682 ? 5.07205 10.59887 21.16175 1.000 129.36286 954 SER A C 1
ATOM 10296 O O . SER A 1 682 ? 4.29675 10.68553 20.20168 1.000 124.60323 954 SER A O 1
ATOM 10304 N N . LYS A 1 683 ? 5.27508 11.58529 22.04347 1.000 126.51938 955 LYS A N 1
ATOM 10305 C CA . LYS A 1 683 ? 4.67388 12.90136 21.88471 1.000 129.87881 955 LYS A CA 1
ATOM 10306 C C . LYS A 1 683 ? 5.51363 13.83110 21.01319 1.000 126.36316 955 LYS A C 1
ATOM 10307 O O . LYS A 1 683 ? 5.01323 14.87887 20.58831 1.000 119.92699 955 LYS A O 1
ATOM 10326 N N . ASP A 1 684 ? 6.76960 13.47777 20.73943 1.000 131.20964 956 ASP A N 1
ATOM 10327 C CA . ASP A 1 684 ? 7.60998 14.21676 19.80626 1.000 137.91219 956 ASP A CA 1
ATOM 10328 C C . ASP A 1 684 ? 7.81263 13.48003 18.48890 1.000 129.70939 956 ASP A C 1
ATOM 10329 O O . ASP A 1 684 ? 8.45162 14.02317 17.58138 1.000 127.44246 956 ASP A O 1
ATOM 10338 N N . GLY A 1 685 ? 7.29283 12.25990 18.36066 1.000 127.34080 957 GLY A N 1
ATOM 10339 C CA . GLY A 1 685 ? 7.40563 11.49894 17.13635 1.000 123.63588 957 GLY A CA 1
ATOM 10340 C C . GLY A 1 685 ? 8.66161 10.66969 16.99768 1.000 122.51923 957 GLY A C 1
ATOM 10341 O O . GLY A 1 685 ? 8.86364 10.05599 15.93985 1.000 112.91930 957 GLY A O 1
ATOM 10345 N N . SER A 1 686 ? 9.51402 10.63035 18.02396 1.000 113.90106 958 SER A N 1
ATOM 10346 C CA . SER A 1 686 ? 10.73951 9.84460 17.93037 1.000 116.31014 958 SER A CA 1
ATOM 10347 C C . SER A 1 686 ? 10.43860 8.36181 17.75844 1.000 105.52771 958 SER A C 1
ATOM 10348 O O . SER A 1 686 ? 11.21744 7.63979 17.12769 1.000 103.75266 958 SER A O 1
ATOM 10356 N N . GLY A 1 687 ? 9.32560 7.88924 18.31498 1.000 110.45702 959 GLY A N 1
ATOM 10357 C CA . GLY A 1 687 ? 8.91279 6.51358 18.16954 1.000 103.89460 959 GLY A CA 1
ATOM 10358 C C . GLY A 1 687 ? 8.13514 6.21123 16.91407 1.000 98.87505 959 GLY A C 1
ATOM 10359 O O . GLY A 1 687 ? 7.56691 5.12169 16.79690 1.000 91.17832 959 GLY A O 1
ATOM 10363 N N . ALA A 1 688 ? 8.08744 7.15057 15.97179 1.000 100.38475 960 ALA A N 1
ATOM 10364 C CA . ALA A 1 688 ? 7.36788 6.93667 14.72881 1.000 97.46241 960 ALA A CA 1
ATOM 10365 C C . ALA A 1 688 ? 8.08619 5.89602 13.87240 1.000 91.24552 960 ALA A C 1
ATOM 10366 O O . ALA A 1 688 ? 9.23272 5.51238 14.12906 1.000 94.72260 960 ALA A O 1
ATOM 10373 N N . SER A 1 689 ? 7.38713 5.43402 12.84015 1.000 88.66218 961 SER A N 1
ATOM 10374 C CA . SER A 1 689 ? 7.94080 4.50982 11.86087 1.000 92.18387 961 SER A CA 1
ATOM 10375 C C . SER A 1 689 ? 7.63239 5.06276 10.47938 1.000 92.06866 961 SER A C 1
ATOM 10376 O O . SER A 1 689 ? 6.48688 5.43177 10.19878 1.000 86.02902 961 SER A O 1
ATOM 10384 N N . THR A 1 690 ? 8.65012 5.13126 9.62578 1.000 97.79792 962 THR A N 1
ATOM 10385 C CA . THR A 1 690 ? 8.49251 5.65249 8.27393 1.000 90.87834 962 THR A CA 1
ATOM 10386 C C . THR A 1 690 ? 8.12480 4.49672 7.35140 1.000 95.73290 962 THR A C 1
ATOM 10387 O O . THR A 1 690 ? 8.93232 3.58980 7.12547 1.000 91.35121 962 THR A O 1
ATOM 10398 N N . ILE A 1 691 ? 6.90374 4.52400 6.82433 1.000 90.94177 963 ILE A N 1
ATOM 10399 C CA . ILE A 1 691 ? 6.46376 3.54155 5.84298 1.000 84.27643 963 ILE A CA 1
ATOM 10400 C C . ILE A 1 691 ? 6.69726 4.16188 4.46956 1.000 91.14690 963 ILE A C 1
ATOM 10401 O O . ILE A 1 691 ? 5.88687 4.95269 3.98146 1.000 83.23792 963 ILE A O 1
ATOM 10417 N N . ASP A 1 692 ? 7.82004 3.81589 3.85155 1.000 97.24167 964 ASP A N 1
ATOM 10418 C CA . ASP A 1 692 ? 8.08808 4.22579 2.48202 1.000 96.32461 964 ASP A CA 1
ATOM 10419 C C . ASP A 1 692 ? 7.32030 3.30088 1.54540 1.000 96.10695 964 ASP A C 1
ATOM 10420 O O . ASP A 1 692 ? 7.49269 2.07818 1.59167 1.000 98.10591 964 ASP A O 1
ATOM 10429 N N . VAL A 1 693 ? 6.44984 3.87408 0.72208 1.000 87.16267 965 VAL A N 1
ATOM 10430 C CA . VAL A 1 693 ? 5.72780 3.13709 -0.30708 1.000 83.02982 965 VAL A CA 1
ATOM 10431 C C . VAL A 1 693 ? 6.28503 3.56842 -1.65940 1.000 96.45871 965 VAL A C 1
ATOM 10432 O O . VAL A 1 693 ? 6.43042 4.76909 -1.92705 1.000 85.39123 965 VAL A O 1
ATOM 10445 N N . THR A 1 694 ? 6.61031 2.59089 -2.50251 1.000 89.00247 966 THR A N 1
ATOM 10446 C CA . THR A 1 694 ? 7.28053 2.83157 -3.77487 1.000 88.32816 966 THR A CA 1
ATOM 10447 C C . THR A 1 694 ? 6.42438 2.26223 -4.89834 1.000 94.63261 966 THR A C 1
ATOM 10448 O O . THR A 1 694 ? 6.11540 1.06448 -4.90535 1.000 86.03771 966 THR A O 1
ATOM 10459 N N . VAL A 1 695 ? 6.05124 3.11973 -5.84695 1.000 88.00790 967 VAL A N 1
ATOM 10460 C CA . VAL A 1 695 ? 5.23225 2.73430 -6.98853 1.000 88.85719 967 VAL A CA 1
ATOM 10461 C C . VAL A 1 695 ? 6.14257 2.55252 -8.19156 1.000 87.83054 967 VAL A C 1
ATOM 10462 O O . VAL A 1 695 ? 7.11888 3.29317 -8.36036 1.000 90.39204 967 VAL A O 1
ATOM 10475 N N . ALA A 1 696 ? 5.82319 1.57104 -9.03244 1.000 91.71266 968 ALA A N 1
ATOM 10476 C CA . ALA A 1 696 ? 6.66270 1.20968 -10.16716 1.000 92.39096 968 ALA A CA 1
ATOM 10477 C C . ALA A 1 696 ? 5.81903 1.09072 -11.42437 1.000 103.91004 968 ALA A C 1
ATOM 10478 O O . ALA A 1 696 ? 4.78234 0.41842 -11.41635 1.000 95.54602 968 ALA A O 1
ATOM 10485 N N . ASN A 1 697 ? 6.26978 1.74000 -12.49913 1.000 97.62522 969 ASN A N 1
ATOM 10486 C CA . ASN A 1 697 ? 5.64589 1.61358 -13.80882 1.000 109.15430 969 ASN A CA 1
ATOM 10487 C C . ASN A 1 697 ? 6.24719 0.40696 -14.51844 1.000 121.93199 969 ASN A C 1
ATOM 10488 O O . ASN A 1 697 ? 7.44621 0.39164 -14.82010 1.000 111.67448 969 ASN A O 1
ATOM 10499 N N . ASN A 1 698 ? 5.41730 -0.59899 -14.78583 1.000 130.16040 970 ASN A N 1
ATOM 10500 C CA . ASN A 1 698 ? 5.90318 -1.84645 -15.35838 1.000 125.99444 970 ASN A CA 1
ATOM 10501 C C . ASN A 1 698 ? 5.93911 -1.80857 -16.88167 1.000 128.09553 970 ASN A C 1
ATOM 10502 O O . ASN A 1 698 ? 6.95894 -2.15729 -17.48614 1.000 137.73930 970 ASN A O 1
ATOM 10513 N N . SER A 1 699 ? 4.84612 -1.38857 -17.51334 1.000 115.79021 971 SER A N 1
ATOM 10514 C CA . SER A 1 699 ? 4.73624 -1.44650 -18.95944 1.000 139.42695 971 SER A CA 1
ATOM 10515 C C . SER A 1 699 ? 5.06978 -0.08861 -19.57963 1.000 136.44452 971 SER A C 1
ATOM 10516 O O . SER A 1 699 ? 5.57750 0.81994 -18.91400 1.000 135.20105 971 SER A O 1
ATOM 10524 N N . LYS A 1 700 ? 4.75994 0.06041 -20.86677 1.000 135.26922 972 LYS A N 1
ATOM 10525 C CA . LYS A 1 700 ? 5.25358 1.16604 -21.68286 1.000 132.14661 972 LYS A CA 1
ATOM 10526 C C . LYS A 1 700 ? 4.12160 2.15186 -21.95840 1.000 133.24344 972 LYS A C 1
ATOM 10527 O O . LYS A 1 700 ? 3.52786 2.17254 -23.03753 1.000 153.66015 972 LYS A O 1
ATOM 10546 N N . GLU A 1 701 ? 3.83505 2.98554 -20.96324 1.000 116.64856 973 GLU A N 1
ATOM 10547 C CA . GLU A 1 701 ? 2.97833 4.15220 -21.13704 1.000 114.97141 973 GLU A CA 1
ATOM 10548 C C . GLU A 1 701 ? 3.05751 5.03069 -19.89287 1.000 113.80675 973 GLU A C 1
ATOM 10549 O O . GLU A 1 701 ? 2.85554 4.55139 -18.77086 1.000 94.50289 973 GLU A O 1
ATOM 10561 N N . LYS A 1 702 ? 3.35945 6.31547 -20.08379 1.000 110.95319 974 LYS A N 1
ATOM 10562 C CA . LYS A 1 702 ? 3.49940 7.24456 -18.97047 1.000 109.99862 974 LYS A CA 1
ATOM 10563 C C . LYS A 1 702 ? 2.22458 7.29578 -18.14208 1.000 100.88348 974 LYS A C 1
ATOM 10564 O O . LYS A 1 702 ? 1.18352 7.75987 -18.61916 1.000 92.46051 974 LYS A O 1
ATOM 10583 N N . VAL A 1 703 ? 2.29839 6.81972 -16.90110 1.000 107.26069 975 VAL A N 1
ATOM 10584 C CA . VAL A 1 703 ? 1.19366 6.91324 -15.95602 1.000 99.94519 975 VAL A CA 1
ATOM 10585 C C . VAL A 1 703 ? 1.30188 8.24530 -15.22863 1.000 97.91700 975 VAL A C 1
ATOM 10586 O O . VAL A 1 703 ? 2.40232 8.70053 -14.89573 1.000 96.26872 975 VAL A O 1
ATOM 10599 N N . SER A 1 704 ? 0.15796 8.87987 -14.98642 1.000 92.93595 976 SER A N 1
ATOM 10600 C CA . SER A 1 704 ? 0.12443 10.185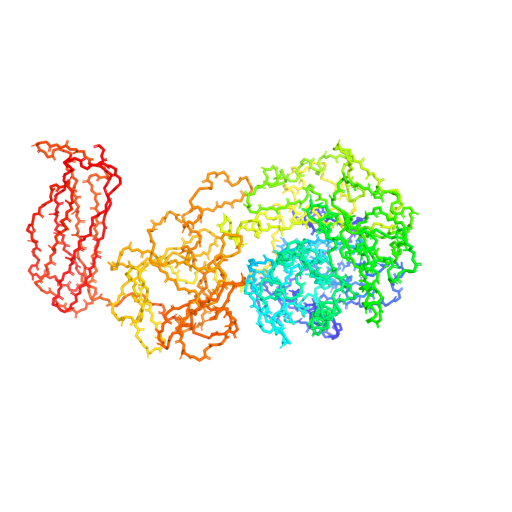24 -14.34655 1.000 92.98406 976 SER A CA 1
ATOM 10601 C C . SER A 1 704 ? -0.95847 10.20713 -13.27476 1.000 107.00670 976 SER A C 1
ATOM 10602 O O . SER A 1 704 ? -1.85441 9.35815 -13.24214 1.000 90.46284 976 SER A O 1
ATOM 10610 N N . ASN A 1 705 ? -0.85664 11.19604 -12.38863 1.000 113.55890 977 ASN A N 1
ATOM 10611 C CA . ASN A 1 705 ? -1.81077 11.39289 -11.30098 1.000 109.54617 977 ASN A CA 1
ATOM 10612 C C . ASN A 1 705 ? -1.96290 10.11079 -10.48067 1.000 104.90666 977 ASN A C 1
ATOM 10613 O O . ASN A 1 705 ? -3.04465 9.53277 -10.35398 1.000 103.42442 977 ASN A O 1
ATOM 10624 N N . VAL A 1 706 ? -0.84049 9.66973 -9.92278 1.000 96.38239 978 VAL A N 1
ATOM 10625 C CA . VAL A 1 706 ? -0.80421 8.48506 -9.07443 1.000 96.53323 978 VAL A CA 1
ATOM 10626 C C . VAL A 1 706 ? -1.06184 8.93612 -7.63959 1.000 95.62093 978 VAL A C 1
ATOM 10627 O O . VAL A 1 706 ? -0.25400 9.66091 -7.05156 1.000 91.57680 978 VAL A O 1
ATOM 10640 N N . VAL A 1 707 ? -2.18585 8.50203 -7.07366 1.000 82.65968 979 VAL A N 1
ATOM 10641 C CA . VAL A 1 707 ? -2.62154 8.92557 -5.74798 1.000 82.40725 979 VAL A CA 1
ATOM 10642 C C . VAL A 1 707 ? -2.37596 7.79000 -4.76648 1.000 80.25797 979 VAL A C 1
ATOM 10643 O O . VAL A 1 707 ? -2.76358 6.64288 -5.01957 1.000 72.28504 979 VAL A O 1
ATOM 10656 N N . VAL A 1 708 ? -1.73520 8.10810 -3.64673 1.000 74.84692 980 VAL A N 1
ATOM 10657 C CA . VAL A 1 708 ? -1.42733 7.14192 -2.59765 1.000 78.36045 980 VAL A CA 1
ATOM 10658 C C . VAL A 1 708 ? -2.15704 7.59557 -1.33931 1.000 67.61578 980 VAL A C 1
ATOM 10659 O O . VAL A 1 708 ? -1.84311 8.65046 -0.77328 1.000 71.25182 980 VAL A O 1
ATOM 10672 N N . THR A 1 709 ? -3.12800 6.80077 -0.89626 1.000 69.90516 981 THR A N 1
ATOM 10673 C CA . THR A 1 709 ? -3.97713 7.15327 0.23669 1.000 71.68927 981 THR A CA 1
ATOM 10674 C C . THR A 1 709 ? -3.60769 6.30092 1.44080 1.000 68.63256 981 THR A C 1
ATOM 10675 O O . THR A 1 709 ? -3.63448 5.06171 1.35172 1.000 62.19339 981 THR A O 1
ATOM 10686 N N . PRO A 1 710 ? -3.26112 6.90361 2.57317 1.000 64.44801 982 PRO A N 1
ATOM 10687 C CA . PRO A 1 710 ? -2.84262 6.10426 3.73313 1.000 63.24275 982 PRO A CA 1
ATOM 10688 C C . PRO A 1 710 ? -4.03870 5.48922 4.43912 1.000 62.92511 982 PRO A C 1
ATOM 10689 O O . PRO A 1 710 ? -5.19197 5.89548 4.22649 1.000 58.93137 982 PRO A O 1
ATOM 10700 N N . PRO A 1 711 ? -3.80625 4.51179 5.30151 1.000 63.03991 983 PRO A N 1
ATOM 10701 C CA . PRO A 1 711 ? -4.91273 3.91428 6.05216 1.000 61.88376 983 PRO A CA 1
ATOM 10702 C C . PRO A 1 711 ? -5.31686 4.80966 7.21734 1.000 61.24295 983 PRO A C 1
ATOM 10703 O O . PRO A 1 711 ? -4.66056 5.80159 7.54148 1.000 59.61090 983 PRO A O 1
ATOM 10714 N N . VAL A 1 712 ? -6.43306 4.43938 7.83595 1.000 60.73858 984 VAL A N 1
ATOM 10715 C CA . VAL A 1 712 ? -6.89825 5.03096 9.08213 1.000 63.01555 984 VAL A CA 1
ATOM 10716 C C . VAL A 1 712 ? -7.08140 3.88688 10.06792 1.000 63.29576 984 VAL A C 1
ATOM 10717 O O . VAL A 1 712 ? -7.67617 2.85909 9.71981 1.000 57.77916 984 VAL A O 1
ATOM 10730 N N . LYS A 1 713 ? -6.55584 4.05488 11.28477 1.000 56.60374 985 LYS A N 1
ATOM 10731 C CA . LYS A 1 713 ? -6.48767 2.95948 12.23852 1.000 56.92561 985 LYS A CA 1
ATOM 10732 C C . LYS A 1 713 ? -6.70748 3.46114 13.65522 1.000 58.31338 985 LYS A C 1
ATOM 10733 O O . LYS A 1 713 ? -6.21355 4.53229 14.02844 1.000 57.88981 985 LYS A O 1
ATOM 10752 N N . ARG A 1 714 ? -7.44073 2.66593 14.43607 1.000 56.18403 986 ARG A N 1
ATOM 10753 C CA . ARG A 1 714 ? -7.64993 2.97940 15.84240 1.000 56.15263 986 ARG A CA 1
ATOM 10754 C C . ARG A 1 714 ? -6.32452 3.11326 16.58100 1.000 58.65665 986 ARG A C 1
ATOM 10755 O O . ARG A 1 714 ? -5.39659 2.33801 16.35585 1.000 60.22527 986 ARG A O 1
ATOM 10776 N N . GLY A 1 715 ? -6.26426 4.05651 17.52082 1.000 59.21369 987 GLY A N 1
ATOM 10777 C CA . GLY A 1 715 ? -5.12252 4.15024 18.40751 1.000 61.73307 987 GLY A CA 1
ATOM 10778 C C . GLY A 1 715 ? -3.80396 4.40977 17.72716 1.000 68.00646 987 GLY A C 1
ATOM 10779 O O . GLY A 1 715 ? -2.75457 4.13750 18.31832 1.000 66.29574 987 GLY A O 1
ATOM 10783 N N . TRP A 1 716 ? -3.82784 4.92525 16.49520 1.000 63.26158 988 TRP A N 1
ATOM 10784 C CA . TRP A 1 716 ? -2.63574 5.31683 15.76338 1.000 67.00907 988 TRP A CA 1
ATOM 10785 C C . TRP A 1 716 ? -2.83998 6.72007 15.21003 1.000 67.01849 988 TRP A C 1
ATOM 10786 O O . TRP A 1 716 ? -3.92712 7.04665 14.72420 1.000 65.22549 988 TRP A O 1
ATOM 10807 N N . HIS A 1 717 ? -1.80145 7.55017 15.29187 1.000 67.34063 989 HIS A N 1
ATOM 10808 C CA . HIS A 1 717 ? -1.76678 8.82596 14.58124 1.000 74.45099 989 HIS A CA 1
ATOM 10809 C C . HIS A 1 717 ? -1.09198 8.57991 13.23603 1.000 68.36830 989 HIS A C 1
ATOM 10810 O O . HIS A 1 717 ? 0.09097 8.22574 13.18334 1.000 70.83298 989 HIS A O 1
ATOM 10824 N N . ILE A 1 718 ? -1.84363 8.75000 12.15365 1.000 68.08709 990 ILE A N 1
ATOM 10825 C CA . ILE A 1 718 ? -1.34080 8.54589 10.80164 1.000 75.83030 990 ILE A CA 1
ATOM 10826 C C . ILE A 1 718 ? -1.63488 9.79852 9.99251 1.000 70.06356 990 ILE A C 1
ATOM 10827 O O . ILE A 1 718 ? -2.69245 10.41576 10.15560 1.000 68.46192 990 ILE A O 1
ATOM 10843 N N . ASP A 1 719 ? -0.69723 10.17518 9.12438 1.000 72.48058 991 ASP A N 1
ATOM 10844 C CA . ASP A 1 719 ? -0.92484 11.28461 8.20478 1.000 76.11205 991 ASP A CA 1
ATOM 10845 C C . ASP A 1 719 ? -2.25695 11.09747 7.49053 1.000 67.15857 991 ASP A C 1
ATOM 10846 O O . ASP A 1 719 ? -2.50144 10.06165 6.86200 1.000 77.25060 991 ASP A O 1
ATOM 10855 N N . LYS A 1 720 ? -3.12882 12.09696 7.60010 1.000 64.69535 992 LYS A N 1
ATOM 10856 C CA . LYS A 1 720 ? -4.48186 11.94956 7.07565 1.000 69.23231 992 LYS A CA 1
ATOM 10857 C C . LYS A 1 720 ? -4.54844 12.13132 5.56447 1.000 75.52943 992 LYS A C 1
ATOM 10858 O O . LYS A 1 720 ? -5.43878 11.56765 4.91867 1.000 65.39652 992 LYS A O 1
ATOM 10877 N N . GLU A 1 721 ? -3.61985 12.90296 4.98349 1.000 74.88280 993 GLU A N 1
ATOM 10878 C CA . GLU A 1 721 ? -3.81246 13.34218 3.60871 1.000 79.02688 993 GLU A CA 1
ATOM 10879 C C . GLU A 1 721 ? -3.11469 12.40515 2.62892 1.000 73.45444 993 GLU A C 1
ATOM 10880 O O . GLU A 1 721 ? -2.05189 11.85233 2.93266 1.000 79.50399 993 GLU A O 1
ATOM 10892 N N . PRO A 1 722 ? -3.69793 12.21180 1.44809 1.000 78.57468 994 PRO A N 1
ATOM 10893 C CA . PRO A 1 722 ? -3.00484 11.43286 0.41504 1.000 76.20920 994 PRO A CA 1
ATOM 10894 C C . PRO A 1 722 ? -1.88139 12.23628 -0.21380 1.000 75.84782 994 PRO A C 1
ATOM 10895 O O . PRO A 1 722 ? -1.89989 13.46903 -0.23070 1.000 88.68721 994 PRO A O 1
ATOM 10906 N N . LYS A 1 723 ? -0.89262 11.51943 -0.73364 1.000 82.39941 995 LYS A N 1
ATOM 10907 C CA . LYS A 1 723 ? 0.18943 12.10809 -1.50400 1.000 72.86037 995 LYS A CA 1
ATOM 10908 C C . LYS A 1 723 ? 0.03171 11.70550 -2.96399 1.000 84.44677 995 LYS A C 1
ATOM 10909 O O . LYS A 1 723 ? -0.50520 10.63816 -3.27577 1.000 83.01340 995 LYS A O 1
ATOM 10928 N N . THR A 1 724 ? 0.50137 12.57099 -3.85906 1.000 90.92090 996 THR A N 1
ATOM 10929 C CA . THR A 1 724 ? 0.30993 12.38777 -5.29040 1.000 93.50246 996 THR A CA 1
ATOM 10930 C C . THR A 1 724 ? 1.64108 12.48827 -6.01763 1.000 90.70351 996 THR A C 1
ATOM 10931 O O . THR A 1 724 ? 2.49136 13.31360 -5.67219 1.000 95.21789 996 THR A O 1
ATOM 10942 N N . ILE A 1 725 ? 1.81107 11.63745 -7.02374 1.000 92.44289 997 ILE A N 1
ATOM 10943 C CA . ILE A 1 725 ? 2.96201 11.66594 -7.91591 1.000 92.94443 997 ILE A CA 1
ATOM 10944 C C . ILE A 1 725 ? 2.45764 12.11623 -9.27969 1.000 98.56248 997 ILE A C 1
ATOM 10945 O O . ILE A 1 725 ? 1.58881 11.46388 -9.87253 1.000 104.89983 997 ILE A O 1
ATOM 10961 N N . ALA A 1 726 ? 2.99347 13.23308 -9.77602 1.000 102.49378 998 ALA A N 1
ATOM 10962 C CA . ALA A 1 726 ? 2.46520 13.82908 -11.00050 1.000 95.98088 998 ALA A CA 1
ATOM 10963 C C . ALA A 1 726 ? 2.57827 12.86764 -12.17671 1.000 100.75793 998 ALA A C 1
ATOM 10964 O O . ALA A 1 726 ? 1.59881 12.62644 -12.89195 1.000 104.31804 998 ALA A O 1
ATOM 10971 N N . HIS A 1 727 ? 3.76745 12.31107 -12.39769 1.000 94.63809 999 HIS A N 1
ATOM 10972 C CA . HIS A 1 727 ? 3.96517 11.38548 -13.50191 1.000 114.31561 999 HIS A CA 1
ATOM 10973 C C . HIS A 1 727 ? 5.04969 10.37591 -13.14627 1.000 107.87309 999 HIS A C 1
ATOM 10974 O O . HIS A 1 727 ? 5.96542 10.66604 -12.37083 1.000 92.05014 999 HIS A O 1
ATOM 10988 N N . ILE A 1 728 ? 4.92507 9.18070 -13.72136 1.000 110.47955 1000 ILE A N 1
ATOM 10989 C CA . ILE A 1 728 ? 5.94008 8.13492 -13.64081 1.000 105.93333 1000 ILE A CA 1
ATOM 10990 C C . ILE A 1 728 ? 6.04749 7.48792 -15.01695 1.000 107.40593 1000 ILE A C 1
ATOM 10991 O O . ILE A 1 728 ? 5.02853 7.14613 -15.62724 1.000 98.84677 1000 ILE A O 1
ATOM 11007 N N . ALA A 1 729 ? 7.27348 7.31588 -15.50551 1.000 110.15667 1001 ALA A N 1
ATOM 11008 C CA . ALA A 1 729 ? 7.50860 6.82591 -16.85679 1.000 111.55669 1001 ALA A CA 1
ATOM 11009 C C . ALA A 1 729 ? 7.75009 5.32466 -16.86149 1.000 118.90714 1001 ALA A C 1
ATOM 11010 O O . ALA A 1 729 ? 8.01355 4.71985 -15.81686 1.000 114.40780 1001 ALA A O 1
ATOM 11017 N N . PRO A 1 730 ? 7.65502 4.68743 -18.02983 1.000 122.28221 1002 PRO A N 1
ATOM 11018 C CA . PRO A 1 730 ? 7.87480 3.23618 -18.09860 1.000 126.34870 1002 PRO A CA 1
ATOM 11019 C C . PRO A 1 730 ? 9.21044 2.83409 -17.48887 1.000 133.56390 1002 PRO A C 1
ATOM 11020 O O . PRO A 1 730 ? 10.22665 3.50924 -17.66608 1.000 140.23920 1002 PRO A O 1
ATOM 11031 N N . GLY A 1 731 ? 9.20029 1.71445 -16.76870 1.000 126.35420 1003 GLY A N 1
ATOM 11032 C CA . GLY A 1 731 ? 10.41801 1.20347 -16.17072 1.000 130.77486 1003 GLY A CA 1
ATOM 11033 C C . GLY A 1 731 ? 11.02503 2.09482 -15.11690 1.000 125.40129 1003 GLY A C 1
ATOM 11034 O O . GLY A 1 731 ? 12.20880 1.94487 -14.79454 1.000 119.55804 1003 GLY A O 1
ATOM 11038 N N . GLU A 1 732 ? 10.24804 3.02240 -14.57055 1.000 118.93658 1004 GLU A N 1
ATOM 11039 C CA . GLU A 1 732 ? 10.69681 3.93983 -13.53654 1.000 110.25047 1004 GLU A CA 1
ATOM 11040 C C . GLU A 1 732 ? 9.97339 3.63100 -12.22590 1.000 111.75494 1004 GLU A C 1
ATOM 11041 O O . GLU A 1 732 ? 9.15615 2.71005 -12.13378 1.000 98.68713 1004 GLU A O 1
ATOM 11053 N N . SER A 1 733 ? 10.27780 4.42245 -11.20072 1.000 114.60883 1005 SER A N 1
ATOM 11054 C CA . SER A 1 733 ? 9.68892 4.22431 -9.88511 1.000 114.97763 1005 SER A CA 1
ATOM 11055 C C . SER A 1 733 ? 9.66045 5.55181 -9.14299 1.000 113.80374 1005 SER A C 1
ATOM 11056 O O . SER A 1 733 ? 10.50280 6.42407 -9.36755 1.000 123.82097 1005 SER A O 1
ATOM 11064 N N . ALA A 1 734 ? 8.67756 5.69465 -8.25821 1.000 100.33585 1006 ALA A N 1
ATOM 11065 C CA . ALA A 1 734 ? 8.50850 6.88880 -7.44561 1.000 96.19393 1006 ALA A CA 1
ATOM 11066 C C . ALA A 1 734 ? 8.23293 6.47455 -6.00726 1.000 100.82202 1006 ALA A C 1
ATOM 11067 O O . ALA A 1 734 ? 7.67497 5.40297 -5.75033 1.000 93.10009 1006 ALA A O 1
ATOM 11074 N N . LYS A 1 735 ? 8.62691 7.33636 -5.07057 1.000 124.50076 1007 LYS A N 1
ATOM 11075 C CA . LYS A 1 735 ? 8.58498 7.02219 -3.64881 1.000 109.13116 1007 LYS A CA 1
ATOM 11076 C C . LYS A 1 735 ? 7.89447 8.14176 -2.88800 1.000 103.91357 1007 LYS A C 1
ATOM 11077 O O . LYS A 1 735 ? 8.19313 9.32070 -3.10297 1.000 103.25964 1007 LYS A O 1
ATOM 11096 N N . VAL A 1 736 ? 6.97648 7.76658 -1.99723 1.000 101.37988 1008 VAL A N 1
ATOM 11097 C CA . VAL A 1 736 ? 6.33261 8.69795 -1.08131 1.000 85.71729 1008 VAL A CA 1
ATOM 11098 C C . VAL A 1 736 ? 6.31963 8.06024 0.30145 1.000 98.07172 1008 VAL A C 1
ATOM 11099 O O . VAL A 1 736 ? 6.23507 6.83539 0.44363 1.000 84.69848 1008 VAL A O 1
ATOM 11112 N N . SER A 1 737 ? 6.39631 8.90165 1.32778 1.000 85.41656 1009 SER A N 1
ATOM 11113 C CA . SER A 1 737 ? 6.60477 8.45258 2.69733 1.000 95.78729 1009 SER A CA 1
ATOM 11114 C C . SER A 1 737 ? 5.48534 8.95390 3.59398 1.000 91.65281 1009 SER A C 1
ATOM 11115 O O . SER A 1 737 ? 5.09939 10.12449 3.51899 1.000 100.84261 1009 SER A O 1
ATOM 11123 N N . PHE A 1 738 ? 4.96776 8.06183 4.43414 1.000 87.83747 1010 PHE A N 1
ATOM 11124 C CA . PHE A 1 738 ? 3.99730 8.39919 5.46319 1.000 86.49795 1010 PHE A CA 1
ATOM 11125 C C . PHE A 1 738 ? 4.55413 7.99566 6.82340 1.000 88.06787 1010 PHE A C 1
ATOM 11126 O O . PHE A 1 738 ? 5.26814 6.99345 6.95042 1.000 89.87130 1010 PHE A O 1
ATOM 11143 N N . GLN A 1 739 ? 4.22973 8.78535 7.84151 1.000 81.95751 1011 GLN A N 1
ATOM 11144 C CA . GLN A 1 739 ? 4.70670 8.55358 9.19822 1.000 95.07283 1011 GLN A CA 1
ATOM 11145 C C . GLN A 1 739 ? 3.56397 8.07368 10.08429 1.000 86.16949 1011 GLN A C 1
ATOM 11146 O O . GLN A 1 739 ? 2.45525 8.61629 10.03697 1.000 83.63050 1011 GLN A O 1
ATOM 11160 N N . VAL A 1 740 ? 3.84388 7.05322 10.89046 1.000 83.18872 1012 VAL A N 1
ATOM 11161 C CA . VAL A 1 740 ? 2.85931 6.44599 11.77435 1.000 76.88772 1012 VAL A CA 1
ATOM 11162 C C . VAL A 1 740 ? 3.45381 6.35934 13.17117 1.000 78.35486 1012 VAL A C 1
ATOM 11163 O O . VAL A 1 740 ? 4.62526 6.00513 13.33670 1.000 81.37565 1012 VAL A O 1
ATOM 11176 N N . SER A 1 741 ? 2.64348 6.68288 14.17929 1.000 94.54062 1013 SER A N 1
ATOM 11177 C CA . SER A 1 741 ? 3.07876 6.63040 15.57301 1.000 83.84843 1013 SER A CA 1
ATOM 11178 C C . SER A 1 741 ? 1.92998 6.06737 16.40317 1.000 81.10340 1013 SER A C 1
ATOM 11179 O O . SER A 1 741 ? 0.78564 6.55192 16.28670 1.000 74.63106 1013 SER A O 1
ATOM 11187 N N . PRO A 1 742 ? 2.18024 5.06260 17.23821 1.000 81.22817 1014 PRO A N 1
ATOM 11188 C CA . PRO A 1 742 ? 1.09215 4.51366 18.05561 1.000 78.52678 1014 PRO A CA 1
ATOM 11189 C C . PRO A 1 742 ? 0.72613 5.45299 19.19362 1.000 74.67824 1014 PRO A C 1
ATOM 11190 O O . PRO A 1 742 ? 1.55544 6.20735 19.70479 1.000 77.17299 1014 PRO A O 1
ATOM 11201 N N . GLU A 1 743 ? -0.55057 5.41425 19.57516 1.000 71.97517 1015 GLU A N 1
ATOM 11202 C CA . GLU A 1 743 ? -1.03035 6.17709 20.71094 1.000 74.06458 1015 GLU A CA 1
ATOM 11203 C C . GLU A 1 743 ? -1.25867 5.18209 21.83632 1.000 71.98616 1015 GLU A C 1
ATOM 11204 O O . GLU A 1 743 ? -0.30900 4.85637 22.56903 1.000 74.67605 1015 GLU A O 1
ATOM 11216 N N . TRP A 1 744 ? -2.47010 4.64147 22.00225 1.000 69.41410 1016 TRP A N 1
ATOM 11217 C CA . TRP A 1 744 ? -2.71452 3.63836 23.03657 1.000 69.63808 1016 TRP A CA 1
ATOM 11218 C C . TRP A 1 744 ? -2.60728 2.21026 22.51636 1.000 72.67468 1016 TRP A C 1
ATOM 11219 O O . TRP A 1 744 ? -2.62650 1.26940 23.32113 1.000 70.13898 1016 TRP A O 1
ATOM 11240 N N . TYR A 1 745 ? -2.49121 2.02236 21.20057 1.000 68.71744 1017 TYR A N 1
ATOM 11241 C CA . TYR A 1 745 ? -2.37876 0.67645 20.66153 1.000 68.73080 1017 TYR A CA 1
ATOM 11242 C C . TYR A 1 745 ? -1.00648 0.08876 20.96376 1.000 72.00575 1017 TYR A C 1
ATOM 11243 O O . TYR A 1 745 ? 0.00744 0.79077 20.92227 1.000 74.14495 1017 TYR A O 1
ATOM 11261 N N . ARG A 1 746 ? -0.98067 -1.21276 21.26399 1.000 72.59529 1018 ARG A N 1
ATOM 11262 C CA . ARG A 1 746 ? 0.25721 -1.95847 21.46674 1.000 75.78208 1018 ARG A CA 1
ATOM 11263 C C . ARG A 1 746 ? 0.10127 -3.33297 20.83072 1.000 75.48008 1018 ARG A C 1
ATOM 11264 O O . ARG A 1 746 ? -1.00015 -3.89154 20.79385 1.000 73.23291 1018 ARG A O 1
ATOM 11285 N N . GLY A 1 747 ? 1.20343 -3.86446 20.31231 1.000 77.92807 1019 GLY A N 1
ATOM 11286 C CA . GLY A 1 747 ? 1.22082 -5.18578 19.71436 1.000 79.83367 1019 GLY A CA 1
ATOM 11287 C C . GLY A 1 747 ? 1.41010 -5.14255 18.20498 1.000 86.09535 1019 GLY A C 1
ATOM 11288 O O . GLY A 1 747 ? 1.72905 -4.10758 17.60779 1.000 77.59210 1019 GLY A O 1
ATOM 11292 N N . ASP A 1 748 ? 1.20363 -6.30889 17.58888 1.000 85.78057 1020 ASP A N 1
ATOM 11293 C CA . ASP A 1 748 ? 1.38872 -6.45303 16.14838 1.000 91.11548 1020 ASP A CA 1
ATOM 11294 C C . ASP A 1 748 ? 0.36249 -5.61716 15.38980 1.000 83.55790 1020 ASP A C 1
ATOM 11295 O O . ASP A 1 748 ? -0.82105 -5.59812 15.73578 1.000 84.54032 1020 ASP A O 1
ATOM 11304 N N . ALA A 1 749 ? 0.82041 -4.93058 14.34198 1.000 74.34270 1021 ALA A N 1
ATOM 11305 C CA . ALA A 1 749 ? -0.04715 -4.07706 13.54240 1.000 71.65758 1021 ALA A CA 1
ATOM 11306 C C . ALA A 1 749 ? 0.33176 -4.20367 12.07259 1.000 75.21047 1021 ALA A C 1
ATOM 11307 O O . ALA A 1 749 ? 1.42935 -4.64586 11.72779 1.000 80.36668 1021 ALA A O 1
ATOM 11314 N N . GLN A 1 750 ? -0.59668 -3.80720 11.20388 1.000 69.68356 1022 GLN A N 1
ATOM 11315 C CA . GLN A 1 750 ? -0.40823 -3.88885 9.75963 1.000 75.78460 1022 GLN A CA 1
ATOM 11316 C C . GLN A 1 750 ? -1.05411 -2.67817 9.10308 1.000 75.76437 1022 GLN A C 1
ATOM 11317 O O . GLN A 1 750 ? -2.14076 -2.25217 9.50778 1.000 70.04452 1022 GLN A O 1
ATOM 11331 N N . PHE A 1 751 ? -0.37563 -2.12286 8.09704 1.000 71.30092 1023 PHE A N 1
ATOM 11332 C CA . PHE A 1 751 ? -0.76786 -0.86668 7.47054 1.000 67.67385 1023 PHE A CA 1
ATOM 11333 C C . PHE A 1 751 ? -0.92496 -1.10983 5.97623 1.000 74.23441 1023 PHE A C 1
ATOM 11334 O O . PHE A 1 751 ? 0.01120 -1.57553 5.31952 1.000 69.99532 1023 PHE A O 1
ATOM 11351 N N . GLU A 1 752 ? -2.09463 -0.78453 5.44184 1.000 68.27998 1024 GLU A N 1
ATOM 11352 C CA . GLU A 1 752 ? -2.44100 -1.05370 4.05207 1.000 73.44020 1024 GLU A CA 1
ATOM 11353 C C . GLU A 1 752 ? -2.60782 0.26961 3.31710 1.000 70.61097 1024 GLU A C 1
ATOM 11354 O O . GLU A 1 752 ? -3.39017 1.12537 3.73910 1.000 62.32154 1024 GLU A O 1
ATOM 11366 N N . PHE A 1 753 ? -1.87016 0.43509 2.22242 1.000 72.59743 1025 PHE A N 1
ATOM 11367 C CA . PHE A 1 753 ? -1.88741 1.65772 1.43338 1.000 67.23229 1025 PHE A CA 1
ATOM 11368 C C . PHE A 1 753 ? -2.48348 1.37959 0.06074 1.000 75.72568 1025 PHE A C 1
ATOM 11369 O O . PHE A 1 753 ? -2.16131 0.37109 -0.57748 1.000 71.64349 1025 PHE A O 1
ATOM 11386 N N . ILE A 1 754 ? -3.35200 2.28097 -0.38645 1.000 70.41461 1026 ILE A N 1
ATOM 11387 C CA . ILE A 1 754 ? -4.08110 2.13533 -1.64204 1.000 70.05946 1026 ILE A CA 1
ATOM 11388 C C . ILE A 1 754 ? -3.44417 3.07417 -2.65843 1.000 65.88763 1026 ILE A C 1
ATOM 11389 O O . ILE A 1 754 ? -3.33804 4.28298 -2.42131 1.000 70.94849 1026 ILE A O 1
ATOM 11405 N N . VAL A 1 755 ? -3.01867 2.51582 -3.78627 1.000 77.32698 1027 VAL A N 1
ATOM 11406 C CA . VAL A 1 755 ? -2.41132 3.27179 -4.87626 1.000 67.13660 1027 VAL A CA 1
ATOM 11407 C C . VAL A 1 755 ? -3.35404 3.21718 -6.07010 1.000 77.58430 1027 VAL A C 1
ATOM 11408 O O . VAL A 1 755 ? -3.75971 2.13033 -6.50108 1.000 75.19530 1027 VAL A O 1
ATOM 11421 N N . THR A 1 756 ? -3.70382 4.38678 -6.59969 1.000 78.93944 1028 THR A N 1
ATOM 11422 C CA . THR A 1 756 ? -4.65404 4.50031 -7.69748 1.000 84.20046 1028 THR A CA 1
ATOM 11423 C C . THR A 1 756 ? -4.03251 5.29784 -8.83597 1.000 81.04851 1028 THR A C 1
ATOM 11424 O O . THR A 1 756 ? -3.47672 6.37885 -8.61639 1.000 79.09058 1028 THR A O 1
ATOM 11435 N N . ALA A 1 757 ? -4.13113 4.76061 -10.04925 1.000 86.72026 1029 ALA A N 1
ATOM 11436 C CA . ALA A 1 757 ? -3.64445 5.42929 -11.25670 1.000 87.44827 1029 ALA A CA 1
ATOM 11437 C C . ALA A 1 757 ? -4.68662 5.18545 -12.34311 1.000 90.08957 1029 ALA A C 1
ATOM 11438 O O . ALA A 1 757 ? -4.75497 4.08759 -12.90383 1.000 93.35212 1029 ALA A O 1
ATOM 11445 N N . GLY A 1 758 ? -5.50227 6.19797 -12.62334 1.000 91.32240 1030 GLY A N 1
ATOM 11446 C CA . GLY A 1 758 ? -6.56067 6.02455 -13.60492 1.000 87.57578 1030 GLY A CA 1
ATOM 11447 C C . GLY A 1 758 ? -7.52087 4.93540 -13.17413 1.000 87.27748 1030 GLY A C 1
ATOM 11448 O O . GLY A 1 758 ? -8.03826 4.93819 -12.05319 1.000 88.58923 1030 GLY A O 1
ATOM 11452 N N . ASP A 1 759 ? -7.76460 3.98341 -14.07365 1.000 90.35604 1031 ASP A N 1
ATOM 11453 C CA . ASP A 1 759 ? -8.66289 2.87285 -13.78817 1.000 88.51663 1031 ASP A CA 1
ATOM 11454 C C . ASP A 1 759 ? -8.00274 1.77118 -12.97080 1.000 94.96017 1031 ASP A C 1
ATOM 11455 O O . ASP A 1 759 ? -8.70609 0.88342 -12.47701 1.000 99.23444 1031 ASP A O 1
ATOM 11464 N N . GLU A 1 760 ? -6.68319 1.80428 -12.81516 1.000 90.10050 1032 GLU A N 1
ATOM 11465 C CA . GLU A 1 760 ? -5.95148 0.72822 -12.16200 1.000 84.20235 1032 GLU A CA 1
ATOM 11466 C C . GLU A 1 760 ? -5.74852 1.05234 -10.68651 1.000 89.33999 1032 GLU A C 1
ATOM 11467 O O . GLU A 1 760 ? -5.50532 2.20376 -10.31344 1.000 88.27179 1032 GLU A O 1
ATOM 11479 N N . VAL A 1 761 ? -5.85504 0.02704 -9.84858 1.000 87.47492 1033 VAL A N 1
ATOM 11480 C CA . VAL A 1 761 ? -5.73234 0.17898 -8.40408 1.000 84.58060 1033 VAL A CA 1
ATOM 11481 C C . VAL A 1 761 ? -4.97457 -1.01666 -7.84598 1.000 88.08265 1033 VAL A C 1
ATOM 11482 O O . VAL A 1 761 ? -5.23003 -2.16313 -8.22983 1.000 92.22416 1033 VAL A O 1
ATOM 11495 N N . THR A 1 762 ? -4.03983 -0.74544 -6.93599 1.000 77.02309 1034 THR A N 1
ATOM 11496 C CA . THR A 1 762 ? -3.28110 -1.78780 -6.25831 1.000 87.22987 1034 THR A CA 1
ATOM 11497 C C . THR A 1 762 ? -3.07829 -1.37305 -4.80415 1.000 86.39127 1034 THR A C 1
ATOM 11498 O O . THR A 1 762 ? -3.34046 -0.23005 -4.41455 1.000 82.84887 1034 THR A O 1
ATOM 11509 N N . LYS A 1 763 ? -2.61345 -2.31806 -3.99312 1.000 88.61160 1035 LYS A N 1
ATOM 11510 C CA . LYS A 1 763 ? -2.35876 -2.06621 -2.58426 1.000 86.12680 1035 LYS A CA 1
ATOM 11511 C C . LYS A 1 763 ? -0.96097 -2.54801 -2.21927 1.000 87.25215 1035 LYS A C 1
ATOM 11512 O O . LYS A 1 763 ? -0.38834 -3.42630 -2.87179 1.000 81.12803 1035 LYS A O 1
ATOM 11531 N N . ALA A 1 764 ? -0.41726 -1.94955 -1.16229 1.000 70.93919 1036 ALA A N 1
ATOM 11532 C CA . ALA A 1 764 ? 0.86341 -2.34634 -0.59565 1.000 74.53481 1036 ALA A CA 1
ATOM 11533 C C . ALA A 1 764 ? 0.73242 -2.29224 0.91695 1.000 74.40459 1036 ALA A C 1
ATOM 11534 O O . ALA A 1 764 ? 0.29948 -1.27118 1.46065 1.000 74.80894 1036 ALA A O 1
ATOM 11541 N N . SER A 1 765 ? 1.09786 -3.38104 1.58867 1.000 73.26464 1037 SER A N 1
ATOM 11542 C CA . SER A 1 765 ? 0.96609 -3.48469 3.03560 1.000 77.10536 1037 SER A CA 1
ATOM 11543 C C . SER A 1 765 ? 2.33547 -3.47497 3.70301 1.000 82.23948 1037 SER A C 1
ATOM 11544 O O . SER A 1 765 ? 3.35773 -3.81637 3.09980 1.000 83.26950 1037 SER A O 1
ATOM 11552 N N . ALA A 1 766 ? 2.33623 -3.06673 4.96956 1.000 84.21201 1038 ALA A N 1
ATOM 11553 C CA . ALA A 1 766 ? 3.53051 -3.05975 5.79971 1.000 78.15669 1038 ALA A CA 1
ATOM 11554 C C . ALA A 1 766 ? 3.12306 -3.41351 7.22368 1.000 79.78355 1038 ALA A C 1
ATOM 11555 O O . ALA A 1 766 ? 1.95821 -3.28036 7.60682 1.000 74.58801 1038 ALA A O 1
ATOM 11562 N N . LYS A 1 767 ? 4.09573 -3.87290 8.00526 1.000 86.53323 1039 LYS A N 1
ATOM 11563 C CA . LYS A 1 767 ? 3.87185 -4.28340 9.38511 1.000 88.17423 1039 LYS A CA 1
ATOM 11564 C C . LYS A 1 767 ? 4.73045 -3.45048 10.32134 1.000 82.72169 1039 LYS A C 1
ATOM 11565 O O . LYS A 1 767 ? 5.88574 -3.14385 10.01299 1.000 84.66389 1039 LYS A O 1
ATOM 11584 N N . VAL A 1 768 ? 4.15850 -3.09367 11.46730 1.000 84.33315 1040 VAL A N 1
ATOM 11585 C CA . VAL A 1 768 ? 4.87162 -2.38902 12.52715 1.000 83.09256 1040 VAL A CA 1
ATOM 11586 C C . VAL A 1 768 ? 4.41331 -2.96176 13.85652 1.000 84.86683 1040 VAL A C 1
ATOM 11587 O O . VAL A 1 768 ? 3.20729 -3.05168 14.10767 1.000 82.99312 1040 VAL A O 1
ATOM 11600 N N . LYS A 1 769 ? 5.36738 -3.35980 14.69795 1.000 84.98855 1041 LYS A N 1
ATOM 11601 C CA . LYS A 1 769 ? 5.07038 -3.80298 16.05167 1.000 85.05803 1041 LYS A CA 1
ATOM 11602 C C . LYS A 1 769 ? 4.99376 -2.58246 16.95938 1.000 90.02872 1041 LYS A C 1
ATOM 11603 O O . LYS A 1 769 ? 5.92140 -1.76581 16.98737 1.000 87.10509 1041 LYS A O 1
ATOM 11622 N N . ALA A 1 770 ? 3.88688 -2.45676 17.69182 1.000 82.31642 1042 ALA A N 1
ATOM 11623 C CA . ALA A 1 770 ? 3.68037 -1.34059 18.60833 1.000 81.99040 1042 ALA A CA 1
ATOM 11624 C C . ALA A 1 770 ? 4.11737 -1.77740 20.00233 1.000 84.21350 1042 ALA A C 1
ATOM 11625 O O . ALA A 1 770 ? 3.49494 -2.65593 20.60723 1.000 83.32808 1042 ALA A O 1
ATOM 11632 N N . ILE A 1 771 ? 5.18381 -1.16456 20.50995 1.000 87.27953 1043 ILE A N 1
ATOM 11633 C CA . ILE A 1 771 ? 5.76238 -1.55761 21.79294 1.000 90.00683 1043 ILE A CA 1
ATOM 11634 C C . ILE A 1 771 ? 5.68522 -0.41842 22.80961 1.000 93.20589 1043 ILE A C 1
ATOM 11635 O O . ILE A 1 771 ? 5.24197 0.68669 22.49479 1.000 91.33251 1043 ILE A O 1
#

Secondary structure (DSSP, 8-state):
--TTTT-S-SSPPSS--EEEEEEEE--TT-EEE--GGGHHHHHHHHHHHHHHHT-S---EESS-SEEEEEE-GGGHHHHTTT-EEEEEETTEEEEEESSHHHHHHHHHHHHHHHHH-SEEEEEEEEE--S-SEEEEEEEE-SS---HHHHHHHHHHHHHTT--EEEEEE-BPPSS-GGG-PSS-B-HHHHHHHHHHHHHHT-EEEEEEEESSS-HHHHTT-GGGB---TTS---TTSB-TT-HHHHHHHHHHHHHHHTT---SEEEEE---TTTTS-GGG-HHHHHHHHHHH--TT--HHHHHHHHHHHHHHHHHTTT-EEEEEGGG----SS----SSSEEEE--SSSS-HHHHHHTT--EEE--GGGEEESSS--HHHHH-THHHHT-TT-STTEEE-GGG-EEE-S-GGGEEEEEEEEE-SSTTTS-HHHHHHHTHHHHHHHHHHHHHSS--TT--SHHHHIIIIITT-PPPTTS--S-S--SPSEEEEEE-TTS-BEEEESEEEE-SS--EEEEE-TTS-EEEEETTT--EEE---S-EETTEE--TT---EEE-----S----TT-TT---HHHHGGGEEEEEE-STTEEEEEETTT--EEEE--S----GGGTEETTEE---PPPTT-EEEE-GGG----EEEEE---SEEEEEEEESSEE---SSSTT-EEEEEEEEE-SSS-EEEEEEE----TTEEE--S-EEEEEE-TT-EEEEEEEEEESS--EEEEEEEEEEETTEEEEEEEEEEE-

Solvent-accessible surface area: 30438 Å² total; per-residue (Å²): 66,16,104,105,101,13,15,34,3,1,1,9,30,61,54,122,7,147,68,63,157,41,44,21,57,2,66,56,71,17,29,0,17,19,43,112,156,0,28,55,3,0,91,8,0,10,48,0,0,20,49,29,20,191,24,117,63,4,132,25,35,89,75,49,100,4,0,74,5,49,38,44,132,136,56,128,98,97,5,27,74,12,1,0,33,0,47,2,39,122,97,12,2,94,0,24,0,10,43,60,70,0,0,0,0,0,0,1,1,0,0,2,10,3,41,60,71,62,55,0,27,1,3,42,6,54,0,87,34,53,35,57,18,1,3,0,0,1,6,1,15,41,4,11,2,14,41,54,1,2,34,6,11,3,6,6,0,0,7,4,3,0,1,10,2,3,2,30,6,6,1,51,4,101,125,34,82,50,2,4,4,9,1,8,7,24,58,105,40,0,97,152,9,7,137,68,0,79,16,16,9,8,33,6,2,1,2,2,9,0,0,0,76,0,37,20,7,0,14,15,19,62,119,27,14,1,62,44,124,103,47,145,19,57,13,42,14,0,19,2,33,32,109,108,0,28,119,1,0,36,11,0,2,61,19,2,56,44,9,8,75,12,122,21,5,0,0,0,0,20,49,0,2,72,76,52,49,47,196,37,20,67,60,0,31,141,53,0,50,141,51,40,66,98,95,79,6,52,4,13,0,0,0,2,70,5,0,21,40,0,0,83,51,0,81,93,81,64,27,42,0,3,0,9,6,22,1,19,40,103,53,176,27,14,106,18,40,109,73,4,10,0,1,2,56,64,16,61,66,86,37,2,30,81,0,0,92,52,40,2,89,0,2,2,0,5,59,46,1,14,8,3,9,80,77,20,56,66,6,10,107,108,17,1,33,83,7,6,76,53,138,74,31,16,7,32,10,1,44,4,58,201,114,171,80,36,115,2,160,80,56,126,5,10,30,0,3,8,0,1,4,48,8,67,16,0,5,23,1,0,2,8,2,6,16,57,20,1,52,57,2,0,7,4,0,1,3,5,0,0,31,42,28,60,10,113,67,1,106,60,15,70,36,0,66,92,80,5,4,62,94,6,118,54,5,59,77,29,71,52,43,82,40,88,30,27,112,75,26,65,20,31,3,13,52,65,164,41,132,32,0,71,2,78,44,105,9,49,36,20,34,109,7,15,0,23,2,41,27,8,62,7,77,0,1,14,0,31,0,63,60,24,22,52,0,1,0,1,34,54,37,40,108,12,47,62,1,4,5,9,0,0,1,70,2,39,8,67,72,34,55,97,10,60,95,64,22,55,17,79,9,110,54,12,121,37,36,94,49,9,0,6,0,0,0,18,4,10,81,47,31,135,26,54,5,67,2,18,0,0,4,3,16,0,15,0,0,24,5,128,31,87,20,124,21,19,4,7,74,30,26,80,59,108,83,114,110,16,73,0,63,75,45,59,3,0,0,2,1,84,59,38,20,109,21,32,1,18,4,112,90,41,124,30,28,3,47,16,116,5,96,0,66,84,116,86,2,101,43,30,214,118,33,78,3,20,0,31,0,36,0,39,0,25,5,96,59,173,136,129,25,59,91,0,36,0,43,18,21,142,59,199,9,14,116,21,56,168,106,62,70,80,22,61,111,10,33,58,70,99,72,20,136,21,47,0,84,0,14,4,90,157,62,125,32,97,12,63,0,52,0,58,1,39,9,74,158,50,70,12,50,6,34,6,129,1,103,4,111

Sequence (759 aa):
GLVPRGSHMIPALTSNFKAAEGSWTATQGITVVRPEKFAASAQLLVDELNAYTKGTAIKGATAGTGIEIVLDENQKADLGAEGYTLTIAESGVKITAAAQRGAFWGTRTLSQMLRQNLTLPAGSVTDKPAYAERGVTLCACQINFSTEWIDRFLNEMADLKLNSVLMEMKLKSDKFPVANTFSYYSRDDVKKFVKKAEAYGIDVIPEINSPGHMNIWLENLPDFQLKDQSGKGNADRLDITNPEAIKFYKTLIDEYDGVFSTKYWHMGADEYMMGASYYSYPQLAKYAQQVTGKANATGADAFTYFINDINNYVKAKGKTLRIWNDGIVSTRAVTLDKDIVVEHWLGSGRSPNELANDGYKLVNANLNLYFARLSPYPIQKNGPAFLYNDPSFGVDVFQGPYSRSIKVKKAENILGAKLSIWPDNGVKQTENEVEADVYEAMRYVAQITWGGGNPADNPTYADFKEKRVDKVKRSPMWNNINRKPLEDGVYTIAQPDGKDLQLSGNASLGGNDEWTLTSTPDHYYQLKNMTSNECLSVVSGYKHLSTVTQVGARPEARPCVDVSQTFTGNQTGNVGYEERNPQKWMLLDAGDGKFKVVNAVTLQRLAVAKGTEEHIDFTTFNGVAKDTKPAAGEIVQFPDDMTDDVWTIKPSTRSISAIAEATPKQAYASKDGSGASTIDVTVANNSKEKVSNVVVTPPVKRGWHIDKEPKTIAHIAPGESAKVSFQVSPEWYRGDAQFEFIVTAGDEVTKASAKVKAI

Organism: NCBI:txid1661

Radius of gyration: 30.39 Å; Cα contacts (8 Å, |Δi|>4): 1852; chains: 1; bounding box: 70×89×58 Å

Foldseek 3Di:
DCPVPQLAAAQGFQDHWFFDDDKAFQELQFEEAEPPVLQLLCVLLQVLSCVLRVHNNYYYYNDTFAEYEEAALVCCVVANPAKWKWFTDHRHIYIYDNDNNNSSLNSLSVSLSSVFPRMHTGTMGIGFFPFQALEEEAECDQWHDDLLLLLLVLLVCLSNSHAEYEYAFAACDPVCQLLRFPPHDYLVSLLVSLVSSVSSNHQYEYEDADQFQQLSRCLRPQVQFQAFPVRHGDRGGGDLLDPVSLVVVLSSVVVVVVRHPHLEYEHALAPRCVPHDCVRRVVQQVSQCVVQVNNRWGNLSSSQVSVVVVQVSSVVVVHAYEYEPNNQDDTDRHHHDLRHAYEYEDQDDDDVQVNVVSPHAYEQAYPQQEQELPAGHQCLQPNCQVQQLDPQHAFQWHAHPPRDIDGRPNCVSYNTYYHYYYYLALLLAFSLQVVVQCLRVSSVSSNCRGNVGGDPVQNGVVSCCVSYVVSRDRRPPSNDADLDPDDWDKKWKAFDVGATWAAAFFIFRHHDWMWTWDAEPSRWTFTATQVNRFTWFFQDDDRDNSHHRQFFGTIHTDHDDDRHDHATRNRPPRPPSSPRQRRIWGWGDPPPQWTFIARRRNRFTWAFDQQPDDGSSQFATSPGGDGDRDYGRGIGTHHPVGHPTIMRIGHDPDQKDKAWEKPPQAFEADPVQPRKIKTKMKMAGADADKFAFKKKAWDDDPQKDKDHDIDTDGIAGHGGMDIDIIIMHGGPDAAKDKIKMWIDTVPDIGIYMYIYGYD

InterPro domains:
  IPR000421 Coagulation factor 5/8, C-terminal domain [PF00754] (67-197)
  IPR000421 Coagulation factor 5/8, C-terminal domain [PF00754] (1082-1208)
  IPR008979 Galactose-binding-like domain superfamily [SSF49785] (69-197)
  IPR008979 Galactose-binding-like domain superfamily [SSF49785] (1079-1211)
  IPR015882 Beta-hexosaminidase, bacterial type, N-terminal [PF02838] (308-428)
  IPR015883 Beta-hexosaminidase, catalytic domain [PF00728] (480-753)
  IPR017853 Glycoside hydrolase superfamily [SSF51445] (432-763)
  IPR025705 Beta-hexosaminidase [PR00738] (394-414)
  IPR025705 Beta-hexosaminidase [PR00738] (426-443)
  IPR025705 Beta-hexosaminidase [PR00738] (539-557)
  IPR025705 Beta-hexosaminidase [PR00738] (561-574)
  IPR029018 Beta-hexosaminidase-like, domain 2 [G3DSA:3.30.379.10] (296-427)
  IPR029018 Beta-hexosaminidase-like, domain 2 [SSF55545] (318-430)
  IPR035992 Ricin B-like lectins [SSF50370] (789-910)
  IPR052764 Glycosyl Hydrolase 20 Enzymes [PTHR43678] (485-758)

B-factor: mean 72.4, std 26.68, range [26.35, 172.05]

Nearest PDB structures (foldseek):
  9fyn-assembly1_A  TM=1.001E+00  e=0.000E+00  Trueperella pyogenes
  5bxt-assembly2_B  TM=9.402E-01  e=1.064E-74  Bifidobacterium bifidum JCM 1254
  4pys-assembly1_A  TM=7.928E-01  e=1.547E-27  Bacteroides fragilis NCTC 9343
  7bwg-assembly1_B  TM=7.060E-01  e=5.812E-22  Microbacterium sp. HJ5
  1c7t-assembly1_A-2  TM=6.887E-01  e=2.922E-22  Serratia marcescens